Protein AF-A0A966LY90-F1 (afdb_monomer)

Structure (mmCIF, N/CA/C/O backbone):
data_AF-A0A966LY90-F1
#
_entry.id   AF-A0A966LY90-F1
#
loop_
_atom_site.group_PDB
_atom_site.id
_atom_site.type_symbol
_atom_site.label_atom_id
_atom_site.label_alt_id
_atom_site.label_comp_id
_atom_site.label_asym_id
_atom_site.label_entity_id
_atom_site.label_seq_id
_atom_site.pdbx_PDB_ins_code
_atom_site.Cartn_x
_atom_site.Cartn_y
_atom_site.Cartn_z
_atom_site.occupancy
_atom_site.B_iso_or_equiv
_atom_site.auth_seq_id
_atom_site.auth_comp_id
_atom_site.auth_asym_id
_atom_site.auth_atom_id
_atom_site.pdbx_PDB_model_num
ATOM 1 N N . SER A 1 1 ? 0.068 14.834 35.158 1.00 63.31 1 SER A N 1
ATOM 2 C CA . SER A 1 1 ? 0.407 16.152 35.724 1.00 63.31 1 SER A CA 1
ATOM 3 C C . SER A 1 1 ? -0.763 17.133 35.630 1.00 63.31 1 SER A C 1
ATOM 5 O O . SER A 1 1 ? -1.070 17.722 36.648 1.00 63.31 1 SER A O 1
ATOM 7 N N . GLN A 1 2 ? -1.508 17.230 34.517 1.00 77.94 2 GLN A N 1
ATOM 8 C CA . GLN A 1 2 ? -2.605 18.212 34.332 1.00 77.94 2 GLN A CA 1
ATOM 9 C C . GLN A 1 2 ? -3.678 18.289 35.441 1.00 77.94 2 GLN A C 1
ATOM 11 O O . GLN A 1 2 ? -4.091 19.385 35.801 1.00 77.94 2 GLN A O 1
ATOM 16 N N . ILE A 1 3 ? -4.132 17.163 36.009 1.00 84.06 3 ILE A N 1
ATOM 17 C CA . ILE A 1 3 ? -5.126 17.181 37.108 1.00 84.06 3 ILE A CA 1
ATOM 18 C C . ILE A 1 3 ? -4.507 17.753 38.392 1.00 84.06 3 ILE A C 1
ATOM 20 O O . ILE A 1 3 ? -5.104 18.601 39.052 1.00 84.06 3 ILE A O 1
ATOM 24 N N . LEU A 1 4 ? -3.279 17.332 38.711 1.00 85.69 4 LEU A N 1
ATOM 25 C CA . LEU A 1 4 ? -2.521 17.849 39.853 1.00 85.69 4 LEU A CA 1
ATOM 26 C C . LEU A 1 4 ? -2.200 19.341 39.666 1.00 85.69 4 LEU A C 1
ATOM 28 O O . LEU A 1 4 ? -2.324 20.117 40.605 1.00 85.69 4 LEU A O 1
ATOM 32 N N . GLU A 1 5 ? -1.861 19.760 38.444 1.00 85.19 5 GLU A N 1
ATOM 33 C CA . GLU A 1 5 ? -1.634 21.163 38.075 1.00 85.19 5 GLU A CA 1
ATOM 34 C C . GLU A 1 5 ? -2.903 22.005 38.212 1.00 85.19 5 GLU A C 1
ATOM 36 O O . GLU A 1 5 ? -2.842 23.094 38.772 1.00 85.19 5 GLU A O 1
ATOM 41 N N . ALA A 1 6 ? -4.057 21.502 37.765 1.00 87.75 6 ALA A N 1
ATOM 42 C CA . ALA A 1 6 ? -5.331 22.194 37.929 1.00 87.75 6 ALA A CA 1
ATOM 43 C C . ALA A 1 6 ? -5.659 22.391 39.419 1.00 87.75 6 ALA A C 1
ATOM 45 O O . ALA A 1 6 ? -5.991 23.504 39.825 1.00 87.75 6 ALA A O 1
ATOM 46 N N . ALA A 1 7 ? -5.465 21.371 40.262 1.00 88.81 7 ALA A N 1
ATOM 47 C CA . ALA A 1 7 ? -5.621 21.495 41.713 1.00 88.81 7 ALA A CA 1
ATOM 48 C C . ALA A 1 7 ? -4.631 22.509 42.321 1.00 88.81 7 ALA A C 1
ATOM 50 O O . ALA A 1 7 ? -5.024 23.403 43.075 1.00 88.81 7 ALA A O 1
ATOM 51 N N . ALA A 1 8 ? -3.351 22.414 41.949 1.00 88.25 8 ALA A N 1
ATOM 52 C CA . ALA A 1 8 ? -2.297 23.323 42.390 1.00 88.25 8 ALA A CA 1
ATOM 53 C C . ALA A 1 8 ? -2.563 24.777 41.968 1.00 88.25 8 ALA A C 1
ATOM 55 O O . ALA A 1 8 ? -2.303 25.700 42.740 1.00 88.25 8 ALA A O 1
ATOM 56 N N . SER A 1 9 ? -3.116 24.986 40.768 1.00 88.38 9 SER A N 1
ATOM 57 C CA . SER A 1 9 ? -3.440 26.303 40.218 1.00 88.38 9 SER A CA 1
ATOM 58 C C . SER A 1 9 ? -4.437 27.042 41.098 1.00 88.38 9 SER A C 1
ATOM 60 O O . SER A 1 9 ? -4.249 28.226 41.365 1.00 88.38 9 SER A O 1
ATOM 62 N N . LYS A 1 10 ? -5.447 26.338 41.627 1.00 89.75 10 LYS A N 1
ATOM 63 C CA . LYS A 1 10 ? -6.433 26.927 42.536 1.00 89.75 10 LYS A CA 1
ATOM 64 C C . LYS A 1 10 ? -5.759 27.426 43.807 1.00 89.75 10 LYS A C 1
ATOM 66 O O . LYS A 1 10 ? -6.009 28.549 44.243 1.00 89.75 10 LYS A O 1
ATOM 71 N N . VAL A 1 11 ? -4.869 26.608 44.373 1.00 89.56 11 VAL A N 1
ATOM 72 C CA . VAL A 1 11 ? -4.094 26.966 45.567 1.00 89.56 11 VAL A CA 1
ATOM 73 C C . VAL A 1 11 ? -3.208 28.179 45.277 1.00 89.56 11 VAL A C 1
ATOM 75 O O . VAL A 1 11 ? -3.231 29.148 46.035 1.00 89.56 11 VAL A O 1
ATOM 78 N N . ALA A 1 12 ? -2.470 28.166 44.166 1.00 89.19 12 ALA A N 1
ATOM 79 C CA . ALA A 1 12 ? -1.597 29.266 43.764 1.00 89.19 12 ALA A CA 1
ATOM 80 C C . ALA A 1 12 ? -2.380 30.574 43.543 1.00 89.19 12 ALA A C 1
ATOM 82 O O . ALA A 1 12 ? -1.995 31.622 44.062 1.00 89.19 12 ALA A O 1
ATOM 83 N N . LYS A 1 13 ? -3.523 30.502 42.849 1.00 89.62 13 LYS A N 1
ATOM 84 C CA . LYS A 1 13 ? -4.424 31.631 42.580 1.00 89.62 13 LYS A CA 1
ATOM 85 C C . LYS A 1 13 ? -4.996 32.214 43.866 1.00 89.62 13 LYS A C 1
ATOM 87 O O . LYS A 1 13 ? -4.969 33.426 44.044 1.00 89.62 13 LYS A O 1
ATOM 92 N N . LYS A 1 14 ? -5.441 31.363 44.797 1.00 90.62 14 LYS A N 1
ATOM 93 C CA . LYS A 1 14 ? -5.952 31.795 46.107 1.00 90.62 14 LYS A CA 1
ATOM 94 C C . LYS A 1 14 ? -4.875 32.461 46.964 1.00 90.62 14 LYS A C 1
ATOM 96 O O . LYS A 1 14 ? -5.178 33.413 47.676 1.00 90.62 14 LYS A O 1
ATOM 101 N N . ARG A 1 15 ? -3.632 31.974 46.891 1.00 89.38 15 ARG A N 1
ATOM 102 C CA . ARG A 1 15 ? -2.478 32.525 47.624 1.00 89.38 15 ARG A CA 1
ATOM 103 C C . ARG A 1 15 ? -1.855 33.757 46.960 1.00 89.38 15 ARG A C 1
ATOM 105 O O . ARG A 1 15 ? -1.073 34.447 47.610 1.00 89.38 15 ARG A O 1
ATOM 112 N N . GLY A 1 16 ? -2.127 33.999 45.676 1.00 89.31 16 GLY A N 1
ATOM 113 C CA . GLY A 1 16 ? -1.484 35.051 44.881 1.00 89.31 16 GLY A CA 1
ATOM 114 C C . GLY A 1 16 ? 0.023 34.847 44.665 1.00 89.31 16 GLY A C 1
ATOM 115 O O . GLY A 1 16 ? 0.728 35.793 44.327 1.00 89.31 16 GLY A O 1
ATOM 116 N N . LYS A 1 17 ? 0.544 33.633 44.892 1.00 87.31 17 LYS A N 1
ATOM 117 C CA . LYS A 1 17 ? 1.971 33.288 44.773 1.00 87.31 17 LYS A CA 1
ATOM 118 C C . LYS A 1 17 ? 2.133 31.955 44.038 1.00 87.31 17 LYS A C 1
ATOM 120 O O . LYS A 1 17 ? 1.289 31.073 44.210 1.00 87.31 17 LYS A O 1
ATOM 125 N N . PRO A 1 18 ? 3.214 31.770 43.257 1.00 83.69 18 PRO A N 1
ATOM 126 C CA . PRO A 1 18 ? 3.474 30.499 42.594 1.00 83.69 18 PRO A CA 1
ATOM 127 C C . PRO A 1 18 ? 3.698 29.385 43.623 1.00 83.69 18 PRO A C 1
ATOM 129 O O . PRO A 1 18 ? 4.403 29.576 44.617 1.00 83.69 18 PRO A O 1
ATOM 132 N N . LEU A 1 19 ? 3.119 28.212 43.363 1.00 84.19 19 LEU A N 1
ATOM 133 C CA . LEU A 1 19 ? 3.408 27.002 44.125 1.00 84.19 19 LEU A CA 1
ATOM 134 C C . LEU A 1 19 ? 4.711 26.397 43.588 1.00 84.19 19 LEU A C 1
ATOM 136 O O . LEU A 1 19 ? 4.774 25.994 42.428 1.00 84.19 19 LEU A O 1
ATOM 140 N N . LYS A 1 20 ? 5.757 26.367 44.416 1.00 82.31 20 LYS A N 1
ATOM 141 C CA . LYS A 1 20 ? 7.022 25.706 44.082 1.00 82.31 20 LYS A CA 1
ATOM 142 C C . LYS A 1 20 ? 6.958 24.259 44.556 1.00 82.31 20 LYS A C 1
ATOM 144 O O . LYS A 1 20 ? 6.644 24.014 45.716 1.00 82.31 20 LYS A O 1
ATOM 149 N N . ILE A 1 21 ? 7.233 23.332 43.649 1.00 74.81 21 ILE A N 1
ATOM 150 C CA . ILE A 1 21 ? 7.273 21.893 43.907 1.00 74.81 21 ILE A CA 1
ATOM 151 C C . ILE A 1 21 ? 8.687 21.445 43.561 1.00 74.81 21 ILE A C 1
ATOM 153 O O . ILE A 1 21 ? 9.120 21.622 42.421 1.00 74.81 21 ILE A O 1
ATOM 157 N N . ASP A 1 22 ? 9.406 20.898 44.537 1.00 76.38 22 ASP A N 1
ATOM 158 C CA . ASP A 1 22 ? 10.724 20.324 44.287 1.00 76.38 22 ASP A CA 1
ATOM 159 C C . ASP A 1 22 ? 10.577 19.010 43.513 1.00 76.38 22 ASP A C 1
ATOM 161 O O . ASP A 1 22 ? 9.732 18.162 43.819 1.00 76.38 22 ASP A O 1
ATOM 165 N N . ASN A 1 23 ? 11.406 18.827 42.487 1.00 74.75 23 ASN A N 1
ATOM 166 C CA . ASN A 1 23 ? 11.416 17.576 41.739 1.00 74.75 23 ASN A CA 1
ATOM 167 C C . ASN A 1 23 ? 11.874 16.437 42.655 1.00 74.75 23 ASN A C 1
ATOM 169 O O . ASN A 1 23 ? 12.886 16.562 43.340 1.00 74.75 23 ASN A O 1
ATOM 173 N N . PHE A 1 24 ? 11.162 15.308 42.617 1.00 75.94 24 PHE A N 1
ATOM 174 C CA . PHE A 1 24 ? 11.473 14.118 43.420 1.00 75.94 24 PHE A CA 1
ATOM 175 C C . PHE A 1 24 ? 11.487 14.362 44.935 1.00 75.94 24 PHE A C 1
ATOM 177 O O . PHE A 1 24 ? 12.218 13.691 45.660 1.00 75.94 24 PHE A O 1
ATOM 184 N N . ALA A 1 25 ? 10.647 15.274 45.426 1.00 72.69 25 ALA A N 1
ATOM 185 C CA . ALA A 1 25 ? 10.573 15.643 46.839 1.00 72.69 25 ALA A CA 1
ATOM 186 C C . ALA A 1 25 ? 10.163 14.508 47.807 1.00 72.69 25 ALA A C 1
ATOM 188 O O . ALA A 1 25 ? 10.073 14.728 49.011 1.00 72.69 25 ALA A O 1
ATOM 189 N N . GLY A 1 26 ? 9.887 13.302 47.300 1.00 72.94 26 GLY A N 1
ATOM 190 C CA . GLY A 1 26 ? 9.632 12.099 48.097 1.00 72.94 26 GLY A CA 1
ATOM 191 C C . GLY A 1 26 ? 8.281 12.067 48.816 1.00 72.94 26 GLY A C 1
ATOM 192 O O . GLY A 1 26 ? 7.926 11.027 49.366 1.00 72.94 26 GLY A O 1
ATOM 193 N N . TYR A 1 27 ? 7.518 13.163 48.797 1.00 81.44 27 TYR A N 1
ATOM 194 C CA . TYR A 1 27 ? 6.155 13.204 49.310 1.00 81.44 27 TYR A CA 1
ATOM 195 C C . TYR A 1 27 ? 5.131 12.789 48.252 1.00 81.44 27 TYR A C 1
ATOM 197 O O . TYR A 1 27 ? 5.329 12.951 47.047 1.00 81.44 27 TYR A O 1
ATOM 205 N N . ASP A 1 28 ? 4.001 12.285 48.738 1.00 86.81 28 ASP A N 1
ATOM 206 C CA . ASP A 1 28 ? 2.856 11.916 47.917 1.00 86.81 28 ASP A CA 1
ATOM 207 C C . ASP A 1 28 ? 2.163 13.168 47.367 1.00 86.81 28 ASP A C 1
ATOM 209 O O . ASP A 1 28 ? 1.598 13.972 48.117 1.00 86.81 28 ASP A O 1
ATOM 213 N N . SER A 1 29 ? 2.206 13.328 46.045 1.00 86.00 29 SER A N 1
ATOM 214 C CA . SER A 1 29 ? 1.706 14.532 45.373 1.00 86.00 29 SER A CA 1
ATOM 215 C C . SER A 1 29 ? 0.190 14.716 45.516 1.00 86.00 29 SER A C 1
ATOM 217 O O . SER A 1 29 ? -0.284 15.850 45.616 1.00 86.00 29 SER A O 1
ATOM 219 N N . VAL A 1 30 ? -0.586 13.626 45.552 1.00 88.44 30 VAL A N 1
ATOM 220 C CA . VAL A 1 30 ? -2.048 13.683 45.715 1.00 88.44 30 VAL A CA 1
ATOM 221 C C . VAL A 1 30 ? -2.395 14.100 47.139 1.00 88.44 30 VAL A C 1
ATOM 223 O O . VAL A 1 30 ? -3.201 15.014 47.331 1.00 88.44 30 VAL A O 1
ATOM 226 N N . LYS A 1 31 ? -1.765 13.479 48.145 1.00 90.44 31 LYS A N 1
ATOM 227 C CA . LYS A 1 31 ? -2.004 13.821 49.558 1.00 90.44 31 LYS A CA 1
ATOM 228 C C . LYS A 1 31 ? -1.602 15.256 49.872 1.00 90.44 31 LYS A C 1
ATOM 230 O O . LYS A 1 31 ? -2.353 15.959 50.549 1.00 90.44 31 LYS A O 1
ATOM 235 N N . GLU A 1 32 ? -0.463 15.702 49.349 1.00 89.00 32 GLU A N 1
ATOM 236 C CA . GLU A 1 32 ? 0.014 17.065 49.560 1.00 89.00 32 GLU A CA 1
ATOM 237 C C . GLU A 1 32 ? -0.944 18.098 48.956 1.00 89.00 32 GLU A C 1
ATOM 239 O O . GLU A 1 32 ? -1.334 19.054 49.627 1.00 89.00 32 GLU A O 1
ATOM 244 N N . LEU A 1 33 ? -1.425 17.886 47.728 1.00 89.50 33 LEU A N 1
ATOM 245 C CA . LEU A 1 33 ? -2.391 18.802 47.120 1.00 89.50 33 LEU A CA 1
ATOM 246 C C . LEU A 1 33 ? -3.749 18.794 47.830 1.00 89.50 33 LEU A C 1
ATOM 248 O O . LEU A 1 33 ? -4.329 19.865 48.010 1.00 89.50 33 LEU A O 1
ATOM 252 N N . LYS A 1 34 ? -4.237 17.637 48.303 1.00 91.00 34 LYS A N 1
ATOM 253 C CA . LYS A 1 34 ? -5.448 17.576 49.145 1.00 91.00 34 LYS A CA 1
ATOM 254 C C . LYS A 1 34 ? -5.269 18.378 50.438 1.00 91.00 34 LYS A C 1
ATOM 256 O O . LYS A 1 34 ? -6.165 19.137 50.816 1.00 91.00 34 LYS A O 1
ATOM 261 N N . ARG A 1 35 ? -4.110 18.255 51.098 1.00 92.44 35 ARG A N 1
ATOM 262 C CA . ARG A 1 35 ? -3.766 19.038 52.297 1.00 92.44 35 ARG A CA 1
ATOM 263 C C . ARG A 1 35 ? -3.789 20.536 51.993 1.00 92.44 35 ARG A C 1
ATOM 265 O O . ARG A 1 35 ? -4.484 21.284 52.678 1.00 92.44 35 ARG A O 1
ATOM 272 N N . LEU A 1 36 ? -3.107 20.960 50.928 1.00 91.00 36 LEU A N 1
ATOM 273 C CA . LEU A 1 36 ? -3.034 22.362 50.515 1.00 91.00 36 LEU A CA 1
ATOM 274 C C . LEU A 1 36 ? -4.410 22.939 50.143 1.00 91.00 36 LEU A C 1
ATOM 276 O O . LEU A 1 36 ? -4.716 24.071 50.521 1.00 91.00 36 LEU A O 1
ATOM 280 N N . LEU A 1 37 ? -5.256 22.179 49.442 1.00 91.88 37 LEU A N 1
ATOM 281 C CA . LEU A 1 37 ? -6.632 22.581 49.134 1.00 91.88 37 LEU A CA 1
ATOM 282 C C . LEU A 1 37 ? -7.450 22.778 50.417 1.00 91.88 37 LEU A C 1
ATOM 284 O O . LEU A 1 37 ? -8.055 23.837 50.595 1.00 91.88 37 LEU A O 1
ATOM 288 N N . LYS A 1 38 ? -7.393 21.816 51.349 1.00 93.44 38 LYS A N 1
ATOM 289 C CA . LYS A 1 38 ? -8.098 21.881 52.637 1.00 93.44 38 LYS A CA 1
ATOM 290 C C . LYS A 1 38 ? -7.662 23.087 53.473 1.00 93.44 38 LYS A C 1
ATOM 292 O O . LYS A 1 38 ? -8.513 23.822 53.968 1.00 93.44 38 LYS A O 1
ATOM 297 N N . GLU A 1 39 ? -6.357 23.343 53.571 1.00 93.06 39 GLU A N 1
ATOM 298 C CA . GLU A 1 39 ? -5.795 24.511 54.272 1.00 93.06 39 GLU A CA 1
ATOM 299 C C . GLU A 1 39 ? -6.276 25.844 53.699 1.00 93.06 39 GLU A C 1
ATOM 301 O O . GLU A 1 39 ? -6.386 26.834 54.417 1.00 93.06 39 GLU A O 1
ATOM 306 N N . ASN A 1 40 ? -6.573 25.875 52.400 1.00 90.94 40 ASN A N 1
ATOM 307 C CA . ASN A 1 40 ? -6.993 27.081 51.695 1.00 90.94 40 ASN A CA 1
ATOM 308 C C . ASN A 1 40 ? -8.519 27.146 51.501 1.00 90.94 40 ASN A C 1
ATOM 310 O O . ASN A 1 40 ? -8.999 28.063 50.834 1.00 90.94 40 ASN A O 1
ATOM 314 N N . LYS A 1 41 ? -9.276 26.218 52.114 1.00 92.69 41 LYS A N 1
ATOM 315 C CA . LYS A 1 41 ? -10.741 26.084 51.999 1.00 92.69 41 LYS A CA 1
ATOM 316 C C . LYS A 1 41 ? -11.214 25.980 50.544 1.00 92.69 41 LYS A C 1
ATOM 318 O O . LYS A 1 41 ? -12.216 26.577 50.162 1.00 92.69 41 LYS A O 1
ATOM 323 N N . LEU A 1 42 ? -10.458 25.252 49.731 1.00 91.00 42 LEU A N 1
ATOM 324 C CA . LEU A 1 42 ? -10.763 24.983 48.331 1.00 91.00 42 LEU A CA 1
ATOM 325 C C . LEU A 1 42 ? -11.167 23.519 48.164 1.00 91.00 42 LEU A C 1
ATOM 327 O O . LEU A 1 42 ? -10.697 22.649 48.898 1.00 91.00 42 LEU A O 1
ATOM 331 N N . THR A 1 43 ? -11.994 23.245 47.161 1.00 89.81 43 THR A N 1
ATOM 332 C CA . THR A 1 43 ? -12.302 21.889 46.701 1.00 89.81 43 THR A CA 1
ATOM 333 C C . THR A 1 43 ? -11.634 21.636 45.354 1.00 89.81 43 THR A C 1
ATOM 335 O O . THR A 1 43 ? -11.381 22.564 44.577 1.00 89.81 43 THR A O 1
ATOM 338 N N . ASP A 1 44 ? -11.317 20.378 45.059 1.00 86.69 44 ASP A N 1
ATOM 339 C CA . ASP A 1 44 ? -10.836 19.981 43.736 1.00 86.69 44 ASP A CA 1
ATOM 340 C C . ASP A 1 44 ? -11.988 20.037 42.716 1.00 86.69 44 ASP A C 1
ATOM 342 O O . ASP A 1 44 ? -11.872 20.719 41.693 1.00 86.69 44 ASP A O 1
ATOM 346 N N . LYS A 1 45 ? -13.143 19.443 43.048 1.00 89.38 45 LYS A N 1
ATOM 347 C CA . LYS A 1 45 ? -14.370 19.516 42.245 1.00 89.38 45 LYS A CA 1
ATOM 348 C C . LYS A 1 45 ? -15.315 20.626 42.720 1.00 89.38 45 LYS A C 1
ATOM 350 O O . LYS A 1 45 ? -15.476 20.854 43.920 1.00 89.38 45 LYS A O 1
ATOM 355 N N . GLU A 1 46 ? -15.963 21.289 41.773 1.00 88.25 46 GLU A N 1
ATOM 356 C CA . GLU A 1 46 ? -16.975 22.330 41.989 1.00 88.25 46 GLU A CA 1
ATOM 357 C C . GLU A 1 46 ? -18.298 21.921 41.341 1.00 88.25 46 GLU A C 1
ATOM 359 O O . GLU A 1 46 ? -18.315 21.143 40.388 1.00 88.25 46 GLU A O 1
ATOM 364 N N . GLU A 1 47 ? -19.412 22.398 41.892 1.00 87.44 47 GLU A N 1
ATOM 365 C CA . GLU A 1 47 ? -20.743 22.098 41.371 1.00 87.44 47 GLU A CA 1
ATOM 366 C C . GLU A 1 47 ? -20.994 22.871 40.074 1.00 87.44 47 GLU A C 1
ATOM 368 O O . GLU A 1 47 ? -20.938 24.099 40.044 1.00 87.44 47 GLU A O 1
ATOM 373 N N . LEU A 1 48 ? -21.249 22.136 38.996 1.00 84.25 48 LEU A N 1
ATOM 374 C CA . LEU A 1 48 ? -21.635 22.694 37.713 1.00 84.25 48 LEU A CA 1
ATOM 375 C C . LEU A 1 48 ? -23.143 22.937 37.721 1.00 84.25 48 LEU A C 1
ATOM 377 O O . LEU A 1 48 ? -23.910 22.034 38.052 1.00 84.25 48 LEU A O 1
ATOM 381 N N . ILE A 1 49 ? -23.564 24.141 37.348 1.00 84.31 49 ILE A N 1
ATOM 382 C CA . ILE A 1 49 ? -24.972 24.538 37.307 1.00 84.31 49 ILE A CA 1
ATOM 383 C C . ILE A 1 49 ? -25.333 24.834 35.855 1.00 84.31 49 ILE A C 1
ATOM 385 O O . ILE A 1 49 ? -24.624 25.581 35.179 1.00 84.31 49 ILE A O 1
ATOM 389 N N . ASP A 1 50 ? -26.429 24.251 35.377 1.00 76.81 50 ASP A N 1
ATOM 390 C CA . ASP A 1 50 ? -27.025 24.631 34.101 1.00 76.81 50 ASP A CA 1
ATOM 391 C C . ASP A 1 50 ? -27.590 26.058 34.224 1.00 76.81 50 ASP A C 1
ATOM 393 O O . ASP A 1 50 ? -28.496 26.289 35.032 1.00 76.81 50 ASP A O 1
ATOM 397 N N . PRO A 1 51 ? -27.089 27.030 33.441 1.00 80.38 51 PRO A N 1
ATOM 398 C CA . PRO A 1 51 ? -27.519 28.420 33.549 1.00 80.38 51 PRO A CA 1
ATOM 399 C C . PRO A 1 51 ? -28.974 28.641 33.116 1.00 80.38 51 PRO A C 1
ATOM 401 O O . PRO A 1 51 ? -29.558 29.661 33.471 1.00 80.38 51 PRO A O 1
ATOM 404 N N . THR A 1 52 ? -29.562 27.715 32.353 1.00 77.81 52 THR A N 1
ATOM 405 C CA . THR A 1 52 ? -30.932 27.831 31.837 1.00 77.81 52 THR A CA 1
ATOM 406 C C . THR A 1 52 ? -31.945 27.280 32.830 1.00 77.81 52 THR A C 1
ATOM 408 O O . THR A 1 52 ? -32.983 27.893 33.070 1.00 77.81 52 THR A O 1
ATOM 411 N N . THR A 1 53 ? -31.656 26.115 33.411 1.00 75.88 53 THR A N 1
ATOM 412 C CA . THR A 1 53 ? -32.586 25.420 34.315 1.00 75.88 53 THR A CA 1
ATOM 413 C C . THR A 1 53 ? -32.305 25.692 35.793 1.00 75.88 53 THR A C 1
ATOM 415 O O . THR A 1 53 ? -33.141 25.385 36.641 1.00 75.88 53 THR A O 1
ATOM 418 N N . GLY A 1 54 ? -31.130 26.240 36.123 1.00 77.06 54 GLY A N 1
ATOM 419 C CA . GLY A 1 54 ? -30.652 26.407 37.497 1.00 77.06 54 GLY A CA 1
ATOM 420 C C . GLY A 1 54 ? -30.333 25.083 38.198 1.00 77.06 54 GLY A C 1
ATOM 421 O O . GLY A 1 54 ? -30.034 25.073 39.392 1.00 77.06 54 GLY A O 1
ATOM 422 N N . GLN A 1 55 ? -30.408 23.956 37.485 1.00 73.00 55 GLN A N 1
ATOM 423 C CA . GLN A 1 55 ? -30.181 22.640 38.062 1.00 73.00 55 GLN A CA 1
ATOM 424 C C . GLN A 1 55 ? -28.689 22.334 38.170 1.00 73.00 55 GLN A C 1
ATOM 426 O O . GLN A 1 55 ? -27.897 22.597 37.265 1.00 73.00 55 GLN A O 1
ATOM 431 N N . SER A 1 56 ? -28.313 21.713 39.286 1.00 80.00 56 SER A N 1
ATOM 432 C CA . SER A 1 56 ? -26.990 21.119 39.459 1.00 80.00 56 SER A CA 1
ATOM 433 C C . SER A 1 56 ? -26.800 19.970 38.468 1.00 80.00 56 SER A C 1
ATOM 435 O O . SER A 1 56 ? -27.558 18.999 38.489 1.00 80.00 56 SER A O 1
ATOM 437 N N . LEU A 1 57 ? -25.764 20.040 37.642 1.00 76.12 57 LEU A N 1
ATOM 438 C CA . LEU A 1 57 ? -25.353 18.977 36.726 1.00 76.12 57 LEU A CA 1
ATOM 439 C C . LEU A 1 57 ? -24.438 17.956 37.411 1.00 76.12 57 LEU A C 1
ATOM 441 O O . LEU A 1 57 ? -24.368 16.814 36.972 1.00 76.12 57 LEU A O 1
ATOM 445 N N . GLY A 1 58 ? -23.800 18.321 38.526 1.00 79.38 58 GLY A N 1
ATOM 446 C CA . GLY A 1 58 ? -22.887 17.467 39.289 1.00 79.38 58 GLY A CA 1
ATOM 447 C C . GLY A 1 58 ? -21.572 18.173 39.615 1.00 79.38 58 GLY A C 1
ATOM 448 O O . GLY A 1 58 ? -21.371 19.330 39.257 1.00 79.38 58 GLY A O 1
ATOM 449 N N . LYS A 1 59 ? -20.671 17.494 40.336 1.00 85.50 59 LYS A N 1
ATOM 450 C CA . LYS A 1 59 ? -19.373 18.065 40.727 1.00 85.50 59 LYS A CA 1
ATOM 451 C C . LYS A 1 59 ? -18.288 17.699 39.717 1.00 85.50 59 LYS A C 1
ATOM 453 O O . LYS A 1 59 ? -17.995 16.519 39.537 1.00 85.50 59 LYS A O 1
ATOM 458 N N . VAL A 1 60 ? -17.634 18.699 39.133 1.00 87.44 60 VAL A N 1
ATOM 459 C CA . VAL A 1 60 ? -16.587 18.527 38.116 1.00 87.44 60 VAL A CA 1
ATOM 460 C C . VAL A 1 60 ? -15.287 19.212 38.522 1.00 87.44 60 VAL A C 1
ATOM 462 O O . VAL A 1 60 ? -15.280 20.206 39.244 1.00 87.44 60 VAL A O 1
ATOM 465 N N . MET A 1 61 ? -14.163 18.665 38.072 1.00 87.00 61 MET A N 1
ATOM 466 C CA . MET A 1 61 ? -12.844 19.247 38.290 1.00 87.00 61 MET A CA 1
ATOM 467 C C . MET A 1 61 ? -12.720 20.526 37.462 1.00 87.00 61 MET A C 1
ATOM 469 O O . MET A 1 61 ? -12.852 20.497 36.241 1.00 87.00 61 MET A O 1
ATOM 473 N N . VAL A 1 62 ? -12.416 21.637 38.125 1.00 84.00 62 VAL A N 1
ATOM 474 C CA . VAL A 1 62 ? -12.145 22.927 37.475 1.00 84.00 62 VAL A CA 1
ATOM 475 C C . VAL A 1 62 ? -10.758 23.424 37.875 1.00 84.00 62 VAL A C 1
ATOM 477 O O . VAL A 1 62 ? -10.160 22.914 38.820 1.00 84.00 62 VAL A O 1
ATOM 480 N N . GLY A 1 63 ? -10.205 24.395 37.159 1.00 79.81 63 GLY A N 1
ATOM 481 C CA . GLY A 1 63 ? -8.891 24.964 37.464 1.00 79.81 63 GLY A CA 1
ATOM 482 C C . GLY A 1 63 ? -8.186 25.477 36.217 1.00 79.81 63 GLY A C 1
ATOM 483 O O . GLY A 1 63 ? -8.498 25.065 35.099 1.00 79.81 63 GLY A O 1
ATOM 484 N N . ASP A 1 64 ? -7.226 26.375 36.417 1.00 80.44 64 ASP A N 1
ATOM 485 C CA . ASP A 1 64 ? -6.445 26.932 35.320 1.00 80.44 64 ASP A CA 1
ATOM 486 C C . ASP A 1 64 ? -5.443 25.868 34.844 1.00 80.44 64 ASP A C 1
ATOM 488 O O . ASP A 1 64 ? -4.578 25.409 35.594 1.00 80.44 64 ASP A O 1
ATOM 492 N N . GLN A 1 65 ? -5.570 25.443 33.588 1.00 69.12 65 GLN A N 1
ATOM 493 C CA . GLN A 1 65 ? -4.646 24.490 32.981 1.00 69.12 65 GLN A CA 1
ATOM 494 C C . GLN A 1 65 ? -3.486 25.245 32.335 1.00 69.12 65 GLN A C 1
ATOM 496 O O . GLN A 1 65 ? -3.656 25.956 31.342 1.00 69.12 65 GLN A O 1
ATOM 501 N N . TYR A 1 66 ? -2.283 25.063 32.874 1.00 65.00 66 TYR A N 1
ATOM 502 C CA . TYR A 1 66 ? -1.070 25.640 32.304 1.00 65.00 66 TYR A CA 1
ATOM 503 C C . TYR A 1 66 ? -0.550 24.737 31.189 1.00 65.00 66 TYR A C 1
ATOM 505 O O . TYR A 1 66 ? 0.286 23.858 31.372 1.00 65.00 66 TYR A O 1
ATOM 513 N N . TYR A 1 67 ? -1.087 24.947 29.993 1.00 55.91 67 TYR A N 1
ATOM 514 C CA . TYR A 1 67 ? -0.654 24.227 28.808 1.00 55.91 67 TYR A CA 1
ATOM 515 C C . TYR A 1 67 ? 0.771 24.630 28.402 1.00 55.91 67 TYR A C 1
ATOM 517 O O . TYR A 1 67 ? 0.981 25.703 27.840 1.00 55.91 67 TYR A O 1
ATOM 525 N N . LEU A 1 68 ? 1.736 23.716 28.526 1.00 45.38 68 LEU A N 1
ATOM 526 C CA . LEU A 1 68 ? 2.930 23.710 27.671 1.00 45.38 68 LEU A CA 1
ATOM 527 C C . LEU A 1 68 ? 2.517 23.293 26.244 1.00 45.38 68 LEU A C 1
ATOM 529 O O . LEU A 1 68 ? 2.826 22.192 25.793 1.00 45.38 68 LEU A O 1
ATOM 533 N N . LYS A 1 69 ? 1.738 24.111 25.523 1.00 43.25 69 LYS A N 1
ATOM 534 C CA . LYS A 1 69 ? 1.334 23.777 24.147 1.00 43.25 69 LYS A CA 1
ATOM 535 C C . LYS A 1 69 ? 2.346 24.298 23.127 1.00 43.25 69 LYS A C 1
ATOM 537 O O . LYS A 1 69 ? 2.454 25.497 22.884 1.00 43.25 69 LYS A O 1
ATOM 542 N N . LEU A 1 70 ? 2.953 23.356 22.406 1.00 42.12 70 LEU A N 1
ATOM 543 C CA . LEU A 1 70 ? 3.273 23.500 20.985 1.00 42.12 70 LEU A CA 1
ATOM 544 C C . LEU A 1 70 ? 1.953 23.747 20.229 1.00 42.12 70 LEU A C 1
ATOM 546 O O . LEU A 1 70 ? 1.340 22.820 19.708 1.00 42.12 70 LEU A O 1
ATOM 550 N N . MET A 1 71 ? 1.449 24.983 20.219 1.00 42.91 71 MET A N 1
ATOM 551 C CA . MET A 1 71 ? 0.268 25.338 19.429 1.00 42.91 71 MET A CA 1
ATOM 552 C C . MET A 1 71 ? 0.623 25.236 17.943 1.00 42.91 71 MET A C 1
ATOM 554 O O . MET A 1 71 ? 1.101 26.195 17.332 1.00 42.91 71 MET A O 1
ATOM 558 N N . HIS A 1 72 ? 0.364 24.085 17.325 1.00 50.00 72 HIS A N 1
ATOM 559 C CA . HIS A 1 72 ? 0.218 24.020 15.877 1.00 50.00 72 HIS A CA 1
ATOM 560 C C . HIS A 1 72 ? -1.001 24.869 15.501 1.00 50.00 72 HIS A C 1
ATOM 562 O O . HIS A 1 72 ? -2.139 24.418 15.554 1.00 50.00 72 HIS A O 1
ATOM 568 N N . GLN A 1 73 ? -0.775 26.138 15.162 1.00 53.34 73 GLN A N 1
ATOM 569 C CA . GLN A 1 73 ? -1.847 27.043 14.767 1.00 53.34 73 GLN A CA 1
ATOM 570 C C . GLN A 1 73 ? -2.534 26.507 13.504 1.00 53.34 73 GLN A C 1
ATOM 572 O O . GLN A 1 73 ? -1.937 26.507 12.424 1.00 53.34 73 GLN A O 1
ATOM 577 N N . VAL A 1 74 ? -3.807 26.116 13.636 1.00 60.44 74 VAL A N 1
ATOM 578 C CA . VAL A 1 74 ? -4.708 25.696 12.542 1.00 60.44 74 VAL A CA 1
ATOM 579 C C . VAL A 1 74 ? -4.604 26.642 11.336 1.00 60.44 74 VAL A C 1
ATOM 581 O O . VAL A 1 74 ? -4.579 26.205 10.188 1.00 60.44 74 VAL A O 1
ATOM 584 N N . LYS A 1 75 ? -4.424 27.948 11.595 1.00 57.06 75 LYS A N 1
ATOM 585 C CA . LYS A 1 75 ? -4.297 29.006 10.579 1.00 57.06 75 LYS A CA 1
ATOM 586 C C . LYS A 1 75 ? -3.190 28.771 9.537 1.00 57.06 75 LYS A C 1
ATOM 588 O O . LYS A 1 75 ? -3.313 29.308 8.445 1.00 57.06 75 LYS A O 1
ATOM 593 N N . LYS A 1 76 ? -2.134 28.000 9.838 1.00 61.66 76 LYS A N 1
ATOM 594 C CA . LYS A 1 76 ? -0.988 27.790 8.926 1.00 61.66 76 LYS A CA 1
ATOM 595 C C . LYS A 1 76 ? -1.112 26.556 8.018 1.00 61.66 76 LYS A C 1
ATOM 597 O O . LYS A 1 76 ? -0.242 26.358 7.178 1.00 61.66 76 LYS A O 1
ATOM 602 N N . LYS A 1 77 ? -2.136 25.710 8.195 1.00 71.44 77 LYS A N 1
ATOM 603 C CA . LYS A 1 77 ? -2.210 24.374 7.565 1.00 71.44 77 LYS A CA 1
ATOM 604 C C . LYS A 1 77 ? -3.324 24.207 6.520 1.00 71.44 77 LYS A C 1
ATOM 606 O O . LYS A 1 77 ? -3.483 23.104 6.002 1.00 71.44 77 LYS A O 1
ATOM 611 N N . ILE A 1 78 ? -4.071 25.269 6.201 1.00 83.81 78 ILE A N 1
ATOM 612 C CA . ILE A 1 78 ? -5.115 25.227 5.171 1.00 83.81 78 ILE A CA 1
ATOM 613 C C . ILE A 1 78 ? -4.514 25.439 3.779 1.00 83.81 78 ILE A C 1
ATOM 615 O O . ILE A 1 78 ? -3.943 26.492 3.497 1.00 83.81 78 ILE A O 1
ATOM 619 N N . ASN A 1 79 ? -4.673 24.438 2.916 1.00 87.31 79 ASN A N 1
ATOM 620 C CA . ASN A 1 79 ? -4.288 24.498 1.511 1.00 87.31 79 ASN A CA 1
ATOM 621 C C . ASN A 1 79 ? -5.435 23.973 0.651 1.00 87.31 79 ASN A C 1
ATOM 623 O O . ASN A 1 79 ? -6.045 22.955 0.983 1.00 87.31 79 ASN A O 1
ATOM 627 N N . ALA A 1 80 ? -5.715 24.652 -0.455 1.00 89.06 80 ALA A N 1
ATOM 628 C CA . ALA A 1 80 ? -6.788 24.279 -1.364 1.00 89.06 80 ALA A CA 1
ATOM 629 C C . ALA A 1 80 ? -6.392 24.643 -2.789 1.00 89.06 80 ALA A C 1
ATOM 631 O O . ALA A 1 80 ? -6.197 25.819 -3.105 1.00 89.06 80 ALA A O 1
ATOM 632 N N . ARG A 1 81 ? -6.280 23.636 -3.647 1.00 89.88 81 ARG A N 1
ATOM 633 C CA . ARG A 1 81 ? -5.931 23.801 -5.049 1.00 89.88 81 ARG A CA 1
ATOM 634 C C . ARG A 1 81 ? -7.140 23.506 -5.928 1.00 89.88 81 ARG A C 1
ATOM 636 O O . ARG A 1 81 ? -7.659 22.394 -5.911 1.00 89.88 81 ARG A O 1
ATOM 643 N N . GLY A 1 82 ? -7.544 24.511 -6.699 1.00 84.56 82 GLY A N 1
ATOM 644 C CA . GLY A 1 82 ? -8.519 24.387 -7.781 1.00 84.56 82 GLY A CA 1
ATOM 645 C C . GLY A 1 82 ? -7.852 24.096 -9.119 1.00 84.56 82 GLY A C 1
ATOM 646 O O . GLY A 1 82 ? -6.986 23.226 -9.205 1.00 84.56 82 GLY A O 1
ATOM 647 N N . VAL A 1 83 ? -8.229 24.858 -10.145 1.00 81.19 83 VAL A N 1
ATOM 648 C CA . VAL A 1 83 ? -7.648 24.795 -11.495 1.00 81.19 83 VAL A CA 1
ATOM 649 C C . VAL A 1 83 ? -6.976 26.132 -11.820 1.00 81.19 83 VAL A C 1
ATOM 651 O O . VAL A 1 83 ? -7.555 27.192 -11.589 1.00 81.19 83 VAL A O 1
ATOM 654 N N . GLY A 1 84 ? -5.737 26.133 -12.322 1.00 71.19 84 GLY A N 1
ATOM 655 C CA . GLY A 1 84 ? -5.033 27.399 -12.574 1.00 71.19 84 GLY A CA 1
ATOM 656 C C . GLY A 1 84 ? -3.533 27.283 -12.865 1.00 71.19 84 GLY A C 1
ATOM 657 O O . GLY A 1 84 ? -3.035 26.175 -13.063 1.00 71.19 84 GLY A O 1
ATOM 658 N N . PRO A 1 85 ? -2.803 28.417 -12.931 1.00 65.25 85 PRO A N 1
ATOM 659 C CA . PRO A 1 85 ? -1.352 28.437 -13.121 1.00 65.25 85 PRO A CA 1
ATOM 660 C C . PRO A 1 85 ? -0.611 27.813 -11.922 1.00 65.25 85 PRO A C 1
ATOM 662 O O . PRO A 1 85 ? -1.141 27.740 -10.816 1.00 65.25 85 PRO A O 1
ATOM 665 N N . GLY A 1 86 ? 0.630 27.369 -12.139 1.00 80.38 86 GLY A N 1
ATOM 666 C CA . GLY A 1 86 ? 1.434 26.671 -11.125 1.00 80.38 86 GLY A CA 1
ATOM 667 C C . GLY A 1 86 ? 1.544 25.179 -11.416 1.00 80.38 86 GLY A C 1
ATOM 668 O O . GLY A 1 86 ? 0.956 24.356 -10.707 1.00 80.38 86 GLY A O 1
ATOM 669 N N . TYR A 1 87 ? 2.274 24.873 -12.489 1.00 87.88 87 TYR A N 1
ATOM 670 C CA . TYR A 1 87 ? 2.738 23.535 -12.838 1.00 87.88 87 TYR A CA 1
ATOM 671 C C . TYR A 1 87 ? 4.265 23.546 -12.865 1.00 87.88 87 TYR A C 1
ATOM 673 O O . TYR A 1 87 ? 4.867 24.579 -13.169 1.00 87.88 87 TYR A O 1
ATOM 681 N N . ASP A 1 88 ? 4.880 22.423 -12.516 1.00 86.56 88 ASP A N 1
ATOM 682 C CA . ASP A 1 88 ? 6.331 22.272 -12.570 1.00 86.56 88 ASP A CA 1
ATOM 683 C C . ASP A 1 88 ? 6.835 21.977 -13.997 1.00 86.56 88 ASP A C 1
ATOM 685 O O . ASP A 1 88 ? 6.081 21.991 -14.974 1.00 86.56 88 ASP A O 1
ATOM 689 N N . VAL A 1 89 ? 8.144 21.737 -14.122 1.00 83.75 89 VAL A N 1
ATOM 690 C CA . VAL A 1 89 ? 8.810 21.409 -15.397 1.00 83.75 89 VAL A CA 1
ATOM 691 C C . VAL A 1 89 ? 8.308 20.107 -16.025 1.00 83.75 89 VAL A C 1
ATOM 693 O O . VAL A 1 89 ? 8.504 19.893 -17.216 1.00 83.75 89 VAL A O 1
ATOM 696 N N . ASP A 1 90 ? 7.652 19.260 -15.233 1.00 87.06 90 ASP A N 1
ATOM 697 C CA . ASP A 1 90 ? 7.066 17.989 -15.642 1.00 87.06 90 ASP A CA 1
ATOM 698 C C . ASP A 1 90 ? 5.560 18.117 -15.922 1.00 87.06 90 ASP A C 1
ATOM 700 O O . ASP A 1 90 ? 4.869 17.120 -16.122 1.00 87.06 90 ASP A O 1
ATOM 704 N N . LEU A 1 91 ? 5.053 19.357 -15.980 1.00 88.56 91 LEU A N 1
ATOM 705 C CA . LEU A 1 91 ? 3.647 19.709 -16.180 1.00 88.56 91 LEU A CA 1
ATOM 706 C C . LEU A 1 91 ? 2.716 19.190 -15.077 1.00 88.56 91 LEU A C 1
ATOM 708 O O . LEU A 1 91 ? 1.495 19.228 -15.258 1.00 88.56 91 LEU A O 1
ATOM 712 N N . GLN A 1 92 ? 3.256 18.759 -13.935 1.00 89.44 92 GLN A N 1
ATOM 713 C CA . GLN A 1 92 ? 2.458 18.331 -12.795 1.00 89.44 92 GLN A CA 1
ATOM 714 C C . GLN A 1 92 ? 2.047 19.525 -11.928 1.00 89.44 92 GLN A C 1
ATOM 716 O O . GLN A 1 92 ? 2.768 20.526 -11.850 1.00 89.44 92 GLN A O 1
ATOM 721 N N . PRO A 1 93 ? 0.896 19.442 -11.241 1.00 90.06 93 PRO A N 1
ATOM 722 C CA . PRO A 1 93 ? 0.494 20.411 -10.230 1.00 90.06 93 PRO A CA 1
ATOM 723 C C . PRO A 1 93 ? 1.611 20.682 -9.208 1.00 90.06 93 PRO A C 1
ATOM 725 O O . PRO A 1 93 ? 2.103 19.763 -8.546 1.00 90.06 93 PRO A O 1
ATOM 728 N N . SER A 1 94 ? 2.020 21.947 -9.064 1.00 87.12 94 SER A N 1
ATOM 729 C CA . SER A 1 94 ? 3.156 22.310 -8.207 1.00 87.12 94 SER A CA 1
ATOM 730 C C . SER A 1 94 ? 2.856 22.177 -6.706 1.00 87.12 94 SER A C 1
ATOM 732 O O . SER A 1 94 ? 1.727 22.371 -6.243 1.00 87.12 94 SER A O 1
ATOM 734 N N . LYS A 1 95 ? 3.909 21.902 -5.924 1.00 81.56 95 LYS A N 1
ATOM 735 C CA . LYS A 1 95 ? 3.891 21.924 -4.451 1.00 81.56 95 LYS A CA 1
ATOM 736 C C . LYS A 1 95 ? 4.414 23.260 -3.917 1.00 81.56 95 LYS A C 1
ATOM 738 O O . LYS A 1 95 ? 5.370 23.802 -4.462 1.00 81.56 95 LYS A O 1
ATOM 743 N N . GLY A 1 96 ? 3.834 23.734 -2.813 1.00 69.50 96 GLY A N 1
ATOM 744 C CA . GLY A 1 96 ? 4.256 24.950 -2.105 1.00 69.50 96 GLY A CA 1
ATOM 745 C C . GLY A 1 96 ? 3.167 26.025 -2.008 1.00 69.50 96 GLY A C 1
ATOM 746 O O . GLY A 1 96 ? 2.359 26.193 -2.916 1.00 69.50 96 GLY A O 1
ATOM 747 N N . GLY A 1 97 ? 3.143 26.750 -0.885 1.00 70.31 97 GLY A N 1
ATOM 748 C CA . GLY A 1 97 ? 2.167 27.814 -0.616 1.00 70.31 97 GLY A CA 1
ATOM 749 C C . GLY A 1 97 ? 0.736 27.322 -0.343 1.00 70.31 97 GLY A C 1
ATOM 750 O O . GLY A 1 97 ? 0.495 26.133 -0.136 1.00 70.31 97 GLY A O 1
ATOM 751 N N . HIS A 1 98 ? -0.221 28.256 -0.355 1.00 68.81 98 HIS A N 1
ATOM 752 C CA . HIS A 1 98 ? -1.639 28.018 -0.031 1.00 68.81 98 HIS A CA 1
ATOM 753 C C . HIS A 1 98 ? -2.418 27.212 -1.092 1.00 68.81 98 HIS A C 1
ATOM 755 O O . HIS A 1 98 ? -3.514 26.719 -0.825 1.00 68.81 98 HIS A O 1
ATOM 761 N N . THR A 1 99 ? -1.848 27.041 -2.287 1.00 77.94 99 THR A N 1
ATOM 762 C CA . THR A 1 99 ? -2.412 26.281 -3.421 1.00 77.94 99 THR A CA 1
ATOM 763 C C . THR A 1 99 ? -1.602 25.015 -3.722 1.00 77.94 99 THR A C 1
ATOM 765 O O . THR A 1 99 ? -1.642 24.486 -4.836 1.00 77.94 99 THR A O 1
ATOM 768 N N . SER A 1 100 ? -0.852 24.523 -2.727 1.00 82.81 100 SER A N 1
ATOM 769 C CA . SER A 1 100 ? -0.024 23.326 -2.862 1.00 82.81 100 SER A CA 1
ATOM 770 C C . SER A 1 100 ? -0.866 22.106 -3.227 1.00 82.81 100 SER A C 1
ATOM 772 O O . SER A 1 100 ? -1.768 21.725 -2.480 1.00 82.81 100 SER A O 1
ATOM 774 N N . ALA A 1 101 ? -0.501 21.438 -4.320 1.00 86.25 101 ALA A N 1
ATOM 775 C CA . ALA A 1 101 ? -1.091 20.160 -4.689 1.00 86.25 101 ALA A CA 1
ATOM 776 C C . ALA A 1 101 ? -0.727 19.057 -3.681 1.00 86.25 101 ALA A C 1
ATOM 778 O O . ALA A 1 101 ? 0.369 19.046 -3.101 1.00 86.25 101 ALA A O 1
ATOM 779 N N . ARG A 1 102 ? -1.633 18.094 -3.498 1.00 87.56 102 ARG A N 1
ATOM 780 C CA . ARG A 1 102 ? -1.355 16.841 -2.790 1.00 87.56 102 ARG A CA 1
ATOM 781 C C . ARG A 1 102 ? -0.983 15.743 -3.780 1.00 87.56 102 ARG A C 1
ATOM 783 O O . ARG A 1 102 ? -1.577 15.618 -4.848 1.00 87.56 102 ARG A O 1
ATOM 790 N N . ALA A 1 103 ? 0.029 14.963 -3.411 1.00 84.69 103 ALA A N 1
ATOM 791 C CA . ALA A 1 103 ? 0.452 13.801 -4.176 1.00 84.69 103 ALA A CA 1
ATOM 792 C C . ALA A 1 103 ? -0.426 12.600 -3.843 1.00 84.69 103 ALA A C 1
ATOM 794 O O . ALA A 1 103 ? -0.674 12.330 -2.666 1.00 84.69 103 ALA A O 1
ATOM 795 N N . MET A 1 104 ? -0.813 11.853 -4.871 1.00 85.56 104 MET A N 1
ATOM 796 C CA . MET A 1 104 ? -1.313 10.501 -4.692 1.00 85.56 104 MET A CA 1
ATOM 797 C C . MET A 1 104 ? -0.123 9.559 -4.527 1.00 85.56 104 MET A C 1
ATOM 799 O O . MET A 1 104 ? 0.579 9.250 -5.488 1.00 85.56 104 MET A O 1
ATOM 803 N N . ASP A 1 105 ? 0.140 9.137 -3.293 1.00 79.38 105 ASP A N 1
ATOM 804 C CA . ASP A 1 105 ? 1.225 8.205 -3.015 1.00 79.38 105 ASP A CA 1
ATOM 805 C C . ASP A 1 105 ? 0.814 6.745 -3.283 1.00 79.38 105 ASP A C 1
ATOM 807 O O . ASP A 1 105 ? -0.359 6.402 -3.450 1.00 79.38 105 ASP A O 1
ATOM 811 N N . ARG A 1 106 ? 1.807 5.850 -3.301 1.00 80.12 106 ARG A N 1
ATOM 812 C CA . ARG A 1 106 ? 1.591 4.424 -3.590 1.00 80.12 106 ARG A CA 1
ATOM 813 C C . ARG A 1 106 ? 0.655 3.731 -2.603 1.00 80.12 106 ARG A C 1
ATOM 815 O O . ARG A 1 106 ? -0.070 2.820 -2.987 1.00 80.12 106 ARG A O 1
ATOM 822 N N . LEU A 1 107 ? 0.677 4.132 -1.339 1.00 82.69 107 LEU A N 1
ATOM 823 C CA . LEU A 1 107 ? -0.160 3.523 -0.311 1.00 82.69 107 LEU A CA 1
ATOM 824 C C . LEU A 1 107 ? -1.629 3.952 -0.453 1.00 82.69 107 LEU A C 1
ATOM 826 O O . LEU A 1 107 ? -2.528 3.115 -0.339 1.00 82.69 107 LEU A O 1
ATOM 830 N N . THR A 1 108 ? -1.875 5.219 -0.797 1.00 86.56 108 THR A N 1
ATOM 831 C CA . THR A 1 108 ? -3.213 5.717 -1.148 1.00 86.56 108 THR A CA 1
ATOM 832 C C . THR A 1 108 ? -3.739 5.011 -2.395 1.00 86.56 108 THR A C 1
ATOM 834 O O . THR A 1 108 ? -4.874 4.540 -2.405 1.00 86.56 108 THR A O 1
ATOM 837 N N . TRP A 1 109 ? -2.889 4.852 -3.413 1.00 87.75 109 TRP A N 1
ATOM 838 C CA . TRP A 1 109 ? -3.215 4.112 -4.631 1.00 87.75 109 TRP A CA 1
ATOM 839 C C . TRP A 1 109 ? -3.609 2.653 -4.346 1.00 87.75 109 TRP A C 1
ATOM 841 O O . TRP A 1 109 ? -4.678 2.213 -4.761 1.00 87.75 109 TRP A O 1
ATOM 851 N N . ASN A 1 110 ? -2.816 1.928 -3.546 1.00 87.00 110 ASN A N 1
ATOM 852 C CA . ASN A 1 110 ? -3.145 0.561 -3.120 1.00 87.00 110 ASN A CA 1
ATOM 853 C C . ASN A 1 110 ? -4.490 0.490 -2.374 1.00 87.00 110 ASN A C 1
ATOM 855 O O . ASN A 1 110 ? -5.229 -0.479 -2.521 1.00 87.00 110 ASN A O 1
ATOM 859 N N . SER A 1 111 ? -4.814 1.516 -1.582 1.00 89.06 111 SER A N 1
ATOM 860 C CA . SER A 1 111 ? -6.0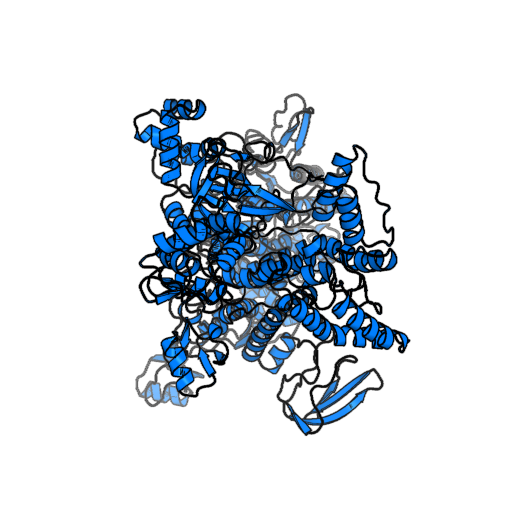62 1.589 -0.814 1.00 89.06 111 SER A CA 1
ATOM 861 C C . SER A 1 111 ? -7.284 1.778 -1.713 1.00 89.06 111 SER A C 1
ATOM 863 O O . SER A 1 111 ? -8.294 1.108 -1.515 1.00 89.06 111 SER A O 1
ATOM 865 N N . LEU A 1 112 ? -7.176 2.610 -2.753 1.00 90.12 112 LEU A N 1
ATOM 866 C CA . LEU A 1 112 ? -8.213 2.739 -3.783 1.00 90.12 112 LEU A CA 1
ATOM 867 C C . LEU A 1 112 ? -8.369 1.448 -4.601 1.00 90.12 112 LEU A C 1
ATOM 869 O O . LEU A 1 112 ? -9.491 1.044 -4.898 1.00 90.12 112 LEU A O 1
ATOM 873 N N . ILE A 1 113 ? -7.270 0.747 -4.897 1.00 89.06 113 ILE A N 1
ATOM 874 C CA . ILE A 1 113 ? -7.317 -0.571 -5.551 1.00 89.06 113 ILE A CA 1
ATOM 875 C C . ILE A 1 113 ? -8.037 -1.599 -4.677 1.00 89.06 113 ILE A C 1
ATOM 877 O O . ILE A 1 113 ? -8.875 -2.341 -5.181 1.00 89.06 113 ILE A O 1
ATOM 881 N N . ALA A 1 114 ? -7.754 -1.623 -3.374 1.00 88.19 114 ALA A N 1
ATOM 882 C CA . ALA A 1 114 ? -8.412 -2.519 -2.426 1.00 88.19 114 ALA A CA 1
ATOM 883 C C . ALA A 1 114 ? -9.916 -2.216 -2.262 1.00 88.19 114 ALA A C 1
ATOM 885 O O . ALA A 1 114 ? -10.700 -3.129 -1.999 1.00 88.19 114 ALA A O 1
ATOM 886 N N . HIS A 1 115 ? -10.338 -0.960 -2.459 1.00 86.81 115 HIS A N 1
ATOM 887 C CA . HIS A 1 115 ? -11.760 -0.604 -2.579 1.00 86.81 115 HIS A CA 1
ATOM 888 C C . HIS A 1 115 ? -12.390 -1.057 -3.900 1.00 86.81 115 HIS A C 1
ATOM 890 O O . HIS A 1 115 ? -13.604 -1.224 -3.965 1.00 86.81 115 HIS A O 1
ATOM 896 N N . GLY A 1 116 ? -11.584 -1.278 -4.940 1.00 85.56 116 GLY A N 1
ATOM 897 C CA . GLY A 1 116 ? -12.063 -1.476 -6.307 1.00 85.56 116 GLY A CA 1
ATOM 898 C C . GLY A 1 116 ? -12.416 -0.164 -7.015 1.00 85.56 116 GLY A C 1
ATOM 899 O O . GLY A 1 116 ? -13.195 -0.195 -7.960 1.00 85.56 116 GLY A O 1
ATOM 900 N N . ALA A 1 117 ? -11.849 0.968 -6.577 1.00 88.56 117 ALA A N 1
ATOM 901 C CA . ALA A 1 117 ? -12.156 2.307 -7.081 1.00 88.56 117 ALA A CA 1
ATOM 902 C C . ALA A 1 117 ? -11.414 2.638 -8.397 1.00 88.56 117 ALA A C 1
ATOM 904 O O . ALA A 1 117 ? -10.519 3.490 -8.441 1.00 88.56 117 ALA A O 1
ATOM 905 N N . ARG A 1 118 ? -11.722 1.895 -9.466 1.00 86.19 118 ARG A N 1
ATOM 906 C CA . ARG A 1 118 ? -11.004 1.943 -10.750 1.00 86.19 118 ARG A CA 1
ATOM 907 C C . ARG A 1 118 ? -11.257 3.236 -11.515 1.00 86.19 118 ARG A C 1
ATOM 909 O O . ARG A 1 118 ? -10.324 3.762 -12.118 1.00 86.19 118 ARG A O 1
ATOM 916 N N . GLU A 1 119 ? -12.487 3.743 -11.503 1.00 88.25 119 GLU A N 1
ATOM 917 C CA . GLU A 1 119 ? -12.856 4.946 -12.259 1.00 88.25 119 GLU A CA 1
ATOM 918 C C . GLU A 1 119 ? -12.220 6.197 -11.635 1.00 88.25 119 GLU A C 1
ATOM 920 O O . GLU A 1 119 ? -11.662 7.035 -12.346 1.00 88.25 119 GLU A O 1
ATOM 925 N N . ASN A 1 120 ? -12.190 6.273 -10.301 1.00 90.88 120 ASN A N 1
ATOM 926 C CA . ASN A 1 120 ? -11.469 7.315 -9.573 1.00 90.88 120 ASN A CA 1
ATOM 927 C C . ASN A 1 120 ? -9.962 7.262 -9.842 1.00 90.88 120 ASN A C 1
ATOM 929 O O . ASN A 1 120 ? -9.361 8.288 -10.160 1.00 90.88 120 ASN A O 1
ATOM 933 N N . LEU A 1 121 ? -9.350 6.075 -9.774 1.00 88.56 121 LEU A N 1
ATOM 934 C CA . LEU A 1 121 ? -7.930 5.896 -10.092 1.00 88.56 121 LEU A CA 1
ATOM 935 C C . LEU A 1 121 ? -7.598 6.324 -11.522 1.00 88.56 121 LEU A C 1
ATOM 937 O O . LEU A 1 121 ? -6.600 7.011 -11.754 1.00 88.56 121 LEU A O 1
ATOM 941 N N . TYR A 1 122 ? -8.438 5.937 -12.478 1.00 86.56 122 TYR A N 1
ATOM 942 C CA . TYR A 1 122 ? -8.276 6.285 -13.881 1.00 86.56 122 TYR A CA 1
ATOM 943 C C . TYR A 1 122 ? -8.321 7.804 -14.103 1.00 86.56 122 TYR A C 1
ATOM 945 O O . TYR A 1 122 ? -7.435 8.361 -14.754 1.00 86.56 122 TYR A O 1
ATOM 953 N N . GLU A 1 123 ? -9.294 8.498 -13.513 1.00 88.88 123 GLU A N 1
ATOM 954 C CA . GLU A 1 123 ? -9.401 9.958 -13.587 1.00 88.88 123 GLU A CA 1
ATOM 955 C C . GLU A 1 123 ? -8.229 10.671 -12.892 1.00 88.88 123 GLU A C 1
ATOM 957 O O . GLU A 1 123 ? -7.628 11.584 -13.463 1.00 88.88 123 GLU A O 1
ATOM 962 N N . MET A 1 124 ? -7.866 10.251 -11.677 1.00 88.19 124 MET A N 1
ATOM 963 C CA . MET A 1 124 ? -6.753 10.838 -10.915 1.00 88.19 124 MET A CA 1
ATOM 964 C C . MET A 1 124 ? -5.424 10.736 -11.677 1.00 88.19 124 MET A C 1
ATOM 966 O O . MET A 1 124 ? -4.556 11.601 -11.574 1.00 88.19 124 MET A O 1
ATOM 970 N N . THR A 1 125 ? -5.282 9.703 -12.500 1.00 84.62 125 THR A N 1
ATOM 971 C CA . THR A 1 125 ? -4.087 9.470 -13.310 1.00 84.62 125 THR A CA 1
ATOM 972 C C . THR A 1 125 ? -4.066 10.291 -14.597 1.00 84.62 125 THR A C 1
ATOM 974 O O . THR A 1 125 ? -3.014 10.809 -14.964 1.00 84.62 125 THR A O 1
ATOM 977 N N . ASN A 1 126 ? -5.201 10.390 -15.295 1.00 84.19 126 ASN A N 1
ATOM 978 C CA . ASN A 1 126 ? -5.266 10.928 -16.660 1.00 84.19 126 ASN A CA 1
ATOM 979 C C . ASN A 1 126 ? -5.708 12.384 -16.745 1.00 84.19 126 ASN A C 1
ATOM 981 O O . ASN A 1 126 ? -5.335 13.108 -17.667 1.00 84.19 126 ASN A O 1
ATOM 985 N N . TYR A 1 127 ? -6.553 12.802 -15.811 1.00 88.25 127 TYR A N 1
ATOM 986 C CA . TYR A 1 127 ? -7.243 14.079 -15.889 1.00 88.25 127 TYR A CA 1
ATOM 987 C C . TYR A 1 127 ? -6.661 15.097 -14.913 1.00 88.25 127 TYR A C 1
ATOM 989 O O . TYR A 1 127 ? -6.506 16.262 -15.267 1.00 88.25 127 TYR A O 1
ATOM 997 N N . LYS A 1 128 ? -6.279 14.654 -13.713 1.00 89.56 128 LYS A N 1
ATOM 998 C CA . LYS A 1 128 ? -5.892 15.542 -12.605 1.00 89.56 128 LYS A CA 1
ATOM 999 C C . LYS A 1 128 ? -4.387 15.635 -12.356 1.00 89.56 128 LYS A C 1
ATOM 1001 O O . LYS A 1 128 ? -3.960 16.488 -11.580 1.00 89.56 128 LYS A O 1
ATOM 1006 N N . ALA A 1 129 ? -3.604 14.747 -12.965 1.00 88.75 129 ALA A N 1
ATOM 1007 C CA . ALA A 1 129 ? -2.179 14.599 -12.682 1.00 88.75 129 ALA A CA 1
ATOM 1008 C C . ALA A 1 129 ? -1.269 15.590 -13.422 1.00 88.75 129 ALA A C 1
ATOM 1010 O O . ALA A 1 129 ? -0.118 15.776 -13.034 1.00 88.75 129 ALA A O 1
ATOM 1011 N N . GLU A 1 130 ? -1.756 16.187 -14.509 1.00 88.88 130 GLU A N 1
ATOM 1012 C CA . GLU A 1 130 ? -0.970 17.030 -15.407 1.00 88.88 130 GLU A CA 1
ATOM 1013 C C . GLU A 1 130 ? -1.810 18.182 -15.957 1.00 88.88 130 GLU A C 1
ATOM 1015 O O . GLU A 1 130 ? -3.040 18.120 -16.004 1.00 88.88 130 GLU A O 1
ATOM 1020 N N . LYS A 1 131 ? -1.136 19.222 -16.454 1.00 90.25 131 LYS A N 1
ATOM 1021 C CA . LYS A 1 131 ? -1.779 20.358 -17.119 1.00 90.25 131 LYS A CA 1
ATOM 1022 C C . LYS A 1 131 ? -2.662 19.899 -18.289 1.00 90.25 131 LYS A C 1
ATOM 1024 O O . LYS A 1 131 ? -2.173 19.458 -19.339 1.00 90.25 131 LYS A O 1
ATOM 1029 N N . ASN A 1 132 ? -3.973 20.089 -18.136 1.00 89.25 132 ASN A N 1
ATOM 1030 C CA . ASN A 1 132 ? -4.973 19.703 -19.132 1.00 89.25 132 ASN A CA 1
ATOM 1031 C C . ASN A 1 132 ? -6.023 20.812 -19.383 1.00 89.25 132 ASN A C 1
ATOM 1033 O O . ASN A 1 132 ? -7.124 20.767 -18.838 1.00 89.25 132 ASN A O 1
ATOM 1037 N N . PRO A 1 133 ? -5.699 21.839 -20.194 1.00 89.31 133 PRO A N 1
ATOM 1038 C CA . PRO A 1 133 ? -6.604 22.969 -20.433 1.00 89.31 133 PRO A CA 1
ATOM 1039 C C . PRO A 1 133 ? -7.907 22.576 -21.142 1.00 89.31 133 PRO A C 1
ATOM 1041 O O . PRO A 1 133 ? -8.957 23.142 -20.852 1.00 89.31 133 PRO A O 1
ATOM 1044 N N . GLU A 1 134 ? -7.839 21.607 -22.056 1.00 90.25 134 GLU A N 1
ATOM 1045 C CA . GLU A 1 134 ? -8.997 21.116 -22.809 1.00 90.25 134 GLU A CA 1
ATOM 1046 C C . GLU A 1 134 ? -10.005 20.411 -21.896 1.00 90.25 134 GLU A C 1
ATOM 1048 O O . GLU A 1 134 ? -11.195 20.714 -21.942 1.00 90.25 134 GLU A O 1
ATOM 1053 N N . LEU A 1 135 ? -9.527 19.544 -20.997 1.00 91.00 135 LEU A N 1
ATOM 1054 C CA . LEU A 1 135 ? -10.366 18.914 -19.979 1.00 91.00 135 LEU A CA 1
ATOM 1055 C C . LEU A 1 135 ? -11.120 19.956 -19.157 1.00 91.00 135 LEU A C 1
ATOM 1057 O O . LEU A 1 135 ? -12.337 19.860 -19.015 1.00 91.00 135 LEU A O 1
ATOM 1061 N N . TRP A 1 136 ? -10.403 20.935 -18.602 1.00 90.75 136 TRP A N 1
ATOM 1062 C CA . TRP A 1 136 ? -11.016 21.923 -17.719 1.00 90.75 136 TRP A CA 1
ATOM 1063 C C . TRP A 1 136 ? -12.043 22.778 -18.456 1.00 90.75 136 TRP A C 1
ATOM 1065 O O . TRP A 1 136 ? -13.123 23.010 -17.915 1.00 90.75 136 TRP A O 1
ATOM 1075 N N . ARG A 1 137 ? -11.768 23.138 -19.716 1.00 90.75 137 ARG A N 1
ATOM 1076 C CA . ARG A 1 137 ? -12.749 23.782 -20.595 1.00 90.75 137 ARG A CA 1
ATOM 1077 C C . ARG A 1 137 ? -14.006 22.923 -20.752 1.00 90.75 137 ARG A C 1
ATOM 1079 O O . ARG A 1 137 ? -15.104 23.438 -20.564 1.00 90.75 137 ARG A O 1
ATOM 1086 N N . ASN A 1 138 ? -13.874 21.631 -21.053 1.00 93.12 138 ASN A N 1
ATOM 1087 C CA . ASN A 1 138 ? -15.035 20.757 -21.246 1.00 93.12 138 ASN A CA 1
ATOM 1088 C C . ASN A 1 138 ? -15.836 20.572 -19.953 1.00 93.12 138 ASN A C 1
ATOM 1090 O O . ASN A 1 138 ? -17.061 20.645 -19.987 1.00 93.12 138 ASN A O 1
ATOM 1094 N N . VAL A 1 139 ? -15.168 20.422 -18.804 1.00 91.56 139 VAL A N 1
ATOM 1095 C CA . VAL A 1 139 ? -15.836 20.343 -17.494 1.00 91.56 139 VAL A CA 1
ATOM 1096 C C . VAL A 1 139 ? -16.638 21.615 -17.209 1.00 91.56 139 VAL A C 1
ATOM 1098 O O . VAL A 1 139 ? -17.803 21.517 -16.828 1.00 91.56 139 VAL A O 1
ATOM 1101 N N . GLN A 1 140 ? -16.043 22.792 -17.427 1.00 91.56 140 GLN A N 1
ATOM 1102 C CA . GLN A 1 140 ? -16.686 24.090 -17.192 1.00 91.56 140 GLN A CA 1
ATOM 1103 C C . GLN A 1 140 ? -17.848 24.370 -18.152 1.00 91.56 140 GLN A C 1
ATOM 1105 O O . GLN A 1 140 ? -18.800 25.037 -17.770 1.00 91.56 140 GLN A O 1
ATOM 1110 N N . LEU A 1 141 ? -17.782 23.866 -19.386 1.00 91.19 141 LEU A N 1
ATOM 1111 C CA . LEU A 1 141 ? -18.848 24.007 -20.384 1.00 91.19 141 LEU A CA 1
ATOM 1112 C C . LEU A 1 141 ? -19.903 22.893 -20.311 1.00 91.19 141 LEU A C 1
ATOM 1114 O O . LEU A 1 141 ? -20.888 22.942 -21.039 1.00 91.19 141 LEU A O 1
ATOM 1118 N N . GLY A 1 142 ? -19.696 21.869 -19.478 1.00 88.00 142 GLY A N 1
ATOM 1119 C CA . GLY A 1 142 ? -20.567 20.693 -19.429 1.00 88.00 142 GLY A CA 1
ATOM 1120 C C . GLY A 1 142 ? -20.495 19.795 -20.672 1.00 88.00 142 GLY A C 1
ATOM 1121 O O . GLY A 1 142 ? -21.420 19.025 -20.914 1.00 88.00 142 GLY A O 1
ATOM 1122 N N . LEU A 1 143 ? -19.408 19.872 -21.442 1.00 90.56 143 LEU A N 1
ATOM 1123 C CA . LEU A 1 143 ? -19.159 19.042 -22.623 1.00 90.56 143 LEU A CA 1
ATOM 1124 C C . LEU A 1 143 ? -18.593 17.659 -22.236 1.00 90.56 143 LEU A C 1
ATOM 1126 O O . LEU A 1 143 ? -18.064 17.496 -21.130 1.00 90.56 143 LEU A O 1
ATOM 1130 N N . PRO A 1 144 ? -18.650 16.655 -23.136 1.00 89.88 144 PRO A N 1
ATOM 1131 C CA . PRO A 1 144 ? -17.999 15.364 -22.922 1.00 89.88 144 PRO A CA 1
ATOM 1132 C C . PRO A 1 144 ? -16.508 15.508 -22.589 1.00 89.88 144 PRO A C 1
ATOM 1134 O O . PRO A 1 144 ? -15.809 16.354 -23.152 1.00 89.88 144 PRO A O 1
ATOM 1137 N N . LEU A 1 145 ? -16.006 14.676 -21.672 1.00 88.69 145 LEU A N 1
ATOM 1138 C CA . LEU A 1 145 ? -14.588 14.691 -21.302 1.00 88.69 145 LEU A CA 1
ATOM 1139 C C . LEU A 1 145 ? -13.726 14.290 -22.513 1.00 88.69 145 LEU A C 1
ATOM 1141 O O . LEU A 1 145 ? -14.102 13.359 -23.230 1.00 88.69 145 LEU A O 1
ATOM 1145 N N . PRO A 1 146 ? -12.580 14.955 -22.744 1.00 87.75 146 PRO A N 1
ATOM 1146 C CA . PRO A 1 146 ? -11.690 14.588 -23.835 1.00 87.75 146 PRO A CA 1
ATOM 1147 C C . PRO A 1 146 ? -11.108 13.188 -23.616 1.00 87.75 146 PRO A C 1
ATOM 1149 O O . PRO A 1 146 ? -11.020 12.687 -22.484 1.00 87.75 146 PRO A O 1
ATOM 1152 N N . ALA A 1 147 ? -10.674 12.565 -24.711 1.00 82.69 147 ALA A N 1
ATOM 1153 C CA . ALA A 1 147 ? -9.938 11.312 -24.640 1.00 82.69 147 ALA A CA 1
ATOM 1154 C C . ALA A 1 147 ? -8.655 11.496 -23.801 1.00 82.69 147 ALA A C 1
ATOM 1156 O O . ALA A 1 147 ? -8.014 12.551 -23.871 1.00 82.69 147 ALA A O 1
ATOM 1157 N N . PRO A 1 148 ? -8.267 10.497 -22.991 1.00 77.38 148 PRO A N 1
ATOM 1158 C CA . PRO A 1 148 ? -6.999 10.536 -22.270 1.00 77.38 148 PRO A CA 1
ATOM 1159 C C . PRO A 1 148 ? -5.831 10.629 -23.264 1.00 77.38 148 PRO A C 1
ATOM 1161 O O . PRO A 1 148 ? -5.812 9.953 -24.293 1.00 77.38 148 PRO A O 1
ATOM 1164 N N . LYS A 1 149 ? -4.831 11.442 -22.931 1.00 79.19 149 LYS A N 1
ATOM 1165 C CA . LYS A 1 149 ? -3.547 11.496 -23.641 1.00 79.19 149 LYS A CA 1
ATOM 1166 C C . LYS A 1 149 ? -2.480 10.764 -22.832 1.00 79.19 149 LYS A C 1
ATOM 1168 O O . LYS A 1 149 ? -2.617 10.637 -21.616 1.00 79.19 149 LYS A O 1
ATOM 1173 N N . THR A 1 150 ? -1.405 10.326 -23.485 1.00 77.31 150 THR A N 1
ATOM 1174 C CA . THR A 1 150 ? -0.219 9.866 -22.757 1.00 77.31 150 THR A CA 1
ATOM 1175 C C . THR A 1 150 ? 0.353 11.014 -21.929 1.00 77.31 150 THR A C 1
ATOM 1177 O O . THR A 1 150 ? 0.357 12.176 -22.343 1.00 77.31 150 THR A O 1
ATOM 1180 N N . SER A 1 151 ? 0.774 10.681 -20.714 1.00 83.75 151 SER A N 1
ATOM 1181 C CA . SER A 1 151 ? 1.357 11.628 -19.769 1.00 83.75 151 SER A CA 1
ATOM 1182 C C . SER A 1 151 ? 2.732 12.092 -20.262 1.00 83.75 151 SER A C 1
ATOM 1184 O O . SER A 1 151 ? 3.549 11.268 -20.678 1.00 83.75 151 SER A O 1
ATOM 1186 N N . PHE A 1 152 ? 3.020 13.394 -20.160 1.00 88.25 152 PHE A N 1
ATOM 1187 C CA . PHE A 1 152 ? 4.339 13.946 -20.505 1.00 88.25 152 PHE A CA 1
ATOM 1188 C C . PHE A 1 152 ? 5.455 13.275 -19.694 1.00 88.25 152 PHE A C 1
ATOM 1190 O O . PHE A 1 152 ? 6.537 12.992 -20.207 1.00 88.25 152 PHE A O 1
ATOM 1197 N N . VAL A 1 153 ? 5.171 12.970 -18.427 1.00 89.62 153 VAL A N 1
ATOM 1198 C CA . VAL A 1 153 ? 6.091 12.260 -17.533 1.00 89.62 153 VAL A CA 1
ATOM 1199 C C . VAL A 1 153 ? 6.373 10.835 -18.015 1.00 89.62 153 VAL A C 1
ATOM 1201 O O . VAL A 1 153 ? 7.504 10.359 -17.889 1.00 89.62 153 VAL A O 1
ATOM 1204 N N . PHE A 1 154 ? 5.382 10.157 -18.597 1.00 89.12 154 PHE A N 1
ATOM 1205 C CA . PHE A 1 154 ? 5.586 8.841 -19.197 1.00 89.12 154 PHE A CA 1
ATOM 1206 C C . PHE A 1 154 ? 6.420 8.919 -20.482 1.00 89.12 154 PHE A C 1
ATOM 1208 O O . PHE A 1 154 ? 7.369 8.152 -20.634 1.00 89.12 154 PHE A O 1
ATOM 1215 N N . ASP A 1 155 ? 6.155 9.889 -21.359 1.00 90.25 155 ASP A N 1
ATOM 1216 C CA . ASP A 1 155 ? 6.971 10.106 -22.562 1.00 90.25 155 ASP A CA 1
ATOM 1217 C C . ASP A 1 155 ? 8.429 10.432 -22.195 1.00 90.25 155 ASP A C 1
ATOM 1219 O O . ASP A 1 155 ? 9.369 9.929 -22.812 1.00 90.25 155 ASP A O 1
ATOM 1223 N N . LYS A 1 156 ? 8.632 11.205 -21.121 1.00 92.12 156 LYS A N 1
ATOM 1224 C CA . LYS A 1 156 ? 9.952 11.494 -20.549 1.00 92.12 156 LYS A CA 1
ATOM 1225 C C . LYS A 1 156 ? 10.633 10.244 -19.980 1.00 92.12 156 LYS A C 1
ATOM 1227 O O . LYS A 1 156 ? 11.837 10.085 -20.172 1.00 92.12 156 LYS A O 1
ATOM 1232 N N . LEU A 1 157 ? 9.891 9.331 -19.338 1.00 92.94 157 LEU A N 1
ATOM 1233 C CA . LEU A 1 157 ? 10.412 8.023 -18.913 1.00 92.94 157 LEU A CA 1
ATOM 1234 C C . LEU A 1 157 ? 10.901 7.216 -20.119 1.00 92.94 157 LEU A C 1
ATOM 1236 O O . LEU A 1 157 ? 12.031 6.735 -20.097 1.00 92.94 157 LEU A O 1
ATOM 1240 N N . LEU A 1 158 ? 10.085 7.095 -21.172 1.00 92.50 158 LEU A N 1
ATOM 1241 C CA . LEU A 1 158 ? 10.487 6.417 -22.409 1.00 92.50 158 LEU A CA 1
ATOM 1242 C C . LEU A 1 158 ? 11.698 7.098 -23.054 1.00 92.50 158 LEU A C 1
ATOM 1244 O O . LEU A 1 158 ? 12.573 6.422 -23.592 1.00 92.50 158 LEU A O 1
ATOM 1248 N N . GLY A 1 159 ? 11.797 8.423 -22.935 1.00 93.81 159 GLY A N 1
ATOM 1249 C CA . GLY A 1 159 ? 12.979 9.159 -23.345 1.00 93.81 159 GLY A CA 1
ATOM 1250 C C . GLY A 1 159 ? 14.226 8.751 -22.565 1.00 93.81 159 GLY A C 1
ATOM 1251 O O . GLY A 1 159 ? 15.245 8.419 -23.163 1.00 93.81 159 GLY A O 1
ATOM 1252 N N . TYR A 1 160 ? 14.160 8.698 -21.235 1.00 95.06 160 TYR A N 1
ATOM 1253 C CA . TYR A 1 160 ? 15.283 8.216 -20.425 1.00 95.06 160 TYR A CA 1
ATOM 1254 C C . TYR A 1 160 ? 15.648 6.757 -20.719 1.00 95.06 160 TYR A C 1
ATOM 1256 O O . TYR A 1 160 ? 16.828 6.420 -20.710 1.00 95.06 160 TYR A O 1
ATOM 1264 N N . MET A 1 161 ? 14.673 5.910 -21.047 1.00 94.75 161 MET A N 1
ATOM 1265 C CA . MET A 1 161 ? 14.931 4.542 -21.506 1.00 94.75 161 MET A CA 1
ATOM 1266 C C . MET A 1 161 ? 15.727 4.535 -22.822 1.00 94.75 161 MET A C 1
ATOM 1268 O O . MET A 1 161 ? 16.781 3.905 -22.890 1.00 94.75 161 MET A O 1
ATOM 1272 N N . ALA A 1 162 ? 15.294 5.304 -23.827 1.00 94.75 162 ALA A N 1
ATOM 1273 C CA . ALA A 1 162 ? 15.991 5.412 -25.111 1.00 94.75 162 ALA A CA 1
ATOM 1274 C C . ALA A 1 162 ? 17.398 6.014 -24.971 1.00 94.75 162 ALA A C 1
ATOM 1276 O O . ALA A 1 162 ? 18.360 5.459 -25.491 1.00 94.75 162 ALA A O 1
ATOM 1277 N N . ALA A 1 163 ? 17.559 7.081 -24.188 1.00 94.44 163 ALA A N 1
ATOM 1278 C CA . ALA A 1 163 ? 18.876 7.639 -23.868 1.00 94.44 163 ALA A CA 1
ATOM 1279 C C . ALA A 1 163 ? 19.770 6.660 -23.091 1.00 94.44 163 ALA A C 1
ATOM 1281 O O . ALA A 1 163 ? 20.992 6.740 -23.169 1.00 94.44 163 ALA A O 1
ATOM 1282 N N . GLY A 1 164 ? 19.157 5.729 -22.361 1.00 94.12 164 GLY A N 1
ATOM 1283 C CA . GLY A 1 164 ? 19.816 4.610 -21.705 1.00 94.12 164 GLY A CA 1
ATOM 1284 C C . GLY A 1 164 ? 20.194 3.459 -22.635 1.00 94.12 164 GLY A C 1
ATOM 1285 O O . GLY A 1 164 ? 20.748 2.497 -22.130 1.00 94.12 164 GLY A O 1
ATOM 1286 N N . GLY A 1 165 ? 19.907 3.522 -23.942 1.00 93.12 165 GLY A N 1
ATOM 1287 C CA . GLY A 1 165 ? 20.184 2.449 -24.907 1.00 93.12 165 GLY A CA 1
ATOM 1288 C C . GLY A 1 165 ? 19.059 1.418 -25.059 1.00 93.12 165 GLY A C 1
ATOM 1289 O O . GLY A 1 165 ? 19.309 0.317 -25.552 1.00 93.12 165 GLY A O 1
ATOM 1290 N N . VAL A 1 166 ? 17.834 1.754 -24.632 1.00 94.69 166 VAL A N 1
ATOM 1291 C CA . VAL A 1 166 ? 16.674 0.848 -24.606 1.00 94.69 166 VAL A CA 1
ATOM 1292 C C . VAL A 1 166 ? 15.543 1.341 -25.502 1.00 94.69 166 VAL A C 1
ATOM 1294 O O . VAL A 1 166 ? 14.979 2.408 -25.269 1.00 94.69 166 VAL A O 1
ATOM 1297 N N . ASN A 1 167 ? 15.132 0.533 -26.476 1.00 93.38 167 ASN A N 1
ATOM 1298 C CA . ASN A 1 167 ? 13.924 0.780 -27.252 1.00 93.38 167 ASN A CA 1
ATOM 1299 C C . ASN A 1 167 ? 12.708 0.185 -26.539 1.00 93.38 167 ASN A C 1
ATOM 1301 O O . ASN A 1 167 ? 12.700 -0.985 -26.162 1.00 93.38 167 ASN A O 1
ATOM 1305 N N . VAL A 1 168 ? 11.652 0.976 -26.379 1.00 92.31 168 VAL A N 1
ATOM 1306 C CA . VAL A 1 168 ? 10.363 0.475 -25.900 1.00 92.31 168 VAL A CA 1
ATOM 1307 C C . VAL A 1 168 ? 9.402 0.479 -27.077 1.00 92.31 168 VAL A C 1
ATOM 1309 O O . VAL A 1 168 ? 8.861 1.521 -27.449 1.00 92.31 168 VAL A O 1
ATOM 1312 N N . LYS A 1 169 ? 9.198 -0.697 -27.673 1.00 89.38 169 LYS A N 1
ATOM 1313 C CA . LYS A 1 169 ? 8.323 -0.870 -28.834 1.00 89.38 169 LYS A CA 1
ATOM 1314 C C . LYS A 1 169 ? 6.937 -1.302 -28.378 1.00 89.38 169 LYS A C 1
ATOM 1316 O O . LYS A 1 169 ? 6.786 -2.257 -27.616 1.00 89.38 169 LYS A O 1
ATOM 1321 N N . LYS A 1 170 ? 5.910 -0.604 -28.860 1.00 86.94 170 LYS A N 1
ATOM 1322 C CA . LYS A 1 170 ? 4.520 -1.014 -28.660 1.00 86.94 170 LYS A CA 1
ATOM 1323 C C . LYS A 1 170 ? 4.156 -2.079 -29.692 1.00 86.94 170 LYS A C 1
ATOM 1325 O O . LYS A 1 170 ? 4.203 -1.804 -30.887 1.00 86.94 170 LYS A O 1
ATOM 1330 N N . ASP A 1 171 ? 3.776 -3.260 -29.222 1.00 84.06 171 ASP A N 1
ATOM 1331 C CA . ASP A 1 171 ? 3.237 -4.347 -30.038 1.00 84.06 171 ASP A CA 1
ATOM 1332 C C . ASP A 1 171 ? 1.840 -4.720 -29.526 1.00 84.06 171 ASP A C 1
ATOM 1334 O O . ASP A 1 171 ? 1.663 -5.303 -28.451 1.00 84.06 171 ASP A O 1
ATOM 1338 N N . GLY A 1 172 ? 0.810 -4.279 -30.251 1.00 83.19 172 GLY A N 1
ATOM 1339 C CA . GLY A 1 172 ? -0.576 -4.374 -29.806 1.00 83.19 172 GLY A CA 1
ATOM 1340 C C . GLY A 1 172 ? -0.796 -3.694 -28.448 1.00 83.19 172 GLY A C 1
ATOM 1341 O O . GLY A 1 172 ? -0.733 -2.468 -28.343 1.00 83.19 172 GLY A O 1
ATOM 1342 N N . ASN A 1 173 ? -1.081 -4.501 -27.420 1.00 80.88 173 ASN A N 1
ATOM 1343 C CA . ASN A 1 173 ? -1.287 -4.032 -26.046 1.00 80.88 173 ASN A CA 1
ATOM 1344 C C . ASN A 1 173 ? -0.091 -4.308 -25.124 1.00 80.88 173 ASN A C 1
ATOM 1346 O O . ASN A 1 173 ? -0.232 -4.255 -23.910 1.00 80.88 173 ASN A O 1
ATOM 1350 N N . LYS A 1 174 ? 1.078 -4.629 -25.684 1.00 87.19 174 LYS A N 1
ATOM 1351 C CA . LYS A 1 174 ? 2.309 -4.871 -24.932 1.00 87.19 174 LYS A CA 1
ATOM 1352 C C . LYS A 1 174 ? 3.343 -3.799 -25.242 1.00 87.19 174 LYS A C 1
ATOM 1354 O O . LYS A 1 174 ? 3.432 -3.311 -26.367 1.00 87.19 174 LYS A O 1
ATOM 1359 N N . LEU A 1 175 ? 4.139 -3.449 -24.241 1.00 89.81 175 LEU A N 1
ATOM 1360 C CA . LEU A 1 175 ? 5.338 -2.633 -24.385 1.00 89.81 175 LEU A CA 1
ATOM 1361 C C . LEU A 1 175 ? 6.554 -3.526 -24.187 1.00 89.81 175 LEU A C 1
ATOM 1363 O O . LEU A 1 175 ? 6.845 -3.921 -23.058 1.00 89.81 175 LEU A O 1
ATOM 1367 N N . MET A 1 176 ? 7.242 -3.847 -25.276 1.00 90.75 176 MET A N 1
ATOM 1368 C CA . MET A 1 176 ? 8.425 -4.702 -25.259 1.00 90.75 176 MET A CA 1
ATOM 1369 C C . MET A 1 176 ? 9.681 -3.861 -25.055 1.00 90.75 176 MET A C 1
ATOM 1371 O O . MET A 1 176 ? 9.872 -2.860 -25.747 1.00 90.75 176 MET A O 1
ATOM 1375 N N . MET A 1 177 ? 10.530 -4.273 -24.115 1.00 92.12 177 MET A N 1
ATOM 1376 C CA . MET A 1 177 ? 11.892 -3.761 -23.992 1.00 92.12 177 MET A CA 1
ATOM 1377 C C . MET A 1 177 ? 12.786 -4.467 -25.004 1.00 92.12 177 MET A C 1
ATOM 1379 O O . MET A 1 177 ? 12.987 -5.673 -24.912 1.00 92.12 177 MET A O 1
ATOM 1383 N N . LEU A 1 178 ? 13.346 -3.713 -25.939 1.00 92.12 178 LEU A N 1
ATOM 1384 C CA . LEU A 1 178 ? 14.288 -4.198 -26.938 1.00 92.12 178 LEU A CA 1
ATOM 1385 C C . LEU A 1 178 ? 15.569 -3.357 -26.893 1.00 92.12 178 LEU A C 1
ATOM 1387 O O . LEU A 1 178 ? 15.550 -2.225 -26.394 1.00 92.12 178 LEU A O 1
ATOM 1391 N N . PRO A 1 179 ? 16.696 -3.878 -27.393 1.00 92.56 179 PRO A N 1
ATOM 1392 C CA . PRO A 1 179 ? 17.878 -3.058 -27.617 1.00 92.56 179 PRO A CA 1
ATOM 1393 C C . PRO A 1 179 ? 17.560 -1.909 -28.582 1.00 92.56 179 PRO A C 1
ATOM 1395 O O . PRO A 1 179 ? 16.765 -2.072 -29.508 1.00 92.56 179 PRO A O 1
ATOM 1398 N N . LEU A 1 180 ? 18.136 -0.730 -28.342 1.00 93.94 180 LEU A N 1
ATOM 1399 C CA . LEU A 1 180 ? 17.980 0.409 -29.244 1.00 93.94 180 LEU A CA 1
ATOM 1400 C C . LEU A 1 180 ? 18.967 0.305 -30.409 1.00 93.94 180 LEU A C 1
ATOM 1402 O O . LEU A 1 180 ? 20.170 0.416 -30.190 1.00 93.94 180 LEU A O 1
ATOM 1406 N N . THR A 1 181 ? 18.440 0.112 -31.618 1.00 93.81 181 THR A N 1
ATOM 1407 C CA . THR A 1 181 ? 19.234 -0.031 -32.848 1.00 93.81 181 THR A CA 1
ATOM 1408 C C . THR A 1 181 ? 19.547 1.325 -33.487 1.00 93.81 181 THR A C 1
ATOM 1410 O O . THR A 1 181 ? 18.853 2.317 -33.245 1.00 93.81 181 THR A O 1
ATOM 1413 N N . ASP A 1 182 ? 20.547 1.381 -34.368 1.00 93.88 182 ASP A N 1
ATOM 1414 C CA . ASP A 1 182 ? 20.847 2.594 -35.143 1.00 93.88 182 ASP A CA 1
ATOM 1415 C C . ASP A 1 182 ? 19.675 3.040 -36.028 1.00 93.88 182 ASP A C 1
ATOM 1417 O O . ASP A 1 182 ? 19.388 4.235 -36.121 1.00 93.88 182 ASP A O 1
ATOM 1421 N N . ALA A 1 183 ? 18.942 2.089 -36.617 1.00 92.81 183 ALA A N 1
ATOM 1422 C CA . ALA A 1 183 ? 17.739 2.379 -37.395 1.00 92.81 183 ALA A CA 1
ATOM 1423 C C . ALA A 1 183 ? 16.662 3.066 -36.535 1.00 92.81 183 ALA A C 1
ATOM 1425 O O . ALA A 1 183 ? 16.058 4.056 -36.959 1.00 92.81 183 ALA A O 1
ATOM 1426 N N . ASP A 1 184 ? 16.464 2.599 -35.297 1.00 93.00 184 ASP A N 1
ATOM 1427 C CA . ASP A 1 184 ? 15.544 3.234 -34.351 1.00 93.00 184 ASP A CA 1
ATOM 1428 C C . ASP A 1 184 ? 15.989 4.661 -33.999 1.00 93.00 184 ASP A C 1
ATOM 1430 O O . ASP A 1 184 ? 15.152 5.564 -33.928 1.00 93.00 184 ASP A O 1
ATOM 1434 N N . ILE A 1 185 ? 17.291 4.881 -33.792 1.00 94.12 185 ILE A N 1
ATOM 1435 C CA . ILE A 1 185 ? 17.852 6.193 -33.439 1.00 94.12 185 ILE A CA 1
ATOM 1436 C C . ILE A 1 185 ? 17.649 7.183 -34.583 1.00 94.12 185 ILE A C 1
ATOM 1438 O O . ILE A 1 185 ? 17.102 8.267 -34.364 1.00 94.12 185 ILE A O 1
ATOM 1442 N N . LEU A 1 186 ? 18.036 6.804 -35.802 1.00 94.31 186 LEU A N 1
ATOM 1443 C CA . LEU A 1 186 ? 17.921 7.657 -36.982 1.00 94.31 186 LEU A CA 1
ATOM 1444 C C . LEU A 1 186 ? 16.459 7.964 -37.321 1.00 94.31 186 LEU A C 1
ATOM 1446 O O . LEU A 1 186 ? 16.147 9.107 -37.637 1.00 94.31 186 LEU A O 1
ATOM 1450 N N . SER A 1 187 ? 15.542 7.001 -37.155 1.00 93.25 187 SER A N 1
ATOM 1451 C CA . SER A 1 187 ? 14.104 7.222 -37.394 1.00 93.25 187 SER A CA 1
ATOM 1452 C C . SER A 1 187 ? 13.470 8.265 -36.464 1.00 93.25 187 SER A C 1
ATOM 1454 O O . SER A 1 187 ? 12.487 8.910 -36.826 1.00 93.25 187 SER A O 1
ATOM 1456 N N . LYS A 1 188 ? 14.015 8.430 -35.251 1.00 89.56 188 LYS A N 1
ATOM 1457 C CA . LYS A 1 188 ? 13.545 9.416 -34.267 1.00 89.56 188 LYS A CA 1
ATOM 1458 C C . LYS A 1 188 ? 14.235 10.765 -34.431 1.00 89.56 188 LYS A C 1
ATOM 1460 O O . LYS A 1 188 ? 13.697 11.776 -33.987 1.00 89.56 188 LYS A O 1
ATOM 1465 N N . SER A 1 189 ? 15.442 10.767 -34.986 1.00 93.62 189 SER A N 1
ATOM 1466 C CA . SER A 1 189 ? 16.331 11.916 -34.978 1.00 93.62 189 SER A CA 1
ATOM 1467 C C . SER A 1 189 ? 15.939 12.971 -36.009 1.00 93.62 189 SER A C 1
ATOM 1469 O O . SER A 1 189 ? 15.692 12.666 -37.168 1.00 93.62 189 SER A O 1
ATOM 1471 N N . ASN A 1 190 ? 15.961 14.235 -35.597 1.00 93.81 190 ASN A N 1
ATOM 1472 C CA . ASN A 1 190 ? 15.734 15.396 -36.455 1.00 93.81 190 ASN A CA 1
ATOM 1473 C C . ASN A 1 190 ? 17.054 16.048 -36.926 1.00 93.81 190 ASN A C 1
ATOM 1475 O O . ASN A 1 190 ? 17.052 17.150 -37.471 1.00 93.81 190 ASN A O 1
ATOM 1479 N N . GLY A 1 191 ? 18.197 15.401 -36.672 1.00 92.94 191 GLY A N 1
ATOM 1480 C CA . GLY A 1 191 ? 19.516 15.849 -37.125 1.00 92.94 191 GLY A CA 1
ATOM 1481 C C . GLY A 1 191 ? 20.665 15.438 -36.201 1.00 92.94 191 GLY A C 1
ATOM 1482 O O . GLY A 1 191 ? 20.453 15.069 -35.043 1.00 92.94 191 GLY A O 1
ATOM 1483 N N . GLU A 1 192 ? 21.890 15.517 -36.723 1.00 94.25 192 GLU A N 1
ATOM 1484 C CA . GLU A 1 192 ? 23.129 15.285 -35.967 1.00 94.25 192 GLU A CA 1
ATOM 1485 C C . GLU A 1 192 ? 23.540 16.536 -35.169 1.00 94.25 192 GLU A C 1
ATOM 1487 O O . GLU A 1 192 ? 23.412 17.662 -35.657 1.00 94.25 192 GLU A O 1
ATOM 1492 N N . ILE A 1 193 ? 24.050 16.343 -33.952 1.00 91.81 193 ILE A N 1
ATOM 1493 C CA . ILE A 1 193 ? 24.697 17.370 -33.123 1.00 91.81 193 ILE A CA 1
ATOM 1494 C C . ILE A 1 193 ? 26.196 17.078 -33.056 1.00 91.81 193 ILE A C 1
ATOM 1496 O O . ILE A 1 193 ? 26.586 15.960 -32.728 1.00 91.81 193 ILE A O 1
ATOM 1500 N N . ASP A 1 194 ? 27.018 18.096 -33.311 1.00 84.19 194 ASP A N 1
ATOM 1501 C CA . ASP A 1 194 ? 28.486 17.969 -33.343 1.00 84.19 194 ASP A CA 1
ATOM 1502 C C . ASP A 1 194 ? 29.211 19.013 -32.462 1.00 84.19 194 ASP A C 1
ATOM 1504 O O . ASP A 1 194 ? 30.391 18.860 -32.142 1.00 84.19 194 ASP A O 1
ATOM 1508 N N . ASP A 1 195 ? 28.519 20.060 -31.982 1.00 87.44 195 ASP A N 1
ATOM 1509 C CA . ASP A 1 195 ? 29.068 20.997 -30.990 1.00 87.44 195 ASP A CA 1
ATOM 1510 C C . ASP A 1 195 ? 28.512 20.698 -29.583 1.00 87.44 195 ASP A C 1
ATOM 1512 O O . ASP A 1 195 ? 27.312 20.538 -29.351 1.00 87.44 195 ASP A O 1
ATOM 1516 N N . ALA A 1 196 ? 29.410 20.648 -28.601 1.00 87.62 196 ALA A N 1
ATOM 1517 C CA . ALA A 1 196 ? 29.098 20.383 -27.202 1.00 87.62 196 ALA A CA 1
ATOM 1518 C C . ALA A 1 196 ? 28.562 21.630 -26.454 1.00 87.62 196 ALA A C 1
ATOM 1520 O O . ALA A 1 196 ? 28.174 21.549 -25.282 1.00 87.62 196 ALA A O 1
ATOM 1521 N N . LYS A 1 197 ? 28.569 22.809 -27.094 1.00 87.62 197 LYS A N 1
ATOM 1522 C CA . LYS A 1 197 ? 28.062 24.069 -26.524 1.00 87.62 197 LYS A CA 1
ATOM 1523 C C . LYS A 1 197 ? 26.539 24.058 -26.348 1.00 87.62 197 LYS A C 1
ATOM 1525 O O . LYS A 1 197 ? 25.805 23.344 -27.024 1.00 87.62 197 LYS A O 1
ATOM 1530 N N . VAL A 1 198 ? 26.065 24.888 -25.415 1.00 85.69 198 VAL A N 1
ATOM 1531 C CA . VAL A 1 198 ? 24.649 24.966 -25.015 1.00 85.69 198 VAL A CA 1
ATOM 1532 C C . VAL A 1 198 ? 23.996 26.283 -25.438 1.00 85.69 198 VAL A C 1
ATOM 1534 O O . VAL A 1 198 ? 23.303 26.334 -26.450 1.00 85.69 198 VAL A O 1
ATOM 1537 N N . ILE A 1 199 ? 24.236 27.357 -24.689 1.00 83.62 199 ILE A N 1
ATOM 1538 C CA . ILE A 1 199 ? 23.689 28.695 -24.913 1.00 83.62 199 ILE A CA 1
ATOM 1539 C C . ILE A 1 199 ? 24.799 29.734 -24.773 1.00 83.62 199 ILE A C 1
ATOM 1541 O O . ILE A 1 199 ? 25.769 29.539 -24.036 1.00 83.62 199 ILE A O 1
ATOM 1545 N N . VAL A 1 200 ? 24.654 30.854 -25.471 1.00 80.44 200 VAL A N 1
ATOM 1546 C CA . VAL A 1 200 ? 25.583 31.980 -25.386 1.00 80.44 200 VAL A CA 1
ATOM 1547 C C . VAL A 1 200 ? 25.254 32.807 -24.143 1.00 80.44 200 VAL A C 1
ATOM 1549 O O . VAL A 1 200 ? 24.175 33.383 -24.034 1.00 80.44 200 VAL A O 1
ATOM 1552 N N . SER A 1 201 ? 26.202 32.923 -23.210 1.00 73.69 201 SER A N 1
ATOM 1553 C CA . SER A 1 201 ? 25.985 33.600 -21.917 1.00 73.69 201 SER A CA 1
ATOM 1554 C C . SER A 1 201 ? 25.521 35.060 -22.027 1.00 73.69 201 SER A C 1
ATOM 1556 O O . SER A 1 201 ? 24.907 35.560 -21.092 1.00 73.69 201 SER A O 1
ATOM 1558 N N . LYS A 1 202 ? 25.822 35.756 -23.135 1.00 74.00 202 LYS A N 1
ATOM 1559 C CA . LYS A 1 202 ? 25.492 37.182 -23.324 1.00 74.00 202 LYS A CA 1
ATOM 1560 C C . LYS A 1 202 ? 24.014 37.440 -23.634 1.00 74.00 202 LYS A C 1
ATOM 1562 O O . LYS A 1 202 ? 23.497 38.477 -23.248 1.00 74.00 202 LYS A O 1
ATOM 1567 N N . ASN A 1 203 ? 23.354 36.541 -24.363 1.00 77.44 203 ASN A N 1
ATOM 1568 C CA . ASN A 1 203 ? 21.980 36.738 -24.851 1.00 77.44 203 ASN A CA 1
ATOM 1569 C C . ASN A 1 203 ? 21.059 35.536 -24.584 1.00 77.44 203 ASN A C 1
ATOM 1571 O O . ASN A 1 203 ? 19.910 35.549 -25.015 1.00 77.44 203 ASN A O 1
ATOM 1575 N N . LEU A 1 204 ? 21.571 34.503 -23.902 1.00 78.38 204 LEU A N 1
ATOM 1576 C CA . LEU A 1 204 ? 20.887 33.248 -23.577 1.00 78.38 204 LEU A CA 1
ATOM 1577 C C . LEU A 1 204 ? 20.311 32.512 -24.798 1.00 78.38 204 LEU A C 1
ATOM 1579 O O . LEU A 1 204 ? 19.460 31.638 -24.642 1.00 78.38 204 LEU A O 1
ATOM 1583 N N . ARG A 1 205 ? 20.783 32.833 -26.011 1.00 84.00 205 ARG A N 1
ATOM 1584 C CA . ARG A 1 205 ? 20.347 32.155 -27.233 1.00 84.00 205 ARG A CA 1
ATOM 1585 C C . ARG A 1 205 ? 21.086 30.830 -27.410 1.00 84.00 205 ARG A C 1
ATOM 1587 O O . ARG A 1 205 ? 22.280 30.764 -27.087 1.00 84.00 205 ARG A O 1
ATOM 1594 N N . PRO A 1 206 ? 20.418 29.788 -27.926 1.00 86.12 206 PRO A N 1
ATOM 1595 C CA . PRO A 1 206 ? 21.082 28.544 -28.278 1.00 86.12 206 PRO A CA 1
ATOM 1596 C C . PRO A 1 206 ? 22.183 28.718 -29.320 1.00 86.12 206 PRO A C 1
ATOM 1598 O O . PRO A 1 206 ? 22.125 29.599 -30.177 1.00 86.12 206 PRO A O 1
ATOM 1601 N N . VAL A 1 207 ? 23.203 27.867 -29.230 1.00 87.44 207 VAL A N 1
ATOM 1602 C CA . VAL A 1 207 ? 24.294 27.813 -30.209 1.00 87.44 207 VAL A CA 1
ATOM 1603 C C . VAL A 1 207 ? 23.875 26.935 -31.388 1.00 87.44 207 VAL A C 1
ATOM 1605 O O . VAL A 1 207 ? 23.324 25.853 -31.176 1.00 87.44 207 VAL A O 1
ATOM 1608 N N . LYS A 1 208 ? 24.157 27.393 -32.615 1.00 86.12 208 LYS A N 1
ATOM 1609 C CA . LYS A 1 208 ? 23.941 26.609 -33.837 1.00 86.12 208 LYS A CA 1
ATOM 1610 C C . LYS A 1 208 ? 24.738 25.302 -33.774 1.00 86.12 208 LYS A C 1
ATOM 1612 O O . LYS A 1 208 ? 25.900 25.331 -33.381 1.00 86.12 208 LYS A O 1
ATOM 1617 N N . ASP A 1 209 ? 24.111 24.186 -34.135 1.00 85.06 209 ASP A N 1
ATOM 1618 C CA . ASP A 1 209 ? 24.666 22.824 -34.060 1.00 85.06 209 ASP A CA 1
ATOM 1619 C C . ASP A 1 209 ? 25.054 22.363 -32.640 1.00 85.06 209 ASP A C 1
ATOM 1621 O O . ASP A 1 209 ? 25.688 21.320 -32.473 1.00 85.06 209 ASP A O 1
ATOM 1625 N N . GLY A 1 210 ? 24.645 23.121 -31.615 1.00 89.50 210 GLY A N 1
ATOM 1626 C CA . GLY A 1 210 ? 24.840 22.804 -30.206 1.00 89.50 210 GLY A CA 1
ATOM 1627 C C . GLY A 1 210 ? 23.703 21.976 -29.605 1.00 89.50 210 GLY A C 1
ATOM 1628 O O . GLY A 1 210 ? 22.660 21.741 -30.215 1.00 89.50 210 GLY A O 1
ATOM 1629 N N . LEU A 1 211 ? 23.849 21.603 -28.332 1.00 89.50 211 LEU A N 1
ATOM 1630 C CA . LEU A 1 211 ? 22.892 20.759 -27.600 1.00 89.50 211 LEU A CA 1
ATOM 1631 C C . LEU A 1 211 ? 21.466 21.334 -27.490 1.00 89.50 211 LEU A C 1
ATOM 1633 O O . LEU A 1 211 ? 20.565 20.613 -27.067 1.00 89.50 211 LEU A O 1
ATOM 1637 N N . PHE A 1 212 ? 21.240 22.608 -27.803 1.00 91.25 212 PHE A N 1
ATOM 1638 C CA . PHE A 1 212 ? 19.926 23.262 -27.732 1.00 91.25 212 PHE A CA 1
ATOM 1639 C C . PHE A 1 212 ? 19.544 23.966 -29.043 1.00 91.25 212 PHE A C 1
ATOM 1641 O O . PHE A 1 212 ? 18.709 24.865 -29.021 1.00 91.25 212 PHE A O 1
ATOM 1648 N N . ASP A 1 213 ? 20.149 23.584 -30.172 1.00 91.62 213 ASP A N 1
ATOM 1649 C CA . ASP A 1 213 ? 19.949 24.210 -31.487 1.00 91.62 213 ASP A CA 1
ATOM 1650 C C . ASP A 1 213 ? 18.463 24.446 -31.844 1.00 91.62 213 ASP A C 1
ATOM 1652 O O . ASP A 1 213 ? 17.616 23.557 -31.690 1.00 91.62 213 ASP A O 1
ATOM 1656 N N . GLU A 1 214 ? 18.136 25.647 -32.326 1.00 90.06 214 GLU A N 1
ATOM 1657 C CA . GLU A 1 214 ? 16.753 26.051 -32.613 1.00 90.06 214 GLU A CA 1
ATOM 1658 C C . GLU A 1 214 ? 16.121 25.268 -33.773 1.00 90.06 214 GLU A C 1
ATOM 1660 O O . GLU A 1 214 ? 14.943 24.928 -33.690 1.00 90.06 214 GLU A O 1
ATOM 1665 N N . ALA A 1 215 ? 16.885 24.921 -34.812 1.00 90.31 215 ALA A N 1
ATOM 1666 C CA . ALA A 1 215 ? 16.375 24.231 -35.996 1.00 90.31 215 ALA A CA 1
ATOM 1667 C C . ALA A 1 215 ? 16.254 22.713 -35.781 1.00 90.31 215 ALA A C 1
ATOM 1669 O O . ALA A 1 215 ? 15.249 22.100 -36.142 1.00 90.31 215 ALA A O 1
ATOM 1670 N N . LYS A 1 216 ? 17.266 22.096 -35.165 1.00 91.25 216 LYS A N 1
ATOM 1671 C CA . LYS A 1 216 ? 17.350 20.645 -34.960 1.00 91.25 216 LYS A CA 1
ATOM 1672 C C . LYS A 1 216 ? 16.556 20.202 -33.740 1.00 91.25 216 LYS A C 1
ATOM 1674 O O . LYS A 1 216 ? 15.774 19.258 -33.829 1.00 91.25 216 LYS A O 1
ATOM 1679 N N . THR A 1 217 ? 16.727 20.883 -32.605 1.00 89.19 217 THR A N 1
ATOM 1680 C CA . THR A 1 217 ? 16.103 20.469 -31.336 1.00 89.19 217 THR A CA 1
ATOM 1681 C C . THR A 1 217 ? 14.801 21.210 -31.033 1.00 89.19 217 THR A C 1
ATOM 1683 O O . THR A 1 217 ? 13.958 20.674 -30.312 1.00 89.19 217 THR A O 1
ATOM 1686 N N . GLY A 1 218 ? 14.603 22.403 -31.608 1.00 88.44 218 GLY A N 1
ATOM 1687 C CA . GLY A 1 218 ? 13.492 23.303 -31.283 1.00 88.44 218 GLY A CA 1
ATOM 1688 C C . GLY A 1 218 ? 13.804 24.281 -30.142 1.00 88.44 218 GLY A C 1
ATOM 1689 O O . GLY A 1 218 ? 12.882 24.811 -29.521 1.00 88.44 218 GLY A O 1
ATOM 1690 N N . GLY A 1 219 ? 15.084 24.496 -29.816 1.00 88.31 219 GLY A N 1
ATOM 1691 C CA . GLY A 1 219 ? 15.509 25.430 -28.771 1.00 88.31 219 GLY A CA 1
ATOM 1692 C C . GLY A 1 219 ? 15.429 24.854 -27.351 1.00 88.31 219 GLY A C 1
ATOM 1693 O O . GLY A 1 219 ? 15.310 23.651 -27.139 1.00 88.31 219 GLY A O 1
ATOM 1694 N N . ILE A 1 220 ? 15.440 25.726 -26.335 1.00 84.88 220 ILE A N 1
ATOM 1695 C CA . ILE A 1 220 ? 15.462 25.336 -24.906 1.00 84.88 220 ILE A CA 1
ATOM 1696 C C . ILE A 1 220 ? 14.227 24.509 -24.490 1.00 84.88 220 ILE A C 1
ATOM 1698 O O . ILE A 1 220 ? 14.332 23.622 -23.645 1.00 84.88 220 ILE A O 1
ATOM 1702 N N . GLY A 1 221 ? 13.065 24.771 -25.099 1.00 84.50 221 GLY A N 1
ATOM 1703 C CA . GLY A 1 221 ? 11.811 24.033 -24.878 1.00 84.50 221 GLY A CA 1
ATOM 1704 C C . GLY A 1 221 ? 11.510 22.967 -25.936 1.00 84.50 221 GLY A C 1
ATOM 1705 O O . GLY A 1 221 ? 10.389 22.460 -25.994 1.00 84.50 221 GLY A O 1
ATOM 1706 N N . GLY A 1 222 ? 12.484 22.668 -26.795 1.00 89.38 222 GLY A N 1
ATOM 1707 C CA . GLY A 1 222 ? 12.344 21.783 -27.938 1.00 89.38 222 GLY A CA 1
ATOM 1708 C C . GLY A 1 222 ? 11.975 20.341 -27.578 1.00 89.38 222 GLY A C 1
ATOM 1709 O O . GLY A 1 222 ? 12.390 19.812 -26.542 1.00 89.38 222 GLY A O 1
ATOM 1710 N N . LYS A 1 223 ? 11.182 19.697 -28.442 1.00 91.00 223 LYS A N 1
ATOM 1711 C CA . LYS A 1 223 ? 10.685 18.317 -28.266 1.00 91.00 223 LYS A CA 1
ATOM 1712 C C . LYS A 1 223 ? 11.305 17.310 -29.237 1.00 91.00 223 LYS A C 1
ATOM 1714 O O . LYS A 1 223 ? 11.002 16.123 -29.143 1.00 91.00 223 LYS A O 1
ATOM 1719 N N . ASN A 1 224 ? 12.164 17.770 -30.141 1.00 93.81 224 ASN A N 1
ATOM 1720 C CA . ASN A 1 224 ? 12.740 16.923 -31.174 1.00 93.81 224 ASN A CA 1
ATOM 1721 C C . ASN A 1 224 ? 13.958 16.175 -30.634 1.00 93.81 224 ASN A C 1
ATOM 1723 O O . ASN A 1 224 ? 14.770 16.731 -29.891 1.00 93.81 224 ASN A O 1
ATOM 1727 N N . TRP A 1 225 ? 14.071 14.907 -31.017 1.00 94.00 225 TRP A N 1
ATOM 1728 C CA . TRP A 1 225 ? 15.247 14.091 -30.747 1.00 94.00 225 TRP A CA 1
ATOM 1729 C C . TRP A 1 225 ? 16.365 14.446 -31.713 1.00 94.00 225 TRP A C 1
ATOM 1731 O O . TRP A 1 225 ? 16.111 14.808 -32.859 1.00 94.00 225 TRP A O 1
ATOM 1741 N N . THR A 1 226 ? 17.603 14.290 -31.268 1.00 95.12 226 THR A N 1
ATOM 1742 C CA . THR A 1 226 ? 18.784 14.392 -32.128 1.00 95.12 226 THR A CA 1
ATOM 1743 C C . THR A 1 226 ? 19.733 13.232 -31.851 1.00 95.12 226 THR A C 1
ATOM 1745 O O . THR A 1 226 ? 19.463 12.399 -30.984 1.00 95.12 226 THR A O 1
ATOM 1748 N N . HIS A 1 227 ? 20.811 13.107 -32.619 1.00 96.00 227 HIS A N 1
ATOM 1749 C CA . HIS A 1 227 ? 21.817 12.066 -32.408 1.00 96.00 227 HIS A CA 1
ATOM 1750 C C . HIS A 1 227 ? 23.238 12.618 -32.532 1.00 96.00 227 HIS A C 1
ATOM 1752 O O . HIS A 1 227 ? 23.438 13.728 -33.021 1.00 96.00 227 HIS A O 1
ATOM 1758 N N . VAL A 1 228 ? 24.211 11.835 -32.075 1.00 95.81 228 VAL A N 1
ATOM 1759 C CA . VAL A 1 228 ? 25.643 12.044 -32.313 1.00 95.81 228 VAL A CA 1
ATOM 1760 C C . VAL A 1 228 ? 26.168 10.817 -33.045 1.00 95.81 228 VAL A C 1
ATOM 1762 O O . VAL A 1 228 ? 26.031 9.708 -32.524 1.00 95.81 228 VAL A O 1
ATOM 1765 N N . SER A 1 229 ? 26.781 11.008 -34.213 1.00 95.38 229 SER A N 1
ATOM 1766 C CA . SER A 1 229 ? 27.453 9.930 -34.944 1.00 95.38 229 SER A CA 1
ATOM 1767 C C . SER A 1 229 ? 28.811 9.655 -34.299 1.00 95.38 229 SER A C 1
ATOM 1769 O O . SER A 1 229 ? 29.625 10.573 -34.133 1.00 95.38 229 SER A O 1
ATOM 1771 N N . LEU A 1 230 ? 29.066 8.413 -33.901 1.00 93.38 230 LEU A N 1
ATOM 1772 C CA . LEU A 1 230 ? 30.312 8.006 -33.254 1.00 93.38 230 LEU A CA 1
ATOM 1773 C C . LEU A 1 230 ? 31.462 7.910 -34.270 1.00 93.38 230 LEU A C 1
ATOM 1775 O O . LEU A 1 230 ? 31.251 7.593 -35.437 1.00 93.38 230 LEU A O 1
ATOM 1779 N N . ALA A 1 231 ? 32.691 8.182 -33.823 1.00 89.50 231 ALA A N 1
ATOM 1780 C CA . ALA A 1 231 ? 33.903 8.018 -34.635 1.00 89.50 231 ALA A CA 1
ATOM 1781 C C . ALA A 1 231 ? 34.144 6.556 -35.055 1.00 89.50 231 ALA A C 1
ATOM 1783 O O . ALA A 1 231 ? 34.609 6.285 -36.161 1.00 89.50 231 ALA A O 1
ATOM 1784 N N . GLU A 1 232 ? 33.835 5.615 -34.166 1.00 89.00 232 GLU A N 1
ATOM 1785 C CA . GLU A 1 232 ? 33.919 4.172 -34.388 1.00 89.00 232 GLU A CA 1
ATOM 1786 C C . GLU A 1 232 ? 32.685 3.505 -33.754 1.00 89.00 232 GLU A C 1
ATOM 1788 O O . GLU A 1 232 ? 32.162 4.042 -32.771 1.00 89.00 232 GLU A O 1
ATOM 1793 N N . PRO A 1 233 ? 32.214 2.354 -34.273 1.00 91.75 233 PRO A N 1
ATOM 1794 C CA . PRO A 1 233 ? 31.122 1.613 -33.647 1.00 91.75 233 PRO A CA 1
ATOM 1795 C C . PRO A 1 233 ? 31.495 1.206 -32.224 1.00 91.75 233 PRO A C 1
ATOM 1797 O O . PRO A 1 233 ? 32.652 0.886 -31.942 1.00 91.75 233 PRO A O 1
ATOM 1800 N N . LEU A 1 234 ? 30.514 1.186 -31.326 1.00 92.94 234 LEU A N 1
ATOM 1801 C CA . LEU A 1 234 ? 30.692 0.783 -29.933 1.00 92.94 234 LEU A CA 1
ATOM 1802 C C . LEU A 1 234 ? 29.678 -0.286 -29.548 1.00 92.94 234 LEU A C 1
ATOM 1804 O O . LEU A 1 234 ? 28.550 -0.299 -30.031 1.00 92.94 234 LEU A O 1
ATOM 1808 N N . LEU A 1 235 ? 30.073 -1.172 -28.635 1.00 92.81 235 LEU A N 1
ATOM 1809 C CA . LEU A 1 235 ? 29.125 -2.072 -27.993 1.00 92.81 235 LEU A CA 1
ATOM 1810 C C . LEU A 1 235 ? 28.173 -1.236 -27.135 1.00 92.81 235 LEU A C 1
ATOM 1812 O O . LEU A 1 235 ? 28.631 -0.455 -26.303 1.00 92.81 235 LEU A O 1
ATOM 1816 N N . ASN A 1 236 ? 26.865 -1.415 -27.301 1.00 93.50 236 ASN A N 1
ATOM 1817 C CA . ASN A 1 236 ? 25.866 -0.782 -26.454 1.00 93.50 236 ASN A CA 1
ATOM 1818 C C . ASN A 1 236 ? 26.054 -1.271 -25.001 1.00 93.50 236 ASN A C 1
ATOM 1820 O O . ASN A 1 236 ? 25.858 -2.463 -24.741 1.00 93.50 236 ASN A O 1
ATOM 1824 N N . PRO A 1 237 ? 26.401 -0.400 -24.033 1.00 94.00 237 PRO A N 1
ATOM 1825 C CA . PRO A 1 237 ? 26.727 -0.824 -22.668 1.00 94.00 237 PRO A CA 1
ATOM 1826 C C . PRO A 1 237 ? 25.627 -1.627 -21.951 1.00 94.00 237 PRO A C 1
ATOM 1828 O O . PRO A 1 237 ? 25.924 -2.445 -21.080 1.00 94.00 237 PRO A O 1
ATOM 1831 N N . VAL A 1 238 ? 24.352 -1.463 -22.324 1.00 93.19 238 VAL A N 1
ATOM 1832 C CA . VAL A 1 238 ? 23.236 -2.270 -21.781 1.00 93.19 238 VAL A CA 1
ATOM 1833 C C . VAL A 1 238 ? 23.329 -3.748 -22.195 1.00 93.19 238 VAL A C 1
ATOM 1835 O O . VAL A 1 238 ? 22.836 -4.632 -21.488 1.00 93.19 238 VAL A O 1
ATOM 1838 N N . MET A 1 239 ? 23.993 -4.034 -23.318 1.00 94.00 239 MET A N 1
ATOM 1839 C CA . MET A 1 239 ? 24.149 -5.367 -23.907 1.00 94.00 239 MET A CA 1
ATOM 1840 C C . MET A 1 239 ? 25.484 -6.036 -23.561 1.00 94.00 239 MET A C 1
ATOM 1842 O O . MET A 1 239 ? 25.726 -7.157 -23.998 1.00 94.00 239 MET A O 1
ATOM 1846 N N . GLU A 1 240 ? 26.306 -5.421 -22.703 1.00 92.25 240 GLU A N 1
ATOM 1847 C CA . GLU A 1 240 ? 27.631 -5.917 -22.295 1.00 92.25 240 GLU A CA 1
ATOM 1848 C C . GLU A 1 240 ? 27.591 -7.384 -21.825 1.00 92.25 240 GLU A C 1
ATOM 1850 O O . GLU A 1 240 ? 28.303 -8.242 -22.347 1.00 92.25 240 GLU A O 1
ATOM 1855 N N . ASN A 1 241 ? 26.671 -7.709 -20.908 1.00 90.75 241 ASN A N 1
ATOM 1856 C CA . ASN A 1 241 ? 26.519 -9.074 -20.392 1.00 90.75 241 ASN A CA 1
ATOM 1857 C C . ASN A 1 241 ? 26.012 -10.064 -21.449 1.00 90.75 241 ASN A C 1
ATOM 1859 O O . ASN A 1 241 ? 26.383 -11.239 -21.413 1.00 90.75 241 ASN A O 1
ATOM 1863 N N . ALA A 1 242 ? 25.153 -9.615 -22.368 1.00 90.62 242 ALA A N 1
ATOM 1864 C CA . ALA A 1 242 ? 24.621 -10.462 -23.431 1.00 90.62 242 ALA A CA 1
ATOM 1865 C C . ALA A 1 242 ? 25.709 -10.788 -24.461 1.00 90.62 242 ALA A C 1
ATOM 1867 O O . ALA A 1 242 ? 25.903 -11.960 -24.776 1.00 90.62 242 ALA A O 1
ATOM 1868 N N . ALA A 1 243 ? 26.481 -9.786 -24.891 1.00 91.12 243 ALA A N 1
ATOM 1869 C CA . ALA A 1 243 ? 27.615 -9.964 -25.793 1.00 91.12 243 ALA A CA 1
ATOM 1870 C C . ALA A 1 243 ? 28.683 -10.890 -25.188 1.00 91.12 243 ALA A C 1
ATOM 1872 O O . ALA A 1 243 ? 29.085 -11.855 -25.835 1.00 91.12 243 ALA A O 1
ATOM 1873 N N . MET A 1 244 ? 29.063 -10.686 -23.918 1.00 91.19 244 MET A N 1
ATOM 1874 C CA . MET A 1 244 ? 29.981 -11.595 -23.212 1.00 91.19 244 MET A CA 1
ATOM 1875 C C . MET A 1 244 ? 29.450 -13.029 -23.147 1.00 91.19 244 MET A C 1
ATOM 1877 O O . MET A 1 244 ? 30.213 -13.980 -23.294 1.00 91.19 244 MET A O 1
ATOM 1881 N N . THR A 1 245 ? 28.140 -13.193 -22.939 1.00 90.56 245 THR A N 1
ATOM 1882 C CA . THR A 1 245 ? 27.513 -14.517 -22.873 1.00 90.56 245 THR A CA 1
ATOM 1883 C C . THR A 1 245 ? 27.507 -15.205 -24.236 1.00 90.56 245 THR A C 1
ATOM 1885 O O . THR A 1 245 ? 27.796 -16.394 -24.290 1.00 90.56 245 THR A O 1
ATOM 1888 N N . LEU A 1 246 ? 27.203 -14.501 -25.331 1.00 89.81 246 LEU A N 1
ATOM 1889 C CA . LEU A 1 246 ? 27.217 -15.095 -26.673 1.00 89.81 246 LEU A CA 1
ATOM 1890 C C . LEU A 1 246 ? 28.638 -15.470 -27.112 1.00 89.81 246 LEU A C 1
ATOM 1892 O O . LEU A 1 246 ? 28.848 -16.597 -27.560 1.00 89.81 246 LEU A O 1
ATOM 1896 N N . LEU A 1 247 ? 29.601 -14.568 -26.896 1.00 87.81 247 LEU A N 1
ATOM 1897 C CA . LEU A 1 247 ? 30.995 -14.706 -27.329 1.00 87.81 247 LEU A CA 1
ATOM 1898 C C . LEU A 1 247 ? 31.890 -15.502 -26.357 1.00 87.81 247 LEU A C 1
ATOM 1900 O O . LEU A 1 247 ? 33.075 -15.664 -26.626 1.00 87.81 247 LEU A O 1
ATOM 1904 N N . ASP A 1 248 ? 31.355 -15.969 -25.221 1.00 87.12 248 ASP A N 1
ATOM 1905 C CA . ASP A 1 248 ? 32.114 -16.629 -24.139 1.00 87.12 248 ASP A CA 1
ATOM 1906 C C . ASP A 1 248 ? 33.330 -15.823 -23.633 1.00 87.12 248 ASP A C 1
ATOM 1908 O O . ASP A 1 248 ? 34.351 -16.377 -23.225 1.00 87.12 248 ASP A O 1
ATOM 1912 N N . MET A 1 249 ? 33.204 -14.495 -23.606 1.00 87.19 249 MET A N 1
ATOM 1913 C CA . MET A 1 249 ? 34.263 -13.585 -23.164 1.00 87.19 249 MET A CA 1
ATOM 1914 C C . MET A 1 249 ? 34.135 -13.216 -21.682 1.00 87.19 249 MET A C 1
ATOM 1916 O O . MET A 1 249 ? 33.043 -13.128 -21.120 1.00 87.19 249 MET A O 1
ATOM 1920 N N . THR A 1 250 ? 35.273 -12.940 -21.048 1.00 89.00 250 THR A N 1
ATOM 1921 C CA . THR A 1 250 ? 35.343 -12.325 -19.714 1.00 89.00 250 THR A CA 1
ATOM 1922 C C . THR A 1 250 ? 35.300 -10.795 -19.795 1.00 89.00 250 THR A C 1
ATOM 1924 O O . THR A 1 250 ? 35.652 -10.200 -20.814 1.00 89.00 250 THR A O 1
ATOM 1927 N N . GLN A 1 251 ? 34.955 -10.137 -18.684 1.00 87.62 251 GLN A N 1
ATOM 1928 C CA . GLN A 1 251 ? 34.952 -8.671 -18.580 1.00 87.62 251 GLN A CA 1
ATOM 1929 C C . GLN A 1 251 ? 36.304 -8.042 -18.954 1.00 87.62 251 GLN A C 1
ATOM 1931 O O . GLN A 1 251 ? 36.362 -7.012 -19.631 1.00 87.62 251 GLN A O 1
ATOM 1936 N N . THR A 1 252 ? 37.401 -8.663 -18.514 1.00 87.19 252 THR A N 1
ATOM 1937 C CA . THR A 1 252 ? 38.763 -8.198 -18.792 1.00 87.19 252 THR A CA 1
ATOM 1938 C C . THR A 1 252 ? 39.066 -8.277 -20.283 1.00 87.19 252 THR A C 1
ATOM 1940 O O . THR A 1 252 ? 39.532 -7.304 -20.865 1.00 87.19 252 THR A O 1
ATOM 1943 N N . GLN A 1 253 ? 38.729 -9.402 -20.918 1.00 86.19 253 GLN A N 1
ATOM 1944 C CA . GLN A 1 253 ? 38.893 -9.595 -22.359 1.00 86.19 253 GLN A CA 1
ATOM 1945 C C . GLN A 1 253 ? 38.098 -8.566 -23.167 1.00 86.19 253 GLN A C 1
ATOM 1947 O O . GLN A 1 253 ? 38.655 -7.942 -24.067 1.00 86.19 253 GLN A O 1
ATOM 1952 N N . LEU A 1 254 ? 36.836 -8.329 -22.801 1.00 86.69 254 LEU A N 1
ATOM 1953 C CA . LEU A 1 254 ? 35.997 -7.337 -23.467 1.00 86.69 254 LEU A CA 1
ATOM 1954 C C . LEU A 1 254 ? 36.587 -5.922 -23.355 1.00 86.69 254 LEU A C 1
ATOM 1956 O O . LEU A 1 254 ? 36.730 -5.223 -24.356 1.00 86.69 254 LEU A O 1
ATOM 1960 N N . THR A 1 255 ? 36.988 -5.512 -22.150 1.00 85.62 255 THR A N 1
ATOM 1961 C CA . THR A 1 255 ? 37.567 -4.179 -21.900 1.00 85.62 255 THR A CA 1
ATOM 1962 C C . THR A 1 255 ? 38.888 -3.991 -22.654 1.00 85.62 255 THR A C 1
ATOM 1964 O O . THR A 1 255 ? 39.165 -2.915 -23.193 1.00 85.62 255 THR A O 1
ATOM 1967 N N . SER A 1 256 ? 39.697 -5.048 -22.743 1.00 84.81 256 SER A N 1
ATOM 1968 C CA . SER A 1 256 ? 40.941 -5.040 -23.507 1.00 84.81 256 SER A CA 1
ATOM 1969 C C . SER A 1 256 ? 40.713 -4.884 -25.015 1.00 84.81 256 SER A C 1
ATOM 1971 O O . SER A 1 256 ? 41.477 -4.166 -25.660 1.00 84.81 256 SER A O 1
ATOM 1973 N N . ILE A 1 257 ? 39.660 -5.493 -25.571 1.00 85.56 257 ILE A N 1
ATOM 1974 C CA . ILE A 1 257 ? 39.300 -5.340 -26.990 1.00 85.56 257 ILE A CA 1
ATOM 1975 C C . ILE A 1 257 ? 38.749 -3.936 -27.257 1.00 85.56 257 ILE A C 1
ATOM 1977 O O . ILE A 1 257 ? 39.206 -3.280 -28.188 1.00 85.56 257 ILE A O 1
ATOM 1981 N N . ILE A 1 258 ? 37.830 -3.438 -26.418 1.00 85.75 258 ILE A N 1
ATOM 1982 C CA . ILE A 1 258 ? 37.223 -2.100 -26.564 1.00 85.75 258 ILE A CA 1
ATOM 1983 C C . ILE A 1 258 ? 38.286 -0.996 -26.525 1.00 85.75 258 ILE A C 1
ATOM 1985 O O . ILE A 1 258 ? 38.282 -0.103 -27.368 1.00 85.75 258 ILE A O 1
ATOM 1989 N N . SER A 1 259 ? 39.225 -1.073 -25.577 1.00 82.25 259 SER A N 1
ATOM 1990 C CA . SER A 1 259 ? 40.344 -0.123 -25.483 1.00 82.25 259 SER A CA 1
ATOM 1991 C C . SER A 1 259 ? 41.359 -0.265 -26.618 1.00 82.25 259 SER A C 1
ATOM 1993 O O . SER A 1 259 ? 42.213 0.594 -26.782 1.00 82.25 259 SER A O 1
ATOM 1995 N N . GLY A 1 260 ? 41.298 -1.338 -27.406 1.00 78.50 260 GLY A N 1
ATOM 1996 C CA . GLY A 1 260 ? 42.255 -1.631 -28.466 1.00 78.50 260 GLY A CA 1
ATOM 1997 C C . GLY A 1 260 ? 43.622 -2.112 -27.973 1.00 78.50 260 GLY A C 1
ATOM 1998 O O . GLY A 1 260 ? 44.630 -1.953 -28.659 1.00 78.50 260 GLY A O 1
ATOM 1999 N N . SER A 1 261 ? 43.679 -2.664 -26.757 1.00 79.88 261 SER A N 1
ATOM 2000 C CA . SER A 1 261 ? 44.888 -3.296 -26.205 1.00 79.88 261 SER A CA 1
ATOM 2001 C C . SER A 1 261 ? 45.096 -4.730 -26.701 1.00 79.88 261 SER A C 1
ATOM 2003 O O . SER A 1 261 ? 46.237 -5.180 -26.739 1.00 79.88 261 SER A O 1
ATOM 2005 N N . LYS A 1 262 ? 44.017 -5.415 -27.102 1.00 82.75 262 LYS A N 1
ATOM 2006 C CA . LYS A 1 262 ? 44.024 -6.765 -27.685 1.00 82.75 262 LYS A CA 1
ATOM 2007 C C . LYS A 1 262 ? 43.256 -6.811 -29.005 1.00 82.75 262 LYS A C 1
ATOM 2009 O O . LYS A 1 262 ? 42.466 -5.909 -29.301 1.00 82.75 262 LYS A O 1
ATOM 2014 N N . PHE A 1 263 ? 43.478 -7.872 -29.774 1.00 82.50 263 PHE A N 1
ATOM 2015 C CA . PHE A 1 263 ? 42.949 -8.051 -31.123 1.00 82.50 263 PHE A CA 1
ATOM 2016 C C . PHE A 1 263 ? 42.095 -9.318 -31.219 1.00 82.50 263 PHE A C 1
ATOM 2018 O O . PHE A 1 263 ? 42.325 -10.298 -30.511 1.00 82.50 263 PHE A O 1
ATOM 2025 N N . TRP A 1 264 ? 41.086 -9.282 -32.085 1.00 80.56 264 TRP A N 1
ATOM 2026 C CA . TRP A 1 264 ? 40.275 -10.434 -32.462 1.00 80.56 264 TRP A CA 1
ATOM 20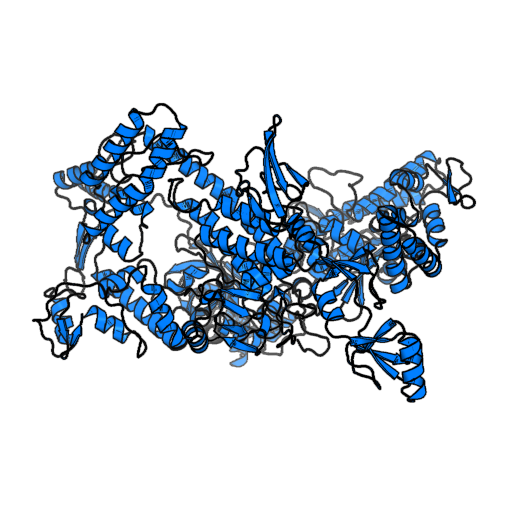27 C C . TRP A 1 264 ? 40.837 -11.046 -33.744 1.00 80.56 264 TRP A C 1
ATOM 2029 O O . TRP A 1 264 ? 40.903 -10.368 -34.776 1.00 80.56 264 TRP A O 1
ATOM 2039 N N . ASP A 1 265 ? 41.247 -12.311 -33.674 1.00 79.75 265 ASP A N 1
ATOM 2040 C CA . ASP A 1 265 ? 41.685 -13.080 -34.837 1.00 79.75 265 ASP A CA 1
ATOM 2041 C C . ASP A 1 265 ? 40.501 -13.842 -35.446 1.00 79.75 265 ASP A C 1
ATOM 2043 O O . ASP A 1 265 ? 39.939 -14.762 -34.845 1.00 79.75 265 ASP A O 1
ATOM 2047 N N . ASP A 1 266 ? 40.155 -13.458 -36.672 1.00 67.69 266 ASP A N 1
ATOM 2048 C CA . ASP A 1 266 ? 39.037 -13.995 -37.447 1.00 67.69 266 ASP A CA 1
ATOM 2049 C C . ASP A 1 266 ? 39.214 -15.485 -37.799 1.00 67.69 266 ASP A C 1
ATOM 2051 O O . ASP A 1 266 ? 38.240 -16.232 -37.884 1.00 67.69 266 ASP A O 1
ATOM 2055 N N . LYS A 1 267 ? 40.462 -15.957 -37.951 1.00 70.38 267 LYS A N 1
ATOM 2056 C CA . LYS A 1 267 ? 40.750 -17.342 -38.362 1.00 70.38 267 LYS A CA 1
ATOM 2057 C C . LYS A 1 267 ? 40.644 -18.323 -37.205 1.00 70.38 267 LYS A C 1
ATOM 2059 O O . LYS A 1 267 ? 40.136 -19.428 -37.373 1.00 70.38 267 LYS A O 1
ATOM 2064 N N . THR A 1 268 ? 41.152 -17.935 -36.040 1.00 69.00 268 THR A N 1
ATOM 2065 C CA . THR A 1 268 ? 41.164 -18.791 -34.847 1.00 69.00 268 THR A CA 1
ATOM 2066 C C . THR A 1 268 ? 39.948 -18.566 -33.951 1.00 69.00 268 THR A C 1
ATOM 2068 O O . THR A 1 268 ? 39.688 -19.394 -33.081 1.00 69.00 268 THR A O 1
ATOM 2071 N N . ARG A 1 269 ? 39.188 -17.478 -34.163 1.00 71.44 269 ARG A N 1
ATOM 2072 C CA . ARG A 1 269 ? 38.109 -17.006 -33.274 1.00 71.44 269 ARG A CA 1
ATOM 2073 C C . ARG A 1 269 ? 38.588 -16.841 -31.828 1.00 71.44 269 ARG A C 1
ATOM 2075 O O . ARG A 1 269 ? 37.860 -17.130 -30.878 1.00 71.44 269 ARG A O 1
ATOM 2082 N N . THR A 1 270 ? 39.839 -16.405 -31.663 1.00 73.62 270 THR A N 1
ATOM 2083 C CA . THR A 1 270 ? 40.471 -16.178 -30.358 1.00 73.62 270 THR A CA 1
ATOM 2084 C C . THR A 1 270 ? 41.018 -14.760 -30.225 1.00 73.62 270 THR A C 1
ATOM 2086 O O . THR A 1 270 ? 41.119 -14.006 -31.192 1.00 73.62 270 THR A O 1
ATOM 2089 N N . ILE A 1 271 ? 41.337 -14.383 -28.985 1.00 77.62 271 ILE A N 1
ATOM 2090 C CA . ILE A 1 271 ? 41.892 -13.071 -28.652 1.00 77.62 271 ILE A CA 1
ATOM 2091 C C . ILE A 1 271 ? 43.414 -13.169 -28.659 1.00 77.62 271 ILE A C 1
ATOM 2093 O O . ILE A 1 271 ? 43.980 -13.965 -27.908 1.00 77.62 271 ILE A O 1
ATOM 2097 N N . THR A 1 272 ? 44.067 -12.329 -29.455 1.00 76.00 272 THR A N 1
ATOM 2098 C CA . THR A 1 272 ? 45.521 -12.310 -29.627 1.00 76.00 272 THR A CA 1
ATOM 2099 C C . THR A 1 272 ? 46.111 -10.950 -29.251 1.00 76.00 272 THR A C 1
ATOM 2101 O O . THR A 1 272 ? 45.428 -9.923 -29.231 1.00 76.00 272 THR A O 1
ATOM 2104 N N . ASP A 1 273 ? 47.408 -10.941 -28.942 1.00 71.88 273 ASP A N 1
ATOM 2105 C CA . ASP A 1 273 ? 48.172 -9.716 -28.671 1.00 71.88 273 ASP A CA 1
ATOM 2106 C C . ASP A 1 273 ? 48.878 -9.184 -29.945 1.00 71.88 273 ASP A C 1
ATOM 2108 O O . ASP A 1 273 ? 49.603 -8.191 -29.902 1.00 71.88 273 ASP A O 1
ATOM 2112 N N . THR A 1 274 ? 48.676 -9.833 -31.101 1.00 64.00 274 THR A N 1
ATOM 2113 C CA . THR A 1 274 ? 49.331 -9.505 -32.377 1.00 64.00 274 THR A CA 1
ATOM 2114 C C . THR A 1 274 ? 48.528 -8.482 -33.191 1.00 64.00 274 THR A C 1
ATOM 2116 O O . THR A 1 274 ? 47.329 -8.635 -33.404 1.00 64.00 274 THR A O 1
ATOM 2119 N N . ASN A 1 275 ? 49.210 -7.461 -33.728 1.00 62.06 275 ASN A N 1
ATOM 2120 C CA . ASN A 1 275 ? 48.632 -6.287 -34.414 1.00 62.06 275 ASN A CA 1
ATOM 2121 C C . ASN A 1 275 ? 48.015 -6.573 -35.810 1.00 62.06 275 ASN A C 1
ATOM 2123 O O . ASN A 1 275 ? 47.961 -5.692 -36.661 1.00 62.06 275 ASN A O 1
ATOM 2127 N N . THR A 1 276 ? 47.626 -7.821 -36.086 1.00 59.94 276 THR A N 1
ATOM 2128 C CA . THR A 1 276 ? 47.085 -8.266 -37.388 1.00 59.94 276 THR A CA 1
ATOM 2129 C C . THR A 1 276 ? 45.582 -8.558 -37.356 1.00 59.94 276 THR A C 1
ATOM 2131 O O . THR A 1 276 ? 44.985 -8.745 -38.413 1.00 59.94 276 THR A O 1
ATOM 2134 N N . GLY A 1 277 ? 44.961 -8.580 -36.171 1.00 66.56 277 GLY A N 1
ATOM 2135 C CA . GLY A 1 277 ? 43.518 -8.778 -36.005 1.00 66.56 277 GLY A CA 1
ATOM 2136 C C . GLY A 1 277 ? 42.710 -7.475 -35.997 1.00 66.56 277 GLY A C 1
ATOM 2137 O O . GLY A 1 277 ? 43.257 -6.372 -35.970 1.00 66.56 277 GLY A O 1
ATOM 2138 N N . LEU A 1 278 ? 41.380 -7.594 -35.981 1.00 76.38 278 LEU A N 1
ATOM 2139 C CA . LEU A 1 278 ? 40.490 -6.446 -35.778 1.00 76.38 278 LEU A CA 1
ATOM 2140 C C . LEU A 1 278 ? 40.554 -5.993 -34.314 1.00 76.38 278 LEU A C 1
ATOM 2142 O O . LEU A 1 278 ? 40.764 -6.799 -33.408 1.00 76.38 278 LEU A O 1
ATOM 2146 N N . THR A 1 279 ? 40.339 -4.705 -34.056 1.00 77.50 279 THR A N 1
ATOM 2147 C CA . THR A 1 279 ? 40.368 -4.146 -32.696 1.00 77.50 279 THR A CA 1
ATOM 2148 C C . THR A 1 279 ? 39.217 -3.164 -32.459 1.00 77.50 279 THR A C 1
ATOM 2150 O O . THR A 1 279 ? 38.515 -2.798 -33.406 1.00 77.50 279 THR A O 1
ATOM 2153 N N . ALA A 1 280 ? 39.015 -2.739 -31.208 1.00 83.06 280 ALA A N 1
ATOM 2154 C CA . ALA A 1 280 ? 37.924 -1.855 -30.784 1.00 83.06 280 ALA A CA 1
ATOM 2155 C C . ALA A 1 280 ? 36.528 -2.421 -31.122 1.00 83.06 280 ALA A C 1
ATOM 2157 O O . ALA A 1 280 ? 36.340 -3.637 -31.205 1.00 83.06 280 ALA A O 1
ATOM 2158 N N . GLY A 1 281 ? 35.517 -1.563 -31.290 1.00 83.44 281 GLY A N 1
ATOM 2159 C CA . GLY A 1 281 ? 34.148 -2.023 -31.541 1.00 83.44 281 GLY A CA 1
ATOM 2160 C C . GLY A 1 281 ? 33.963 -2.764 -32.868 1.00 83.44 281 GLY A C 1
ATOM 2161 O O . GLY A 1 281 ? 33.144 -3.674 -32.922 1.00 83.44 281 GLY A O 1
ATOM 2162 N N . LYS A 1 282 ? 34.789 -2.492 -33.890 1.00 85.56 282 LYS A N 1
ATOM 2163 C CA . LYS A 1 282 ? 34.757 -3.220 -35.176 1.00 85.56 282 LYS A CA 1
ATOM 2164 C C . LYS A 1 282 ? 35.061 -4.714 -35.019 1.00 85.56 282 LYS A C 1
ATOM 2166 O O . LYS A 1 282 ? 34.514 -5.535 -35.749 1.00 85.56 282 LYS A O 1
ATOM 2171 N N . ALA A 1 283 ? 35.917 -5.077 -34.060 1.00 86.38 283 ALA A N 1
ATOM 2172 C CA . ALA A 1 283 ? 36.202 -6.474 -33.736 1.00 86.38 283 ALA A CA 1
ATOM 2173 C C . ALA A 1 283 ? 34.971 -7.195 -33.174 1.00 86.38 283 ALA A C 1
ATOM 2175 O O . ALA A 1 283 ? 34.652 -8.307 -33.588 1.00 86.38 283 ALA A O 1
ATOM 2176 N N . ILE A 1 284 ? 34.273 -6.540 -32.243 1.00 87.56 284 ILE A N 1
ATOM 2177 C CA . ILE A 1 284 ? 33.085 -7.088 -31.581 1.00 87.56 284 ILE A CA 1
ATOM 2178 C C . ILE A 1 284 ? 31.930 -7.197 -32.577 1.00 87.56 284 ILE A C 1
ATOM 2180 O O . ILE A 1 284 ? 31.273 -8.231 -32.635 1.00 87.56 284 ILE A O 1
ATOM 2184 N N . GLU A 1 285 ? 31.721 -6.163 -33.390 1.00 90.31 285 GLU A N 1
ATOM 2185 C CA . GLU A 1 285 ? 30.707 -6.145 -34.444 1.00 90.31 285 GLU A CA 1
ATOM 2186 C C . GLU A 1 285 ? 30.880 -7.316 -35.411 1.00 90.31 285 GLU A C 1
ATOM 2188 O O . GLU A 1 285 ? 29.938 -8.069 -35.652 1.00 90.31 285 GLU A O 1
ATOM 2193 N N . LYS A 1 286 ? 32.106 -7.531 -35.901 1.00 87.94 286 LYS A N 1
ATOM 2194 C CA . LYS A 1 286 ? 32.409 -8.651 -36.793 1.00 87.94 286 LYS A CA 1
ATOM 2195 C C . LYS A 1 286 ? 32.157 -10.005 -36.119 1.00 87.94 286 LYS A C 1
ATOM 2197 O O . LYS A 1 286 ? 31.485 -10.849 -36.706 1.00 87.94 286 LYS A O 1
ATOM 2202 N N . ALA A 1 287 ? 32.622 -10.186 -34.881 1.00 86.94 287 ALA A N 1
ATOM 2203 C CA . ALA A 1 287 ? 32.421 -11.424 -34.125 1.00 86.94 287 ALA A CA 1
ATOM 2204 C C . ALA A 1 287 ? 30.934 -11.742 -33.879 1.00 86.94 287 ALA A C 1
ATOM 2206 O O . ALA A 1 287 ? 30.539 -12.906 -33.890 1.00 86.94 287 ALA A O 1
ATOM 2207 N N . LEU A 1 288 ? 30.104 -10.717 -33.666 1.00 89.81 288 LEU A N 1
ATOM 2208 C CA . LEU A 1 288 ? 28.658 -10.863 -33.494 1.00 89.81 288 LEU A CA 1
ATOM 2209 C C . LEU A 1 288 ? 27.936 -11.150 -34.816 1.00 89.81 288 LEU A C 1
ATOM 2211 O O . LEU A 1 288 ? 27.017 -11.967 -34.836 1.00 89.81 288 LEU A O 1
ATOM 2215 N N . LYS A 1 289 ? 28.369 -10.521 -35.913 1.00 90.44 289 LYS A N 1
ATOM 2216 C CA . LYS A 1 289 ? 27.793 -10.697 -37.254 1.00 90.44 289 LYS A CA 1
ATOM 2217 C C . LYS A 1 289 ? 27.948 -12.120 -37.797 1.00 90.44 289 LYS A C 1
ATOM 2219 O O . LYS A 1 289 ? 27.101 -12.588 -38.549 1.00 90.44 289 LYS A O 1
ATOM 2224 N N . ASP A 1 290 ? 29.006 -12.820 -37.396 1.00 88.19 290 ASP A N 1
ATOM 2225 C CA . ASP A 1 290 ? 29.270 -14.199 -37.822 1.00 88.19 290 ASP A CA 1
ATOM 2226 C C . ASP A 1 290 ? 28.380 -15.249 -37.116 1.00 88.19 290 ASP A C 1
ATOM 2228 O O . ASP A 1 290 ? 28.455 -16.439 -37.436 1.00 88.19 290 ASP A O 1
ATOM 2232 N N . ILE A 1 291 ? 27.540 -14.844 -36.154 1.00 88.19 291 ILE A N 1
ATOM 2233 C CA . ILE A 1 291 ? 26.616 -15.737 -35.444 1.00 88.19 291 ILE A CA 1
ATOM 2234 C C . ILE A 1 291 ? 25.286 -15.824 -36.206 1.00 88.19 291 ILE A C 1
ATOM 2236 O O . ILE A 1 291 ? 24.466 -14.906 -36.165 1.00 88.19 291 ILE A O 1
ATOM 2240 N N . ASN A 1 292 ? 25.018 -16.975 -36.829 1.00 89.62 292 ASN A N 1
ATOM 2241 C CA . ASN A 1 292 ? 23.699 -17.286 -37.381 1.00 89.62 292 ASN A CA 1
ATOM 2242 C C . ASN A 1 292 ? 22.745 -17.755 -36.265 1.00 89.62 292 ASN A C 1
ATOM 2244 O O . ASN A 1 292 ? 22.922 -18.828 -35.686 1.00 89.62 292 ASN A O 1
ATOM 2248 N N . VAL A 1 293 ? 21.723 -16.946 -35.970 1.00 88.50 293 VAL A N 1
ATOM 2249 C CA . VAL A 1 293 ? 20.806 -17.149 -34.834 1.00 88.50 293 VAL A CA 1
ATOM 2250 C C . VAL A 1 293 ? 20.072 -18.494 -34.901 1.00 88.50 293 VAL A C 1
ATOM 2252 O O . VAL A 1 293 ? 20.056 -19.222 -33.907 1.00 88.50 293 VAL A O 1
ATOM 2255 N N . SER A 1 294 ? 19.481 -18.845 -36.047 1.00 87.75 294 SER A N 1
ATOM 2256 C CA . SER A 1 294 ? 18.653 -20.055 -36.166 1.00 87.75 294 SER A CA 1
ATOM 2257 C C . SER A 1 294 ? 19.491 -21.340 -36.162 1.00 87.75 294 SER A C 1
ATOM 2259 O O . SER A 1 294 ? 19.095 -22.333 -35.544 1.00 87.75 294 SER A O 1
ATOM 2261 N N . GLU A 1 295 ? 20.672 -21.324 -36.787 1.00 89.69 295 GLU A N 1
ATOM 2262 C CA . GLU A 1 295 ? 21.601 -22.465 -36.775 1.00 89.69 295 GLU A CA 1
ATOM 2263 C C . GLU A 1 295 ? 22.169 -22.719 -35.372 1.00 89.69 295 GLU A C 1
ATOM 2265 O O . GLU A 1 295 ? 22.129 -23.850 -34.875 1.00 89.69 295 GLU A O 1
ATOM 2270 N N . GLU A 1 296 ? 22.626 -21.667 -34.687 1.00 88.38 296 GLU A N 1
ATOM 2271 C CA . GLU A 1 296 ? 23.198 -21.775 -33.342 1.00 88.38 296 GLU A CA 1
ATOM 2272 C C . GLU A 1 296 ? 22.140 -22.212 -32.313 1.00 88.38 296 GLU A C 1
ATOM 2274 O O . GLU A 1 296 ? 22.417 -23.032 -31.436 1.00 88.38 296 GLU A O 1
ATOM 2279 N N . LEU A 1 297 ? 20.889 -21.751 -32.447 1.00 85.62 297 LEU A N 1
ATOM 2280 C CA . LEU A 1 297 ? 19.773 -22.231 -31.625 1.00 85.62 297 LEU A CA 1
ATOM 2281 C C . LEU A 1 297 ? 19.521 -23.733 -31.789 1.00 85.62 297 LEU A C 1
ATOM 2283 O O . LEU A 1 297 ? 19.257 -24.415 -30.795 1.00 85.62 297 LEU A O 1
ATOM 2287 N N . SER A 1 298 ? 19.586 -24.251 -33.018 1.00 85.50 298 SER A N 1
ATOM 2288 C CA . SER A 1 298 ? 19.408 -25.683 -33.293 1.00 85.50 298 SER A CA 1
ATOM 2289 C C . SER A 1 298 ? 20.516 -26.515 -32.640 1.00 85.50 298 SER A C 1
ATOM 2291 O O . SER A 1 298 ? 20.243 -27.501 -31.949 1.00 85.50 298 SER A O 1
ATOM 2293 N N . LYS A 1 299 ? 21.766 -26.053 -32.756 1.00 88.19 299 LYS A N 1
ATOM 2294 C CA . LYS A 1 299 ? 22.933 -26.683 -32.130 1.00 88.19 299 LYS A CA 1
ATOM 2295 C C . LYS A 1 299 ? 22.833 -26.706 -30.603 1.00 88.19 299 LYS A C 1
ATOM 2297 O O . LYS A 1 299 ? 22.955 -27.768 -29.994 1.00 88.19 299 LYS A O 1
ATOM 2302 N N . LEU A 1 300 ? 22.519 -25.566 -29.983 1.00 86.31 300 LEU A N 1
ATOM 2303 C CA . LEU A 1 300 ? 22.390 -25.455 -28.527 1.00 86.31 300 LEU A CA 1
ATOM 2304 C C . LEU A 1 300 ? 21.251 -26.318 -27.966 1.00 86.31 300 LEU A C 1
ATOM 2306 O O . LEU A 1 300 ? 21.393 -26.859 -26.870 1.00 86.31 300 LEU A O 1
ATOM 2310 N N . LYS A 1 301 ? 20.145 -26.500 -28.706 1.00 80.75 301 LYS A N 1
ATOM 2311 C CA . LYS A 1 301 ? 19.084 -27.456 -28.334 1.00 80.75 301 LYS A CA 1
ATOM 2312 C C . LYS A 1 301 ? 19.612 -28.893 -28.283 1.00 80.75 301 LYS A C 1
ATOM 2314 O O . LYS A 1 301 ? 19.290 -29.621 -27.346 1.00 80.75 301 LYS A O 1
ATOM 2319 N N . GLY A 1 302 ? 20.437 -29.287 -29.255 1.00 80.62 302 GLY A N 1
ATOM 2320 C CA . GLY A 1 302 ? 21.106 -30.589 -29.265 1.00 80.62 302 GLY A CA 1
ATOM 2321 C C . GLY A 1 302 ? 22.057 -30.764 -28.078 1.00 80.62 302 GLY A C 1
ATOM 2322 O O . GLY A 1 302 ? 21.986 -31.772 -27.373 1.00 80.62 302 GLY A O 1
ATOM 2323 N N . ASP A 1 303 ? 22.892 -29.762 -27.804 1.00 82.62 303 ASP A N 1
ATOM 2324 C CA . ASP A 1 303 ? 23.878 -29.795 -26.715 1.00 82.62 303 ASP A CA 1
ATOM 2325 C C . ASP A 1 303 ? 23.227 -29.782 -25.322 1.00 82.62 303 ASP A C 1
ATOM 2327 O O . ASP A 1 303 ? 23.696 -30.464 -24.406 1.00 82.62 303 ASP A O 1
ATOM 2331 N N . ALA A 1 304 ? 22.100 -29.079 -25.165 1.00 78.50 304 ALA A N 1
ATOM 2332 C CA . ALA A 1 304 ? 21.334 -29.041 -23.921 1.00 78.50 304 ALA A CA 1
ATOM 2333 C C . ALA A 1 304 ? 20.872 -30.437 -23.471 1.00 78.50 304 ALA A C 1
ATOM 2335 O O . ALA A 1 304 ? 20.857 -30.717 -22.276 1.00 78.50 304 ALA A O 1
ATOM 2336 N N . SER A 1 305 ? 20.559 -31.342 -24.408 1.00 73.38 305 SER A N 1
ATOM 2337 C CA . SER A 1 305 ? 20.143 -32.716 -24.081 1.00 73.38 305 SER A CA 1
ATOM 2338 C C . SER A 1 305 ? 21.259 -33.565 -23.448 1.00 73.38 305 SER A C 1
ATOM 2340 O O . SER A 1 305 ? 20.978 -34.534 -22.742 1.00 73.38 305 SER A O 1
ATOM 2342 N N . LYS A 1 306 ? 22.527 -33.196 -23.677 1.00 80.75 306 LYS A N 1
ATOM 2343 C CA . LYS A 1 306 ? 23.718 -33.930 -23.214 1.00 80.75 306 LYS A CA 1
ATOM 2344 C C . LYS A 1 306 ? 24.386 -33.276 -22.000 1.00 80.75 306 LYS A C 1
ATOM 2346 O O . LYS A 1 306 ? 25.112 -33.947 -21.266 1.00 80.75 306 LYS A O 1
ATOM 2351 N N . ALA A 1 307 ? 24.169 -31.979 -21.785 1.00 79.88 307 ALA A N 1
ATOM 2352 C CA . ALA A 1 307 ? 24.820 -31.201 -20.734 1.00 79.88 307 ALA A CA 1
ATOM 2353 C C . ALA A 1 307 ? 24.122 -31.330 -19.365 1.00 79.88 307 ALA A C 1
ATOM 2355 O O . ALA A 1 307 ? 22.907 -31.488 -19.272 1.00 79.88 307 ALA A O 1
ATOM 2356 N N . LYS A 1 308 ? 24.890 -31.214 -18.272 1.00 78.56 308 LYS A N 1
ATOM 2357 C CA . LYS A 1 308 ? 24.380 -31.195 -16.886 1.00 78.56 308 LYS A CA 1
ATOM 2358 C C . LYS A 1 308 ? 25.029 -30.072 -16.070 1.00 78.56 308 LYS A C 1
ATOM 2360 O O . LYS A 1 308 ? 26.121 -29.609 -16.397 1.00 78.56 308 LYS A O 1
ATOM 2365 N N . GLY A 1 309 ? 24.364 -29.653 -14.991 1.00 80.56 309 GLY A N 1
ATOM 2366 C CA . GLY A 1 309 ? 24.889 -28.676 -14.029 1.00 80.56 309 GLY A CA 1
ATOM 2367 C C . GLY A 1 309 ? 25.157 -27.292 -14.636 1.00 80.56 309 GLY A C 1
ATOM 2368 O O . GLY A 1 309 ? 24.379 -26.800 -15.450 1.00 80.56 309 GLY A O 1
ATOM 2369 N N . ALA A 1 310 ? 26.281 -26.672 -14.265 1.00 79.50 310 ALA A N 1
ATOM 2370 C CA . ALA A 1 310 ? 26.627 -25.301 -14.659 1.00 79.50 310 ALA A CA 1
ATOM 2371 C C . ALA A 1 310 ? 26.738 -25.092 -16.183 1.00 79.50 310 ALA A C 1
ATOM 2373 O O . ALA A 1 310 ? 26.421 -24.012 -16.688 1.00 79.50 310 ALA A O 1
ATOM 2374 N N . THR A 1 311 ? 27.159 -26.117 -16.930 1.00 82.31 311 THR A N 1
ATOM 2375 C CA . THR A 1 311 ? 27.245 -26.063 -18.398 1.00 82.31 311 THR A CA 1
ATOM 2376 C C . THR A 1 311 ? 25.860 -25.932 -19.029 1.00 82.31 311 THR A C 1
ATOM 2378 O O . THR A 1 311 ? 25.666 -25.113 -19.927 1.00 82.31 311 THR A O 1
ATOM 2381 N N . LEU A 1 312 ? 24.879 -26.678 -18.511 1.00 78.81 312 LEU A N 1
ATOM 2382 C CA . LEU A 1 312 ? 23.490 -26.615 -18.965 1.00 78.81 312 LEU A CA 1
ATOM 2383 C C . LEU A 1 312 ? 22.880 -25.230 -18.702 1.00 78.81 312 LEU A C 1
ATOM 2385 O O . LEU A 1 312 ? 22.245 -24.655 -19.584 1.00 78.81 312 LEU A O 1
ATOM 2389 N N . ASP A 1 313 ? 23.152 -24.640 -17.535 1.00 78.56 313 ASP A N 1
ATOM 2390 C CA . ASP A 1 313 ? 22.704 -23.280 -17.211 1.00 78.56 313 ASP A CA 1
ATOM 2391 C C . ASP A 1 313 ? 23.271 -22.231 -18.177 1.00 78.56 313 ASP A C 1
ATOM 2393 O O . ASP A 1 313 ? 22.580 -21.276 -18.549 1.00 78.56 313 ASP A O 1
ATOM 2397 N N . LYS A 1 314 ? 24.531 -22.397 -18.599 1.00 83.50 314 LYS A N 1
ATOM 2398 C CA . LYS A 1 314 ? 25.183 -21.517 -19.578 1.00 83.50 314 LYS A CA 1
ATOM 2399 C C . LYS A 1 314 ? 24.517 -21.636 -20.954 1.00 83.50 314 LYS A C 1
ATOM 2401 O O . LYS A 1 314 ? 24.192 -20.611 -21.555 1.00 83.50 314 LYS A O 1
ATOM 2406 N N . ILE A 1 315 ? 24.242 -22.863 -21.405 1.00 85.00 315 ILE A N 1
ATOM 2407 C CA . ILE A 1 315 ? 23.528 -23.145 -22.662 1.00 85.00 315 ILE A CA 1
ATOM 2408 C C . ILE A 1 315 ? 22.125 -22.527 -22.633 1.00 85.00 315 ILE A C 1
ATOM 2410 O O . ILE A 1 315 ? 21.766 -21.771 -23.535 1.00 85.00 315 ILE A O 1
ATOM 2414 N N . HIS A 1 316 ? 21.357 -22.743 -21.562 1.00 82.38 316 HIS A N 1
ATOM 2415 C CA . HIS A 1 316 ? 20.019 -22.165 -21.417 1.00 82.38 316 HIS A CA 1
ATOM 2416 C C . HIS A 1 316 ? 20.024 -20.632 -21.447 1.00 82.38 316 HIS A C 1
ATOM 2418 O O . HIS A 1 316 ? 19.123 -20.025 -22.032 1.00 82.38 316 HIS A O 1
ATOM 2424 N N . LYS A 1 317 ? 21.031 -19.979 -20.850 1.00 84.19 317 LYS A N 1
ATOM 2425 C CA . LYS A 1 317 ? 21.184 -18.517 -20.932 1.00 84.19 317 LYS A CA 1
ATOM 2426 C C . LYS A 1 317 ? 21.412 -18.054 -22.372 1.00 84.19 317 LYS A C 1
ATOM 2428 O O . LYS A 1 317 ? 20.706 -17.147 -22.808 1.00 84.19 317 LYS A O 1
ATOM 2433 N N . LYS A 1 318 ? 22.327 -18.691 -23.113 1.00 88.56 318 LYS A N 1
ATOM 2434 C CA . LYS A 1 318 ? 22.573 -18.374 -24.533 1.00 88.56 318 LYS A CA 1
ATOM 2435 C C . LYS A 1 318 ? 21.321 -18.571 -25.386 1.00 88.56 318 LYS A C 1
ATOM 2437 O O . LYS A 1 318 ? 20.939 -17.672 -26.128 1.00 88.56 318 LYS A O 1
ATOM 2442 N N . MET A 1 319 ? 20.630 -19.699 -25.213 1.00 86.06 319 MET A N 1
ATOM 2443 C CA . MET A 1 319 ? 19.394 -19.996 -25.942 1.00 86.06 319 MET A CA 1
ATOM 2444 C C . MET A 1 319 ? 18.315 -18.931 -25.727 1.00 86.06 319 MET A C 1
ATOM 2446 O O . MET A 1 319 ? 17.619 -18.574 -26.671 1.00 86.06 319 MET A O 1
ATOM 2450 N N . ARG A 1 320 ? 18.171 -18.393 -24.508 1.00 83.56 320 ARG A N 1
ATOM 2451 C CA . ARG A 1 320 ? 17.198 -17.321 -24.225 1.00 83.56 320 ARG A CA 1
ATOM 2452 C C . ARG A 1 320 ? 17.516 -16.030 -24.977 1.00 83.56 320 ARG A C 1
ATOM 2454 O O . ARG A 1 320 ? 16.593 -15.415 -25.503 1.00 83.56 320 ARG A O 1
ATOM 2461 N N . LEU A 1 321 ? 18.792 -15.643 -25.033 1.00 88.56 321 LEU A N 1
ATOM 2462 C CA . LEU A 1 321 ? 19.237 -14.453 -25.767 1.00 88.56 321 LEU A CA 1
ATOM 2463 C C . LEU A 1 321 ? 18.978 -14.611 -27.271 1.00 88.56 321 LEU A C 1
ATOM 2465 O O . LEU A 1 321 ? 18.382 -13.736 -27.887 1.00 88.56 321 LEU A O 1
ATOM 2469 N N . LEU A 1 322 ? 19.352 -15.756 -27.847 1.00 89.25 322 LEU A N 1
ATOM 2470 C CA . LEU A 1 322 ? 19.155 -16.014 -29.274 1.00 89.25 322 LEU A CA 1
ATOM 2471 C C . LEU A 1 322 ? 17.670 -16.150 -29.648 1.00 89.25 322 LEU A C 1
ATOM 2473 O O . LEU A 1 322 ? 17.247 -15.593 -30.654 1.00 89.25 322 LEU A O 1
ATOM 2477 N N . LYS A 1 323 ? 16.848 -16.804 -28.814 1.00 86.31 323 LYS A N 1
ATOM 2478 C CA . LYS A 1 323 ? 15.390 -16.906 -29.032 1.00 86.31 323 LYS A CA 1
ATOM 2479 C C . LYS A 1 323 ? 14.724 -15.527 -29.031 1.00 86.31 323 LYS A C 1
ATOM 2481 O O . LYS A 1 323 ? 13.773 -15.299 -29.769 1.00 86.31 323 LYS A O 1
ATOM 2486 N N . ASN A 1 324 ? 15.215 -14.596 -28.210 1.00 86.06 324 ASN A N 1
ATOM 2487 C CA . ASN A 1 324 ? 14.742 -13.215 -28.225 1.00 86.06 324 ASN A CA 1
ATOM 2488 C C . ASN A 1 324 ? 15.041 -12.518 -29.562 1.00 86.06 324 ASN A C 1
ATOM 2490 O O . ASN A 1 324 ? 14.145 -11.899 -30.136 1.00 86.06 324 ASN A O 1
ATOM 2494 N N . LEU A 1 325 ? 16.277 -12.645 -30.049 1.00 89.38 325 LEU A N 1
ATOM 2495 C CA . LEU A 1 325 ? 16.702 -12.072 -31.325 1.00 89.38 325 LEU A CA 1
ATOM 2496 C C . LEU A 1 325 ? 15.903 -12.657 -32.497 1.00 89.38 325 LEU A C 1
ATOM 2498 O O . LEU A 1 325 ? 15.398 -11.901 -33.325 1.00 89.38 325 LEU A O 1
ATOM 2502 N N . GLU A 1 326 ? 15.688 -13.977 -32.504 1.00 88.56 326 GLU A N 1
ATOM 2503 C CA . GLU A 1 326 ? 14.873 -14.678 -33.505 1.00 88.56 326 GLU A CA 1
ATOM 2504 C C . GLU A 1 326 ? 13.428 -14.157 -33.531 1.00 88.56 326 GLU A C 1
ATOM 2506 O O . GLU A 1 326 ? 12.921 -13.774 -34.586 1.00 88.56 326 GLU A O 1
ATOM 2511 N N . ASN A 1 327 ? 12.782 -14.054 -32.362 1.00 85.25 327 ASN A N 1
ATOM 2512 C CA . ASN A 1 327 ? 11.408 -13.555 -32.249 1.00 85.25 327 ASN A CA 1
ATOM 2513 C C . ASN A 1 327 ? 11.247 -12.119 -32.774 1.00 85.25 327 ASN A C 1
ATOM 2515 O O . ASN A 1 327 ? 10.183 -11.763 -33.279 1.00 85.25 327 ASN A O 1
ATOM 2519 N N . ASN A 1 328 ? 12.289 -11.294 -32.641 1.00 84.50 328 ASN A N 1
ATOM 2520 C CA . ASN A 1 328 ? 12.279 -9.896 -33.068 1.00 84.50 328 ASN A CA 1
ATOM 2521 C C . ASN A 1 328 ? 12.910 -9.670 -34.449 1.00 84.50 328 ASN A C 1
ATOM 2523 O O . ASN A 1 328 ? 12.908 -8.532 -34.914 1.00 84.50 328 ASN A O 1
ATOM 2527 N N . LYS A 1 329 ? 13.385 -10.733 -35.115 1.00 88.50 329 LYS A N 1
ATOM 2528 C CA . LYS A 1 329 ? 14.053 -10.688 -36.426 1.00 88.50 329 LYS A CA 1
ATOM 2529 C C . LYS A 1 329 ? 15.259 -9.736 -36.454 1.00 88.50 329 LYS A C 1
ATOM 2531 O O . LYS A 1 329 ? 15.409 -8.974 -37.402 1.00 88.50 329 LYS A O 1
ATOM 2536 N N . LEU A 1 330 ? 16.078 -9.767 -35.403 1.00 88.25 330 LEU A N 1
ATOM 2537 C CA . LEU A 1 330 ? 17.301 -8.966 -35.279 1.00 88.25 330 LEU A CA 1
ATOM 2538 C C . LEU A 1 330 ? 18.536 -9.869 -35.325 1.00 88.25 330 LEU A C 1
ATOM 2540 O O . LEU A 1 330 ? 18.519 -10.952 -34.732 1.00 88.25 330 LEU A O 1
ATOM 2544 N N . SER A 1 331 ? 19.620 -9.419 -35.958 1.00 90.56 331 SER A N 1
ATOM 2545 C CA . SER A 1 331 ? 20.931 -10.059 -35.803 1.00 90.56 331 SER A CA 1
ATOM 2546 C C . SER A 1 331 ? 21.667 -9.538 -34.550 1.00 90.56 331 SER A C 1
ATOM 2548 O O . SER A 1 331 ? 21.355 -8.452 -34.045 1.00 90.56 331 SER A O 1
ATOM 2550 N N . PRO A 1 332 ? 22.630 -10.297 -33.985 1.00 91.88 332 PRO A N 1
ATOM 2551 C CA . PRO A 1 332 ? 23.355 -9.868 -32.788 1.00 91.88 332 PRO A CA 1
ATOM 2552 C C . PRO A 1 332 ? 24.137 -8.556 -32.962 1.00 91.88 332 PRO A C 1
ATOM 2554 O O . PRO A 1 332 ? 24.211 -7.777 -32.013 1.00 91.88 332 PRO A O 1
ATOM 2557 N N . ASP A 1 333 ? 24.705 -8.291 -34.142 1.00 91.56 333 ASP A N 1
ATOM 2558 C CA . ASP A 1 333 ? 25.420 -7.043 -34.439 1.00 91.56 333 ASP A CA 1
ATOM 2559 C C . ASP A 1 333 ? 24.471 -5.840 -34.482 1.00 91.56 333 ASP A C 1
ATOM 2561 O O . ASP A 1 333 ? 24.711 -4.867 -33.770 1.00 91.56 333 ASP A O 1
ATOM 2565 N N . GLU A 1 334 ? 23.346 -5.941 -35.198 1.00 89.38 334 GLU A N 1
ATOM 2566 C CA . GLU A 1 334 ? 22.321 -4.887 -35.272 1.00 89.38 334 GLU A CA 1
ATOM 2567 C C . GLU A 1 334 ? 21.722 -4.545 -33.902 1.00 89.38 334 GLU A C 1
ATOM 2569 O O . GLU A 1 334 ? 21.401 -3.391 -33.616 1.00 89.38 334 GLU A O 1
ATOM 2574 N N . ALA A 1 335 ? 21.544 -5.555 -33.048 1.00 89.62 335 ALA A N 1
ATOM 2575 C CA . ALA A 1 335 ? 20.943 -5.374 -31.737 1.00 89.62 335 ALA A CA 1
ATOM 2576 C C . ALA A 1 335 ? 21.932 -4.823 -30.698 1.00 89.62 335 ALA A C 1
ATOM 2578 O O . ALA A 1 335 ? 21.515 -4.133 -29.763 1.00 89.62 335 ALA A O 1
ATOM 2579 N N . TYR A 1 336 ? 23.211 -5.211 -30.757 1.00 93.94 336 TYR A N 1
ATOM 2580 C CA . TYR A 1 336 ? 24.153 -4.968 -29.656 1.00 93.94 336 TYR A CA 1
ATOM 2581 C C . TYR A 1 336 ? 25.163 -3.863 -29.968 1.00 93.94 336 TYR A C 1
ATOM 2583 O O . TYR A 1 336 ? 25.697 -3.283 -29.023 1.00 93.94 336 TYR A O 1
ATOM 2591 N N . MET A 1 337 ? 25.419 -3.544 -31.237 1.00 94.00 337 MET A N 1
ATOM 2592 C CA . MET A 1 337 ? 26.327 -2.468 -31.639 1.00 94.00 337 MET A CA 1
ATOM 2593 C C . MET A 1 337 ? 25.569 -1.164 -31.900 1.00 94.00 337 MET A C 1
ATOM 2595 O O . MET A 1 337 ? 24.414 -1.173 -32.314 1.00 94.00 337 MET A O 1
ATOM 2599 N N . ILE A 1 338 ? 26.227 -0.036 -31.634 1.00 94.00 338 ILE A N 1
ATOM 2600 C CA . ILE A 1 338 ? 25.716 1.309 -31.906 1.00 94.00 338 ILE A CA 1
ATOM 2601 C C . ILE A 1 338 ? 26.756 2.127 -32.673 1.00 94.00 338 ILE A C 1
ATOM 2603 O O . ILE A 1 338 ? 27.930 2.183 -32.298 1.00 94.00 338 ILE A O 1
ATOM 2607 N N . HIS A 1 339 ? 26.304 2.802 -33.723 1.00 95.19 339 HIS A N 1
ATOM 2608 C CA . HIS A 1 339 ? 27.057 3.805 -34.479 1.00 95.19 339 HIS A CA 1
ATOM 2609 C C . HIS A 1 339 ? 26.621 5.222 -34.111 1.00 95.19 339 HIS A C 1
ATOM 2611 O O . HIS A 1 339 ? 27.377 6.177 -34.271 1.00 95.19 339 HIS A O 1
ATOM 2617 N N . ASN A 1 340 ? 25.406 5.365 -33.592 1.00 95.38 340 ASN A N 1
ATOM 2618 C CA . ASN A 1 340 ? 24.803 6.630 -33.220 1.00 95.38 340 ASN A CA 1
ATOM 2619 C C . ASN A 1 340 ? 24.390 6.590 -31.750 1.00 95.38 340 ASN A C 1
ATOM 2621 O O . ASN A 1 340 ? 23.931 5.570 -31.241 1.00 95.38 340 ASN A O 1
ATOM 2625 N N . VAL A 1 341 ? 24.511 7.720 -31.056 1.00 95.19 341 VAL A N 1
ATOM 2626 C CA . VAL A 1 341 ? 23.995 7.878 -29.689 1.00 95.19 341 VAL A CA 1
ATOM 2627 C C . VAL A 1 341 ? 22.822 8.854 -29.709 1.00 95.19 341 VAL A C 1
ATOM 2629 O O . VAL A 1 341 ? 22.988 9.981 -30.184 1.00 95.19 341 VAL A O 1
ATOM 2632 N N . PRO A 1 342 ? 21.638 8.482 -29.187 1.00 95.31 342 PRO A N 1
ATOM 2633 C CA . PRO A 1 342 ? 20.500 9.387 -29.136 1.00 95.31 342 PRO A CA 1
ATOM 2634 C C . PRO A 1 342 ? 20.711 10.472 -28.071 1.00 95.31 342 PRO A C 1
ATOM 2636 O O . PRO A 1 342 ? 21.091 10.206 -26.926 1.00 95.31 342 PRO A O 1
ATOM 2639 N N . ILE A 1 343 ? 20.384 11.708 -28.430 1.00 94.88 343 ILE A N 1
ATOM 2640 C CA . ILE A 1 343 ? 20.381 12.855 -27.529 1.00 94.88 343 ILE A CA 1
ATOM 2641 C C . ILE A 1 343 ? 18.935 13.195 -27.188 1.00 94.88 343 ILE A C 1
ATOM 2643 O O . ILE A 1 343 ? 18.103 13.426 -28.068 1.00 94.88 343 ILE A O 1
ATOM 2647 N N . LEU A 1 344 ? 18.642 13.238 -25.886 1.00 94.94 344 LEU A N 1
ATOM 2648 C CA . LEU A 1 344 ? 17.314 13.593 -25.389 1.00 94.94 344 LEU A CA 1
ATOM 2649 C C . LEU A 1 344 ? 16.849 14.954 -25.935 1.00 94.94 344 LEU A C 1
ATOM 2651 O O . LEU A 1 344 ? 17.656 15.889 -26.016 1.00 94.94 344 LEU A O 1
ATOM 2655 N N . PRO A 1 345 ? 15.542 15.128 -26.176 1.00 94.50 345 PRO A N 1
ATOM 2656 C CA . PRO A 1 345 ? 14.958 16.437 -26.414 1.00 94.50 345 PRO A CA 1
ATOM 2657 C C . PRO A 1 345 ? 15.243 17.420 -25.265 1.00 94.50 345 PRO A C 1
ATOM 2659 O O . PRO A 1 345 ? 15.177 17.018 -24.095 1.00 94.50 345 PRO A O 1
ATOM 2662 N N . PRO A 1 346 ? 15.501 18.709 -25.550 1.00 92.62 346 PRO A N 1
ATOM 2663 C CA . PRO A 1 346 ? 15.688 19.755 -24.542 1.00 92.62 346 PRO A CA 1
ATOM 2664 C C . PRO A 1 346 ? 14.624 19.798 -23.440 1.00 92.62 346 PRO A C 1
ATOM 2666 O O . PRO A 1 346 ? 14.968 19.935 -22.265 1.00 92.62 346 PRO A O 1
ATOM 2669 N N . ALA A 1 347 ? 13.350 19.577 -23.786 1.00 90.94 347 ALA A N 1
ATOM 2670 C CA . ALA A 1 347 ? 12.242 19.530 -22.830 1.00 90.94 347 ALA A CA 1
ATOM 2671 C C . ALA A 1 347 ? 12.419 18.467 -21.722 1.00 90.94 347 ALA A C 1
ATOM 2673 O O . ALA A 1 347 ? 11.899 18.634 -20.621 1.00 90.94 347 ALA A O 1
ATOM 2674 N N . PHE A 1 348 ? 13.174 17.389 -21.970 1.00 92.88 348 PHE A N 1
ATOM 2675 C CA . PHE A 1 348 ? 13.456 16.340 -20.978 1.00 92.88 348 PHE A CA 1
ATOM 2676 C C . PHE A 1 348 ? 14.726 16.600 -20.151 1.00 92.88 348 PHE A C 1
ATOM 2678 O O . PHE A 1 348 ? 14.954 15.926 -19.139 1.00 92.88 348 PHE A O 1
ATOM 2685 N N . ARG A 1 349 ? 15.536 17.591 -20.546 1.00 91.56 349 ARG A N 1
ATOM 2686 C CA . ARG A 1 349 ? 16.794 18.001 -19.896 1.00 91.56 349 ARG A CA 1
ATOM 2687 C C . ARG A 1 349 ? 16.863 19.528 -19.720 1.00 91.56 349 ARG A C 1
ATOM 2689 O O . ARG A 1 349 ? 17.799 20.163 -20.216 1.00 91.56 349 ARG A O 1
ATOM 2696 N N . PRO A 1 350 ? 15.889 20.118 -19.001 1.00 88.31 350 PRO A N 1
ATOM 2697 C CA . PRO A 1 350 ? 15.662 21.556 -18.995 1.00 88.31 350 PRO A CA 1
ATOM 2698 C C . PRO A 1 350 ? 16.865 22.350 -18.479 1.00 88.31 350 PRO A C 1
ATOM 2700 O O . PRO A 1 350 ? 17.643 21.891 -17.633 1.00 88.31 350 PRO A O 1
ATOM 2703 N N . MET A 1 351 ? 16.965 23.580 -18.977 1.00 85.50 351 MET A N 1
ATOM 2704 C CA . MET A 1 351 ? 17.904 24.597 -18.527 1.00 85.50 351 MET A CA 1
ATOM 2705 C C . MET A 1 351 ? 17.151 25.915 -18.348 1.00 85.50 351 MET A C 1
ATOM 2707 O O . MET A 1 351 ? 16.397 26.313 -19.233 1.00 85.50 351 MET A O 1
ATOM 2711 N N . TYR A 1 352 ? 17.325 26.581 -17.209 1.00 83.38 352 TYR A N 1
ATOM 2712 C CA . TYR A 1 352 ? 16.659 27.854 -16.928 1.00 83.38 352 TYR A CA 1
ATOM 2713 C C . TYR A 1 352 ? 17.508 28.749 -16.019 1.00 83.38 352 TYR A C 1
ATOM 2715 O O . TYR A 1 352 ? 18.257 28.243 -15.176 1.00 83.38 352 TYR A O 1
ATOM 2723 N N . PRO A 1 353 ? 17.406 30.079 -16.164 1.00 81.88 353 PRO A N 1
ATOM 2724 C CA . PRO A 1 353 ? 18.087 31.015 -15.282 1.00 81.88 353 PRO A CA 1
ATOM 2725 C C . PRO A 1 353 ? 17.454 31.008 -13.885 1.00 81.88 353 PRO A C 1
ATOM 2727 O O . PRO A 1 353 ? 16.234 30.967 -13.727 1.00 81.88 353 PRO A O 1
ATOM 2730 N N . LEU A 1 354 ? 18.298 31.043 -12.860 1.00 81.19 354 LEU A N 1
ATOM 2731 C CA . LEU A 1 354 ? 17.916 31.277 -11.473 1.00 81.19 354 LEU A CA 1
ATOM 2732 C C . LEU A 1 354 ? 17.820 32.789 -11.210 1.00 81.19 354 LEU A C 1
ATOM 2734 O O . LEU A 1 354 ? 18.473 33.567 -11.908 1.00 81.19 354 LEU A O 1
ATOM 2738 N N . PRO A 1 355 ? 17.087 33.223 -10.165 1.00 77.75 355 PRO A N 1
ATOM 2739 C CA . PRO A 1 355 ? 17.031 34.636 -9.773 1.00 77.75 355 PRO A CA 1
ATOM 2740 C C . PRO A 1 355 ? 18.411 35.262 -9.507 1.00 77.75 355 PRO A C 1
ATOM 2742 O O . PRO A 1 355 ? 18.582 36.463 -9.662 1.00 77.75 355 PRO A O 1
ATOM 2745 N N . SER A 1 356 ? 19.408 34.444 -9.152 1.00 79.38 356 SER A N 1
ATOM 2746 C CA . SER A 1 356 ? 20.813 34.830 -8.973 1.00 79.38 356 SER A CA 1
ATOM 2747 C C . SER A 1 356 ? 21.582 35.087 -10.279 1.00 79.38 356 SER A C 1
ATOM 2749 O O . SER A 1 356 ? 22.777 35.356 -10.225 1.00 79.38 356 SER A O 1
ATOM 2751 N N . GLY A 1 357 ? 20.959 34.926 -11.451 1.00 72.88 357 GLY A N 1
ATOM 2752 C CA . GLY A 1 357 ? 21.605 35.043 -12.767 1.00 72.88 357 GLY A CA 1
ATOM 2753 C C . GLY A 1 357 ? 22.409 33.809 -13.203 1.00 72.88 357 GLY A C 1
ATOM 2754 O O . GLY A 1 357 ? 22.804 33.709 -14.362 1.00 72.88 357 GLY A O 1
ATOM 2755 N N . SER A 1 358 ? 22.624 32.837 -12.312 1.00 78.38 358 SER A N 1
ATOM 2756 C CA . SER A 1 358 ? 23.225 31.540 -12.645 1.00 78.38 358 SER A CA 1
ATOM 2757 C C . SER A 1 358 ? 22.229 30.619 -13.357 1.00 78.38 358 SER A C 1
ATOM 2759 O O . SER A 1 358 ? 21.019 30.756 -13.207 1.00 78.38 358 SER A O 1
ATOM 2761 N N . LEU A 1 359 ? 22.718 29.653 -14.135 1.00 80.50 359 LEU A N 1
ATOM 2762 C CA . LEU A 1 359 ? 21.866 28.709 -14.866 1.00 80.50 359 LEU A CA 1
ATOM 2763 C C . LEU A 1 359 ? 21.681 27.410 -14.077 1.00 80.50 359 LEU A C 1
ATOM 2765 O O . LEU A 1 359 ? 22.650 26.741 -13.713 1.00 80.50 359 LEU A O 1
ATOM 2769 N N . SER A 1 360 ? 20.429 27.010 -13.867 1.00 83.75 360 SER A N 1
ATOM 2770 C CA . SER A 1 360 ? 20.092 25.642 -13.484 1.00 83.75 360 SER A CA 1
ATOM 2771 C C . SER A 1 360 ? 20.109 24.771 -14.736 1.00 83.75 360 SER A C 1
ATOM 2773 O O . SER A 1 360 ? 19.429 25.085 -15.709 1.00 83.75 360 SER A O 1
ATOM 2775 N N . THR A 1 361 ? 20.898 23.697 -14.734 1.00 85.31 361 THR A N 1
ATOM 2776 C CA . THR A 1 361 ? 21.056 22.780 -15.875 1.00 85.31 361 THR A CA 1
ATOM 2777 C C . THR A 1 361 ? 20.848 21.342 -15.416 1.00 85.31 361 THR A C 1
ATOM 2779 O O . THR A 1 361 ? 21.405 20.938 -14.393 1.00 85.31 361 THR A O 1
ATOM 2782 N N . ALA A 1 362 ? 20.080 20.555 -16.176 1.00 88.12 362 ALA A N 1
ATOM 2783 C CA . ALA A 1 362 ? 19.915 19.128 -15.901 1.00 88.12 362 ALA A CA 1
ATOM 2784 C C . ALA A 1 362 ? 21.267 18.372 -15.962 1.00 88.12 362 ALA A C 1
ATOM 2786 O O . ALA A 1 362 ? 22.007 18.570 -16.933 1.00 88.12 362 ALA A O 1
ATOM 2787 N N . PRO A 1 363 ? 21.585 17.480 -14.994 1.00 87.06 363 PRO A N 1
ATOM 2788 C CA . PRO A 1 363 ? 22.895 16.825 -14.894 1.00 87.06 363 PRO A CA 1
ATOM 2789 C C . PRO A 1 363 ? 23.362 16.100 -16.162 1.00 87.06 363 PRO A C 1
ATOM 2791 O O . PRO A 1 363 ? 24.535 16.177 -16.507 1.00 87.06 363 PRO A O 1
ATOM 2794 N N . ILE A 1 364 ? 22.453 15.463 -16.904 1.00 91.62 364 ILE A N 1
ATOM 2795 C CA . ILE A 1 364 ? 22.795 14.695 -18.111 1.00 91.62 364 ILE A CA 1
ATOM 2796 C C . ILE A 1 364 ? 23.401 15.549 -19.240 1.00 91.62 364 ILE A C 1
ATOM 2798 O O . ILE A 1 364 ? 24.190 15.042 -20.032 1.00 91.62 364 ILE A O 1
ATOM 2802 N N . ASN A 1 365 ? 23.112 16.859 -19.290 1.00 92.38 365 ASN A N 1
ATOM 2803 C CA . ASN A 1 365 ? 23.716 17.764 -20.278 1.00 92.38 365 ASN A CA 1
ATOM 2804 C C . ASN A 1 365 ? 25.250 17.801 -20.155 1.00 92.38 365 ASN A C 1
ATOM 2806 O O . ASN A 1 365 ? 25.947 17.955 -21.154 1.00 92.38 365 ASN A O 1
ATOM 2810 N N . TYR A 1 366 ? 25.779 17.634 -18.939 1.00 91.69 366 TYR A N 1
ATOM 2811 C CA . TYR A 1 366 ? 27.217 17.567 -18.692 1.00 91.69 366 TYR A CA 1
ATOM 2812 C C . TYR A 1 366 ? 27.850 16.308 -19.286 1.00 91.69 366 TYR A C 1
ATOM 2814 O O . TYR A 1 366 ? 28.941 16.396 -19.838 1.00 91.69 366 TYR A O 1
ATOM 2822 N N . LEU A 1 367 ? 27.157 15.170 -19.211 1.00 94.06 367 LEU A N 1
ATOM 2823 C CA . LEU A 1 367 ? 27.626 13.898 -19.762 1.00 94.06 367 LEU A CA 1
ATOM 2824 C C . LEU A 1 367 ? 27.606 13.913 -21.289 1.00 94.06 367 LEU A C 1
ATOM 2826 O O . LEU A 1 367 ? 28.575 13.493 -21.914 1.00 94.06 367 LEU A O 1
ATOM 2830 N N . TYR A 1 368 ? 26.548 14.468 -21.891 1.00 95.00 368 TYR A N 1
ATOM 2831 C CA . TYR A 1 368 ? 26.498 14.649 -23.342 1.00 95.00 368 TYR A CA 1
ATOM 2832 C C . TYR A 1 368 ? 27.614 15.553 -23.849 1.00 95.00 368 TYR A C 1
ATOM 2834 O O . TYR A 1 368 ? 28.236 15.243 -24.860 1.00 95.00 368 TYR A O 1
ATOM 2842 N N . ARG A 1 369 ? 27.911 16.638 -23.126 1.00 92.69 369 ARG A N 1
ATOM 2843 C CA . ARG A 1 369 ? 29.027 17.520 -23.466 1.00 92.69 369 ARG A CA 1
ATOM 2844 C C . ARG A 1 369 ? 30.355 16.765 -23.485 1.00 92.69 369 ARG A C 1
ATOM 2846 O O . ARG A 1 369 ? 31.102 16.882 -24.447 1.00 92.69 369 ARG A O 1
ATOM 2853 N N . ASP A 1 370 ? 30.632 15.996 -22.437 1.00 92.69 370 ASP A N 1
ATOM 2854 C CA . ASP A 1 370 ? 31.903 15.283 -22.293 1.00 92.69 370 ASP A CA 1
ATOM 2855 C C . ASP A 1 370 ? 32.037 14.179 -23.356 1.00 92.69 370 ASP A C 1
ATOM 2857 O O . ASP A 1 370 ? 33.081 14.060 -23.990 1.00 92.69 370 ASP A O 1
ATOM 2861 N N . MET A 1 371 ? 30.948 13.459 -23.643 1.00 94.62 371 MET A N 1
ATOM 2862 C CA . MET A 1 371 ? 30.880 12.474 -24.727 1.00 94.62 371 MET A CA 1
ATOM 2863 C C . MET A 1 371 ? 31.154 13.091 -26.106 1.00 94.62 371 MET A C 1
ATOM 2865 O O . MET A 1 371 ? 31.959 12.550 -26.859 1.00 94.62 371 MET A O 1
ATOM 2869 N N . ILE A 1 372 ? 30.512 14.218 -26.443 1.00 94.69 372 ILE A N 1
ATOM 2870 C CA . ILE A 1 372 ? 30.695 14.890 -27.742 1.00 94.69 372 ILE A CA 1
ATOM 2871 C C . ILE A 1 372 ? 32.139 15.375 -27.898 1.00 94.69 372 ILE A C 1
ATOM 2873 O O . ILE A 1 372 ? 32.725 15.197 -28.961 1.00 94.69 372 ILE A O 1
ATOM 2877 N N . LEU A 1 373 ? 32.735 15.940 -26.842 1.00 92.56 373 LEU A N 1
ATOM 2878 C CA . LEU A 1 373 ? 34.121 16.413 -26.876 1.00 92.56 373 LEU A CA 1
ATOM 2879 C C . LEU A 1 373 ? 35.112 15.273 -27.142 1.00 92.56 373 LEU A C 1
ATOM 2881 O O . LEU A 1 373 ? 35.953 15.408 -28.028 1.00 92.56 373 LEU A O 1
ATOM 2885 N N . VAL A 1 374 ? 34.987 14.147 -26.431 1.00 92.12 374 VAL A N 1
ATOM 2886 C CA . VAL A 1 374 ? 35.863 12.980 -26.639 1.00 92.12 374 VAL A CA 1
ATOM 2887 C C . VAL A 1 374 ? 35.637 12.362 -28.024 1.00 92.12 374 VAL A C 1
ATOM 2889 O O . VAL A 1 374 ? 36.594 12.025 -28.716 1.00 92.12 374 VAL A O 1
ATOM 2892 N N . ASN A 1 375 ? 34.382 12.267 -28.477 1.00 92.88 375 ASN A N 1
ATOM 2893 C CA . ASN A 1 375 ? 34.058 11.755 -29.810 1.00 92.88 375 ASN A CA 1
ATOM 2894 C C . ASN A 1 375 ? 34.664 12.625 -30.921 1.00 92.88 375 ASN A C 1
ATOM 2896 O O . ASN A 1 375 ? 35.243 12.110 -31.874 1.00 92.88 375 ASN A O 1
ATOM 2900 N N . ARG A 1 376 ? 34.572 13.951 -30.779 1.00 90.62 376 ARG A N 1
ATOM 2901 C CA . ARG A 1 376 ? 35.154 14.912 -31.717 1.00 90.62 376 ARG A CA 1
ATOM 2902 C C . ARG A 1 376 ? 36.679 14.831 -31.742 1.00 90.62 376 ARG A C 1
ATOM 2904 O O . ARG A 1 376 ? 37.253 14.807 -32.824 1.00 90.62 376 ARG A O 1
ATOM 2911 N N . GLN A 1 377 ? 37.322 14.702 -30.579 1.00 88.75 377 GLN A N 1
ATOM 2912 C CA . GLN A 1 377 ? 38.765 14.449 -30.499 1.00 88.75 377 GLN A CA 1
ATOM 2913 C C . GLN A 1 377 ? 39.150 13.154 -31.231 1.00 88.75 377 GLN A C 1
ATOM 2915 O O . GLN A 1 377 ? 40.137 13.117 -31.957 1.00 88.75 377 GLN A O 1
ATOM 2920 N N . LEU A 1 378 ? 38.352 12.093 -31.113 1.00 87.19 378 LEU A N 1
ATOM 2921 C CA . LEU A 1 378 ? 38.625 10.857 -31.842 1.00 87.19 378 LEU A CA 1
ATOM 2922 C C . LEU A 1 378 ? 38.427 11.011 -33.368 1.00 87.19 378 LEU A C 1
ATOM 2924 O O . LEU A 1 378 ? 39.202 10.435 -34.129 1.00 87.19 378 LEU A O 1
ATOM 2928 N N . LYS A 1 379 ? 37.440 11.809 -33.819 1.00 86.81 379 LYS A N 1
ATOM 2929 C CA . LYS A 1 379 ? 37.184 12.110 -35.246 1.00 86.81 379 LYS A CA 1
ATOM 2930 C C . LYS A 1 379 ? 38.274 12.986 -35.881 1.00 86.81 379 LYS A C 1
ATOM 2932 O O . LYS A 1 379 ? 38.780 12.654 -36.950 1.00 86.81 379 LYS A O 1
ATOM 2937 N N . GLU A 1 380 ? 38.608 14.115 -35.253 1.00 81.94 380 GLU A N 1
ATOM 2938 C CA . GLU A 1 380 ? 39.501 15.142 -35.820 1.00 81.94 380 GLU A CA 1
ATOM 2939 C C . GLU A 1 380 ? 40.971 14.693 -35.856 1.00 81.94 380 GLU A C 1
ATOM 2941 O O . GLU A 1 380 ? 41.735 15.141 -36.709 1.00 81.94 380 GLU A O 1
ATOM 2946 N N . PHE A 1 381 ? 41.373 13.771 -34.977 1.00 69.38 381 PHE A N 1
ATOM 2947 C CA . PHE A 1 381 ? 42.770 13.369 -34.805 1.00 69.38 381 PHE A CA 1
ATOM 2948 C C . PHE A 1 381 ? 43.039 11.910 -35.231 1.00 69.38 381 PHE A C 1
ATOM 2950 O O . PHE A 1 381 ? 43.678 11.128 -34.522 1.00 69.38 381 PHE A O 1
ATOM 2957 N N . SER A 1 382 ? 42.595 11.533 -36.434 1.00 60.16 382 SER A N 1
ATOM 2958 C CA . SER A 1 382 ? 42.766 10.182 -37.006 1.00 60.16 382 SER A CA 1
ATOM 2959 C C . SER A 1 382 ? 44.235 9.730 -37.175 1.00 60.16 382 SER A C 1
ATOM 2961 O O . SER A 1 382 ? 44.501 8.528 -37.251 1.00 60.16 382 SER A O 1
ATOM 2963 N N . GLY A 1 383 ? 45.199 10.660 -37.155 1.00 66.31 383 GLY A N 1
ATOM 2964 C CA . GLY A 1 383 ? 46.649 10.415 -37.243 1.00 66.31 383 GLY A CA 1
ATOM 2965 C C . GLY A 1 383 ? 47.400 10.227 -35.912 1.00 66.31 383 GLY A C 1
ATOM 2966 O O . GLY A 1 383 ? 48.626 10.163 -35.928 1.00 66.31 383 GLY A O 1
ATOM 2967 N N . LEU A 1 384 ? 46.713 10.161 -34.762 1.00 70.19 384 LEU A N 1
ATOM 2968 C CA . LEU A 1 384 ? 47.362 10.001 -33.446 1.00 70.19 384 LEU A CA 1
ATOM 2969 C C . LEU A 1 384 ? 48.126 8.669 -33.291 1.00 70.19 384 LEU A C 1
ATOM 2971 O O . LEU A 1 384 ? 47.684 7.655 -33.846 1.00 70.19 384 LEU A O 1
ATOM 2975 N N . PRO A 1 385 ? 49.198 8.634 -32.465 1.00 77.25 385 PRO A N 1
ATOM 2976 C CA . PRO A 1 385 ? 49.837 7.390 -32.041 1.00 77.25 385 PRO A CA 1
ATOM 2977 C C . PRO A 1 385 ? 48.836 6.436 -31.380 1.00 77.25 385 PRO A C 1
ATOM 2979 O O . PRO A 1 385 ? 47.948 6.868 -30.638 1.00 77.25 385 PRO A O 1
ATOM 2982 N N . ASP A 1 386 ? 49.020 5.131 -31.583 1.00 74.12 386 ASP A N 1
ATOM 2983 C CA . ASP A 1 386 ? 48.077 4.108 -31.112 1.00 74.12 386 ASP A CA 1
ATOM 2984 C C . ASP A 1 386 ? 47.831 4.152 -29.597 1.00 74.12 386 ASP A C 1
ATOM 2986 O O . ASP A 1 386 ? 46.736 3.828 -29.149 1.00 74.12 386 ASP A O 1
ATOM 2990 N N . ALA A 1 387 ? 48.801 4.605 -28.795 1.00 74.50 387 ALA A N 1
ATOM 2991 C CA . ALA A 1 387 ? 48.634 4.775 -27.350 1.00 74.50 387 ALA A CA 1
ATOM 2992 C C . ALA A 1 387 ? 47.523 5.783 -26.987 1.00 74.50 387 ALA A C 1
ATOM 2994 O O . ALA A 1 387 ? 46.669 5.475 -26.160 1.00 74.50 387 ALA A O 1
ATOM 2995 N N . PHE A 1 388 ? 47.477 6.940 -27.655 1.00 79.12 388 PHE A N 1
ATOM 2996 C CA . PHE A 1 388 ? 46.450 7.962 -27.417 1.00 79.12 388 PHE A CA 1
ATOM 2997 C C . PHE A 1 388 ? 45.081 7.525 -27.940 1.00 79.12 388 PHE A C 1
ATOM 2999 O O . PHE A 1 388 ? 44.059 7.781 -27.307 1.00 79.12 388 PHE A O 1
ATOM 3006 N N . LYS A 1 389 ? 45.046 6.798 -29.066 1.00 81.25 389 LYS A N 1
ATOM 3007 C CA . LYS A 1 389 ? 43.801 6.202 -29.578 1.00 81.25 389 LYS A CA 1
ATOM 3008 C C . LYS A 1 389 ? 43.211 5.193 -28.593 1.00 81.25 389 LYS A C 1
ATOM 3010 O O . LYS A 1 389 ? 41.993 5.150 -28.442 1.00 81.25 389 LYS A O 1
ATOM 3015 N N . LYS A 1 390 ? 44.049 4.407 -27.905 1.00 82.88 390 LYS A N 1
ATOM 3016 C CA . LYS A 1 390 ? 43.594 3.455 -26.875 1.00 82.88 390 LYS A CA 1
ATOM 3017 C C . LYS A 1 390 ? 42.923 4.162 -25.696 1.00 82.88 390 LYS A C 1
ATOM 3019 O O . LYS A 1 390 ? 41.849 3.744 -25.264 1.00 82.88 390 LYS A O 1
ATOM 3024 N N . GLU A 1 391 ? 43.528 5.245 -25.210 1.00 84.50 391 GLU A N 1
ATOM 3025 C CA . GLU A 1 391 ? 42.977 6.060 -24.120 1.00 84.50 391 GLU A CA 1
ATOM 3026 C C . GLU A 1 391 ? 41.650 6.718 -24.525 1.00 84.50 391 GLU A C 1
ATOM 3028 O O . GLU A 1 391 ? 40.636 6.505 -23.860 1.00 84.50 391 GLU A O 1
ATOM 3033 N N . LEU A 1 392 ? 41.611 7.395 -25.681 1.00 86.88 392 LEU A N 1
ATOM 3034 C CA . LEU A 1 392 ? 40.403 8.054 -26.194 1.00 86.88 392 LEU A CA 1
ATOM 3035 C C . LEU A 1 392 ? 39.255 7.073 -26.476 1.00 86.88 392 LEU A C 1
ATOM 3037 O O . LEU A 1 392 ? 38.101 7.399 -26.208 1.00 86.88 392 LEU A O 1
ATOM 3041 N N . ARG A 1 393 ? 39.537 5.858 -26.972 1.00 88.50 393 ARG A N 1
ATOM 3042 C CA . ARG A 1 393 ? 38.521 4.797 -27.129 1.00 88.50 393 ARG A CA 1
ATOM 3043 C C . ARG A 1 393 ? 37.946 4.362 -25.785 1.00 88.50 393 ARG A C 1
ATOM 3045 O O . ARG A 1 393 ? 36.729 4.232 -25.644 1.00 88.50 393 ARG A O 1
ATOM 3052 N N . GLY A 1 394 ? 38.814 4.153 -24.794 1.00 88.12 394 GLY A N 1
ATOM 3053 C CA . GLY A 1 394 ? 38.404 3.817 -23.433 1.00 88.12 394 GLY A CA 1
ATOM 3054 C C . GLY A 1 394 ? 37.533 4.908 -22.813 1.00 88.12 394 GLY A C 1
ATOM 3055 O O . GLY A 1 394 ? 36.497 4.606 -22.218 1.00 88.12 394 GLY A O 1
ATOM 3056 N N . ASP A 1 395 ? 37.911 6.169 -22.994 1.00 91.44 395 ASP A N 1
ATOM 3057 C CA . ASP A 1 395 ? 37.177 7.312 -22.460 1.00 91.44 395 ASP A CA 1
ATOM 3058 C C . ASP A 1 395 ? 35.873 7.581 -23.207 1.00 91.44 395 ASP A C 1
ATOM 3060 O O . ASP A 1 395 ? 34.870 7.879 -22.562 1.00 91.44 395 ASP A O 1
ATOM 3064 N N . LEU A 1 396 ? 35.824 7.377 -24.528 1.00 92.19 396 LEU A N 1
ATOM 3065 C CA . LEU A 1 396 ? 34.578 7.446 -25.290 1.00 92.19 396 LEU A CA 1
ATOM 3066 C C . LEU A 1 396 ? 33.588 6.378 -24.809 1.00 92.19 396 LEU A C 1
ATOM 3068 O O . LEU A 1 396 ? 32.429 6.693 -24.536 1.00 92.19 396 LEU A O 1
ATOM 3072 N N . TYR A 1 397 ? 34.047 5.134 -24.627 1.00 92.69 397 TYR A N 1
ATOM 3073 C CA . TYR A 1 397 ? 33.206 4.062 -24.090 1.00 92.69 397 TYR A CA 1
ATOM 3074 C C . TYR A 1 397 ? 32.696 4.390 -22.681 1.00 92.69 397 TYR A C 1
ATOM 3076 O O . TYR A 1 397 ? 31.500 4.267 -22.408 1.00 92.69 397 TYR A O 1
ATOM 3084 N N . LYS A 1 398 ? 33.574 4.869 -21.788 1.00 93.06 398 LYS A N 1
ATOM 3085 C CA . LYS A 1 398 ? 33.183 5.329 -20.445 1.00 93.06 398 LYS A CA 1
ATOM 3086 C C . LYS A 1 398 ? 32.192 6.493 -20.508 1.00 93.06 398 LYS A C 1
ATOM 3088 O O . LYS A 1 398 ? 31.233 6.483 -19.745 1.00 93.06 398 LYS A O 1
ATOM 3093 N N . ALA A 1 399 ? 32.372 7.457 -21.412 1.00 94.56 399 ALA A N 1
ATOM 3094 C CA . ALA A 1 399 ? 31.477 8.602 -21.569 1.00 94.56 399 ALA A CA 1
ATOM 3095 C C . ALA A 1 399 ? 30.074 8.176 -22.018 1.00 94.56 399 ALA A C 1
ATOM 3097 O O . ALA A 1 399 ? 29.087 8.618 -21.429 1.00 94.56 399 ALA A O 1
ATOM 3098 N N . VAL A 1 400 ? 29.974 7.275 -23.004 1.00 94.62 400 VAL A N 1
ATOM 3099 C CA . VAL A 1 400 ? 28.691 6.704 -23.451 1.00 94.62 400 VAL A CA 1
ATOM 3100 C C . VAL A 1 400 ? 28.046 5.892 -22.323 1.00 94.62 400 VAL A C 1
ATOM 3102 O O . VAL A 1 400 ? 26.870 6.090 -22.011 1.00 94.62 400 VAL A O 1
ATOM 3105 N N . LYS A 1 401 ? 28.820 5.039 -21.638 1.00 94.62 401 LYS A N 1
ATOM 3106 C CA . LYS A 1 401 ? 28.355 4.244 -20.490 1.00 94.62 401 LYS A CA 1
ATOM 3107 C C . LYS A 1 401 ? 27.865 5.126 -19.334 1.00 94.62 401 LYS A C 1
ATOM 3109 O O . LYS A 1 401 ? 26.842 4.817 -18.718 1.00 94.62 401 LYS A O 1
ATOM 3114 N N . ALA A 1 402 ? 28.534 6.247 -19.072 1.00 94.44 402 ALA A N 1
ATOM 3115 C CA . ALA A 1 402 ? 28.123 7.240 -18.085 1.00 94.44 402 ALA A CA 1
ATOM 3116 C C . ALA A 1 402 ? 26.844 7.974 -18.511 1.00 94.44 402 ALA A C 1
ATOM 3118 O O . ALA A 1 402 ? 25.915 8.073 -17.714 1.00 94.44 402 ALA A O 1
ATOM 3119 N N . ALA A 1 403 ? 26.744 8.423 -19.769 1.00 94.25 403 ALA A N 1
ATOM 3120 C CA . ALA A 1 403 ? 25.549 9.081 -20.308 1.00 94.25 403 ALA A CA 1
ATOM 3121 C C . ALA A 1 403 ? 24.300 8.183 -20.224 1.00 94.25 403 ALA A C 1
ATOM 3123 O O . ALA A 1 403 ? 23.232 8.645 -19.813 1.00 94.25 403 ALA A O 1
ATOM 3124 N N . GLN A 1 404 ? 24.448 6.883 -20.505 1.00 94.62 404 GLN A N 1
ATOM 3125 C CA . GLN A 1 404 ? 23.383 5.890 -20.324 1.00 94.62 404 GLN A CA 1
ATOM 3126 C C . GLN A 1 404 ? 23.044 5.622 -18.843 1.00 94.62 404 GLN A C 1
ATOM 3128 O O . GLN A 1 404 ? 21.938 5.179 -18.535 1.00 94.62 404 GLN A O 1
ATOM 3133 N N . GLY A 1 405 ? 23.944 5.935 -17.904 1.00 92.81 405 GLY A N 1
ATOM 3134 C CA . GLY A 1 405 ? 23.754 5.745 -16.459 1.00 92.81 405 GLY A CA 1
ATOM 3135 C C . GLY A 1 405 ? 24.211 4.380 -15.935 1.00 92.81 405 GLY A C 1
ATOM 3136 O O . GLY A 1 405 ? 23.666 3.884 -14.948 1.00 92.81 405 GLY A O 1
ATOM 3137 N N . LEU A 1 406 ? 25.175 3.750 -16.611 1.00 91.69 406 LEU A N 1
ATOM 3138 C CA . LEU A 1 406 ? 25.762 2.451 -16.255 1.00 91.69 406 LEU A CA 1
ATOM 3139 C C . LEU A 1 406 ? 27.233 2.553 -15.810 1.00 91.69 406 LEU A C 1
ATOM 3141 O O . LEU A 1 406 ? 27.864 1.528 -15.552 1.00 91.69 406 LEU A O 1
ATOM 3145 N N . GLY A 1 407 ? 27.782 3.765 -15.730 1.00 89.75 407 GLY A N 1
ATOM 3146 C CA . GLY A 1 407 ? 29.156 4.039 -15.314 1.00 89.75 407 GLY A CA 1
ATOM 3147 C C . GLY A 1 407 ? 29.306 5.437 -14.722 1.00 89.75 407 GLY A C 1
ATOM 3148 O O . GLY A 1 407 ? 28.360 6.226 -14.730 1.00 89.75 407 GLY A O 1
ATOM 3149 N N . ASP A 1 408 ? 30.498 5.726 -14.213 1.00 89.50 408 ASP A N 1
ATOM 3150 C CA . ASP A 1 408 ? 30.811 6.988 -13.545 1.00 89.50 408 ASP A CA 1
ATOM 3151 C C . ASP A 1 408 ? 31.159 8.110 -14.543 1.00 89.50 408 ASP A C 1
ATOM 3153 O O . ASP A 1 408 ? 31.712 7.836 -15.613 1.00 89.50 408 ASP A O 1
ATOM 3157 N N . PRO A 1 409 ? 30.866 9.384 -14.215 1.00 89.62 409 PRO A N 1
ATOM 3158 C CA . PRO A 1 409 ? 31.252 10.522 -15.046 1.00 89.62 409 PRO A CA 1
ATOM 3159 C C . PRO A 1 409 ? 32.776 10.619 -15.198 1.00 89.62 409 PRO A C 1
ATOM 3161 O O . PRO A 1 409 ? 33.506 10.467 -14.221 1.00 89.62 409 PRO A O 1
ATOM 3164 N N . LEU A 1 410 ? 33.248 10.983 -16.397 1.00 87.50 410 LEU A N 1
ATOM 3165 C CA . LEU A 1 410 ? 34.674 11.243 -16.645 1.00 87.50 410 LEU A CA 1
ATOM 3166 C C . LEU A 1 410 ? 35.217 12.394 -15.784 1.00 87.50 410 LEU A C 1
ATOM 3168 O O . LEU A 1 410 ? 36.338 12.333 -15.290 1.00 87.50 410 LEU A O 1
ATOM 3172 N N . VAL A 1 411 ? 34.415 13.448 -15.602 1.00 84.88 411 VAL A N 1
ATOM 3173 C CA . VAL A 1 411 ? 34.794 14.648 -14.847 1.00 84.88 411 VAL A CA 1
ATOM 3174 C C . VAL A 1 411 ? 33.798 14.882 -13.717 1.00 84.88 411 VAL A C 1
ATOM 3176 O O . VAL A 1 411 ? 32.624 15.169 -13.960 1.00 84.88 411 VAL A O 1
ATOM 3179 N N . GLN A 1 412 ? 34.271 14.831 -12.471 1.00 82.00 412 GLN A N 1
ATOM 3180 C CA . GLN A 1 412 ? 33.480 15.246 -11.311 1.00 82.00 412 GLN A CA 1
ATOM 3181 C C . GLN A 1 412 ? 33.444 16.779 -11.216 1.00 82.00 412 GLN A C 1
ATOM 3183 O O . GLN A 1 412 ? 34.462 17.446 -11.392 1.00 82.00 412 GLN A O 1
ATOM 3188 N N . ARG A 1 413 ? 32.265 17.367 -10.963 1.00 80.75 413 ARG A N 1
ATOM 3189 C CA . ARG A 1 413 ? 32.079 18.831 -10.912 1.00 80.75 413 ARG A CA 1
ATOM 3190 C C . ARG A 1 413 ? 31.403 19.246 -9.603 1.00 80.75 413 ARG A C 1
ATOM 3192 O O . ARG A 1 413 ? 30.178 19.311 -9.527 1.00 80.75 413 ARG A O 1
ATOM 3199 N N . GLY A 1 414 ? 32.215 19.570 -8.595 1.00 72.88 414 GLY A N 1
ATOM 3200 C CA . GLY A 1 414 ? 31.756 20.049 -7.283 1.00 72.88 414 GLY A CA 1
ATOM 3201 C C . GLY A 1 414 ? 30.920 19.025 -6.502 1.00 72.88 414 GLY A C 1
ATOM 3202 O O . GLY A 1 414 ? 31.033 17.825 -6.725 1.00 72.88 414 GLY A O 1
ATOM 3203 N N . GLU A 1 415 ? 30.055 19.504 -5.598 1.00 61.50 415 GLU A N 1
ATOM 3204 C CA . GLU A 1 415 ? 29.203 18.659 -4.732 1.00 61.50 415 GLU A CA 1
ATOM 3205 C C . GLU A 1 415 ? 27.995 18.021 -5.450 1.00 61.50 415 GLU A C 1
ATOM 3207 O O . GLU A 1 415 ? 27.310 17.165 -4.887 1.00 61.50 415 GLU A O 1
ATOM 3212 N N . LYS A 1 416 ? 27.679 18.432 -6.687 1.00 67.62 416 LYS A N 1
ATOM 3213 C CA . LYS A 1 416 ? 26.513 17.909 -7.415 1.00 67.62 416 LYS A CA 1
ATOM 3214 C C . LYS A 1 416 ? 26.854 16.590 -8.100 1.00 67.62 416 LYS A C 1
ATOM 3216 O O . LYS A 1 416 ? 27.655 16.554 -9.030 1.00 67.62 416 LYS A O 1
ATOM 3221 N N . LYS A 1 417 ? 26.160 15.520 -7.707 1.00 79.94 417 LYS A N 1
ATOM 3222 C CA . LYS A 1 417 ? 26.251 14.216 -8.370 1.00 79.94 417 LYS A CA 1
ATOM 3223 C C . LYS A 1 417 ? 25.740 14.310 -9.816 1.00 79.94 417 LYS A C 1
ATOM 3225 O O . LYS A 1 417 ? 24.574 14.630 -10.051 1.00 79.94 417 LYS A O 1
ATOM 3230 N N . ILE A 1 418 ? 26.619 14.046 -10.781 1.00 86.94 418 ILE A N 1
ATOM 3231 C CA . ILE A 1 418 ? 26.279 13.970 -12.207 1.00 86.94 418 ILE A CA 1
ATOM 3232 C C . ILE A 1 418 ? 25.863 12.534 -12.514 1.00 86.94 418 ILE A C 1
ATOM 3234 O O . ILE A 1 418 ? 26.623 11.612 -12.240 1.00 86.94 418 ILE A O 1
ATOM 3238 N N . VAL A 1 419 ? 24.666 12.357 -13.070 1.00 89.25 419 VAL A N 1
ATOM 3239 C CA . VAL A 1 419 ? 24.048 11.042 -13.285 1.00 89.25 419 VAL A CA 1
ATOM 3240 C C . VAL A 1 419 ? 23.503 10.910 -14.707 1.00 89.25 419 VAL A C 1
ATOM 3242 O O . VAL A 1 419 ? 23.030 11.893 -15.290 1.00 89.25 419 VAL A O 1
ATOM 3245 N N . GLY A 1 420 ? 23.580 9.697 -15.259 1.00 91.75 420 GLY A N 1
ATOM 3246 C CA . GLY A 1 420 ? 23.074 9.351 -16.592 1.00 91.75 420 GLY A CA 1
ATOM 3247 C C . GLY A 1 420 ? 21.595 8.962 -16.618 1.00 91.75 420 GLY A C 1
ATOM 3248 O O . GLY A 1 420 ? 20.905 8.991 -15.599 1.00 91.75 420 GLY A O 1
ATOM 3249 N N . ALA A 1 421 ? 21.097 8.572 -17.792 1.00 93.56 421 ALA A N 1
ATOM 3250 C CA . ALA A 1 421 ? 19.668 8.371 -18.038 1.00 93.56 421 ALA A CA 1
ATOM 3251 C C . ALA A 1 421 ? 19.014 7.297 -17.143 1.00 93.56 421 ALA A C 1
ATOM 3253 O O . ALA A 1 421 ? 18.028 7.581 -16.463 1.00 93.56 421 ALA A O 1
ATOM 3254 N N . ILE A 1 422 ? 19.575 6.083 -17.069 1.00 92.88 422 ILE A N 1
ATOM 3255 C CA . ILE A 1 422 ? 19.030 5.001 -16.225 1.00 92.88 422 ILE A CA 1
ATOM 3256 C C . ILE A 1 422 ? 19.153 5.345 -14.732 1.00 92.88 422 ILE A C 1
ATOM 3258 O O . ILE A 1 422 ? 18.273 5.015 -13.929 1.00 92.88 422 ILE A O 1
ATOM 3262 N N . GLU A 1 423 ? 20.216 6.048 -14.340 1.00 90.38 423 GLU A N 1
ATOM 3263 C CA . GLU A 1 423 ? 20.403 6.473 -12.955 1.00 90.38 423 GLU A CA 1
ATOM 3264 C C . GLU A 1 423 ? 19.418 7.581 -12.550 1.00 90.38 423 GLU A C 1
ATOM 3266 O O . GLU A 1 423 ? 18.947 7.568 -11.417 1.00 90.38 423 GLU A O 1
ATOM 3271 N N . LEU A 1 424 ? 18.993 8.461 -13.467 1.00 90.69 424 LEU A N 1
ATOM 3272 C CA . LEU A 1 424 ? 17.888 9.403 -13.227 1.00 90.69 424 LEU A CA 1
ATOM 3273 C C . LEU A 1 424 ? 16.565 8.676 -12.938 1.00 90.69 424 LEU A C 1
ATOM 3275 O O . LEU A 1 424 ? 15.821 9.078 -12.037 1.00 90.69 424 LEU A O 1
ATOM 3279 N N . ILE A 1 425 ? 16.285 7.576 -13.651 1.00 91.56 425 ILE A N 1
ATOM 3280 C CA . ILE A 1 425 ? 15.101 6.734 -13.399 1.00 91.56 425 ILE A CA 1
ATOM 3281 C C . ILE A 1 425 ? 15.153 6.155 -11.975 1.00 91.56 425 ILE A C 1
ATOM 3283 O O . ILE A 1 425 ? 14.153 6.198 -11.250 1.00 91.56 425 ILE A O 1
ATOM 3287 N N . LYS A 1 426 ? 16.323 5.647 -11.567 1.00 88.88 426 LYS A N 1
ATOM 3288 C CA . LYS A 1 426 ? 16.569 4.979 -10.277 1.00 88.88 426 LYS A CA 1
ATOM 3289 C C . LYS A 1 426 ? 16.650 5.938 -9.078 1.00 88.88 426 LYS A C 1
ATOM 3291 O O . LYS A 1 426 ? 16.067 5.649 -8.032 1.00 88.88 426 LYS A O 1
ATOM 3296 N N . GLY A 1 427 ? 17.376 7.046 -9.222 1.00 84.75 427 GLY A N 1
ATOM 3297 C CA . GLY A 1 427 ? 17.804 7.953 -8.153 1.00 84.75 427 GLY A CA 1
ATOM 3298 C C . GLY A 1 427 ? 18.792 7.334 -7.151 1.00 84.75 427 GLY A C 1
ATOM 3299 O O . GLY A 1 427 ? 19.027 6.127 -7.136 1.00 84.75 427 GLY A O 1
ATOM 3300 N N . ASP A 1 428 ? 19.337 8.162 -6.252 1.00 74.75 428 ASP A N 1
ATOM 3301 C CA . ASP A 1 428 ? 20.220 7.703 -5.158 1.00 74.75 428 ASP A CA 1
ATOM 3302 C C . ASP A 1 428 ? 19.502 6.768 -4.178 1.00 74.75 428 ASP A C 1
ATOM 3304 O O . ASP A 1 428 ? 20.078 5.836 -3.620 1.00 74.75 428 ASP A O 1
ATOM 3308 N N . GLN A 1 429 ? 18.212 7.025 -3.978 1.00 71.00 429 GLN A N 1
ATOM 3309 C CA . GLN A 1 429 ? 17.300 6.152 -3.261 1.00 71.00 429 GLN A CA 1
ATOM 3310 C C . GLN A 1 429 ? 16.090 5.885 -4.154 1.00 71.00 429 GLN A C 1
ATOM 3312 O O . GLN A 1 429 ? 15.576 6.841 -4.742 1.00 71.00 429 GLN A O 1
ATOM 3317 N N . PRO A 1 430 ? 15.541 4.657 -4.169 1.00 66.50 430 PRO A N 1
ATOM 3318 C CA . PRO A 1 430 ? 14.389 4.318 -5.002 1.00 66.50 430 PRO A CA 1
ATOM 3319 C C . PRO A 1 430 ? 13.213 5.284 -4.831 1.00 66.50 430 PRO A C 1
ATOM 3321 O O . PRO A 1 430 ? 12.613 5.686 -5.813 1.00 66.50 430 PRO A O 1
ATOM 3324 N N . LYS A 1 431 ? 12.926 5.750 -3.602 1.00 71.38 431 LYS A N 1
ATOM 3325 C CA . LYS A 1 431 ? 11.848 6.726 -3.330 1.00 71.38 431 LYS A CA 1
ATOM 3326 C C . LYS A 1 431 ? 12.069 8.105 -3.974 1.00 71.38 431 LYS A C 1
ATOM 3328 O O . LYS A 1 431 ? 11.104 8.846 -4.124 1.00 71.38 431 LYS A O 1
ATOM 3333 N N . ARG A 1 432 ? 13.319 8.476 -4.267 1.00 78.50 432 ARG A N 1
ATOM 3334 C CA . ARG A 1 432 ? 13.702 9.775 -4.845 1.00 78.50 432 ARG A CA 1
ATOM 3335 C C . ARG A 1 432 ? 13.909 9.709 -6.361 1.00 78.50 432 ARG A C 1
ATOM 3337 O O . ARG A 1 432 ? 13.864 10.757 -6.996 1.00 78.50 432 ARG A O 1
ATOM 3344 N N . GLY A 1 433 ? 14.094 8.517 -6.932 1.00 84.94 433 GLY A N 1
ATOM 3345 C CA . GLY A 1 433 ? 14.214 8.318 -8.377 1.00 84.94 433 GLY A CA 1
ATOM 3346 C C . GLY A 1 433 ? 12.985 8.770 -9.152 1.00 84.94 433 GLY A C 1
ATOM 3347 O O . GLY A 1 433 ? 11.870 8.716 -8.627 1.00 84.94 433 GLY A O 1
ATOM 3348 N N . PHE A 1 434 ? 13.191 9.186 -10.404 1.00 89.25 434 PHE A N 1
ATOM 3349 C CA . PHE A 1 434 ? 12.144 9.736 -11.269 1.00 89.25 434 PHE A CA 1
ATOM 3350 C C . PHE A 1 434 ? 10.920 8.811 -11.377 1.00 89.25 434 PHE A C 1
ATOM 3352 O O . PHE A 1 434 ? 9.783 9.284 -11.313 1.00 89.25 434 PHE A O 1
ATOM 3359 N N . PHE A 1 435 ? 11.123 7.487 -11.435 1.00 88.50 435 PHE A N 1
ATOM 3360 C CA . PHE A 1 435 ? 10.012 6.534 -11.521 1.00 88.50 435 PHE A CA 1
ATOM 3361 C C . PHE A 1 435 ? 9.090 6.573 -10.288 1.00 88.50 435 PHE A C 1
ATOM 3363 O O . PHE A 1 435 ? 7.875 6.683 -10.412 1.00 88.50 435 PHE A O 1
ATOM 3370 N N . GLN A 1 436 ? 9.632 6.527 -9.071 1.00 83.31 436 GLN A N 1
ATOM 3371 C CA . GLN A 1 436 ? 8.797 6.510 -7.861 1.00 83.31 436 GLN A CA 1
ATOM 3372 C C . GLN A 1 436 ? 8.271 7.898 -7.492 1.00 83.31 436 GLN A C 1
ATOM 3374 O O . GLN A 1 436 ? 7.120 8.032 -7.075 1.00 83.31 436 GLN A O 1
ATOM 3379 N N . SER A 1 437 ? 9.114 8.925 -7.611 1.00 82.94 437 SER A N 1
ATOM 3380 C CA . SER A 1 437 ? 8.808 10.269 -7.118 1.00 82.94 437 SER A CA 1
ATOM 3381 C C . SER A 1 437 ? 7.915 11.069 -8.061 1.00 82.94 437 SER A C 1
ATOM 3383 O O . SER A 1 437 ? 7.161 11.911 -7.582 1.00 82.94 437 SER A O 1
ATOM 3385 N N . THR A 1 438 ? 7.995 10.800 -9.369 1.00 86.00 438 THR A N 1
ATOM 3386 C CA . THR A 1 438 ? 7.358 11.622 -10.409 1.00 86.00 438 THR A CA 1
ATOM 3387 C C . THR A 1 438 ? 6.403 10.802 -11.273 1.00 86.00 438 THR A C 1
ATOM 3389 O O . THR A 1 438 ? 5.238 11.173 -11.404 1.00 86.00 438 THR A O 1
ATOM 3392 N N . VAL A 1 439 ? 6.851 9.658 -11.815 1.00 87.12 439 VAL A N 1
ATOM 3393 C CA . VAL A 1 439 ? 6.001 8.797 -12.664 1.00 87.12 439 VAL A CA 1
ATOM 3394 C C . VAL A 1 439 ? 4.865 8.177 -11.847 1.00 87.12 439 VAL A C 1
ATOM 3396 O O . VAL A 1 439 ? 3.714 8.197 -12.276 1.00 87.12 439 VAL A O 1
ATOM 3399 N N . PHE A 1 440 ? 5.167 7.638 -10.663 1.00 84.31 440 PHE A N 1
ATOM 3400 C CA . PHE A 1 440 ? 4.173 6.965 -9.828 1.00 84.31 440 PHE A CA 1
ATOM 3401 C C . PHE A 1 440 ? 3.428 7.934 -8.894 1.00 84.31 440 PHE A C 1
ATOM 3403 O O . PHE A 1 440 ? 2.197 7.930 -8.829 1.00 84.31 440 PHE A O 1
ATOM 3410 N N . SER A 1 441 ? 4.169 8.765 -8.152 1.00 85.12 441 SER A N 1
ATOM 3411 C CA . SER A 1 441 ? 3.619 9.708 -7.169 1.00 85.12 441 SER A CA 1
ATOM 3412 C C . SER A 1 441 ? 3.137 11.008 -7.831 1.00 85.12 441 SER A C 1
ATOM 3414 O O . SER A 1 441 ? 3.750 12.062 -7.663 1.00 85.12 441 SER A O 1
ATOM 3416 N N . LYS A 1 442 ? 2.021 10.938 -8.561 1.00 85.50 442 LYS A N 1
ATOM 3417 C CA . LYS A 1 442 ? 1.462 12.061 -9.330 1.00 85.50 442 LYS A CA 1
ATOM 3418 C C . LYS A 1 442 ? 0.752 13.084 -8.431 1.00 85.50 442 LYS A C 1
ATOM 3420 O O . LYS A 1 442 ? -0.134 12.728 -7.645 1.00 85.50 442 LYS A O 1
ATOM 3425 N N . ASN A 1 443 ? 1.109 14.362 -8.557 1.00 89.50 443 ASN A N 1
ATOM 3426 C CA . ASN A 1 443 ? 0.407 15.458 -7.874 1.00 89.50 443 ASN A CA 1
ATOM 3427 C C . ASN A 1 443 ? -0.957 15.720 -8.510 1.00 89.50 443 ASN A C 1
ATOM 3429 O O . ASN A 1 443 ? -1.096 15.593 -9.716 1.00 89.50 443 ASN A O 1
ATOM 3433 N N . GLN A 1 444 ? -1.954 16.086 -7.706 1.00 90.88 444 GLN A N 1
ATOM 3434 C CA . GLN A 1 444 ? -3.345 16.170 -8.149 1.00 90.88 444 GLN A CA 1
ATOM 3435 C C . GLN A 1 444 ? -3.872 17.610 -8.114 1.00 90.88 444 GLN A C 1
ATOM 3437 O O . GLN A 1 444 ? -3.760 18.292 -7.091 1.00 90.88 444 GLN A O 1
ATOM 3442 N N . ASP A 1 445 ? -4.515 18.050 -9.193 1.00 92.62 445 ASP A N 1
ATOM 3443 C CA . ASP A 1 445 ? -5.461 19.171 -9.158 1.00 92.62 445 ASP A CA 1
ATOM 3444 C C . ASP A 1 445 ? -6.726 18.787 -8.363 1.00 92.62 445 ASP A C 1
ATOM 3446 O O . ASP A 1 445 ? -6.978 17.608 -8.092 1.00 92.62 445 ASP A O 1
ATOM 3450 N N . LEU A 1 446 ? -7.527 19.783 -7.964 1.00 93.56 446 LEU A N 1
ATOM 3451 C CA . LEU A 1 446 ? -8.707 19.597 -7.099 1.00 93.56 446 LEU A CA 1
ATOM 3452 C C . LEU A 1 446 ? -8.364 18.840 -5.808 1.00 93.56 446 LEU A C 1
ATOM 3454 O O . LEU A 1 446 ? -9.026 17.861 -5.434 1.00 93.56 446 LEU A O 1
ATOM 3458 N N . SER A 1 447 ? -7.274 19.267 -5.169 1.00 93.81 447 SER A N 1
ATOM 3459 C CA . SER A 1 447 ? -6.761 18.668 -3.944 1.00 93.81 447 SER A CA 1
ATOM 3460 C C . SER A 1 447 ? -6.515 19.709 -2.860 1.00 93.81 447 SER A C 1
ATOM 3462 O O . SER A 1 447 ? -6.228 20.875 -3.132 1.00 93.81 447 SER A O 1
ATOM 3464 N N . GLY A 1 448 ? -6.656 19.303 -1.603 1.00 92.12 448 GLY A N 1
ATOM 3465 C CA . GLY A 1 448 ? -6.505 20.208 -0.468 1.00 92.12 448 GLY A CA 1
ATOM 3466 C C . GLY A 1 448 ? -6.099 19.489 0.803 1.00 92.12 448 GLY A C 1
ATOM 3467 O O . GLY A 1 448 ? -5.967 18.268 0.835 1.00 92.12 448 GLY A O 1
ATOM 3468 N N . SER A 1 449 ? -5.874 20.254 1.862 1.00 91.00 449 SER A N 1
ATOM 3469 C CA . SER A 1 449 ? -5.764 19.714 3.211 1.00 91.00 449 SER A CA 1
ATOM 3470 C C . SER A 1 449 ? -6.011 20.770 4.268 1.00 91.00 449 SER A C 1
ATOM 3472 O O . SER A 1 449 ? -5.673 21.935 4.066 1.00 91.00 449 SER A O 1
ATOM 3474 N N . SER A 1 450 ? -6.522 20.342 5.417 1.00 91.00 450 SER A N 1
ATOM 3475 C CA . SER A 1 450 ? -6.539 21.145 6.638 1.00 91.00 450 SER A CA 1
ATOM 3476 C C . SER A 1 450 ? -6.467 20.248 7.874 1.00 91.00 450 SER A C 1
ATOM 3478 O O . SER A 1 450 ? -6.458 19.019 7.767 1.00 91.00 450 SER A O 1
ATOM 3480 N N . THR A 1 451 ? -6.369 20.878 9.041 1.00 90.25 451 THR A N 1
ATOM 3481 C CA . THR A 1 451 ? -6.466 20.220 10.344 1.00 90.25 451 THR A CA 1
ATOM 3482 C C . THR A 1 451 ? -7.874 19.679 10.564 1.00 90.25 451 THR A C 1
ATOM 3484 O O . THR A 1 451 ? -8.849 20.317 10.163 1.00 90.25 451 THR A O 1
ATOM 3487 N N . VAL A 1 452 ? -7.971 18.514 11.198 1.00 90.75 452 VAL A N 1
ATOM 3488 C CA . VAL A 1 452 ? -9.243 17.839 11.463 1.00 90.75 452 VAL A CA 1
ATOM 3489 C C . VAL A 1 452 ? -9.750 18.142 12.877 1.00 90.75 452 VAL A C 1
ATOM 3491 O O . VAL A 1 452 ? -8.964 18.257 13.814 1.00 90.75 452 VAL A O 1
ATOM 3494 N N . THR A 1 453 ? -11.067 18.280 13.028 1.00 90.44 453 THR A N 1
ATOM 3495 C CA . THR A 1 453 ? -11.772 18.532 14.295 1.00 90.44 453 THR A CA 1
ATOM 3496 C C . THR A 1 453 ? -12.973 17.592 14.452 1.00 90.44 453 THR A C 1
ATOM 3498 O O . THR A 1 453 ? -13.553 17.190 13.441 1.00 90.44 453 THR A O 1
ATOM 3501 N N . PRO A 1 454 ? -13.380 17.234 15.684 1.00 89.88 454 PRO A N 1
ATOM 3502 C CA . PRO A 1 454 ? -14.548 16.383 15.896 1.00 89.88 454 PRO A CA 1
ATOM 3503 C C . PRO A 1 454 ? -15.846 17.132 15.564 1.00 89.88 454 PRO A C 1
ATOM 3505 O O . PRO A 1 454 ? -15.974 18.322 15.850 1.00 89.88 454 PRO A O 1
ATOM 3508 N N . SER A 1 455 ? -16.828 16.443 14.981 1.00 88.81 455 SER A N 1
ATOM 3509 C CA . SER A 1 455 ? -18.178 16.983 14.760 1.00 88.81 455 SER A CA 1
ATOM 3510 C C . SER A 1 455 ? -19.238 15.897 14.924 1.00 88.81 455 SER A C 1
ATOM 3512 O O . SER A 1 455 ? -19.434 15.077 14.035 1.00 88.81 455 SER A O 1
ATOM 3514 N N . VAL A 1 456 ? -19.912 15.896 16.077 1.00 82.44 456 VAL A N 1
ATOM 3515 C CA . VAL A 1 456 ? -20.992 14.946 16.425 1.00 82.44 456 VAL A CA 1
ATOM 3516 C C . VAL A 1 456 ? -22.364 15.357 15.883 1.00 82.44 456 VAL A C 1
ATOM 3518 O O . VAL A 1 456 ? -23.310 14.584 15.930 1.00 82.44 456 VAL A O 1
ATOM 3521 N N . GLU A 1 457 ? -22.488 16.579 15.363 1.00 78.44 457 GLU A N 1
ATOM 3522 C CA . GLU A 1 457 ? -23.732 17.083 14.768 1.00 78.44 457 GLU A CA 1
ATOM 3523 C C . GLU A 1 457 ? -24.004 16.487 13.377 1.00 78.44 457 GLU A C 1
ATOM 3525 O O . GLU A 1 457 ? -25.140 16.500 12.902 1.00 78.44 457 GLU A O 1
ATOM 3530 N N . MET A 1 458 ? -22.966 15.957 12.728 1.00 85.44 458 MET A N 1
ATOM 3531 C CA . MET A 1 458 ? -23.036 15.334 11.409 1.00 85.44 458 MET A CA 1
ATOM 3532 C C . MET A 1 458 ? -23.331 13.848 11.503 1.00 85.44 458 MET A C 1
ATOM 3534 O O . MET A 1 458 ? -22.935 13.203 12.468 1.00 85.44 458 MET A O 1
ATOM 3538 N N . ASN A 1 459 ? -23.907 13.276 10.448 1.00 89.31 459 ASN A N 1
ATOM 3539 C CA . ASN A 1 459 ? -23.912 11.821 10.344 1.00 89.31 459 ASN A CA 1
ATOM 3540 C C . ASN A 1 459 ? -22.508 11.292 9.948 1.00 89.31 459 ASN A C 1
ATOM 3542 O O . ASN A 1 459 ? -21.676 12.041 9.428 1.00 89.31 459 ASN A O 1
ATOM 3546 N N . PRO A 1 460 ? -22.222 9.996 10.168 1.00 90.12 460 PRO A N 1
ATOM 3547 C CA . PRO A 1 460 ? -20.934 9.398 9.814 1.00 90.12 460 PRO A CA 1
ATOM 3548 C C . PRO A 1 460 ? -20.489 9.491 8.346 1.00 90.12 460 PRO A C 1
ATOM 3550 O O . PRO A 1 460 ? -19.291 9.367 8.102 1.00 90.12 460 PRO A O 1
ATOM 3553 N N . ASP A 1 461 ? -21.402 9.692 7.391 1.00 93.88 461 ASP A N 1
ATOM 3554 C CA . ASP A 1 461 ? -21.088 9.809 5.957 1.00 93.88 461 ASP A CA 1
ATOM 3555 C C . ASP A 1 461 ? -20.792 11.252 5.525 1.00 93.88 461 ASP A C 1
ATOM 3557 O O . ASP A 1 461 ? -20.396 11.499 4.385 1.00 93.88 461 ASP A O 1
ATOM 3561 N N . GLU A 1 462 ? -20.964 12.217 6.422 1.00 94.56 462 GLU A N 1
ATOM 3562 C CA . GLU A 1 462 ? -20.805 13.638 6.151 1.00 94.56 462 GLU A CA 1
ATOM 3563 C C . GLU A 1 462 ? -19.474 14.202 6.667 1.00 94.56 462 GLU A C 1
ATOM 3565 O O . GLU A 1 462 ? -18.840 13.670 7.581 1.00 94.56 462 GLU A O 1
ATOM 3570 N N . ILE A 1 463 ? -19.048 15.319 6.070 1.00 94.94 463 ILE A N 1
ATOM 3571 C CA . ILE A 1 463 ? -17.839 16.049 6.467 1.00 94.94 463 ILE A CA 1
ATOM 3572 C C . ILE A 1 463 ? -18.067 17.564 6.426 1.00 94.94 463 ILE A C 1
ATOM 3574 O O . ILE A 1 463 ? -18.617 18.081 5.451 1.00 94.94 463 ILE A O 1
ATOM 3578 N N . LEU A 1 464 ? -17.645 18.302 7.459 1.00 95.19 464 LEU A N 1
ATOM 3579 C CA . LEU A 1 464 ? -17.686 19.768 7.434 1.00 95.19 464 LEU A CA 1
ATOM 3580 C C . LEU A 1 464 ? -16.513 20.277 6.602 1.00 95.19 464 LEU A C 1
ATOM 3582 O O . LEU A 1 464 ? -15.348 20.055 6.946 1.00 95.19 464 LEU A O 1
ATOM 3586 N N . LEU A 1 465 ? -16.825 20.992 5.526 1.00 95.62 465 LEU A N 1
ATOM 3587 C CA . LEU A 1 465 ? -15.857 21.568 4.604 1.00 95.62 465 LEU A CA 1
ATOM 3588 C C . LEU A 1 465 ? -15.856 23.102 4.723 1.00 95.62 465 LEU A C 1
ATOM 3590 O O . LEU A 1 465 ? -16.897 23.725 4.500 1.00 95.62 465 LEU A O 1
ATOM 3594 N N . PRO A 1 466 ? -14.707 23.742 5.014 1.00 94.56 466 PRO A N 1
ATOM 3595 C CA . PRO A 1 466 ? -14.600 25.197 5.016 1.00 94.56 466 PRO A CA 1
ATOM 3596 C C . PRO A 1 466 ? -15.031 25.813 3.684 1.00 94.56 466 PRO A C 1
ATOM 3598 O O . PRO A 1 466 ? -14.496 25.445 2.633 1.00 94.56 466 PRO A O 1
ATOM 3601 N N . ARG A 1 467 ? -15.929 26.804 3.722 1.00 94.06 467 ARG A N 1
ATOM 3602 C CA . ARG A 1 467 ? -16.420 27.491 2.514 1.00 94.06 467 ARG A CA 1
ATOM 3603 C C . ARG A 1 467 ? -15.277 28.077 1.677 1.00 94.06 467 ARG A C 1
ATOM 3605 O O . ARG A 1 467 ? -15.251 27.901 0.462 1.00 94.06 467 ARG A O 1
ATOM 3612 N N . ASP A 1 468 ? -14.274 28.674 2.326 1.00 90.69 468 ASP A N 1
ATOM 3613 C CA . ASP A 1 468 ? -13.064 29.204 1.674 1.00 90.69 468 ASP A CA 1
ATOM 3614 C C . ASP A 1 468 ? -12.288 28.153 0.870 1.00 90.69 468 ASP A C 1
ATOM 3616 O O . ASP A 1 468 ? -11.786 28.438 -0.216 1.00 90.69 468 ASP A O 1
ATOM 3620 N N . MET A 1 469 ? -12.191 26.932 1.395 1.00 92.44 469 MET A N 1
ATOM 3621 C CA . MET A 1 469 ? -11.527 25.821 0.717 1.00 92.44 469 MET A CA 1
ATOM 3622 C C . MET A 1 469 ? -12.376 25.306 -0.450 1.00 92.44 469 MET A C 1
ATOM 3624 O O . MET A 1 469 ? -11.837 24.995 -1.516 1.00 92.44 469 MET A O 1
ATOM 3628 N N . ALA A 1 470 ? -13.694 25.235 -0.255 1.00 94.69 470 ALA A N 1
ATOM 3629 C CA . ALA A 1 470 ? -14.636 24.733 -1.245 1.00 94.69 470 ALA A CA 1
ATOM 3630 C C . ALA A 1 470 ? -14.639 25.574 -2.532 1.00 94.69 470 ALA A C 1
ATOM 3632 O O . ALA A 1 470 ? -14.656 24.996 -3.616 1.00 94.69 470 ALA A O 1
ATOM 3633 N N . TRP A 1 471 ? -14.510 26.905 -2.428 1.00 93.06 471 TRP A N 1
ATOM 3634 C CA . TRP A 1 471 ? -14.383 27.801 -3.588 1.00 93.06 471 TRP A CA 1
ATOM 3635 C C . TRP A 1 471 ? -13.282 27.373 -4.562 1.00 93.06 471 TRP A C 1
ATOM 3637 O O . TRP A 1 471 ? -13.497 27.371 -5.772 1.00 93.06 471 TRP A O 1
ATOM 3647 N N . ASN A 1 472 ? -12.121 26.966 -4.041 1.00 91.31 472 ASN A N 1
ATOM 3648 C CA . ASN A 1 472 ? -11.011 26.506 -4.871 1.00 91.31 472 ASN A CA 1
ATOM 3649 C C . ASN A 1 472 ? -11.233 25.063 -5.341 1.00 91.31 472 ASN A C 1
ATOM 3651 O O . ASN A 1 472 ? -11.127 24.786 -6.530 1.00 91.31 472 ASN A O 1
ATOM 3655 N N . LEU A 1 473 ? -11.567 24.141 -4.431 1.00 94.00 473 LEU A N 1
ATOM 3656 C CA . LEU A 1 473 ? -11.707 22.714 -4.757 1.00 94.00 473 LEU A CA 1
ATOM 3657 C C . LEU A 1 473 ? -12.821 22.424 -5.771 1.00 94.00 473 LEU A C 1
ATOM 3659 O O . LEU A 1 473 ? -12.690 21.495 -6.563 1.00 94.00 473 LEU A O 1
ATOM 3663 N N . TYR A 1 474 ? -13.903 23.202 -5.743 1.00 95.38 474 TYR A N 1
ATOM 3664 C CA . TYR A 1 474 ? -15.061 23.015 -6.616 1.00 95.38 474 TYR A CA 1
ATOM 3665 C C . TYR A 1 474 ? -15.117 24.010 -7.775 1.00 95.38 474 TYR A C 1
ATOM 3667 O O . TYR A 1 474 ? -16.022 23.908 -8.599 1.00 95.38 474 TYR A O 1
ATOM 3675 N N . GLN A 1 475 ? -14.142 24.919 -7.892 1.00 93.06 475 GLN A N 1
ATOM 3676 C CA . GLN A 1 475 ? -14.090 25.999 -8.883 1.00 93.06 475 GLN A CA 1
ATOM 3677 C C . GLN A 1 475 ? -14.625 25.627 -10.285 1.00 93.06 475 GLN A C 1
ATOM 3679 O O . GLN A 1 475 ? -15.539 26.312 -10.749 1.00 93.06 475 GLN A O 1
ATOM 3684 N N . PRO A 1 476 ? -14.132 24.572 -10.978 1.00 93.50 476 PRO A N 1
ATOM 3685 C CA . PRO A 1 476 ? -14.611 24.264 -12.329 1.00 93.50 476 PRO A CA 1
ATOM 3686 C C . PRO A 1 476 ? -16.087 23.841 -12.366 1.00 93.50 476 PRO A C 1
ATOM 3688 O O . PRO A 1 476 ? -16.769 24.082 -13.359 1.00 93.50 476 PRO A O 1
ATOM 3691 N N . PHE A 1 477 ? -16.596 23.241 -11.289 1.00 95.12 477 PHE A N 1
ATOM 3692 C CA . PHE A 1 477 ? -17.993 22.828 -11.182 1.00 95.12 477 PHE A CA 1
ATOM 3693 C C . PHE A 1 477 ? -18.909 24.006 -10.859 1.00 95.12 477 PHE A C 1
ATOM 3695 O O . PHE A 1 477 ? -20.002 24.062 -11.401 1.00 95.12 477 PHE A O 1
ATOM 3702 N N . ILE A 1 478 ? -18.452 24.980 -10.066 1.00 95.06 478 ILE A N 1
ATOM 3703 C CA . ILE A 1 478 ? -19.207 26.223 -9.834 1.00 95.06 478 ILE A CA 1
ATOM 3704 C C . ILE A 1 478 ? -19.423 26.945 -11.168 1.00 95.06 478 ILE A C 1
ATOM 3706 O O . ILE A 1 478 ? -20.537 27.351 -11.486 1.00 95.06 478 ILE A O 1
ATOM 3710 N N . THR A 1 479 ? -18.371 27.046 -11.991 1.00 93.75 479 THR A N 1
ATOM 3711 C CA . THR A 1 479 ? -18.479 27.606 -13.345 1.00 93.75 479 THR A CA 1
ATOM 3712 C C . THR A 1 479 ? -19.462 26.813 -14.206 1.00 93.75 479 THR A C 1
ATOM 3714 O O . THR A 1 479 ? -20.275 27.425 -14.888 1.00 93.75 479 THR A O 1
ATOM 3717 N N . LYS A 1 480 ? -19.428 25.475 -14.148 1.00 94.06 480 LYS A N 1
ATOM 3718 C CA . LYS A 1 480 ? -20.369 24.619 -14.882 1.00 94.06 480 LYS A CA 1
ATOM 3719 C C . LYS A 1 480 ? -21.826 24.901 -14.506 1.00 94.06 480 LYS A C 1
ATOM 3721 O O . LYS A 1 480 ? -22.655 25.048 -15.399 1.00 94.06 480 LYS A O 1
ATOM 3726 N N . GLU A 1 481 ? -22.131 24.989 -13.213 1.00 94.88 481 GLU A N 1
ATOM 3727 C CA . GLU A 1 481 ? -23.489 25.286 -12.741 1.00 94.88 481 GLU A CA 1
ATOM 3728 C C . GLU A 1 481 ? -23.935 26.695 -13.175 1.00 94.88 481 GLU A C 1
ATOM 3730 O O . GLU A 1 481 ? -25.051 26.862 -13.654 1.00 94.88 481 GLU A O 1
ATOM 3735 N N . LEU A 1 482 ? -23.052 27.701 -13.122 1.00 94.62 482 LEU A N 1
ATOM 3736 C CA . LEU A 1 482 ? -23.357 29.055 -13.612 1.00 94.62 482 LEU A CA 1
ATOM 3737 C C . LEU A 1 482 ? -23.604 29.102 -15.128 1.00 94.62 482 LEU A C 1
ATOM 3739 O O . LEU A 1 482 ? -24.505 29.803 -15.586 1.00 94.62 482 LEU A O 1
ATOM 3743 N N . VAL A 1 483 ? -22.833 28.350 -15.916 1.00 93.88 483 VAL A N 1
ATOM 3744 C CA . VAL A 1 483 ? -23.061 28.233 -17.366 1.00 93.88 483 VAL A CA 1
ATOM 3745 C C . VAL A 1 483 ? -24.400 27.549 -17.645 1.00 93.88 483 VAL A C 1
ATOM 3747 O O . VAL A 1 483 ? -25.143 28.001 -18.513 1.00 93.88 483 VAL A O 1
ATOM 3750 N N . ALA A 1 484 ? -24.759 26.522 -16.870 1.00 92.19 484 ALA A N 1
ATOM 3751 C CA . ALA A 1 484 ? -26.072 25.884 -16.956 1.00 92.19 484 ALA A CA 1
ATOM 3752 C C . ALA A 1 484 ? -27.227 26.832 -16.571 1.00 92.19 484 ALA A C 1
ATOM 3754 O O . ALA A 1 484 ? -28.325 26.695 -17.102 1.00 92.19 484 ALA A O 1
ATOM 3755 N N . MET A 1 485 ? -26.975 27.825 -15.710 1.00 91.06 485 MET A N 1
ATOM 3756 C CA . MET A 1 485 ? -27.914 28.908 -15.373 1.00 91.06 485 MET A CA 1
ATOM 3757 C C . MET A 1 485 ? -27.987 30.023 -16.438 1.00 91.06 485 MET A C 1
ATOM 3759 O O . MET A 1 485 ? -28.752 30.969 -16.270 1.00 91.06 485 MET A O 1
ATOM 3763 N N . GLY A 1 486 ? -27.221 29.931 -17.533 1.00 91.69 486 GLY A N 1
ATOM 3764 C CA . GLY A 1 486 ? -27.264 30.872 -18.660 1.00 91.69 486 GLY A CA 1
ATOM 3765 C C . GLY A 1 486 ? -26.154 31.930 -18.685 1.00 91.69 486 GLY A C 1
ATOM 3766 O O . GLY A 1 486 ? -26.154 32.787 -19.568 1.00 91.69 486 GLY A O 1
ATOM 3767 N N . HIS A 1 487 ? -25.185 31.888 -17.763 1.00 91.88 487 HIS A N 1
ATOM 3768 C CA . HIS A 1 487 ? -24.049 32.816 -17.778 1.00 91.88 487 HIS A CA 1
ATOM 3769 C C . HIS A 1 487 ? -22.983 32.411 -18.807 1.00 91.88 487 HIS A C 1
ATOM 3771 O O . HIS A 1 487 ? -22.714 31.232 -19.035 1.00 91.88 487 HIS A O 1
ATOM 3777 N N . THR A 1 488 ? -22.293 33.390 -19.401 1.00 91.06 488 THR A N 1
ATOM 3778 C CA . THR A 1 488 ? -21.139 33.095 -20.268 1.00 91.06 488 THR A CA 1
ATOM 3779 C C . THR A 1 488 ? -19.943 32.607 -19.434 1.00 91.06 488 THR A C 1
ATOM 3781 O O . THR A 1 488 ? -19.789 33.036 -18.289 1.00 91.06 488 THR A O 1
ATOM 3784 N N . PRO A 1 489 ? -19.030 31.775 -19.977 1.00 86.50 489 PRO A N 1
ATOM 3785 C CA . PRO A 1 489 ? -17.890 31.245 -19.215 1.00 86.50 489 PRO A CA 1
ATOM 3786 C C . PRO A 1 489 ? -16.985 32.324 -18.607 1.00 86.50 489 PRO A C 1
ATOM 3788 O O . PRO A 1 489 ? -16.466 32.154 -17.505 1.00 86.50 489 PRO A O 1
ATOM 3791 N N . LEU A 1 490 ? -16.809 33.447 -19.312 1.00 88.25 490 LEU A N 1
ATOM 3792 C CA . LEU A 1 490 ? -16.005 34.572 -18.835 1.00 88.25 490 LEU A CA 1
ATOM 3793 C C . LEU A 1 490 ? -16.692 35.298 -17.669 1.00 88.25 490 LEU A C 1
ATOM 3795 O O . LEU A 1 490 ? -16.041 35.587 -16.666 1.00 88.25 490 LEU A O 1
ATOM 3799 N N . SER A 1 491 ? -18.004 35.537 -17.782 1.00 92.06 491 SER A N 1
ATOM 3800 C CA . SER A 1 491 ? -18.814 36.106 -16.700 1.00 92.06 491 SER A CA 1
ATOM 3801 C C . SER A 1 491 ? -18.819 35.177 -15.486 1.00 92.06 491 SER A C 1
ATOM 3803 O O . SER A 1 491 ? -18.467 35.610 -14.394 1.00 92.06 491 SER A O 1
ATOM 3805 N N . ALA A 1 492 ? -19.076 33.882 -15.682 1.00 90.12 492 ALA A N 1
ATOM 3806 C CA . ALA A 1 492 ? -19.058 32.885 -14.618 1.00 90.12 492 ALA A CA 1
ATOM 3807 C C . ALA A 1 492 ? -17.694 32.811 -13.907 1.00 90.12 492 ALA A C 1
ATOM 3809 O O . ALA A 1 492 ? -17.635 32.754 -12.681 1.00 90.12 492 ALA A O 1
ATOM 3810 N N . ALA A 1 493 ? -16.578 32.862 -14.643 1.00 87.25 493 ALA A N 1
ATOM 3811 C CA . ALA A 1 493 ? -15.243 32.893 -14.046 1.00 87.25 493 ALA A CA 1
ATOM 3812 C C . ALA A 1 493 ? -15.002 34.156 -13.197 1.00 87.25 493 ALA A C 1
ATOM 3814 O O . ALA A 1 493 ? -14.396 34.066 -12.126 1.00 87.25 493 ALA A O 1
ATOM 3815 N N . ALA A 1 494 ? -15.491 35.317 -13.644 1.00 89.88 494 ALA A N 1
ATOM 3816 C CA . ALA A 1 494 ? -15.429 36.556 -12.873 1.00 89.88 494 ALA A CA 1
ATOM 3817 C C . ALA A 1 494 ? -16.288 36.475 -11.599 1.00 89.88 494 ALA A C 1
ATOM 3819 O O . ALA A 1 494 ? -15.789 36.795 -10.522 1.00 89.88 494 ALA A O 1
ATOM 3820 N N . MET A 1 495 ? -17.515 35.954 -11.696 1.00 92.56 495 MET A N 1
ATOM 3821 C CA . MET A 1 495 ? -18.420 35.760 -10.555 1.00 92.56 495 MET A CA 1
ATOM 3822 C C . MET A 1 495 ? -17.823 34.820 -9.500 1.00 92.56 495 MET A C 1
ATOM 3824 O O . MET A 1 495 ? -17.899 35.092 -8.304 1.00 92.56 495 MET A O 1
ATOM 3828 N N . VAL A 1 496 ? -17.169 33.732 -9.925 1.00 90.62 496 VAL A N 1
ATOM 3829 C CA . VAL A 1 496 ? -16.470 32.808 -9.012 1.00 90.62 496 VAL A CA 1
ATOM 3830 C C . VAL A 1 496 ? -15.289 33.493 -8.326 1.00 90.62 496 VAL A C 1
ATOM 3832 O O . VAL A 1 496 ? -15.086 33.314 -7.126 1.00 90.62 496 VAL A O 1
ATOM 3835 N N . LYS A 1 497 ? -14.514 34.301 -9.060 1.00 88.31 497 LYS A N 1
ATOM 3836 C CA . LYS A 1 497 ? -13.380 35.050 -8.499 1.00 88.31 497 LYS A CA 1
ATOM 3837 C C . LYS A 1 497 ? -13.836 36.107 -7.485 1.00 88.31 497 LYS A C 1
ATOM 3839 O O . LYS A 1 497 ? -13.186 36.263 -6.454 1.00 88.31 497 LYS A O 1
ATOM 3844 N N . ASN A 1 498 ? -14.938 36.794 -7.774 1.00 92.31 498 ASN A N 1
ATOM 3845 C CA . ASN A 1 498 ? -15.518 37.831 -6.920 1.00 92.31 498 ASN A CA 1
ATOM 3846 C C . ASN A 1 498 ? -16.380 37.262 -5.780 1.00 92.31 498 ASN A C 1
ATOM 3848 O O . ASN A 1 498 ? -16.692 37.987 -4.840 1.00 92.31 498 ASN A O 1
ATOM 3852 N N . ARG A 1 499 ? -16.687 35.955 -5.822 1.00 92.81 499 ARG A N 1
ATOM 3853 C CA . ARG A 1 499 ? -17.552 35.237 -4.871 1.00 92.81 499 ARG A CA 1
ATOM 3854 C C . ARG A 1 499 ? -18.966 35.816 -4.810 1.00 92.81 499 ARG A C 1
ATOM 3856 O O . ARG A 1 499 ? -19.527 35.997 -3.730 1.00 92.81 499 ARG A O 1
ATOM 3863 N N . ASP A 1 500 ? -19.541 36.079 -5.978 1.00 93.44 500 ASP A N 1
ATOM 3864 C CA . ASP A 1 500 ? -20.881 36.652 -6.095 1.00 93.44 500 ASP A CA 1
ATOM 3865 C C . ASP A 1 500 ? -21.947 35.733 -5.458 1.00 93.44 500 ASP A C 1
ATOM 3867 O O . ASP A 1 500 ? -21.803 34.505 -5.493 1.00 93.44 500 ASP A O 1
ATOM 3871 N N . PRO A 1 501 ? -23.063 36.275 -4.930 1.00 93.44 501 PRO A N 1
ATOM 3872 C CA . PRO A 1 501 ? -24.109 35.474 -4.285 1.00 93.44 501 PRO A CA 1
ATOM 3873 C C . PRO A 1 501 ? -24.661 34.337 -5.160 1.00 93.44 501 PRO A C 1
ATOM 3875 O O . PRO A 1 501 ? -24.847 33.222 -4.677 1.00 93.44 501 PRO A O 1
ATOM 3878 N N . GLN A 1 502 ? -24.847 34.577 -6.465 1.00 92.44 502 GLN A N 1
ATOM 3879 C CA . GLN A 1 502 ? -25.264 33.540 -7.421 1.00 92.44 502 GLN A CA 1
ATOM 3880 C C . GLN A 1 502 ? -24.217 32.424 -7.565 1.00 92.44 502 GLN A C 1
ATOM 3882 O O . GLN A 1 502 ? -24.570 31.247 -7.633 1.00 92.44 502 GLN A O 1
ATOM 3887 N N . ALA A 1 503 ? -22.924 32.766 -7.538 1.00 93.25 503 ALA A N 1
ATOM 3888 C CA . ALA A 1 503 ? -21.853 31.773 -7.513 1.00 93.25 503 ALA A CA 1
ATOM 3889 C C . ALA A 1 503 ? -21.855 30.969 -6.199 1.00 93.25 503 ALA A C 1
ATOM 3891 O O . ALA A 1 503 ? -21.470 29.802 -6.195 1.00 93.25 503 ALA A O 1
ATOM 3892 N N . GLY A 1 504 ? -22.328 31.562 -5.096 1.00 94.69 504 GLY A N 1
ATOM 3893 C CA . GLY A 1 504 ? -22.552 30.872 -3.824 1.00 94.69 504 GLY A CA 1
ATOM 3894 C C . GLY A 1 504 ? -23.631 29.789 -3.923 1.00 94.69 504 GLY A C 1
ATOM 3895 O O . GLY A 1 504 ? -23.411 28.668 -3.468 1.00 94.69 504 GLY A O 1
ATOM 3896 N N . VAL A 1 505 ? -24.751 30.082 -4.593 1.00 94.44 505 VAL A N 1
ATOM 3897 C CA . VAL A 1 505 ? -25.810 29.091 -4.877 1.00 94.44 505 VAL A CA 1
ATOM 3898 C C . VAL A 1 505 ? -25.279 27.967 -5.774 1.00 94.44 505 VAL A C 1
ATOM 3900 O O . VAL A 1 505 ? -25.493 26.786 -5.498 1.00 94.44 505 VAL A O 1
ATOM 3903 N N . ALA A 1 506 ? -24.520 28.320 -6.814 1.00 95.19 506 ALA A N 1
ATOM 3904 C CA . ALA A 1 506 ? -23.860 27.353 -7.689 1.00 95.19 506 ALA A CA 1
ATOM 3905 C C . ALA A 1 506 ? -22.844 26.466 -6.938 1.00 95.19 506 ALA A C 1
ATOM 3907 O O . ALA A 1 506 ? -22.747 25.268 -7.209 1.00 95.19 506 ALA A O 1
ATOM 3908 N N . LEU A 1 507 ? -22.113 27.018 -5.962 1.00 96.12 507 LEU A N 1
ATOM 3909 C CA . LEU A 1 507 ? -21.216 26.256 -5.091 1.00 96.12 507 LEU A CA 1
ATOM 3910 C C . LEU A 1 507 ? -21.980 25.217 -4.264 1.00 96.12 507 LEU A C 1
ATOM 3912 O O . LEU A 1 507 ? -21.551 24.066 -4.197 1.00 96.12 507 LEU A O 1
ATOM 3916 N N . GLU A 1 508 ? -23.109 25.589 -3.666 1.00 95.44 508 GLU A N 1
ATOM 3917 C CA . GLU A 1 508 ? -23.926 24.652 -2.888 1.00 95.44 508 GLU A CA 1
ATOM 3918 C C . GLU A 1 508 ? -24.481 23.515 -3.756 1.00 95.44 508 GLU A C 1
ATOM 3920 O O . GLU A 1 508 ? -24.419 22.350 -3.352 1.00 95.44 508 GLU A O 1
ATOM 3925 N N . ALA A 1 509 ? -24.919 23.813 -4.983 1.00 94.31 509 ALA A N 1
ATOM 3926 C CA . ALA A 1 509 ? -25.339 22.798 -5.951 1.00 94.31 509 ALA A CA 1
ATOM 3927 C C . ALA A 1 509 ? -24.188 21.850 -6.344 1.00 94.31 509 ALA A C 1
ATOM 3929 O O . ALA A 1 509 ? -24.353 20.625 -6.333 1.00 94.31 509 ALA A O 1
ATOM 3930 N N . ALA A 1 510 ? -23.002 22.397 -6.630 1.00 94.50 510 ALA A N 1
ATOM 3931 C CA . ALA A 1 510 ? -21.823 21.613 -6.993 1.00 94.50 510 ALA A CA 1
ATOM 3932 C C . ALA A 1 510 ? -21.387 20.656 -5.869 1.00 94.50 510 ALA A C 1
ATOM 3934 O O . ALA A 1 510 ? -21.062 19.498 -6.134 1.00 94.50 510 ALA A O 1
ATOM 3935 N N . VAL A 1 511 ? -21.414 21.130 -4.621 1.00 95.94 511 VAL A N 1
ATOM 3936 C CA . VAL A 1 511 ? -21.057 20.375 -3.408 1.00 95.94 511 VAL A CA 1
ATOM 3937 C C . VAL A 1 511 ? -22.101 19.297 -3.096 1.00 95.94 511 VAL A C 1
ATOM 3939 O O . VAL A 1 511 ? -21.744 18.171 -2.756 1.00 95.94 511 VAL A O 1
ATOM 3942 N N . LYS A 1 512 ? -23.395 19.590 -3.271 1.00 94.50 512 LYS A N 1
ATOM 3943 C CA . LYS A 1 512 ? -24.481 18.622 -3.045 1.00 94.50 512 LYS A CA 1
ATOM 3944 C C . LYS A 1 512 ? -24.394 17.407 -3.973 1.00 94.50 512 LYS A C 1
ATOM 3946 O O . LYS A 1 512 ? -24.657 16.289 -3.546 1.00 94.50 512 LYS A O 1
ATOM 3951 N N . ASN A 1 513 ? -24.007 17.613 -5.230 1.00 91.12 513 ASN A N 1
ATOM 3952 C CA . ASN A 1 513 ? -23.973 16.547 -6.233 1.00 91.12 513 ASN A CA 1
ATOM 3953 C C . ASN A 1 513 ? -22.687 15.704 -6.207 1.00 91.12 513 ASN A C 1
ATOM 3955 O O . ASN A 1 513 ? -22.616 14.684 -6.898 1.00 91.12 513 ASN A O 1
ATOM 3959 N N . ARG A 1 514 ? -21.652 16.127 -5.467 1.00 94.94 514 ARG A N 1
ATOM 3960 C CA . ARG A 1 514 ? -20.306 15.550 -5.563 1.00 94.94 514 ARG A CA 1
ATOM 3961 C C . ARG A 1 514 ? -19.717 15.256 -4.182 1.00 94.94 514 ARG A C 1
ATOM 3963 O O . ARG A 1 514 ? -19.435 16.193 -3.438 1.00 94.94 514 ARG A O 1
ATOM 3970 N N . PRO A 1 515 ? -19.473 13.975 -3.852 1.00 96.94 515 PRO A N 1
ATOM 3971 C CA . PRO A 1 515 ? -18.767 13.623 -2.633 1.00 96.94 515 PRO A CA 1
ATOM 3972 C C . PRO A 1 515 ? -17.292 14.022 -2.736 1.00 96.94 515 PRO A C 1
ATOM 3974 O O . PRO A 1 515 ? -16.762 14.259 -3.822 1.00 96.94 515 PRO A O 1
ATOM 3977 N N . ILE A 1 516 ? -16.608 14.045 -1.599 1.00 96.56 516 ILE A N 1
ATOM 3978 C CA . ILE A 1 516 ? -15.182 14.343 -1.500 1.00 96.56 516 ILE A CA 1
ATOM 3979 C C . ILE A 1 516 ? -14.449 13.182 -0.837 1.00 96.56 516 ILE A C 1
ATOM 3981 O O . ILE A 1 516 ? -14.914 12.638 0.162 1.00 96.56 516 ILE A O 1
ATOM 3985 N N . PHE A 1 517 ? -13.289 12.800 -1.365 1.00 96.19 517 PHE A N 1
ATOM 3986 C CA . PHE A 1 517 ? -12.417 11.858 -0.672 1.00 96.19 517 PHE A CA 1
ATOM 3987 C C . PHE A 1 517 ? -11.662 12.565 0.436 1.00 96.19 517 PHE A C 1
ATOM 3989 O O . PHE A 1 517 ? -11.057 13.606 0.190 1.00 96.19 517 PHE A O 1
ATOM 3996 N N . MET A 1 518 ? -11.620 11.945 1.609 1.00 94.94 518 MET A N 1
ATOM 3997 C CA . MET A 1 518 ? -10.693 12.280 2.677 1.00 94.94 518 MET A CA 1
ATOM 3998 C C . MET A 1 518 ? -9.650 11.173 2.814 1.00 94.94 518 MET A C 1
ATOM 4000 O O . MET A 1 518 ? -9.976 9.990 2.781 1.00 94.94 518 MET A O 1
ATOM 4004 N N . ASN A 1 519 ? -8.393 11.566 2.978 1.00 93.44 519 ASN A N 1
ATOM 4005 C CA . ASN A 1 519 ? -7.231 10.700 3.122 1.00 93.44 519 ASN A CA 1
ATOM 4006 C C . ASN A 1 519 ? -6.408 11.115 4.347 1.00 93.44 519 ASN A C 1
ATOM 4008 O O . ASN A 1 519 ? -6.194 12.308 4.569 1.00 93.44 519 ASN A O 1
ATOM 4012 N N . ARG A 1 520 ? -5.856 10.141 5.079 1.00 89.62 520 ARG A N 1
ATOM 4013 C CA . ARG A 1 520 ? -4.770 10.381 6.041 1.00 89.62 520 ARG A CA 1
ATOM 4014 C C . ARG A 1 520 ? -3.549 9.551 5.662 1.00 89.62 520 ARG A C 1
ATOM 4016 O O . ARG A 1 520 ? -3.649 8.348 5.417 1.00 89.62 520 ARG A O 1
ATOM 4023 N N . ALA A 1 521 ? -2.394 10.209 5.599 1.00 80.62 521 ALA A N 1
ATOM 4024 C CA . ALA A 1 521 ? -1.116 9.556 5.353 1.00 80.62 521 ALA A CA 1
ATOM 4025 C C . ALA A 1 521 ? -0.482 9.103 6.685 1.00 80.62 521 ALA A C 1
ATOM 4027 O O . ALA A 1 521 ? -0.527 9.867 7.650 1.00 80.62 521 ALA A O 1
ATOM 4028 N N . PRO A 1 522 ? 0.171 7.927 6.740 1.00 78.56 522 PRO A N 1
ATOM 4029 C CA . PRO A 1 522 ? 0.288 6.925 5.675 1.00 78.56 522 PRO A CA 1
ATOM 4030 C C . PRO A 1 522 ? -0.993 6.086 5.514 1.00 78.56 522 PRO A C 1
ATOM 4032 O O . PRO A 1 522 ? -1.626 5.720 6.499 1.00 78.56 522 PRO A O 1
ATOM 4035 N N . SER A 1 523 ? -1.347 5.728 4.276 1.00 84.31 523 SER A N 1
ATOM 4036 C CA . SER A 1 523 ? -2.565 4.953 3.988 1.00 84.31 523 SER A CA 1
ATOM 4037 C C . SER A 1 523 ? -2.332 3.443 4.064 1.00 84.31 523 SER A C 1
ATOM 4039 O O . SER A 1 523 ? -2.032 2.789 3.069 1.00 84.31 523 SER A O 1
ATOM 4041 N N . LEU A 1 524 ? -2.416 2.886 5.269 1.00 80.56 524 LEU A N 1
ATOM 4042 C CA . LEU A 1 524 ? -2.041 1.491 5.537 1.00 80.56 524 LEU A CA 1
ATOM 4043 C C . LEU A 1 524 ? -3.070 0.472 5.027 1.00 80.56 524 LEU A C 1
ATOM 4045 O O . LEU A 1 524 ? -2.717 -0.670 4.742 1.00 80.56 524 LEU A O 1
ATOM 4049 N N . HIS A 1 525 ? -4.329 0.881 4.901 1.00 83.44 525 HIS A N 1
ATOM 4050 C CA . HIS A 1 525 ? -5.429 0.023 4.476 1.00 83.44 525 HIS A CA 1
ATOM 4051 C C . HIS A 1 525 ? -6.517 0.837 3.775 1.00 83.44 525 HIS A C 1
ATOM 4053 O O . HIS A 1 525 ? -6.533 2.066 3.844 1.00 83.44 525 HIS A O 1
ATOM 4059 N N . LYS A 1 526 ? -7.476 0.146 3.148 1.00 85.88 526 LYS A N 1
ATOM 4060 C CA . LYS A 1 526 ? -8.573 0.773 2.397 1.00 85.88 526 LYS A CA 1
ATOM 4061 C C . LYS A 1 526 ? -9.283 1.908 3.161 1.00 85.88 526 LYS A C 1
ATOM 4063 O O . LYS A 1 526 ? -9.448 2.989 2.616 1.00 85.88 526 LYS A O 1
ATOM 4068 N N . PHE A 1 527 ? -9.589 1.741 4.452 1.00 87.75 527 PHE A N 1
ATOM 4069 C CA . PHE A 1 527 ? -10.256 2.783 5.262 1.00 87.75 527 PHE A CA 1
ATOM 4070 C C . PHE A 1 527 ? -9.414 4.037 5.561 1.00 87.75 527 PHE A C 1
ATOM 4072 O O . PHE A 1 527 ? -9.946 4.998 6.106 1.00 87.75 527 PHE A O 1
ATOM 4079 N N . SER A 1 528 ? -8.131 4.070 5.189 1.00 88.81 528 SER A N 1
ATOM 4080 C CA . SER A 1 528 ? -7.322 5.293 5.244 1.00 88.81 528 SER A CA 1
ATOM 4081 C C . SER A 1 528 ? -7.697 6.314 4.157 1.00 88.81 528 SER A C 1
ATOM 4083 O O . SER A 1 528 ? -7.170 7.431 4.155 1.00 88.81 528 SER A O 1
ATOM 4085 N N . ILE A 1 529 ? -8.579 5.933 3.225 1.00 92.75 529 ILE A N 1
ATOM 4086 C CA . ILE A 1 529 ? -9.245 6.815 2.268 1.00 92.75 529 ILE A CA 1
ATOM 4087 C C . ILE A 1 529 ? -10.728 6.438 2.168 1.00 92.75 529 ILE A C 1
ATOM 4089 O O . ILE A 1 529 ? -11.061 5.297 1.856 1.00 92.75 529 ILE A O 1
ATOM 4093 N N . LEU A 1 530 ? -11.622 7.387 2.437 1.00 94.31 530 LEU A N 1
ATOM 4094 C CA . LEU A 1 530 ? -13.076 7.207 2.330 1.00 94.31 530 LEU A CA 1
ATOM 4095 C C . LEU A 1 530 ? -13.693 8.429 1.655 1.00 94.31 530 LEU A C 1
ATOM 4097 O O . LEU A 1 530 ? -13.099 9.510 1.659 1.00 94.31 530 LEU A O 1
ATOM 4101 N N . ALA A 1 531 ? -14.868 8.246 1.065 1.00 96.19 531 ALA A N 1
ATOM 4102 C CA . ALA A 1 531 ? -15.646 9.339 0.500 1.00 96.19 531 ALA A CA 1
ATOM 4103 C C . ALA A 1 531 ? -16.661 9.855 1.523 1.00 96.19 531 ALA A C 1
ATOM 4105 O O . ALA A 1 531 ? -17.217 9.078 2.291 1.00 96.19 531 ALA A O 1
ATOM 4106 N N . PHE A 1 532 ? -16.918 11.158 1.503 1.00 96.56 532 PHE A N 1
ATOM 4107 C CA . PHE A 1 532 ? -17.874 11.817 2.385 1.00 96.56 532 PHE A CA 1
ATOM 4108 C C . PHE A 1 532 ? -18.736 12.794 1.600 1.00 96.56 532 PHE A C 1
ATOM 4110 O O . PHE A 1 532 ? -18.285 13.369 0.606 1.00 96.56 532 PHE A O 1
ATOM 4117 N N . GLN A 1 533 ? -19.954 13.027 2.076 1.00 96.44 533 GLN A N 1
ATOM 4118 C CA . GLN A 1 533 ? -20.800 14.105 1.594 1.00 96.44 533 GLN A CA 1
ATOM 4119 C C . GLN A 1 533 ? -20.412 15.422 2.297 1.00 96.44 533 GLN A C 1
ATOM 4121 O O . GLN A 1 533 ? -20.595 15.553 3.509 1.00 96.44 533 GLN A O 1
ATOM 4126 N N . PRO A 1 534 ? -19.865 16.416 1.580 1.00 96.50 534 PRO A N 1
ATOM 4127 C CA . PRO A 1 534 ? -19.501 17.694 2.186 1.00 96.50 534 PRO A CA 1
ATOM 4128 C C . PRO A 1 534 ? -20.727 18.521 2.601 1.00 96.50 534 PRO A C 1
ATOM 4130 O O . PRO A 1 534 ? -21.666 18.688 1.821 1.00 96.50 534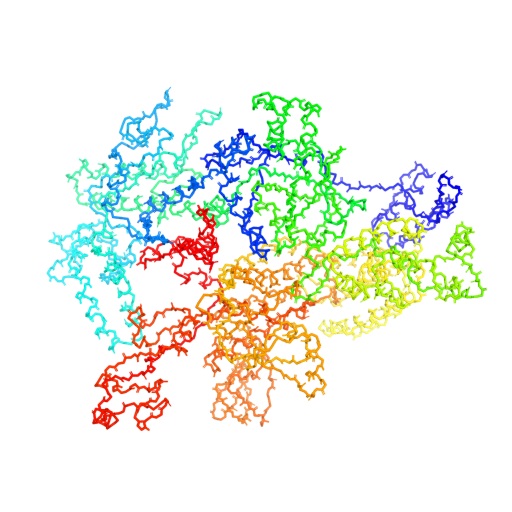 PRO A O 1
ATOM 4133 N N . LYS A 1 535 ? -20.670 19.118 3.799 1.00 95.69 535 LYS A N 1
ATOM 4134 C CA . LYS A 1 535 ? -21.503 20.260 4.209 1.00 95.69 535 LYS A CA 1
ATOM 4135 C C . LYS A 1 535 ? -20.624 21.484 4.425 1.00 95.69 535 LYS A C 1
ATOM 4137 O O . LYS A 1 535 ? -19.599 21.410 5.101 1.00 95.69 535 LYS A O 1
ATOM 4142 N N . LEU A 1 536 ? -21.017 22.606 3.831 1.00 95.31 536 LEU A N 1
ATOM 4143 C CA . LEU A 1 536 ? -20.255 23.847 3.918 1.00 95.31 536 LEU A CA 1
ATOM 4144 C C . LEU A 1 536 ? -20.483 24.538 5.255 1.00 95.31 536 LEU A C 1
ATOM 4146 O O . LEU A 1 536 ? -21.601 24.567 5.761 1.00 95.31 536 LEU A O 1
ATOM 4150 N N . TYR A 1 537 ? -19.424 25.138 5.787 1.00 94.25 537 TYR A N 1
ATOM 4151 C CA . TYR A 1 537 ? -19.513 25.988 6.966 1.00 94.25 537 TYR A CA 1
ATOM 4152 C C . TYR A 1 537 ? -18.434 27.074 6.956 1.00 94.25 537 TYR A C 1
ATOM 4154 O O . TYR A 1 537 ? -17.415 26.970 6.255 1.00 94.25 537 TYR A O 1
ATOM 4162 N N . ASP A 1 538 ? -18.648 28.110 7.760 1.00 91.38 538 ASP A N 1
ATOM 4163 C CA . ASP A 1 538 ? -17.725 29.233 7.883 1.00 91.38 538 ASP A CA 1
ATOM 4164 C C . ASP A 1 538 ? -16.680 28.931 8.966 1.00 91.38 538 ASP A C 1
ATOM 4166 O O . ASP A 1 538 ? -16.804 29.286 10.136 1.00 91.38 538 ASP A O 1
ATOM 4170 N N . GLY A 1 539 ? -15.628 28.217 8.565 1.00 88.00 539 GLY A N 1
ATOM 4171 C CA . GLY A 1 539 ? -14.510 27.859 9.434 1.00 88.00 539 GLY A CA 1
ATOM 4172 C C . GLY A 1 539 ? -13.212 27.622 8.669 1.00 88.00 539 GLY A C 1
ATOM 4173 O O . GLY A 1 539 ? -13.046 28.073 7.540 1.00 88.00 539 GLY A O 1
ATOM 4174 N N . ARG A 1 540 ? -12.245 26.947 9.304 1.00 86.62 540 ARG A N 1
ATOM 4175 C CA . ARG A 1 540 ? -10.913 26.674 8.718 1.00 86.62 540 ARG A CA 1
ATOM 4176 C C . ARG A 1 540 ? -10.434 25.231 8.875 1.00 86.62 540 ARG A C 1
ATOM 4178 O O . ARG A 1 540 ? -9.373 24.893 8.350 1.00 86.62 540 ARG A O 1
ATOM 4185 N N . SER A 1 541 ? -11.191 24.393 9.572 1.00 90.25 541 SER A N 1
ATOM 4186 C CA . SER A 1 541 ? -10.844 22.999 9.858 1.00 90.25 541 SER A CA 1
ATOM 4187 C C . SER A 1 541 ? -11.771 22.058 9.103 1.00 90.25 541 SER A C 1
ATOM 4189 O O . SER A 1 541 ? -12.803 22.464 8.591 1.00 90.25 541 SER A O 1
ATOM 4191 N N . ILE A 1 542 ? -11.404 20.792 9.006 1.00 92.75 542 ILE A N 1
ATOM 4192 C CA . ILE A 1 542 ? -12.286 19.766 8.458 1.00 92.75 542 ILE A CA 1
ATOM 4193 C C . ILE A 1 542 ? -12.981 19.096 9.642 1.00 92.75 542 ILE A C 1
ATOM 4195 O O . ILE A 1 542 ? -12.304 18.542 10.504 1.00 92.75 542 ILE A O 1
ATOM 4199 N N . GLY A 1 543 ? -14.307 19.169 9.719 1.00 92.50 543 GLY A N 1
ATOM 4200 C CA . GLY A 1 543 ? -15.069 18.496 10.777 1.00 92.50 543 GLY A CA 1
ATOM 4201 C C . GLY A 1 543 ? -15.409 17.069 10.370 1.00 92.50 543 GLY A C 1
ATOM 4202 O O . GLY A 1 543 ? -15.959 16.863 9.293 1.00 92.50 543 GLY A O 1
ATOM 4203 N N . VAL A 1 544 ? -15.069 16.091 11.206 1.00 92.81 544 VAL A N 1
ATOM 4204 C CA . VAL A 1 544 ? -15.285 14.662 10.930 1.00 92.81 544 VAL A CA 1
ATOM 4205 C C . VAL A 1 544 ? -16.016 14.020 12.100 1.00 92.81 544 VAL A C 1
ATOM 4207 O O . VAL A 1 544 ? -15.714 14.295 13.266 1.00 92.81 544 VAL A O 1
ATOM 4210 N N . HIS A 1 545 ? -16.949 13.122 11.791 1.00 91.62 545 HIS A N 1
ATOM 4211 C CA . HIS A 1 545 ? -17.653 12.360 12.811 1.00 91.62 545 HIS A CA 1
ATOM 4212 C C . HIS A 1 545 ? -16.695 11.428 13.586 1.00 91.62 545 HIS A C 1
ATOM 4214 O O . HIS A 1 545 ? -15.966 10.650 12.958 1.00 91.62 545 HIS A O 1
ATOM 4220 N N . PRO A 1 546 ? -16.702 11.415 14.936 1.00 89.25 546 PRO A N 1
ATOM 4221 C CA . PRO A 1 546 ? -15.775 10.595 15.726 1.00 89.25 546 PRO A CA 1
ATOM 4222 C C . PRO A 1 546 ? -15.845 9.083 15.458 1.00 89.25 546 PRO A C 1
ATOM 4224 O O . PRO A 1 546 ? -14.858 8.387 15.669 1.00 89.25 546 PRO A O 1
ATOM 4227 N N . LEU A 1 547 ? -16.965 8.550 14.955 1.00 88.12 547 LEU A N 1
ATOM 4228 C CA . LEU A 1 547 ? -17.050 7.129 14.568 1.00 88.12 547 LEU A CA 1
ATOM 4229 C C . LEU A 1 547 ? -16.226 6.786 13.318 1.00 88.12 547 LEU A C 1
ATOM 4231 O O . LEU A 1 547 ? -15.814 5.639 13.159 1.00 88.12 547 LEU A O 1
ATOM 4235 N N . ALA A 1 548 ? -15.974 7.754 12.434 1.00 87.06 548 ALA A N 1
ATOM 4236 C CA . ALA A 1 548 ? -15.259 7.522 11.180 1.00 87.06 548 ALA A CA 1
ATOM 4237 C C . ALA A 1 548 ? -13.726 7.545 11.352 1.00 87.06 548 ALA A C 1
ATOM 4239 O O . ALA A 1 548 ? -12.999 7.053 10.490 1.00 87.06 548 ALA A O 1
ATOM 4240 N N . VAL A 1 549 ? -13.205 8.076 12.468 1.00 85.81 549 VAL A N 1
ATOM 4241 C CA . VAL A 1 549 ? -11.757 8.324 12.644 1.00 85.81 549 VAL A CA 1
ATOM 4242 C C . VAL A 1 549 ? -10.928 7.062 12.861 1.00 85.81 549 VAL A C 1
ATOM 4244 O O . VAL A 1 549 ? -9.738 7.048 12.536 1.00 85.81 549 VAL A O 1
ATOM 4247 N N . GLY A 1 550 ? -11.548 5.986 13.361 1.00 80.94 550 GLY A N 1
ATOM 4248 C CA . GLY A 1 550 ? -10.862 4.725 13.648 1.00 80.94 550 GLY A CA 1
ATOM 4249 C C . GLY A 1 550 ? -10.171 4.138 12.415 1.00 80.94 550 GLY A C 1
ATOM 4250 O O . GLY A 1 550 ? -9.036 3.681 12.512 1.00 80.94 550 GLY A O 1
ATOM 4251 N N . GLY A 1 551 ? -10.807 4.234 11.241 1.00 81.31 551 GLY A N 1
ATOM 4252 C CA . GLY A 1 551 ? -10.240 3.775 9.968 1.00 81.31 551 GLY A CA 1
ATOM 4253 C C . GLY A 1 551 ? -9.082 4.631 9.440 1.00 81.31 551 GLY A C 1
ATOM 4254 O O . GLY A 1 551 ? -8.247 4.145 8.684 1.00 81.31 551 GLY A O 1
ATOM 4255 N N . PHE A 1 552 ? -8.976 5.886 9.871 1.00 85.81 552 PHE A N 1
ATOM 4256 C CA . PHE A 1 552 ? -7.856 6.758 9.515 1.00 85.81 552 PHE A CA 1
ATOM 4257 C C . PHE A 1 552 ? -6.695 6.661 10.508 1.00 85.81 552 PHE A C 1
ATOM 4259 O O . PHE A 1 552 ? -5.661 7.292 10.281 1.00 85.81 552 PHE A O 1
ATOM 4266 N N . ASN A 1 553 ? -6.859 5.909 11.607 1.00 81.25 553 ASN A N 1
ATOM 4267 C CA . ASN A 1 553 ? -5.965 5.899 12.771 1.00 81.25 553 ASN A CA 1
ATOM 4268 C C . ASN A 1 553 ? -5.724 7.313 13.349 1.00 81.25 553 ASN A C 1
ATOM 4270 O O . ASN A 1 553 ? -4.628 7.617 13.824 1.00 81.25 553 ASN A O 1
ATOM 4274 N N . MET A 1 554 ? -6.705 8.202 13.181 1.00 84.44 554 MET A N 1
ATOM 4275 C CA . MET A 1 554 ? -6.598 9.653 13.360 1.00 84.44 554 MET A CA 1
ATOM 4276 C C . MET A 1 554 ? -7.028 10.096 14.751 1.00 84.44 554 MET A C 1
ATOM 4278 O O . MET A 1 554 ? -7.941 9.504 15.326 1.00 84.44 554 MET A O 1
ATOM 4282 N N . ASP A 1 555 ? -6.417 11.170 15.242 1.00 84.94 555 ASP A N 1
ATOM 4283 C CA . ASP A 1 555 ? -6.866 11.890 16.429 1.00 84.94 555 ASP A CA 1
ATOM 4284 C C . ASP A 1 555 ? -7.102 13.380 16.119 1.00 84.94 555 ASP A C 1
ATOM 4286 O O . ASP A 1 555 ? -7.043 13.826 14.972 1.00 84.94 555 ASP A O 1
ATOM 4290 N N . PHE A 1 556 ? -7.468 14.147 17.145 1.00 85.75 556 PHE A N 1
ATOM 4291 C CA . PHE A 1 556 ? -7.823 15.560 17.016 1.00 85.75 556 PHE A CA 1
ATOM 4292 C C . PHE A 1 556 ? -6.782 16.484 17.674 1.00 85.75 556 PHE A C 1
ATOM 4294 O O . PHE A 1 556 ? -7.134 17.543 18.192 1.00 85.75 556 PHE A O 1
ATOM 4301 N N . ASP A 1 557 ? -5.500 16.097 17.685 1.00 81.50 557 ASP A N 1
ATOM 4302 C CA . ASP A 1 557 ? -4.429 16.850 18.363 1.00 81.50 557 ASP A CA 1
ATOM 4303 C C . ASP A 1 557 ? -3.706 17.890 17.474 1.00 81.50 557 ASP A C 1
ATOM 4305 O O . ASP A 1 557 ? -2.872 18.669 17.948 1.00 81.50 557 ASP A O 1
ATOM 4309 N N . GLY A 1 558 ? -4.048 17.942 16.182 1.00 81.69 558 GLY A N 1
ATOM 4310 C CA . GLY A 1 558 ? -3.357 18.757 15.175 1.00 81.69 558 GLY A CA 1
ATOM 4311 C C . GLY A 1 558 ? -3.084 18.038 13.851 1.00 81.69 558 GLY A C 1
ATOM 4312 O O . GLY A 1 558 ? -2.519 18.657 12.929 1.00 81.69 558 GLY A O 1
ATOM 4313 N N . ASP A 1 559 ? -3.493 16.773 13.765 1.00 86.62 559 ASP A N 1
ATOM 4314 C CA . ASP A 1 559 ? -3.581 15.956 12.559 1.00 86.62 559 ASP A CA 1
ATOM 4315 C C . ASP A 1 559 ? -4.233 16.678 11.374 1.00 86.62 559 ASP A C 1
ATOM 4317 O O . ASP A 1 559 ? -5.164 17.474 11.515 1.00 86.62 559 ASP A O 1
ATOM 4321 N N . THR A 1 560 ? -3.739 16.382 10.170 1.00 88.50 560 THR A N 1
ATOM 4322 C CA . THR A 1 560 ? -4.265 16.937 8.916 1.00 88.50 560 THR A CA 1
ATOM 4323 C C . THR A 1 560 ? -4.724 15.841 7.977 1.00 88.50 560 THR A C 1
ATOM 4325 O O . THR A 1 560 ? -3.997 14.863 7.792 1.00 88.50 560 THR A O 1
ATOM 4328 N N . ALA A 1 561 ? -5.840 16.068 7.293 1.00 90.75 561 ALA A N 1
ATOM 4329 C CA . ALA A 1 561 ? -6.328 15.187 6.241 1.00 90.75 561 ALA A CA 1
ATOM 4330 C C . ALA A 1 561 ? -6.155 15.820 4.856 1.00 90.75 561 ALA A C 1
ATOM 4332 O O . ALA A 1 561 ? -6.271 17.037 4.693 1.00 90.75 561 ALA A O 1
ATOM 4333 N N . GLY A 1 562 ? -5.846 14.990 3.861 1.00 92.00 562 GLY A N 1
ATOM 4334 C CA . GLY A 1 562 ? -5.870 15.341 2.445 1.00 92.00 562 GLY A CA 1
ATOM 4335 C C . GLY A 1 562 ? -7.270 15.170 1.863 1.00 92.00 562 GLY A C 1
ATOM 4336 O O . GLY A 1 562 ? -7.991 14.259 2.259 1.00 92.00 562 GLY A O 1
ATOM 4337 N N . LEU A 1 563 ? -7.639 16.029 0.917 1.00 94.50 563 LEU A N 1
ATOM 4338 C CA . LEU A 1 563 ? -8.933 16.015 0.242 1.00 94.50 563 LEU A CA 1
ATOM 4339 C C . LEU A 1 563 ? -8.767 15.906 -1.274 1.00 94.50 563 LEU A C 1
ATOM 4341 O O . LEU A 1 563 ? -7.851 16.524 -1.819 1.00 94.50 563 LEU A O 1
ATOM 4345 N N . TYR A 1 564 ? -9.667 15.179 -1.945 1.00 94.88 564 TYR A N 1
ATOM 4346 C CA . TYR A 1 564 ? -9.699 15.054 -3.410 1.00 94.88 564 TYR A CA 1
ATOM 4347 C C . TYR A 1 564 ? -11.138 15.025 -3.941 1.00 94.88 564 TYR A C 1
ATOM 4349 O O . TYR A 1 564 ? -11.957 14.250 -3.451 1.00 94.88 564 TYR A O 1
ATOM 4357 N N . VAL A 1 565 ? -11.436 15.819 -4.974 1.00 95.88 565 VAL A N 1
ATOM 4358 C CA . VAL A 1 565 ? -12.783 15.877 -5.586 1.00 95.88 565 VAL A CA 1
ATOM 4359 C C . VAL A 1 565 ? -12.841 15.063 -6.895 1.00 95.88 565 VAL A C 1
ATOM 4361 O O . VAL A 1 565 ? -11.956 15.261 -7.736 1.00 95.88 565 VAL A O 1
ATOM 4364 N N . PRO A 1 566 ? -13.828 14.165 -7.091 1.00 95.50 566 PRO A N 1
ATOM 4365 C CA . PRO A 1 566 ? -14.061 13.445 -8.346 1.00 95.50 566 PRO A CA 1
ATOM 4366 C C . PRO A 1 566 ? -14.792 14.302 -9.403 1.00 95.50 566 PRO A C 1
ATOM 4368 O O . PRO A 1 566 ? -15.648 15.132 -9.085 1.00 95.50 566 PRO A O 1
ATOM 4371 N N . ILE A 1 567 ? -14.487 14.074 -10.681 1.00 93.19 567 ILE A N 1
ATOM 4372 C CA . ILE A 1 567 ? -14.942 14.851 -11.844 1.00 93.19 567 ILE A CA 1
ATOM 4373 C C . ILE A 1 567 ? -16.043 14.103 -12.600 1.00 93.19 567 ILE A C 1
ATOM 4375 O O . ILE A 1 567 ? -17.147 14.629 -12.777 1.00 93.19 567 ILE A O 1
ATOM 4379 N N . SER A 1 568 ? -15.767 12.887 -13.067 1.00 92.12 568 SER A N 1
ATOM 4380 C CA . SER A 1 568 ? -16.677 12.122 -13.923 1.00 92.12 568 SER A CA 1
ATOM 4381 C C . SER A 1 568 ? -17.862 11.547 -13.142 1.00 92.12 568 SER A C 1
ATOM 4383 O O . SER A 1 568 ? -17.753 11.228 -11.959 1.00 92.12 568 SER A O 1
ATOM 4385 N N . SER A 1 569 ? -19.011 11.371 -13.803 1.00 91.44 569 SER A N 1
ATOM 4386 C CA . SER A 1 569 ? -20.201 10.801 -13.152 1.00 91.44 569 SER A CA 1
ATOM 4387 C C . SER A 1 569 ? -19.960 9.372 -12.654 1.00 91.44 569 SER A C 1
ATOM 4389 O O . SER A 1 569 ? -20.416 9.018 -11.574 1.00 91.44 569 SER A O 1
ATOM 4391 N N . LYS A 1 570 ? -19.179 8.566 -13.390 1.00 92.00 570 LYS A N 1
ATOM 4392 C CA . LYS A 1 570 ? -18.796 7.210 -12.963 1.00 92.00 570 LYS A CA 1
ATOM 4393 C C . LYS A 1 570 ? -17.932 7.228 -11.700 1.00 92.00 570 LYS A C 1
ATOM 4395 O O . LYS A 1 570 ? -18.203 6.464 -10.781 1.00 92.00 570 LYS A O 1
ATOM 4400 N N . ALA A 1 571 ? -16.945 8.125 -11.628 1.00 93.19 571 ALA A N 1
ATOM 4401 C CA . ALA A 1 571 ? -16.112 8.293 -10.439 1.00 93.19 571 ALA A CA 1
ATOM 4402 C C . ALA A 1 571 ? -16.920 8.797 -9.229 1.00 93.19 571 ALA A C 1
ATOM 4404 O O . ALA A 1 571 ? -16.667 8.365 -8.107 1.00 93.19 571 ALA A O 1
ATOM 4405 N N . VAL A 1 572 ? -17.922 9.659 -9.448 1.00 95.31 572 VAL A N 1
ATOM 4406 C CA . VAL A 1 572 ? -18.856 10.108 -8.400 1.00 95.31 572 VAL A CA 1
ATOM 4407 C C . VAL A 1 572 ? -19.692 8.951 -7.852 1.00 95.31 572 VAL A C 1
ATOM 4409 O O . VAL A 1 572 ? -19.766 8.792 -6.636 1.00 95.31 572 VAL A O 1
ATOM 4412 N N . GLU A 1 573 ? -20.298 8.133 -8.715 1.00 93.62 573 GLU A N 1
ATOM 4413 C CA . GLU A 1 573 ? -21.086 6.971 -8.275 1.00 93.62 573 GLU A CA 1
ATOM 4414 C C . GLU A 1 573 ? -20.219 5.934 -7.555 1.00 93.62 573 GLU A C 1
ATOM 4416 O O . GLU A 1 573 ? -20.595 5.418 -6.502 1.00 93.62 573 GLU A O 1
ATOM 4421 N N . GLU A 1 574 ? -19.012 5.690 -8.064 1.00 92.56 574 GLU A N 1
ATOM 4422 C CA . GLU A 1 574 ? -18.033 4.842 -7.393 1.00 92.56 574 GLU A CA 1
ATOM 4423 C C . GLU A 1 574 ? -17.679 5.407 -6.008 1.00 92.56 574 GLU A C 1
ATOM 4425 O O . GLU A 1 574 ? -17.749 4.678 -5.021 1.00 92.56 574 GLU A O 1
ATOM 4430 N N . ALA A 1 575 ? -17.408 6.711 -5.890 1.00 94.88 575 ALA A N 1
ATOM 4431 C CA . ALA A 1 575 ? -17.107 7.358 -4.614 1.00 94.88 575 ALA A CA 1
ATOM 4432 C C . ALA A 1 575 ? -18.252 7.219 -3.596 1.00 94.88 575 ALA A C 1
ATOM 4434 O O . ALA A 1 575 ? -17.988 6.949 -2.429 1.00 94.88 575 ALA A O 1
ATOM 4435 N N . LYS A 1 576 ? -19.523 7.311 -4.010 1.00 93.06 576 LYS A N 1
ATOM 4436 C CA . LYS A 1 576 ? -20.673 7.091 -3.107 1.00 93.06 576 LYS A CA 1
ATOM 4437 C C . LYS A 1 576 ? -20.684 5.689 -2.486 1.00 93.06 576 LYS A C 1
ATOM 4439 O O . LYS A 1 576 ? -21.102 5.528 -1.344 1.00 93.06 576 LYS A O 1
ATOM 4444 N N . SER A 1 577 ? -20.182 4.676 -3.196 1.00 89.56 577 SER A N 1
ATOM 4445 C CA . SER A 1 577 ? -20.055 3.316 -2.648 1.00 89.56 577 SER A CA 1
ATOM 4446 C C . SER A 1 577 ? -18.929 3.163 -1.611 1.00 89.56 577 SER A C 1
ATOM 4448 O O . SER A 1 577 ? -18.893 2.168 -0.891 1.00 89.56 577 SER A O 1
ATOM 4450 N N . LEU A 1 578 ? -18.037 4.158 -1.505 1.00 91.88 578 LEU A N 1
ATOM 4451 C CA . LEU A 1 578 ? -16.910 4.214 -0.565 1.00 91.88 578 LEU A CA 1
ATOM 4452 C C . LEU A 1 578 ? -17.222 5.042 0.699 1.00 91.88 578 LEU A C 1
ATOM 4454 O O . LEU A 1 578 ? -16.309 5.382 1.458 1.00 91.88 578 LEU A O 1
ATOM 4458 N N . MET A 1 579 ? -18.492 5.384 0.924 1.00 92.44 579 MET A N 1
ATOM 4459 C CA . MET A 1 579 ? -18.923 6.063 2.144 1.00 92.44 579 MET A CA 1
ATOM 4460 C C . MET A 1 579 ? -18.842 5.132 3.369 1.00 92.44 579 MET A C 1
ATOM 4462 O O . MET A 1 579 ? -19.055 3.920 3.232 1.00 92.44 579 MET A O 1
ATOM 4466 N N . PRO A 1 580 ? -18.550 5.664 4.570 1.00 90.00 580 PRO A N 1
ATOM 4467 C CA . PRO A 1 580 ? -18.440 4.880 5.800 1.00 90.00 580 PRO A CA 1
ATOM 4468 C C . PRO A 1 580 ? -19.610 3.910 6.056 1.00 90.00 580 PRO A C 1
ATOM 4470 O O . PRO A 1 580 ? -19.371 2.744 6.366 1.00 90.00 580 PRO A O 1
ATOM 4473 N N . SER A 1 581 ? -20.863 4.324 5.853 1.00 86.88 581 SER A N 1
ATOM 4474 C CA . SER A 1 581 ? -22.059 3.484 6.049 1.00 86.88 581 SER A CA 1
ATOM 4475 C C . SER A 1 581 ? -22.136 2.268 5.124 1.00 86.88 581 SER A C 1
ATOM 4477 O O . SER A 1 581 ? -22.779 1.270 5.454 1.00 86.88 581 SER A O 1
ATOM 4479 N N . LYS A 1 582 ? -21.479 2.325 3.960 1.00 86.00 582 LYS A N 1
ATOM 4480 C CA . LYS A 1 582 ? -21.412 1.223 2.989 1.00 86.00 582 LYS A CA 1
ATOM 4481 C C . LYS A 1 582 ? -20.257 0.266 3.291 1.00 86.00 582 LYS A C 1
ATOM 4483 O O . LYS A 1 582 ? -20.250 -0.865 2.808 1.00 86.00 582 LYS A O 1
ATOM 4488 N N . LEU A 1 583 ? -19.307 0.690 4.125 1.00 83.06 583 LEU A N 1
ATOM 4489 C CA . LEU A 1 583 ? -18.093 -0.039 4.479 1.00 83.06 583 LEU A CA 1
ATOM 4490 C C . LEU A 1 583 ? -18.018 -0.259 6.001 1.00 83.06 583 LEU A C 1
ATOM 4492 O O . LEU A 1 583 ? -17.133 0.247 6.687 1.00 83.06 583 LEU A O 1
ATOM 4496 N N . MET A 1 584 ? -18.961 -1.033 6.540 1.00 79.56 584 MET A N 1
ATOM 4497 C CA . MET A 1 584 ? -19.101 -1.224 7.991 1.00 79.56 584 MET A CA 1
ATOM 4498 C C . MET A 1 584 ? -18.090 -2.220 8.577 1.00 79.56 584 MET A C 1
ATOM 4500 O O . MET A 1 584 ? -17.600 -2.011 9.688 1.00 79.56 584 MET A O 1
ATOM 4504 N N . GLU A 1 585 ? -17.772 -3.292 7.846 1.00 77.94 585 GLU A N 1
ATOM 4505 C CA . GLU A 1 585 ? -16.985 -4.421 8.352 1.00 77.94 585 GLU A CA 1
ATOM 4506 C C . GLU A 1 585 ? -15.536 -4.442 7.853 1.00 77.94 585 GLU A C 1
ATOM 4508 O O . GLU A 1 585 ? -15.221 -4.185 6.688 1.00 77.94 585 GLU A O 1
ATOM 4513 N N . HIS A 1 586 ? -14.641 -4.819 8.758 1.00 73.00 586 HIS A N 1
ATOM 4514 C CA . HIS A 1 586 ? -13.240 -5.079 8.488 1.00 73.00 586 HIS A CA 1
ATOM 4515 C C . HIS A 1 586 ? -13.044 -6.499 7.935 1.00 73.00 586 HIS A C 1
ATOM 4517 O O . HIS A 1 586 ? -13.502 -7.470 8.531 1.00 73.00 586 HIS A O 1
ATOM 4523 N N . ALA A 1 587 ? -12.331 -6.658 6.815 1.00 63.53 587 ALA A N 1
ATOM 4524 C CA . ALA A 1 587 ? -12.313 -7.938 6.095 1.00 63.53 587 ALA A CA 1
ATOM 4525 C C . ALA A 1 587 ? -11.596 -9.087 6.784 1.00 63.53 587 ALA A C 1
ATOM 4527 O O . ALA A 1 587 ? -11.877 -10.250 6.496 1.00 63.53 587 ALA A O 1
ATOM 4528 N N . ALA A 1 588 ? -10.610 -8.759 7.614 1.00 63.06 588 ALA A N 1
ATOM 4529 C CA . ALA A 1 588 ? -9.740 -9.765 8.195 1.00 63.06 588 ALA A CA 1
ATOM 4530 C C . ALA A 1 588 ? -10.426 -10.537 9.323 1.00 63.06 588 ALA A C 1
ATOM 4532 O O . ALA A 1 588 ? -10.234 -11.746 9.434 1.00 63.06 588 ALA A O 1
ATOM 4533 N N . ASP A 1 589 ? -11.215 -9.834 10.137 1.00 67.38 589 ASP A N 1
ATOM 4534 C CA . ASP A 1 589 ? -11.765 -10.316 11.405 1.00 67.38 589 ASP A CA 1
ATOM 4535 C C . ASP A 1 589 ? -13.272 -10.038 11.569 1.00 67.38 589 ASP A C 1
ATOM 4537 O O . ASP A 1 589 ? -13.861 -10.376 12.600 1.00 67.38 589 ASP A O 1
ATOM 4541 N N . GLY A 1 590 ? -13.902 -9.408 10.572 1.00 71.81 590 GLY A N 1
ATOM 4542 C CA . GLY A 1 590 ? -15.315 -9.043 10.576 1.00 71.81 590 GLY A CA 1
ATOM 4543 C C . GLY A 1 590 ? -15.676 -8.023 11.654 1.00 71.81 590 GLY A C 1
ATOM 4544 O O . GLY A 1 590 ? -16.827 -7.987 12.077 1.00 71.81 590 GLY A O 1
ATOM 4545 N N . LYS A 1 591 ? -14.726 -7.256 12.209 1.00 77.88 591 LYS A N 1
ATOM 4546 C CA . LYS A 1 591 ? -15.044 -6.228 13.217 1.00 77.88 591 LYS A CA 1
ATOM 4547 C C . LYS A 1 591 ? -15.706 -5.013 12.570 1.00 77.88 591 LYS A C 1
ATOM 4549 O O . LYS A 1 591 ? -15.368 -4.643 11.452 1.00 77.88 591 LYS A O 1
ATOM 4554 N N . ILE A 1 592 ? -16.601 -4.353 13.305 1.00 83.00 592 ILE A N 1
ATOM 4555 C CA . ILE A 1 592 ? -17.217 -3.102 12.853 1.00 83.00 592 ILE A CA 1
ATOM 4556 C C . ILE A 1 592 ? -16.213 -1.952 12.992 1.00 83.00 592 ILE A C 1
ATOM 4558 O O . ILE A 1 592 ? -15.643 -1.746 14.069 1.00 83.00 592 ILE A O 1
ATOM 4562 N N . MET A 1 593 ? -16.013 -1.205 11.905 1.00 82.38 593 MET A N 1
ATOM 4563 C CA . MET A 1 593 ? -15.111 -0.051 11.852 1.00 82.38 593 MET A CA 1
ATOM 4564 C C . MET A 1 593 ? -15.737 1.197 12.481 1.00 82.38 593 MET A C 1
ATOM 4566 O O . MET A 1 593 ? -15.065 1.901 13.233 1.00 82.38 593 MET A O 1
ATOM 4570 N N . LEU A 1 594 ? -17.032 1.427 12.242 1.00 84.38 594 LEU A N 1
ATOM 4571 C CA . LEU A 1 594 ? -17.809 2.533 12.812 1.00 84.38 594 LEU A CA 1
ATOM 4572 C C . LEU A 1 594 ? -18.329 2.187 14.213 1.00 84.38 594 LEU A C 1
ATOM 4574 O O . LEU A 1 594 ? -19.533 2.102 14.445 1.00 84.38 594 LEU A O 1
ATOM 4578 N N . LYS A 1 595 ? -17.424 1.912 15.151 1.00 83.12 595 LYS A N 1
ATOM 4579 C CA . LYS A 1 595 ? -17.800 1.549 16.523 1.00 83.12 595 LYS A CA 1
ATOM 4580 C C . LYS A 1 595 ? -17.696 2.746 17.477 1.00 83.12 595 LYS A C 1
ATOM 4582 O O . LYS A 1 595 ? -16.707 3.481 17.409 1.00 83.12 595 LYS A O 1
ATOM 4587 N N . PRO A 1 596 ? -18.651 2.909 18.410 1.00 85.56 596 PRO A N 1
ATOM 4588 C CA . PRO A 1 596 ? -18.518 3.844 19.521 1.00 85.56 596 PRO A CA 1
ATOM 4589 C C . PRO A 1 596 ? -17.214 3.645 20.294 1.00 85.56 596 PRO A C 1
ATOM 4591 O O . PRO A 1 596 ? -16.786 2.518 20.559 1.00 85.56 596 PRO A O 1
ATOM 4594 N N . SER A 1 597 ? -16.565 4.752 20.645 1.00 81.62 597 SER A N 1
ATOM 4595 C CA . SER A 1 597 ? -15.344 4.758 21.451 1.00 81.62 597 SER A CA 1
ATOM 4596 C C . SER A 1 597 ? -15.283 6.008 22.323 1.00 81.62 597 SER A C 1
ATOM 4598 O O . SER A 1 597 ? -15.950 6.995 22.010 1.00 81.62 597 SER A O 1
ATOM 4600 N N . HIS A 1 598 ? -14.468 5.959 23.383 1.00 84.25 598 HIS A N 1
ATOM 4601 C CA . HIS A 1 598 ? -14.255 7.076 24.310 1.00 84.25 598 HIS A CA 1
ATOM 4602 C C . HIS A 1 598 ? -15.596 7.650 24.786 1.00 84.25 598 HIS A C 1
ATOM 4604 O O . HIS A 1 598 ? -16.436 6.888 25.254 1.00 84.25 598 HIS A O 1
ATOM 4610 N N . ASP A 1 599 ? -15.812 8.949 24.618 1.00 86.12 599 ASP A N 1
ATOM 4611 C CA . ASP A 1 599 ? -16.970 9.681 25.116 1.00 86.12 599 ASP A CA 1
ATOM 4612 C C . ASP A 1 599 ? -18.290 9.055 24.651 1.00 86.12 599 ASP A C 1
ATOM 4614 O O . ASP A 1 599 ? -19.168 8.821 25.477 1.00 86.12 599 ASP A O 1
ATOM 4618 N N . ILE A 1 600 ? -18.421 8.673 23.372 1.00 88.38 600 ILE A N 1
ATOM 4619 C CA . ILE A 1 600 ? -19.656 8.036 22.871 1.00 88.38 600 ILE A CA 1
ATOM 4620 C C . ILE A 1 600 ? -19.938 6.726 23.629 1.00 88.38 600 ILE A C 1
ATOM 4622 O O . ILE A 1 600 ? -21.075 6.365 23.908 1.00 88.38 600 ILE A O 1
ATOM 4626 N N . MET A 1 601 ? -18.893 5.983 23.986 1.00 88.25 601 MET A N 1
ATOM 4627 C CA . MET A 1 601 ? -19.072 4.747 24.739 1.00 88.25 601 MET A CA 1
ATOM 4628 C C . MET A 1 601 ? -19.375 5.020 26.220 1.00 88.25 601 MET A C 1
ATOM 4630 O O . MET A 1 601 ? -20.187 4.311 26.810 1.00 88.25 601 MET A O 1
ATOM 4634 N N . THR A 1 602 ? -18.774 6.055 26.811 1.00 88.12 602 THR A N 1
ATOM 4635 C CA . THR A 1 602 ? -19.049 6.481 28.190 1.00 88.12 602 THR A CA 1
ATOM 4636 C C . THR A 1 602 ? -20.517 6.860 28.383 1.00 88.12 602 THR A C 1
ATOM 4638 O O . THR A 1 602 ? -21.136 6.392 29.339 1.00 88.12 602 THR A O 1
ATOM 4641 N N . GLY A 1 603 ? -21.106 7.620 27.457 1.00 89.94 603 GLY A N 1
ATOM 4642 C CA . GLY A 1 603 ? -22.507 8.037 27.566 1.00 89.94 603 GLY A CA 1
ATOM 4643 C C . GLY A 1 603 ? -23.474 6.877 27.343 1.00 89.94 603 GLY A C 1
ATOM 4644 O O . GLY A 1 603 ? -24.418 6.699 28.110 1.00 89.94 603 GLY A O 1
ATOM 4645 N N . LEU A 1 604 ? -23.194 6.008 26.365 1.00 90.31 604 LEU A N 1
ATOM 4646 C CA . LEU A 1 604 ? -23.964 4.775 26.161 1.00 90.31 604 LEU A CA 1
ATOM 4647 C C . LEU A 1 604 ? -23.881 3.819 27.364 1.00 90.31 604 LEU A C 1
ATOM 4649 O O . LEU A 1 604 ? -24.884 3.202 27.732 1.00 90.31 604 LEU A O 1
ATOM 4653 N N . PHE A 1 605 ? -22.713 3.696 27.998 1.00 89.88 605 PHE A N 1
ATOM 4654 C CA . PHE A 1 605 ? -22.556 2.927 29.234 1.00 89.88 605 PHE A CA 1
ATOM 4655 C C . PHE A 1 605 ? -23.366 3.545 30.378 1.00 89.88 605 PHE A C 1
ATOM 4657 O O . PHE A 1 605 ? -24.122 2.830 31.033 1.00 89.88 605 PHE A O 1
ATOM 4664 N N . TYR A 1 606 ? -23.270 4.863 30.583 1.00 89.25 606 TYR A N 1
ATOM 4665 C CA . TYR A 1 606 ? -24.032 5.582 31.608 1.00 89.25 606 TYR A CA 1
ATOM 4666 C C . TYR A 1 606 ? -25.548 5.367 31.465 1.00 89.25 606 TYR A C 1
ATOM 4668 O O . TYR A 1 606 ? -26.224 5.104 32.456 1.00 89.25 606 TYR A O 1
ATOM 4676 N N . LEU A 1 607 ? -26.065 5.382 30.233 1.00 91.31 607 LEU A N 1
ATOM 4677 C CA . LEU A 1 607 ? -27.484 5.160 29.936 1.00 91.31 607 LEU A CA 1
ATOM 4678 C C . LEU A 1 607 ? -27.967 3.723 30.186 1.00 91.31 607 LEU A C 1
ATOM 4680 O O . LEU A 1 607 ? -29.134 3.513 30.507 1.00 91.31 607 LEU A O 1
ATOM 4684 N N . THR A 1 608 ? -27.112 2.716 29.991 1.00 91.38 608 THR A N 1
ATOM 4685 C CA . THR A 1 608 ? -27.560 1.309 29.898 1.00 91.38 608 THR A CA 1
ATOM 4686 C C . THR A 1 608 ? -27.074 0.396 31.015 1.00 91.38 608 THR A C 1
ATOM 4688 O O . THR A 1 608 ? -27.534 -0.755 31.094 1.00 91.38 608 THR A O 1
ATOM 4691 N N . ARG A 1 609 ? -26.159 0.882 31.864 1.00 87.38 609 ARG A N 1
ATOM 4692 C CA . ARG A 1 609 ? -25.643 0.135 33.015 1.00 87.38 609 ARG A CA 1
ATOM 4693 C C . ARG A 1 609 ? -26.775 -0.283 33.967 1.00 87.38 609 ARG A C 1
ATOM 4695 O O . ARG A 1 609 ? -27.803 0.382 34.000 1.00 87.38 609 ARG A O 1
ATOM 4702 N N . PRO A 1 610 ? -26.616 -1.366 34.739 1.00 84.69 610 PRO A N 1
ATOM 4703 C CA . PRO A 1 610 ? -27.570 -1.713 35.790 1.00 84.69 610 PRO A CA 1
ATOM 4704 C C . PRO A 1 610 ? -27.571 -0.671 36.918 1.00 84.69 610 PRO A C 1
ATOM 4706 O O . PRO A 1 610 ? -26.502 -0.221 37.339 1.00 84.69 610 PRO A O 1
ATOM 4709 N N . GLY A 1 611 ? -28.756 -0.308 37.409 1.00 85.94 611 GLY A N 1
ATOM 4710 C CA . GLY A 1 611 ? -28.952 0.592 38.549 1.00 85.94 611 GLY A CA 1
ATOM 4711 C C . GLY A 1 611 ? -29.560 -0.085 39.769 1.00 85.94 611 GLY A C 1
ATOM 4712 O O . GLY A 1 611 ? -29.534 -1.309 39.904 1.00 85.94 611 GLY A O 1
ATOM 4713 N N . LYS A 1 612 ? -30.111 0.723 40.681 1.00 88.12 612 LYS A N 1
ATOM 4714 C CA . LYS A 1 612 ? -30.868 0.204 41.825 1.00 88.12 612 LYS A CA 1
ATOM 4715 C C . LYS A 1 612 ? -32.210 -0.335 41.337 1.00 88.12 612 LYS A C 1
ATOM 4717 O O . LYS A 1 612 ? -32.848 0.276 40.480 1.00 88.12 612 LYS A O 1
ATOM 4722 N N . ASP A 1 613 ? -32.664 -1.441 41.922 1.00 86.56 613 ASP A N 1
ATOM 4723 C CA . ASP A 1 613 ? -34.017 -1.934 41.669 1.00 86.56 613 ASP A CA 1
ATOM 4724 C C . ASP A 1 613 ? -35.031 -1.032 42.387 1.00 86.56 613 ASP A C 1
ATOM 4726 O O . ASP A 1 613 ? -35.112 -1.017 43.617 1.00 86.56 613 ASP A O 1
ATOM 4730 N N . ARG A 1 614 ? -35.776 -0.248 41.606 1.00 85.81 614 ARG A N 1
ATOM 4731 C CA . ARG A 1 614 ? -36.879 0.613 42.047 1.00 85.81 614 ARG A CA 1
ATOM 4732 C C . ARG A 1 614 ? -38.167 0.276 41.300 1.00 85.81 614 ARG A C 1
ATOM 4734 O O . ARG A 1 614 ? -38.981 1.150 41.002 1.00 85.81 614 ARG A O 1
ATOM 4741 N N . THR A 1 615 ? -38.379 -1.002 41.000 1.00 79.50 615 THR A N 1
ATOM 4742 C CA . THR A 1 615 ? -39.571 -1.491 40.283 1.00 79.50 615 THR A CA 1
ATOM 4743 C C . THR A 1 615 ? -40.899 -1.194 40.983 1.00 79.50 615 THR A C 1
ATOM 4745 O O . THR A 1 615 ? -41.954 -1.249 40.346 1.00 79.50 615 THR A O 1
ATOM 4748 N N . ASN A 1 616 ? -40.860 -0.827 42.266 1.00 83.38 616 ASN A N 1
ATOM 4749 C CA . ASN A 1 616 ? -41.992 -0.286 43.014 1.00 83.38 616 ASN A CA 1
ATOM 4750 C C . ASN A 1 616 ? -42.497 1.063 42.465 1.00 83.38 616 ASN A C 1
ATOM 4752 O O . ASN A 1 616 ? -43.681 1.362 42.610 1.00 83.38 616 ASN A O 1
ATOM 4756 N N . LEU A 1 617 ? -41.637 1.856 41.818 1.00 84.38 617 LEU A N 1
ATOM 4757 C CA . LEU A 1 617 ? -42.018 3.078 41.115 1.00 84.38 617 LEU A CA 1
ATOM 4758 C C . LEU A 1 617 ? -42.589 2.714 39.737 1.00 84.38 617 LEU A C 1
ATOM 4760 O O . LEU A 1 617 ? -41.885 2.199 38.862 1.00 84.38 617 LEU A O 1
ATOM 4764 N N . LYS A 1 618 ? -43.892 2.959 39.570 1.00 90.31 618 LYS A N 1
ATOM 4765 C CA . LYS A 1 618 ? -44.650 2.678 38.347 1.00 90.31 618 LYS A CA 1
ATOM 4766 C C . LYS A 1 618 ? -45.007 3.986 37.657 1.00 90.31 618 LYS A C 1
ATOM 4768 O O . LYS A 1 618 ? -45.650 4.835 38.264 1.00 90.31 618 LYS A O 1
ATOM 4773 N N . PHE A 1 619 ? -44.625 4.102 36.395 1.00 90.19 619 PHE A N 1
ATOM 4774 C CA . PHE A 1 619 ? -44.898 5.249 35.544 1.00 90.19 619 PHE A CA 1
ATOM 4775 C C . PHE A 1 619 ? -45.802 4.833 34.394 1.00 90.19 619 PHE A C 1
ATOM 4777 O O . PHE A 1 619 ? -45.627 3.765 33.794 1.00 90.19 619 PHE A O 1
ATOM 4784 N N . SER A 1 620 ? -46.764 5.691 34.071 1.00 86.38 620 SER A N 1
ATOM 4785 C CA . SER A 1 620 ? -47.707 5.424 32.983 1.00 86.38 620 SER A CA 1
ATOM 4786 C C . SER A 1 620 ? -47.023 5.550 31.620 1.00 86.38 620 SER A C 1
ATOM 4788 O O . SER A 1 620 ? -47.312 4.783 30.703 1.00 86.38 620 SER A O 1
ATOM 4790 N N . ASN A 1 621 ? -46.088 6.496 31.497 1.00 87.56 621 ASN A N 1
ATOM 4791 C CA . ASN A 1 621 ? -45.345 6.796 30.277 1.00 87.56 621 ASN A CA 1
ATOM 4792 C C . ASN A 1 621 ? -43.925 7.312 30.585 1.00 87.56 621 ASN A C 1
ATOM 4794 O O . ASN A 1 621 ? -43.544 7.501 31.742 1.00 87.56 621 ASN A O 1
ATOM 4798 N N . MET A 1 622 ? -43.143 7.519 29.525 1.00 88.06 622 MET A N 1
ATOM 4799 C CA . MET A 1 622 ? -41.756 7.974 29.607 1.00 88.06 622 MET A CA 1
ATOM 4800 C C . MET A 1 622 ? -41.618 9.397 30.172 1.00 88.06 622 MET A C 1
ATOM 4802 O O . MET A 1 622 ? -40.682 9.665 30.921 1.00 88.06 622 MET A O 1
ATOM 4806 N N . ASP A 1 623 ? -42.557 10.299 29.874 1.00 87.81 623 ASP A N 1
ATOM 4807 C CA . ASP A 1 623 ? -42.499 11.699 30.318 1.00 87.81 623 ASP A CA 1
ATOM 4808 C C . ASP A 1 623 ? -42.591 11.833 31.842 1.00 87.81 623 ASP A C 1
ATOM 4810 O O . ASP A 1 623 ? -41.888 12.642 32.455 1.00 87.81 623 ASP A O 1
ATOM 4814 N N . GLU A 1 624 ? -43.426 11.006 32.473 1.00 87.94 624 GLU A N 1
ATOM 4815 C CA . GLU A 1 624 ? -43.564 10.953 33.927 1.00 87.94 624 GLU A CA 1
ATOM 4816 C C . GLU A 1 624 ? -42.258 10.491 34.595 1.00 87.94 624 GLU A C 1
ATOM 4818 O O . GLU A 1 624 ? -41.791 11.105 35.562 1.00 87.94 624 GLU A O 1
ATOM 4823 N N . ALA A 1 625 ? -41.620 9.466 34.025 1.00 86.50 625 ALA A N 1
ATOM 4824 C CA . ALA A 1 625 ? -40.326 8.969 34.482 1.00 86.50 625 ALA A CA 1
ATOM 4825 C C . ALA A 1 625 ? -39.211 10.015 34.273 1.00 86.50 625 ALA A C 1
ATOM 4827 O O . ALA A 1 625 ? -38.428 10.285 35.186 1.00 86.50 625 ALA A O 1
ATOM 4828 N N . LEU A 1 626 ? -39.176 10.683 33.114 1.00 86.69 626 LEU A N 1
ATOM 4829 C CA . LEU A 1 626 ? -38.223 11.759 32.818 1.00 86.69 626 LEU A CA 1
ATOM 4830 C C . LEU A 1 626 ? -38.373 12.945 33.772 1.00 86.69 626 LEU A C 1
ATOM 4832 O O . LEU A 1 626 ? -37.371 13.535 34.176 1.00 86.69 626 LEU A O 1
ATOM 4836 N N . LYS A 1 627 ? -39.599 13.289 34.182 1.00 86.06 627 LYS A N 1
ATOM 4837 C CA . LYS A 1 627 ? -39.833 14.341 35.180 1.00 86.06 627 LYS A CA 1
ATOM 4838 C C . LYS A 1 627 ? -39.188 13.990 36.523 1.00 86.06 627 LYS A C 1
ATOM 4840 O O . LYS A 1 627 ? -38.559 14.856 37.123 1.00 86.06 627 LYS A O 1
ATOM 4845 N N . LYS A 1 628 ? -39.286 12.728 36.955 1.00 86.25 628 LYS A N 1
ATOM 4846 C CA . LYS A 1 628 ? -38.649 12.225 38.186 1.00 86.25 628 LYS A CA 1
ATOM 4847 C C . LYS A 1 628 ? -37.129 12.144 38.099 1.00 86.25 628 LYS A C 1
ATOM 4849 O O . LYS A 1 628 ? -36.441 12.407 39.084 1.00 86.25 628 LYS A O 1
ATOM 4854 N N . TYR A 1 629 ? -36.598 11.834 36.921 1.00 85.31 629 TYR A N 1
ATOM 4855 C CA . TYR A 1 629 ? -35.165 11.945 36.658 1.00 85.31 629 TYR A CA 1
ATOM 4856 C C . TYR A 1 629 ? -34.689 13.405 36.746 1.00 85.31 629 TYR A C 1
ATOM 4858 O O . TYR A 1 629 ? -33.722 13.700 37.445 1.00 85.31 629 TYR A O 1
ATOM 4866 N N . ARG A 1 630 ? -35.416 14.348 36.130 1.00 80.44 630 ARG A N 1
ATOM 4867 C CA . ARG A 1 630 ? -35.107 15.792 36.181 1.00 80.44 630 ARG A CA 1
ATOM 4868 C C . ARG A 1 630 ? -35.176 16.382 37.592 1.00 80.44 630 ARG A C 1
ATOM 4870 O O . ARG A 1 630 ? -34.515 17.380 37.855 1.00 80.44 630 ARG A O 1
ATOM 4877 N N . THR A 1 631 ? -35.957 15.795 38.502 1.00 80.81 631 THR A N 1
ATOM 4878 C CA . THR A 1 631 ? -35.977 16.174 39.927 1.00 80.81 631 THR A CA 1
ATOM 4879 C C . THR A 1 631 ? -34.946 15.420 40.778 1.00 80.81 631 THR A C 1
ATOM 4881 O O . THR A 1 631 ? -34.905 15.624 41.988 1.00 80.81 631 THR A O 1
ATOM 4884 N N . LYS A 1 632 ? -34.087 14.585 40.166 1.00 77.69 632 LYS A N 1
ATOM 4885 C CA . LYS A 1 632 ? -33.077 13.725 40.815 1.00 77.69 632 LYS A CA 1
ATOM 4886 C C . LYS A 1 632 ? -33.642 12.724 41.832 1.00 77.69 632 LYS A C 1
ATOM 4888 O O . LYS A 1 632 ? -32.932 12.266 42.724 1.00 77.69 632 LYS A O 1
ATOM 4893 N N . GLU A 1 633 ? -34.914 12.352 41.705 1.00 82.25 633 GLU A N 1
ATOM 4894 C CA . GLU A 1 633 ? -35.521 11.333 42.572 1.00 82.25 633 GLU A CA 1
ATOM 4895 C C . GLU A 1 633 ? -35.089 9.913 42.175 1.00 82.25 633 GLU A C 1
ATOM 4897 O O . GLU A 1 633 ? -34.996 9.027 43.030 1.00 82.25 633 GLU A O 1
ATOM 4902 N N . ILE A 1 634 ? -34.798 9.705 40.889 1.00 88.38 634 ILE A N 1
ATOM 4903 C CA . ILE A 1 634 ? -34.316 8.452 40.295 1.00 88.38 634 ILE A CA 1
ATOM 4904 C C . ILE A 1 634 ? -33.156 8.733 39.340 1.00 88.38 634 ILE A C 1
ATOM 4906 O O . ILE A 1 634 ? -33.073 9.815 38.761 1.00 88.38 634 ILE A O 1
ATOM 4910 N N . GLU A 1 635 ? -32.280 7.750 39.157 1.00 86.75 635 GLU A N 1
ATOM 4911 C CA . GLU A 1 635 ? -31.211 7.809 38.157 1.00 86.75 635 GLU A CA 1
ATOM 4912 C C . GLU A 1 635 ? -31.704 7.303 36.792 1.00 86.75 635 GLU A C 1
ATOM 4914 O O . GLU A 1 635 ? -32.630 6.496 36.714 1.00 86.75 635 GLU A O 1
ATOM 4919 N N . VAL A 1 636 ? -31.054 7.719 35.699 1.00 89.00 636 VAL A N 1
ATOM 4920 C CA . VAL A 1 636 ? -31.444 7.308 34.331 1.00 89.00 636 VAL A CA 1
ATOM 4921 C C . VAL A 1 636 ? -31.319 5.792 34.100 1.00 89.00 636 VAL A C 1
ATOM 4923 O O . VAL A 1 636 ? -31.995 5.230 33.240 1.00 89.00 636 VAL A O 1
ATOM 4926 N N . TYR A 1 637 ? -30.473 5.127 34.887 1.00 90.00 637 TYR A N 1
ATOM 4927 C CA . TYR A 1 637 ? -30.182 3.696 34.821 1.00 90.00 637 TYR A CA 1
ATOM 4928 C C . TYR A 1 637 ? -30.856 2.869 35.936 1.00 90.00 637 TYR A C 1
ATOM 4930 O O . TYR A 1 637 ? -30.669 1.655 35.964 1.00 90.00 637 TYR A O 1
ATOM 4938 N N . ASP A 1 638 ? -31.635 3.484 36.839 1.00 91.12 638 ASP A N 1
ATOM 4939 C CA . ASP A 1 638 ? -32.412 2.744 37.848 1.00 91.12 638 ASP A CA 1
ATOM 4940 C C . ASP A 1 638 ? -33.524 1.915 37.171 1.00 91.12 638 ASP A C 1
ATOM 4942 O O . ASP A 1 638 ? -34.194 2.385 36.246 1.00 91.12 638 ASP A O 1
ATOM 4946 N N . ASP A 1 639 ? -33.729 0.678 37.636 1.00 89.81 639 ASP A N 1
ATOM 4947 C CA . ASP A 1 639 ? -34.769 -0.212 37.107 1.00 89.81 639 ASP A CA 1
ATOM 4948 C C . ASP A 1 639 ? -36.135 0.207 37.671 1.00 89.81 639 ASP A C 1
ATOM 4950 O O . ASP A 1 639 ? -36.367 0.141 38.877 1.00 89.81 639 ASP A O 1
ATOM 4954 N N . VAL A 1 640 ? -37.060 0.602 36.801 1.00 91.00 640 VAL A N 1
ATOM 4955 C CA . VAL A 1 640 ? -38.415 1.080 37.119 1.00 91.00 640 VAL A CA 1
ATOM 4956 C C . VAL A 1 640 ? -39.462 0.330 36.286 1.00 91.00 640 VAL A C 1
ATOM 4958 O O . VAL A 1 640 ? -39.132 -0.448 35.387 1.00 91.00 640 VAL A O 1
ATOM 4961 N N . THR A 1 641 ? -40.750 0.534 36.571 1.00 90.69 641 THR A N 1
ATOM 4962 C CA . THR A 1 641 ? -41.829 -0.019 35.737 1.00 90.69 641 THR A CA 1
ATOM 4963 C C . THR A 1 641 ? -42.428 1.087 34.873 1.00 90.69 641 THR A C 1
ATOM 4965 O O . THR A 1 641 ? -43.127 1.946 35.398 1.00 90.69 641 THR A O 1
ATOM 4968 N N . ILE A 1 642 ? -42.202 1.064 33.557 1.00 88.38 642 ILE A N 1
ATOM 4969 C CA . ILE A 1 642 ? -42.770 2.043 32.609 1.00 88.38 642 ILE A CA 1
ATOM 4970 C C . ILE A 1 642 ? -43.765 1.314 31.704 1.00 88.38 642 ILE A C 1
ATOM 4972 O O . ILE A 1 642 ? -43.414 0.314 31.074 1.00 88.38 642 ILE A O 1
ATOM 4976 N N . GLY A 1 643 ? -45.026 1.760 31.675 1.00 84.00 643 GLY A N 1
ATOM 4977 C CA . GLY A 1 643 ? -46.067 1.144 30.838 1.00 84.00 643 GLY A CA 1
ATOM 4978 C C . GLY A 1 643 ? -46.270 -0.357 31.109 1.00 84.00 643 GLY A C 1
ATOM 4979 O O . GLY A 1 643 ? -46.545 -1.127 30.191 1.00 84.00 643 GLY A O 1
ATOM 4980 N N . GLY A 1 644 ? -46.055 -0.796 32.356 1.00 83.31 644 GLY A N 1
ATOM 4981 C CA . GLY A 1 644 ? -46.180 -2.197 32.781 1.00 83.31 644 GLY A CA 1
ATOM 4982 C C . GLY A 1 644 ? -44.963 -3.096 32.511 1.00 83.31 644 GLY A C 1
ATOM 4983 O O . GLY A 1 644 ? -45.017 -4.281 32.834 1.00 83.31 644 GLY A O 1
ATOM 4984 N N . LYS A 1 645 ? -43.858 -2.572 31.958 1.00 85.56 645 LYS A N 1
ATOM 4985 C CA . LYS A 1 645 ? -42.618 -3.329 31.693 1.00 85.56 645 LYS A CA 1
ATOM 4986 C C . LYS A 1 645 ? -41.491 -2.901 32.639 1.00 85.56 645 LYS A C 1
ATOM 4988 O O . LYS A 1 645 ? -41.297 -1.707 32.854 1.00 85.56 645 LYS A O 1
ATOM 4993 N N . LYS A 1 646 ? -40.723 -3.868 33.163 1.00 88.81 646 LYS A N 1
ATOM 4994 C CA . LYS A 1 646 ? -39.484 -3.613 33.925 1.00 88.81 646 LYS A CA 1
ATOM 4995 C C . LYS A 1 646 ? -38.382 -3.158 32.963 1.00 88.81 646 LYS A C 1
ATOM 4997 O O . LYS A 1 646 ? -37.956 -3.944 32.117 1.00 88.81 646 LYS A O 1
ATOM 5002 N N . THR A 1 647 ? -37.949 -1.907 33.077 1.00 89.62 647 THR A N 1
ATOM 5003 C CA . THR A 1 647 ? -36.938 -1.279 32.208 1.00 89.62 647 THR A CA 1
ATOM 5004 C C . THR A 1 647 ? -36.291 -0.084 32.922 1.00 89.62 647 THR A C 1
ATOM 5006 O O . THR A 1 647 ? -36.647 0.215 34.057 1.00 89.62 647 THR A O 1
ATOM 5009 N N . SER A 1 648 ? -35.361 0.617 32.278 1.00 92.12 648 SER A N 1
ATOM 5010 C CA . SER A 1 648 ? -34.831 1.899 32.765 1.00 92.12 648 SER A CA 1
ATOM 5011 C C . SER A 1 648 ? -35.074 3.001 31.736 1.00 92.12 648 SER A C 1
ATOM 5013 O O . SER A 1 648 ? -35.244 2.720 30.546 1.00 92.12 648 SER A O 1
ATOM 5015 N N . ILE A 1 649 ? -35.066 4.262 32.179 1.00 91.44 649 ILE A N 1
ATOM 5016 C CA . ILE A 1 649 ? -35.240 5.424 31.289 1.00 91.44 649 ILE A CA 1
ATOM 5017 C C . ILE A 1 649 ? -34.180 5.388 30.183 1.00 91.44 649 ILE A C 1
ATOM 5019 O O . ILE A 1 649 ? -34.498 5.476 29.001 1.00 91.44 649 ILE A O 1
ATOM 5023 N N . GLY A 1 650 ? -32.915 5.180 30.545 1.00 91.75 650 GLY A N 1
ATOM 5024 C CA . GLY A 1 650 ? -31.824 5.152 29.577 1.00 91.75 650 GLY A CA 1
ATOM 5025 C C . GLY A 1 650 ? -31.930 4.005 28.572 1.00 91.75 650 GLY A C 1
ATOM 5026 O O . GLY A 1 650 ? -31.581 4.186 27.406 1.00 91.75 650 GLY A O 1
ATOM 5027 N N . ARG A 1 651 ? -32.474 2.845 28.968 1.00 91.88 651 ARG A N 1
ATOM 5028 C CA . ARG A 1 651 ? -32.701 1.722 28.045 1.00 91.88 651 ARG A CA 1
ATOM 5029 C C . ARG A 1 651 ? -33.819 1.989 27.049 1.00 91.88 651 ARG A C 1
ATOM 5031 O O . ARG A 1 651 ? -33.638 1.660 25.881 1.00 91.88 651 ARG A O 1
ATOM 5038 N N . GLU A 1 652 ? -34.934 2.584 27.465 1.00 90.75 652 GLU A N 1
ATOM 5039 C CA . GLU A 1 652 ? -36.000 2.940 26.518 1.00 90.75 652 GLU A CA 1
ATOM 5040 C C . GLU A 1 652 ? -35.548 4.062 25.561 1.00 90.75 652 GLU A C 1
ATOM 5042 O O . GLU A 1 652 ? -35.766 3.933 24.360 1.00 90.75 652 GLU A O 1
ATOM 5047 N N . LEU A 1 653 ? -34.793 5.067 26.032 1.00 91.50 653 LEU A N 1
ATOM 5048 C CA . LEU A 1 653 ? -34.206 6.105 25.161 1.00 91.50 653 LEU A CA 1
ATOM 5049 C C . LEU A 1 653 ? -33.267 5.518 24.103 1.00 91.50 653 LEU A C 1
ATOM 5051 O O . LEU A 1 653 ? -33.333 5.860 22.924 1.00 91.50 653 LEU A O 1
ATOM 5055 N N . VAL A 1 654 ? -32.385 4.605 24.517 1.00 92.00 654 VAL A N 1
ATOM 5056 C CA . VAL A 1 654 ? -31.503 3.905 23.579 1.00 92.00 654 VAL A CA 1
ATOM 5057 C C . VAL A 1 654 ? -32.329 3.089 22.596 1.00 92.00 654 VAL A C 1
ATOM 5059 O O . VAL A 1 654 ? -32.032 3.114 21.410 1.00 92.00 654 VAL A O 1
ATOM 5062 N N . LYS A 1 655 ? -33.364 2.385 23.054 1.00 90.94 655 LYS A N 1
ATOM 5063 C CA . LYS A 1 655 ? -34.206 1.528 22.214 1.00 90.94 655 LYS A CA 1
ATOM 5064 C C . LYS A 1 655 ? -34.960 2.307 21.136 1.00 90.94 655 LYS A C 1
ATOM 5066 O O . LYS A 1 655 ? -35.056 1.809 20.020 1.00 90.94 655 LYS A O 1
ATOM 5071 N N . GLU A 1 656 ? -35.420 3.525 21.418 1.00 89.75 656 GLU A N 1
ATOM 5072 C CA . GLU A 1 656 ? -36.010 4.428 20.413 1.00 89.75 656 GLU A CA 1
ATOM 5073 C C . GLU A 1 656 ? -35.019 4.817 19.299 1.00 89.75 656 GLU A C 1
ATOM 5075 O O . GLU A 1 656 ? -35.412 5.101 18.163 1.00 89.75 656 GLU A O 1
ATOM 5080 N N . ALA A 1 657 ? -33.717 4.801 19.597 1.00 88.94 657 ALA A N 1
ATOM 5081 C CA . ALA A 1 657 ? -32.666 5.027 18.613 1.00 88.94 657 ALA A CA 1
ATOM 5082 C C . ALA A 1 657 ? -32.330 3.778 17.772 1.00 88.94 657 ALA A C 1
ATOM 5084 O O . ALA A 1 657 ? -31.584 3.902 16.797 1.00 88.94 657 ALA A O 1
ATOM 5085 N N . LEU A 1 658 ? -32.854 2.590 18.111 1.00 91.06 658 LEU A N 1
ATOM 5086 C CA . LEU A 1 658 ? -32.499 1.325 17.459 1.00 91.06 658 LEU A CA 1
ATOM 5087 C C . LEU A 1 658 ? -33.482 0.884 16.370 1.00 91.06 658 LEU A C 1
ATOM 5089 O O . LEU A 1 658 ? -34.678 1.157 16.455 1.00 91.06 658 LEU A O 1
ATOM 5093 N N . PRO A 1 659 ? -32.999 0.128 15.366 1.00 89.25 659 PRO A N 1
ATOM 5094 C CA . PRO A 1 659 ? -33.871 -0.587 14.445 1.00 89.25 659 PRO A CA 1
ATOM 5095 C C . PRO A 1 659 ? -34.652 -1.704 15.150 1.00 89.25 659 PRO A C 1
ATOM 5097 O O . PRO A 1 659 ? -34.201 -2.286 16.140 1.00 89.25 659 PRO A O 1
ATOM 5100 N N . GLU A 1 660 ? -35.795 -2.076 14.577 1.00 86.50 660 GLU A N 1
ATOM 5101 C CA . GLU A 1 660 ? -36.663 -3.116 15.126 1.00 86.50 660 GLU A CA 1
ATOM 5102 C C . GLU A 1 660 ? -35.964 -4.493 15.216 1.00 86.50 660 GLU A C 1
ATOM 5104 O O . GLU A 1 660 ? -35.280 -4.957 14.290 1.00 86.50 660 GLU A O 1
ATOM 5109 N N . GLY A 1 661 ? -36.136 -5.166 16.358 1.00 83.75 661 GLY A N 1
ATOM 5110 C CA . GLY A 1 661 ? -35.553 -6.481 16.646 1.00 83.75 661 GLY A CA 1
ATOM 5111 C C . GLY A 1 661 ? -34.087 -6.469 17.100 1.00 83.75 661 GLY A C 1
ATOM 5112 O O . GLY A 1 661 ? -33.482 -7.536 17.173 1.00 83.75 661 GLY A O 1
ATOM 5113 N N . VAL A 1 662 ? -33.498 -5.300 17.387 1.00 88.00 662 VAL A N 1
ATOM 5114 C CA . VAL A 1 662 ? -32.174 -5.194 18.026 1.00 88.00 662 VAL A CA 1
ATOM 5115 C C . VAL A 1 662 ? -32.344 -5.029 19.537 1.00 88.00 662 VAL A C 1
ATOM 5117 O O . VAL A 1 662 ? -32.955 -4.070 20.000 1.00 88.00 662 VAL A O 1
ATOM 5120 N N . GLU A 1 663 ? -31.781 -5.953 20.317 1.00 87.50 663 GLU A N 1
ATOM 5121 C CA . GLU A 1 663 ? -31.865 -5.927 21.781 1.00 87.50 663 GLU A CA 1
ATOM 5122 C C . GLU A 1 663 ? -30.626 -5.306 22.439 1.00 87.50 663 GLU A C 1
ATOM 5124 O O . GLU A 1 663 ? -29.487 -5.492 21.995 1.00 87.50 663 GLU A O 1
ATOM 5129 N N . ILE A 1 664 ? -30.851 -4.606 23.554 1.00 87.44 664 ILE A N 1
ATOM 5130 C CA . ILE A 1 664 ? -29.790 -4.063 24.407 1.00 87.44 664 ILE A CA 1
ATOM 5131 C C . ILE A 1 664 ? -29.253 -5.193 25.306 1.00 87.44 664 ILE A C 1
ATOM 5133 O O . ILE A 1 664 ? -30.046 -5.934 25.894 1.00 87.44 664 ILE A O 1
ATOM 5137 N N . PRO A 1 665 ? -27.924 -5.341 25.465 1.00 86.50 665 PRO A N 1
ATOM 5138 C CA . PRO A 1 665 ? -27.352 -6.335 26.370 1.00 86.50 665 PRO A CA 1
ATOM 5139 C C . PRO A 1 665 ? -27.866 -6.183 27.810 1.00 86.50 665 PRO A C 1
ATOM 5141 O O . PRO A 1 665 ? -27.946 -5.071 28.331 1.00 86.50 665 PRO A O 1
ATOM 5144 N N . LYS A 1 666 ? -28.136 -7.306 28.493 1.00 84.25 666 LYS A N 1
ATOM 5145 C CA . LYS A 1 666 ? -28.637 -7.300 29.882 1.00 84.25 666 LYS A CA 1
ATOM 5146 C C . LYS A 1 666 ? -27.716 -6.575 30.864 1.00 84.25 666 LYS A C 1
ATOM 5148 O O . LYS A 1 666 ? -28.221 -5.935 31.777 1.00 84.25 666 LYS A O 1
ATOM 5153 N N . GLU A 1 667 ? -26.405 -6.631 30.658 1.00 83.69 667 GLU A N 1
ATOM 5154 C CA . GLU A 1 667 ? -25.407 -5.948 31.498 1.00 83.69 667 GLU A CA 1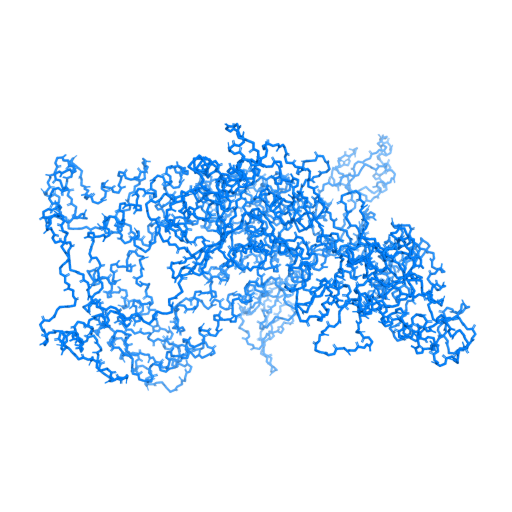
ATOM 5155 C C . GLU A 1 667 ? -25.088 -4.513 31.033 1.00 83.69 667 GLU A C 1
ATOM 5157 O O . GLU A 1 667 ? -24.234 -3.844 31.607 1.00 83.69 667 GLU A O 1
ATOM 5162 N N . GLY A 1 668 ? -25.775 -4.021 29.997 1.00 85.75 668 GLY A N 1
ATOM 5163 C CA . GLY A 1 668 ? -25.505 -2.725 29.376 1.00 85.75 668 GLY A CA 1
ATOM 5164 C C . GLY A 1 668 ? -24.348 -2.748 28.371 1.00 85.75 668 GLY A C 1
ATOM 5165 O O . GLY A 1 668 ? -23.779 -3.791 28.019 1.00 85.75 668 GLY A O 1
ATOM 5166 N N . PHE A 1 669 ? -24.008 -1.573 27.847 1.00 87.75 669 PHE A N 1
ATOM 5167 C CA . PHE A 1 669 ? -22.920 -1.424 26.884 1.00 87.75 669 PHE A CA 1
ATOM 5168 C C . PHE A 1 669 ? -21.558 -1.377 27.568 1.00 87.75 669 PHE A C 1
ATOM 5170 O O . PHE A 1 669 ? -21.243 -0.438 28.279 1.00 87.75 669 PHE A O 1
ATOM 5177 N N . HIS A 1 670 ? -20.698 -2.350 27.279 1.00 84.62 670 HIS A N 1
ATOM 5178 C CA . HIS A 1 670 ? -19.318 -2.395 27.759 1.00 84.62 670 HIS A CA 1
ATOM 5179 C C . HIS A 1 670 ? -18.385 -2.878 26.637 1.00 84.62 670 HIS A C 1
ATOM 5181 O O . HIS A 1 670 ? -18.825 -3.230 25.537 1.00 84.62 670 HIS A O 1
ATOM 5187 N N . LYS A 1 671 ? -17.074 -2.929 26.911 1.00 76.19 671 LYS A N 1
ATOM 5188 C CA . LYS A 1 671 ? -16.036 -3.327 25.937 1.00 76.19 671 LYS A CA 1
ATOM 5189 C C . LYS A 1 671 ? -16.353 -4.612 25.156 1.00 76.19 671 LYS A C 1
ATOM 5191 O O . LYS A 1 671 ? -16.016 -4.710 23.978 1.00 76.19 671 LYS A O 1
ATOM 5196 N N . GLY A 1 672 ? -16.958 -5.600 25.818 1.00 77.12 672 GLY A N 1
ATOM 5197 C CA . GLY A 1 672 ? -17.246 -6.919 25.248 1.00 77.12 672 GLY A CA 1
ATOM 5198 C C . GLY A 1 672 ? -18.554 -6.991 24.460 1.00 77.12 672 GLY A C 1
ATOM 5199 O O . GLY A 1 672 ? -18.649 -7.782 23.523 1.00 77.12 672 GLY A O 1
ATOM 5200 N N . SER A 1 673 ? -19.545 -6.155 24.786 1.00 84.12 673 SER A N 1
ATOM 5201 C CA . SER A 1 673 ? -20.873 -6.220 24.165 1.00 84.12 673 SER A CA 1
ATOM 5202 C C . SER A 1 673 ? -21.001 -5.368 22.899 1.00 84.12 673 SER A C 1
ATOM 5204 O O . SER A 1 673 ? -21.748 -5.739 21.991 1.00 84.12 673 SER A O 1
ATOM 5206 N N . ILE A 1 674 ? -20.223 -4.284 22.777 1.00 82.88 674 ILE A N 1
ATOM 5207 C CA . ILE A 1 674 ? -20.399 -3.289 21.706 1.00 82.88 674 ILE A CA 1
ATOM 5208 C C . ILE A 1 674 ? -20.229 -3.861 20.293 1.00 82.88 674 ILE A C 1
ATOM 5210 O O . ILE A 1 674 ? -21.036 -3.579 19.416 1.00 82.88 674 ILE A O 1
ATOM 5214 N N . ASN A 1 675 ? -19.231 -4.717 20.052 1.00 82.31 675 ASN A N 1
ATOM 5215 C CA . ASN A 1 675 ? -19.013 -5.278 18.713 1.00 82.31 675 ASN A CA 1
ATOM 5216 C C . ASN A 1 675 ? -20.177 -6.175 18.276 1.00 82.31 675 ASN A C 1
ATOM 5218 O O . ASN A 1 675 ? -20.590 -6.118 17.121 1.00 82.31 675 ASN A O 1
ATOM 5222 N N . LYS A 1 676 ? -20.708 -6.998 19.189 1.00 83.06 676 LYS A N 1
ATOM 5223 C CA . LYS A 1 676 ? -21.852 -7.876 18.903 1.00 83.06 676 LYS A CA 1
ATOM 5224 C C . LYS A 1 676 ? -23.103 -7.049 18.609 1.00 83.06 676 LYS A C 1
ATOM 5226 O O . LYS A 1 676 ? -23.829 -7.350 17.670 1.00 83.06 676 LYS A O 1
ATOM 5231 N N . PHE A 1 677 ? -23.303 -5.986 19.380 1.00 87.06 677 PHE A N 1
ATOM 5232 C CA . PHE A 1 677 ? -24.403 -5.051 19.198 1.00 87.06 677 PHE A CA 1
ATOM 5233 C C . PHE A 1 677 ? -24.327 -4.303 17.859 1.00 87.06 677 PHE A C 1
ATOM 5235 O O . PHE A 1 677 ? -25.277 -4.337 17.085 1.00 87.06 677 PHE A O 1
ATOM 5242 N N . MET A 1 678 ? -23.175 -3.716 17.524 1.00 87.12 678 MET A N 1
ATOM 5243 C CA . MET A 1 678 ? -23.001 -3.006 16.253 1.00 87.12 678 MET A CA 1
ATOM 5244 C C . MET A 1 678 ? -23.181 -3.932 15.040 1.00 87.12 678 MET A C 1
ATOM 5246 O O . MET A 1 678 ? -23.731 -3.505 14.027 1.00 87.12 678 MET A O 1
ATOM 5250 N N . LYS A 1 679 ? -22.790 -5.212 15.144 1.00 83.94 679 LYS A N 1
ATOM 5251 C CA . LYS A 1 679 ? -23.085 -6.226 14.114 1.00 83.94 679 LYS A CA 1
ATOM 5252 C C . LYS A 1 679 ? -24.583 -6.478 13.943 1.00 83.94 679 LYS A C 1
ATOM 5254 O O . LYS A 1 679 ? -25.047 -6.596 12.815 1.00 83.94 679 LYS A O 1
ATOM 5259 N N . ALA A 1 680 ? -25.337 -6.537 15.040 1.00 84.62 680 ALA A N 1
ATOM 5260 C CA . ALA A 1 680 ? -26.787 -6.723 14.992 1.00 84.62 680 ALA A CA 1
ATOM 5261 C C . ALA A 1 680 ? -27.515 -5.533 14.342 1.00 84.62 680 ALA A C 1
ATOM 5263 O O . ALA A 1 680 ? -28.531 -5.729 13.686 1.00 84.62 680 ALA A O 1
ATOM 5264 N N . ILE A 1 681 ? -26.987 -4.312 14.485 1.00 87.44 681 ILE A N 1
ATOM 5265 C CA . ILE A 1 681 ? -27.492 -3.145 13.748 1.00 87.44 681 ILE A CA 1
ATOM 5266 C C . ILE A 1 681 ? -27.098 -3.245 12.267 1.00 87.44 681 ILE A C 1
ATOM 5268 O O . ILE A 1 681 ? -27.928 -3.023 11.392 1.00 87.44 681 ILE A O 1
ATOM 5272 N N . SER A 1 682 ? -25.843 -3.602 11.975 1.00 84.19 682 SER A N 1
ATOM 5273 C CA . SER A 1 682 ? -25.318 -3.671 10.604 1.00 84.19 682 SER A CA 1
ATOM 5274 C C . SER A 1 682 ? -26.083 -4.669 9.726 1.00 84.19 682 SER A C 1
ATOM 5276 O O . SER A 1 682 ? -26.338 -4.386 8.555 1.00 84.19 682 SER A O 1
ATOM 5278 N N . SER A 1 683 ? -26.546 -5.786 10.299 1.00 82.69 683 SER A N 1
ATOM 5279 C CA . SER A 1 683 ? -27.350 -6.786 9.581 1.00 82.69 683 SER A CA 1
ATOM 5280 C C . SER A 1 683 ? -28.731 -6.286 9.135 1.00 82.69 683 SER A C 1
ATOM 5282 O O . SER A 1 683 ? -29.357 -6.919 8.288 1.00 82.69 683 SER A O 1
ATOM 5284 N N . LYS A 1 684 ? -29.203 -5.142 9.651 1.00 86.25 684 LYS A N 1
ATOM 5285 C CA . LYS A 1 684 ? -30.450 -4.483 9.221 1.00 86.25 684 LYS A CA 1
ATOM 5286 C C . LYS A 1 684 ? -30.270 -3.602 7.978 1.00 86.25 684 LYS A C 1
ATOM 5288 O O . LYS A 1 684 ? -31.255 -3.093 7.454 1.00 86.25 684 LYS A O 1
ATOM 5293 N N . GLY A 1 685 ? -29.038 -3.440 7.491 1.00 85.06 685 GLY A N 1
ATOM 5294 C CA . GLY A 1 685 ? -28.703 -2.657 6.302 1.00 85.06 685 GLY A CA 1
ATOM 5295 C C . GLY A 1 685 ? -28.023 -1.322 6.618 1.00 85.06 685 GLY A C 1
ATOM 5296 O O . GLY A 1 685 ? -28.077 -0.818 7.740 1.00 85.06 685 GLY A O 1
ATOM 5297 N N . SER A 1 686 ? -27.375 -0.736 5.604 1.00 85.56 686 SER A N 1
ATOM 5298 C CA . SER A 1 686 ? -26.551 0.476 5.754 1.00 85.56 686 SER A CA 1
ATOM 5299 C C . SER A 1 686 ? -27.326 1.682 6.271 1.00 85.56 686 SER A C 1
ATOM 5301 O O . SER A 1 686 ? -26.804 2.457 7.065 1.00 85.56 686 SER A O 1
ATOM 5303 N N . ASP A 1 687 ? -28.569 1.848 5.821 1.00 87.81 687 ASP A N 1
ATOM 5304 C CA . ASP A 1 687 ? -29.334 3.068 6.079 1.00 87.81 687 ASP A CA 1
ATOM 5305 C C . ASP A 1 687 ? -29.884 3.050 7.511 1.00 87.81 687 ASP A C 1
ATOM 5307 O O . ASP A 1 687 ? -29.771 4.039 8.235 1.00 87.81 687 ASP A O 1
ATOM 5311 N N . ALA A 1 688 ? -30.363 1.885 7.964 1.00 88.44 688 ALA A N 1
ATOM 5312 C CA . ALA A 1 688 ? -30.725 1.649 9.359 1.00 88.44 688 ALA A CA 1
ATOM 5313 C C . ALA A 1 688 ? -29.511 1.813 10.288 1.00 88.44 688 ALA A C 1
ATOM 5315 O O . ALA A 1 688 ? -29.619 2.418 11.354 1.00 88.44 688 ALA A O 1
ATOM 5316 N N . PHE A 1 689 ? -28.339 1.325 9.868 1.00 88.81 689 PHE A N 1
ATOM 5317 C CA . PHE A 1 689 ? -27.096 1.490 10.616 1.00 88.81 689 PHE A CA 1
ATOM 5318 C C . PHE A 1 689 ? -26.674 2.956 10.741 1.00 88.81 689 PHE A C 1
ATOM 5320 O O . PHE A 1 689 ? -26.340 3.405 11.839 1.00 88.81 689 PHE A O 1
ATOM 5327 N N . LEU A 1 690 ? -26.729 3.725 9.651 1.00 89.12 690 LEU A N 1
ATOM 5328 C CA . LEU A 1 690 ? -26.393 5.148 9.658 1.00 89.12 690 LEU A CA 1
ATOM 5329 C C . LEU A 1 690 ? -27.335 5.944 10.573 1.00 89.12 690 LEU A C 1
ATOM 5331 O O . LEU A 1 690 ? -26.869 6.714 11.408 1.00 89.12 690 LEU A O 1
ATOM 5335 N N . GLN A 1 691 ? -28.648 5.713 10.471 1.00 89.38 691 GLN A N 1
ATOM 5336 C CA . GLN A 1 691 ? -29.638 6.384 11.320 1.00 89.38 691 GLN A CA 1
ATOM 5337 C C . GLN A 1 691 ? -29.459 6.041 12.803 1.00 89.38 691 GLN A C 1
ATOM 5339 O O . GLN A 1 691 ? -29.490 6.934 13.649 1.00 89.38 691 GLN A O 1
ATOM 5344 N N . ALA A 1 692 ? -29.254 4.761 13.125 1.00 90.50 692 ALA A N 1
ATOM 5345 C CA . ALA A 1 692 ? -29.065 4.325 14.504 1.00 90.50 692 ALA A CA 1
ATOM 5346 C C . ALA A 1 692 ? -27.775 4.903 15.103 1.00 90.50 692 ALA A C 1
ATOM 5348 O O . ALA A 1 692 ? -27.783 5.421 16.215 1.00 90.50 692 ALA A O 1
ATOM 5349 N N . THR A 1 693 ? -26.664 4.863 14.363 1.00 88.62 693 THR A N 1
ATOM 5350 C CA . THR A 1 693 ? -25.374 5.382 14.846 1.00 88.62 693 THR A CA 1
ATOM 5351 C C . THR A 1 693 ? -25.355 6.898 15.030 1.00 88.62 693 THR A C 1
ATOM 5353 O O . THR A 1 693 ? -24.767 7.364 16.008 1.00 88.62 693 THR A O 1
ATOM 5356 N N . ASP A 1 694 ? -26.022 7.657 14.156 1.00 87.50 694 ASP A N 1
ATOM 5357 C CA . ASP A 1 694 ? -26.224 9.106 14.311 1.00 87.50 694 ASP A CA 1
ATOM 5358 C C . ASP A 1 694 ? -27.026 9.418 15.587 1.00 87.50 694 ASP A C 1
ATOM 5360 O O . ASP A 1 694 ? -26.550 10.132 16.473 1.00 87.50 694 ASP A O 1
ATOM 5364 N N . LYS A 1 695 ? -28.203 8.792 15.752 1.00 90.12 695 LYS A N 1
ATOM 5365 C CA . LYS A 1 695 ? -29.052 8.975 16.942 1.00 90.12 695 LYS A CA 1
ATOM 5366 C C . LYS A 1 695 ? -28.332 8.592 18.237 1.00 90.12 695 LYS A C 1
ATOM 5368 O O . LYS A 1 695 ? -28.354 9.363 19.192 1.00 90.12 695 LYS A O 1
ATOM 5373 N N . LEU A 1 696 ? -27.658 7.440 18.265 1.00 90.69 696 LEU A N 1
ATOM 5374 C CA . LEU A 1 696 ? -26.902 6.981 19.435 1.00 90.69 696 LEU A CA 1
ATOM 5375 C C . LEU A 1 696 ? -25.739 7.918 19.783 1.00 90.69 696 LEU A C 1
ATOM 5377 O O . LEU A 1 696 ? -25.479 8.142 20.963 1.00 90.69 696 LEU A O 1
ATOM 5381 N N . SER A 1 697 ? -25.042 8.471 18.784 1.00 89.88 697 SER A N 1
ATOM 5382 C CA . SER A 1 697 ? -23.943 9.413 19.028 1.00 89.88 697 SER A CA 1
ATOM 5383 C C . SER A 1 697 ? -24.456 10.709 19.644 1.00 89.88 697 SER A C 1
ATOM 5385 O O . SER A 1 697 ? -23.915 11.143 20.659 1.00 89.88 697 SER A O 1
ATOM 5387 N N . ARG A 1 698 ? -25.539 11.278 19.099 1.00 89.31 698 ARG A N 1
ATOM 5388 C CA . ARG A 1 698 ? -26.178 12.482 19.654 1.00 89.31 698 ARG A CA 1
ATOM 5389 C C . ARG A 1 698 ? -26.697 12.257 21.070 1.00 89.31 698 ARG A C 1
ATOM 5391 O O . ARG A 1 698 ? -26.356 13.029 21.962 1.00 89.31 698 ARG A O 1
ATOM 5398 N N . LEU A 1 699 ? -27.429 11.161 21.281 1.00 90.81 699 LEU A N 1
ATOM 5399 C CA . LEU A 1 699 ? -27.935 10.774 22.596 1.00 90.81 699 LEU A CA 1
ATOM 5400 C C . LEU A 1 699 ? -26.784 10.623 23.598 1.00 90.81 699 LEU A C 1
ATOM 5402 O O . LEU A 1 699 ? -26.837 11.143 24.707 1.00 90.81 699 LEU A O 1
ATOM 5406 N N . SER A 1 700 ? -25.697 9.961 23.202 1.00 89.94 700 SER A N 1
ATOM 5407 C CA . SER A 1 700 ? -24.532 9.838 24.071 1.00 89.94 700 SER A CA 1
ATOM 5408 C C . SER A 1 700 ? -23.873 11.182 24.372 1.00 89.94 700 SER A C 1
ATOM 5410 O O . SER A 1 700 ? -23.419 11.374 25.496 1.00 89.94 700 SER A O 1
ATOM 5412 N N . SER A 1 701 ? -23.749 12.081 23.394 1.00 86.62 701 SER A N 1
ATOM 5413 C CA . SER A 1 701 ? -23.158 13.406 23.601 1.00 86.62 701 SER A CA 1
ATOM 5414 C C . SER A 1 701 ? -23.971 14.240 24.588 1.00 86.62 701 SER A C 1
ATOM 5416 O O . SER A 1 701 ? -23.382 14.877 25.458 1.00 86.62 701 SER A O 1
ATOM 5418 N N . GLU A 1 702 ? -25.299 14.180 24.504 1.00 84.81 702 GLU A N 1
ATOM 5419 C CA . GLU A 1 702 ? -26.210 14.834 25.444 1.00 84.81 702 GLU A CA 1
ATOM 5420 C C . GLU A 1 702 ? -26.068 14.255 26.861 1.00 84.81 702 GLU A C 1
ATOM 5422 O O . GLU A 1 702 ? -25.776 14.978 27.812 1.00 84.81 702 GLU A O 1
ATOM 5427 N N . TYR A 1 703 ? -26.173 12.931 27.010 1.00 87.12 703 TYR A N 1
ATOM 5428 C CA . TYR A 1 703 ? -26.134 12.284 28.325 1.00 87.12 703 TYR A CA 1
ATOM 5429 C C . TYR A 1 703 ? -24.743 12.207 28.958 1.00 87.12 703 TYR A C 1
ATOM 5431 O O . TYR A 1 703 ? -24.634 12.050 30.174 1.00 87.12 703 TYR A O 1
ATOM 5439 N N . ASN A 1 704 ? -23.671 12.399 28.187 1.00 85.12 704 ASN A N 1
ATOM 5440 C CA . ASN A 1 704 ? -22.338 12.599 28.752 1.00 85.12 704 ASN A CA 1
ATOM 5441 C C . ASN A 1 704 ? -22.262 13.854 29.618 1.00 85.12 704 ASN A C 1
ATOM 5443 O O . ASN A 1 704 ? -21.629 13.805 30.673 1.00 85.12 704 ASN A O 1
ATOM 5447 N N . LEU A 1 705 ? -22.919 14.947 29.210 1.00 79.00 705 LEU A N 1
ATOM 5448 C CA . LEU A 1 705 ? -22.965 16.179 29.998 1.00 79.00 705 LEU A CA 1
ATOM 5449 C C . LEU A 1 705 ? -23.619 15.928 31.364 1.00 79.00 705 LEU A C 1
ATOM 5451 O O . LEU A 1 705 ? -23.111 16.387 32.383 1.00 79.00 705 LEU A O 1
ATOM 5455 N N . TYR A 1 706 ? -24.698 15.140 31.386 1.00 78.56 706 TYR A N 1
ATOM 5456 C CA . TYR A 1 706 ? -25.427 14.785 32.608 1.00 78.56 706 TYR A CA 1
ATOM 5457 C C . TYR A 1 706 ? -24.734 13.714 33.460 1.00 78.56 706 TYR A C 1
ATOM 5459 O O . TYR A 1 706 ? -24.969 13.649 34.664 1.00 78.56 706 TYR A O 1
ATOM 5467 N N . SER A 1 707 ? -23.861 12.892 32.869 1.00 78.88 707 SER A N 1
ATOM 5468 C CA . SER A 1 707 ? -23.120 11.863 33.611 1.00 78.88 707 SER A CA 1
ATOM 5469 C C . SER A 1 707 ? -22.183 12.445 34.674 1.00 78.88 707 SER A C 1
ATOM 5471 O O . SER A 1 707 ? -21.875 11.769 35.655 1.00 78.88 707 SER A O 1
ATOM 5473 N N . SER A 1 708 ? -21.704 13.681 34.474 1.00 74.75 708 SER A N 1
ATOM 5474 C CA . SER A 1 708 ? -20.741 14.364 35.347 1.00 74.75 708 SER A CA 1
ATOM 5475 C C . SER A 1 708 ? -19.512 13.529 35.725 1.00 74.75 708 SER A C 1
ATOM 5477 O O . SER A 1 708 ? -18.887 13.749 36.768 1.00 74.75 708 SER A O 1
ATOM 5479 N N . ILE A 1 709 ? -19.122 12.577 34.869 1.00 82.31 709 ILE A N 1
ATOM 5480 C CA . ILE A 1 709 ? -17.912 11.780 35.067 1.00 82.31 709 ILE A CA 1
ATOM 5481 C C . ILE A 1 709 ? -16.706 12.708 34.907 1.00 82.31 709 ILE A C 1
ATOM 5483 O O . ILE A 1 709 ? -16.291 13.061 33.806 1.00 82.31 709 ILE A O 1
ATOM 5487 N N . SER A 1 710 ? -16.131 13.098 36.040 1.00 85.50 710 SER A N 1
ATOM 5488 C CA . SER A 1 710 ? -14.948 13.946 36.126 1.00 85.50 710 SER A CA 1
ATOM 5489 C C . SER A 1 710 ? -13.930 13.315 37.063 1.00 85.50 710 SER A C 1
ATOM 5491 O O . SER A 1 710 ? -14.281 12.878 38.158 1.00 85.50 710 SER A O 1
ATOM 5493 N N . ILE A 1 711 ? -12.656 13.340 36.673 1.00 88.06 711 ILE A N 1
ATOM 5494 C CA . ILE A 1 711 ? -11.549 12.802 37.473 1.00 88.06 711 ILE A CA 1
ATOM 5495 C C . ILE A 1 711 ? -11.088 13.874 38.469 1.00 88.06 711 ILE A C 1
ATOM 5497 O O . ILE A 1 711 ? -10.686 14.961 38.058 1.00 88.06 711 ILE A O 1
ATOM 5501 N N . GLY A 1 712 ? -11.165 13.576 39.766 1.00 88.88 712 GLY A N 1
ATOM 5502 C CA . GLY A 1 712 ? -10.629 14.410 40.849 1.00 88.88 712 GLY A CA 1
ATOM 5503 C C . GLY A 1 712 ? -9.414 13.789 41.532 1.00 88.88 712 GLY A C 1
ATOM 5504 O O . GLY A 1 712 ? -8.861 12.789 41.074 1.00 88.88 712 GLY A O 1
ATOM 5505 N N . LEU A 1 713 ? -9.007 14.377 42.657 1.00 88.94 713 LEU A N 1
ATOM 5506 C CA . LEU A 1 713 ? -7.886 13.873 43.455 1.00 88.94 713 LEU A CA 1
ATOM 5507 C C . LEU A 1 713 ? -8.231 12.574 44.194 1.00 88.94 713 LEU A C 1
ATOM 5509 O O . LEU A 1 713 ? -7.351 11.739 44.378 1.00 88.94 713 LEU A O 1
ATOM 5513 N N . ASP A 1 714 ? -9.489 12.384 44.600 1.00 88.75 714 ASP A N 1
ATOM 5514 C CA . ASP A 1 714 ? -9.962 11.125 45.201 1.00 88.75 714 ASP A CA 1
ATOM 5515 C C . ASP A 1 714 ? -9.914 9.965 44.202 1.00 88.75 714 ASP A C 1
ATOM 5517 O O . ASP A 1 714 ? -9.559 8.846 44.559 1.00 88.75 714 ASP A O 1
ATOM 5521 N N . ASP A 1 715 ? -10.191 10.244 42.926 1.00 88.69 715 ASP A N 1
ATOM 5522 C CA . ASP A 1 715 ? -10.156 9.225 41.879 1.00 88.69 715 ASP A CA 1
ATOM 5523 C C . ASP A 1 715 ? -8.729 8.745 41.570 1.00 88.69 715 ASP A C 1
ATOM 5525 O O . ASP A 1 715 ? -8.558 7.634 41.072 1.00 88.69 715 ASP A O 1
ATOM 5529 N N . LEU A 1 716 ? -7.724 9.582 41.861 1.00 89.19 716 LEU A N 1
ATOM 5530 C CA . LEU A 1 716 ? -6.295 9.316 41.672 1.00 89.19 716 LEU A CA 1
ATOM 5531 C C . LEU A 1 716 ? -5.620 8.688 42.898 1.00 89.19 716 LEU A C 1
ATOM 5533 O O . LEU A 1 716 ? -4.413 8.448 42.860 1.00 89.19 716 LEU A O 1
ATOM 5537 N N . GLU A 1 717 ? -6.358 8.450 43.983 1.00 87.50 717 GLU A N 1
ATOM 5538 C CA . GLU A 1 717 ? -5.776 7.921 45.211 1.00 87.50 717 GLU A CA 1
ATOM 5539 C C . GLU A 1 717 ? -5.273 6.478 45.015 1.00 87.50 717 GLU A C 1
ATOM 5541 O O . GLU A 1 717 ? -6.050 5.610 44.603 1.00 87.50 717 GLU A O 1
ATOM 5546 N N . PRO A 1 718 ? -3.986 6.197 45.295 1.00 87.38 718 PRO A N 1
ATOM 5547 C CA . PRO A 1 718 ? -3.428 4.867 45.097 1.00 87.38 718 PRO A CA 1
ATOM 5548 C C . PRO A 1 718 ? -4.091 3.757 45.934 1.00 87.38 718 PRO A C 1
ATOM 5550 O O . PRO A 1 718 ? -4.516 3.980 47.068 1.00 87.38 718 PRO A O 1
ATOM 5553 N N . ASP A 1 719 ? -4.095 2.516 45.431 1.00 87.38 719 ASP A N 1
ATOM 5554 C CA . ASP A 1 719 ? -4.540 1.328 46.189 1.00 87.38 719 ASP A CA 1
ATOM 5555 C C . ASP A 1 719 ? -3.471 0.862 47.188 1.00 87.38 719 ASP A C 1
ATOM 5557 O O . ASP A 1 719 ? -2.893 -0.213 47.035 1.00 87.38 719 ASP A O 1
ATOM 5561 N N . TYR A 1 720 ? -3.186 1.658 48.222 1.00 86.88 720 TYR A N 1
ATOM 5562 C CA . TYR A 1 720 ? -2.132 1.339 49.196 1.00 86.88 720 TYR A CA 1
ATOM 5563 C C . TYR A 1 720 ? -2.297 -0.065 49.799 1.00 86.88 720 TYR A C 1
ATOM 5565 O O . TYR A 1 720 ? -1.335 -0.816 49.907 1.00 86.88 720 TYR A O 1
ATOM 5573 N N . LYS A 1 721 ? -3.527 -0.467 50.147 1.00 87.12 721 LYS A N 1
ATOM 5574 C CA . LYS A 1 721 ? -3.774 -1.733 50.856 1.00 87.12 721 LYS A CA 1
ATOM 5575 C C . LYS A 1 721 ? -3.420 -2.955 50.013 1.00 87.12 721 LYS A C 1
ATOM 5577 O O . LYS A 1 721 ? -2.642 -3.796 50.460 1.00 87.12 721 LYS A O 1
ATOM 5582 N N . SER A 1 722 ? -4.010 -3.085 48.823 1.00 88.44 722 SER A N 1
ATOM 5583 C CA . SER A 1 722 ? -3.829 -4.304 48.024 1.00 88.44 722 SER A CA 1
ATOM 5584 C C . SER A 1 722 ? -2.491 -4.291 47.282 1.00 88.44 722 SER A C 1
ATOM 5586 O O . SER A 1 722 ? -1.855 -5.340 47.157 1.00 88.44 722 SER A O 1
ATOM 5588 N N . ARG A 1 723 ? -2.029 -3.111 46.838 1.00 90.56 723 ARG A N 1
ATOM 5589 C CA . ARG A 1 723 ? -0.721 -2.939 46.193 1.00 90.56 723 ARG A CA 1
ATOM 5590 C C . ARG A 1 723 ? 0.418 -3.248 47.153 1.00 90.56 723 ARG A C 1
ATOM 5592 O O . ARG A 1 723 ? 1.233 -4.105 46.827 1.00 90.56 723 ARG A O 1
ATOM 5599 N N . ASP A 1 724 ? 0.488 -2.569 48.301 1.00 90.94 724 ASP A N 1
ATOM 5600 C CA . ASP A 1 724 ? 1.667 -2.642 49.177 1.00 90.94 724 ASP A CA 1
ATOM 5601 C C . ASP A 1 724 ? 1.815 -4.048 49.758 1.00 90.94 724 ASP A C 1
ATOM 5603 O O . ASP A 1 724 ? 2.916 -4.591 49.786 1.00 90.94 724 ASP A O 1
ATOM 5607 N N . SER A 1 725 ? 0.699 -4.698 50.108 1.00 91.19 725 SER A N 1
ATOM 5608 C CA . SER A 1 725 ? 0.699 -6.103 50.532 1.00 91.19 725 SER A CA 1
ATOM 5609 C C . SER A 1 725 ? 1.292 -7.037 49.467 1.00 91.19 725 SER A C 1
ATOM 5611 O O . SER A 1 725 ? 2.117 -7.894 49.786 1.00 91.19 725 SER A O 1
ATOM 5613 N N . PHE A 1 726 ? 0.916 -6.861 48.196 1.00 92.31 726 PHE A N 1
ATOM 5614 C CA . PHE A 1 726 ? 1.432 -7.686 47.104 1.00 92.31 726 PHE A CA 1
ATOM 5615 C C . PHE A 1 726 ? 2.906 -7.385 46.799 1.00 92.31 726 PHE A C 1
ATOM 5617 O O . PHE A 1 726 ? 3.715 -8.303 46.668 1.00 92.31 726 PHE A O 1
ATOM 5624 N N . VAL A 1 727 ? 3.260 -6.102 46.695 1.00 91.69 727 VAL A N 1
ATOM 5625 C CA . VAL A 1 727 ? 4.614 -5.640 46.360 1.00 91.69 727 VAL A CA 1
ATOM 5626 C C . VAL A 1 727 ? 5.616 -6.044 47.441 1.00 91.69 727 VAL A C 1
ATOM 5628 O O . VAL A 1 727 ? 6.689 -6.537 47.102 1.00 91.69 727 VAL A O 1
ATOM 5631 N N . ASN A 1 728 ? 5.266 -5.910 48.723 1.00 92.31 728 ASN A N 1
ATOM 5632 C CA . ASN A 1 728 ? 6.141 -6.304 49.830 1.00 92.31 728 ASN A CA 1
ATOM 5633 C C . ASN A 1 728 ? 6.420 -7.809 49.819 1.00 92.31 728 ASN A C 1
ATOM 5635 O O . ASN A 1 728 ? 7.577 -8.208 49.906 1.00 92.31 728 ASN A O 1
ATOM 5639 N N . LYS A 1 729 ? 5.393 -8.635 49.582 1.00 92.31 729 LYS A N 1
ATOM 5640 C CA . LYS A 1 729 ? 5.554 -10.090 49.462 1.00 92.31 729 LYS A CA 1
ATOM 5641 C C . LYS A 1 729 ? 6.519 -10.481 48.337 1.00 92.31 729 LYS A C 1
ATOM 5643 O O . LYS A 1 729 ? 7.349 -11.367 48.513 1.00 92.31 729 LYS A O 1
ATOM 5648 N N . VAL A 1 730 ? 6.423 -9.822 47.180 1.00 91.38 730 VAL A N 1
ATOM 5649 C CA . VAL A 1 730 ? 7.345 -10.071 46.059 1.00 91.38 730 VAL A CA 1
ATOM 5650 C C . VAL A 1 730 ? 8.752 -9.556 46.381 1.00 91.38 730 VAL A C 1
ATOM 5652 O O . VAL A 1 730 ? 9.726 -10.224 46.054 1.00 91.38 730 VAL A O 1
ATOM 5655 N N . ASN A 1 731 ? 8.889 -8.405 47.045 1.00 90.75 731 ASN A N 1
ATOM 5656 C CA . ASN A 1 731 ? 10.192 -7.882 47.466 1.00 90.75 731 ASN A CA 1
ATOM 5657 C C . ASN A 1 731 ? 10.903 -8.805 48.469 1.00 90.75 731 ASN A C 1
ATOM 5659 O O . ASN A 1 731 ? 12.115 -8.975 48.362 1.00 90.75 731 ASN A O 1
ATOM 5663 N N . GLU A 1 732 ? 10.169 -9.423 49.396 1.00 90.56 732 GLU A N 1
ATOM 5664 C CA . GLU A 1 732 ? 10.700 -10.441 50.315 1.00 90.56 732 GLU A CA 1
ATOM 5665 C C . GLU A 1 732 ? 11.181 -11.692 49.565 1.00 90.56 732 GLU A C 1
ATOM 5667 O O . GLU A 1 732 ? 12.267 -12.206 49.827 1.00 90.56 732 GLU A O 1
ATOM 5672 N N . GLU A 1 733 ? 10.423 -12.160 48.571 1.00 89.81 733 GLU A N 1
ATOM 5673 C CA . GLU A 1 733 ? 10.849 -13.283 47.729 1.00 89.81 733 GLU A CA 1
ATOM 5674 C C . GLU A 1 733 ? 12.116 -12.926 46.930 1.00 89.81 733 GLU A C 1
ATOM 5676 O O . GLU A 1 733 ? 13.054 -13.717 46.842 1.00 89.81 733 GLU A O 1
ATOM 5681 N N . LEU A 1 734 ? 12.196 -11.701 46.402 1.00 89.31 734 LEU A N 1
ATOM 5682 C CA . LEU A 1 734 ? 13.347 -11.223 45.633 1.00 89.31 734 LEU A CA 1
ATOM 5683 C C . LEU A 1 734 ? 14.598 -10.971 46.481 1.00 89.31 734 LEU A C 1
ATOM 5685 O O . LEU A 1 734 ? 15.702 -11.133 45.961 1.00 89.31 734 LEU A O 1
ATOM 5689 N N . SER A 1 735 ? 14.462 -10.570 47.748 1.00 86.88 735 SER A N 1
ATOM 5690 C CA . SER A 1 735 ? 15.610 -10.352 48.641 1.00 86.88 735 SER A CA 1
ATOM 5691 C C . SER A 1 735 ? 16.292 -11.666 49.033 1.00 86.88 735 SER A C 1
ATOM 5693 O O . SER A 1 735 ? 17.499 -11.679 49.266 1.00 86.88 735 SER A O 1
ATOM 5695 N N . SER A 1 736 ? 15.550 -12.779 49.011 1.00 85.50 736 SER A N 1
ATOM 5696 C CA . SER A 1 736 ? 16.068 -14.128 49.272 1.00 85.50 736 SER A CA 1
ATOM 5697 C C . SER A 1 736 ? 16.869 -14.744 48.110 1.00 85.50 736 SER A C 1
ATOM 5699 O O . SER A 1 736 ? 17.491 -15.794 48.273 1.00 85.50 736 SER A O 1
ATOM 5701 N N . VAL A 1 737 ? 16.892 -14.100 46.933 1.00 88.88 737 VAL A N 1
ATOM 5702 C CA . VAL A 1 737 ? 17.513 -14.630 45.709 1.00 88.88 737 VAL A CA 1
ATOM 5703 C C . VAL A 1 737 ? 18.574 -13.669 45.170 1.00 88.88 737 VAL A C 1
ATOM 5705 O O . VAL A 1 737 ? 18.277 -12.554 44.749 1.00 88.88 737 VAL A O 1
ATOM 5708 N N . THR A 1 738 ? 19.829 -14.119 45.104 1.00 85.38 738 THR A N 1
ATOM 5709 C CA . THR A 1 738 ? 20.947 -13.344 44.529 1.00 85.38 738 THR A CA 1
ATOM 5710 C C . THR A 1 738 ? 21.083 -13.507 43.013 1.00 85.38 738 THR A C 1
ATOM 5712 O O . THR A 1 738 ? 21.527 -12.580 42.334 1.00 85.38 738 THR A O 1
ATOM 5715 N N . ASP A 1 739 ? 20.659 -14.648 42.463 1.00 89.69 739 ASP A N 1
ATOM 5716 C CA . ASP A 1 739 ? 20.743 -14.934 41.029 1.00 89.69 739 ASP A CA 1
ATOM 5717 C C . ASP A 1 739 ? 19.790 -14.052 40.202 1.00 89.69 739 ASP A C 1
ATOM 5719 O O . ASP A 1 739 ? 18.568 -14.056 40.385 1.00 89.69 739 ASP A O 1
ATOM 5723 N N . GLN A 1 740 ? 20.348 -13.300 39.250 1.00 84.19 740 GLN A N 1
ATOM 5724 C CA . GLN A 1 740 ? 19.571 -12.352 38.451 1.00 84.19 740 GLN A CA 1
ATOM 5725 C C . GLN A 1 740 ? 18.552 -13.030 37.527 1.00 84.19 740 GLN A C 1
ATOM 5727 O O . GLN A 1 740 ? 17.537 -12.409 37.209 1.00 84.19 740 GLN A O 1
ATOM 5732 N N . GLN A 1 741 ? 18.794 -14.261 37.069 1.00 82.12 741 GLN A N 1
ATOM 5733 C CA . GLN A 1 741 ? 17.883 -14.962 36.166 1.00 82.12 741 GLN A CA 1
ATOM 5734 C C . GLN A 1 741 ? 16.660 -15.487 36.927 1.00 82.12 741 GLN A C 1
ATOM 5736 O O . GLN A 1 741 ? 15.529 -15.225 36.517 1.00 82.12 741 GLN A O 1
ATOM 5741 N N . LYS A 1 742 ? 16.867 -16.088 38.101 1.00 84.50 742 LYS A N 1
ATOM 5742 C CA . LYS A 1 742 ? 15.795 -16.494 39.020 1.00 84.50 742 LYS A CA 1
ATOM 5743 C C . LYS A 1 742 ? 14.951 -15.306 39.483 1.00 84.50 742 LYS A C 1
ATOM 5745 O O . LYS A 1 742 ? 13.726 -15.402 39.492 1.00 84.50 742 LYS A O 1
ATOM 5750 N N . ARG A 1 743 ? 15.570 -14.154 39.786 1.00 86.75 743 ARG A N 1
ATOM 5751 C CA . ARG A 1 743 ? 14.825 -12.914 40.096 1.00 86.75 743 ARG A CA 1
ATOM 5752 C C . ARG A 1 743 ? 13.890 -12.507 38.957 1.00 86.75 743 ARG A C 1
ATOM 5754 O O . ARG A 1 743 ? 12.737 -12.167 39.208 1.00 86.75 743 ARG A O 1
ATOM 5761 N N . ARG A 1 744 ? 14.352 -12.578 37.701 1.00 84.00 744 ARG A N 1
ATOM 5762 C CA . ARG A 1 744 ? 13.505 -12.291 36.528 1.00 84.00 744 ARG A CA 1
ATOM 5763 C C . ARG A 1 744 ? 12.330 -13.268 36.439 1.00 84.00 744 ARG A C 1
ATOM 5765 O O . ARG A 1 744 ? 11.207 -12.827 36.212 1.00 84.00 744 ARG A O 1
ATOM 5772 N N . GLU A 1 745 ? 12.555 -14.563 36.654 1.00 83.50 745 GLU A N 1
ATOM 5773 C CA . GLU A 1 745 ? 11.491 -15.579 36.629 1.00 83.50 745 GLU A CA 1
ATOM 5774 C C . GLU A 1 745 ? 10.406 -15.345 37.691 1.00 83.50 745 GLU A C 1
ATOM 5776 O O . GLU A 1 745 ? 9.217 -15.465 37.385 1.00 83.50 745 GLU A O 1
ATOM 5781 N N . ILE A 1 746 ? 10.795 -14.977 38.917 1.00 86.88 746 ILE A N 1
ATOM 5782 C CA . ILE A 1 746 ? 9.862 -14.647 40.010 1.00 86.88 746 ILE A CA 1
ATOM 5783 C C . ILE A 1 746 ? 8.981 -13.454 39.627 1.00 86.88 746 ILE A C 1
ATOM 5785 O O . ILE A 1 746 ? 7.753 -13.509 39.765 1.00 86.88 746 ILE A O 1
ATOM 5789 N N . ILE A 1 747 ? 9.590 -12.395 39.081 1.00 86.00 747 ILE A N 1
ATOM 5790 C CA . ILE A 1 747 ? 8.866 -11.208 38.607 1.00 86.00 747 ILE A CA 1
ATOM 5791 C C . ILE A 1 747 ? 7.863 -11.608 37.519 1.00 86.00 747 ILE A C 1
ATOM 5793 O O . ILE A 1 747 ? 6.679 -11.290 37.634 1.00 86.00 747 ILE A O 1
ATOM 5797 N N . PHE A 1 748 ? 8.296 -12.369 36.507 1.00 83.25 748 PHE A N 1
ATOM 5798 C CA . PHE A 1 748 ? 7.424 -12.827 35.421 1.00 83.25 748 PHE A CA 1
ATOM 5799 C C . PHE A 1 748 ? 6.226 -13.648 35.918 1.00 83.25 748 PHE A C 1
ATOM 5801 O O . PHE A 1 748 ? 5.097 -13.395 35.498 1.00 83.25 748 PHE A O 1
ATOM 5808 N N . LYS A 1 749 ? 6.439 -14.588 36.849 1.00 87.12 749 LYS A N 1
ATOM 5809 C CA . LYS A 1 749 ? 5.363 -15.405 37.445 1.00 87.12 749 LYS A CA 1
ATOM 5810 C C . LYS A 1 749 ? 4.384 -14.585 38.295 1.00 87.12 749 LYS A C 1
ATOM 5812 O O . LYS A 1 749 ? 3.244 -15.009 38.497 1.00 87.12 749 LYS A O 1
ATOM 5817 N N . SER A 1 750 ? 4.807 -13.422 38.787 1.00 88.62 750 SER A N 1
ATOM 5818 C CA . SER A 1 750 ? 4.000 -12.546 39.642 1.00 88.62 750 SER A CA 1
ATOM 5819 C C . SER A 1 750 ? 3.093 -11.591 38.859 1.00 88.62 750 SER A C 1
ATOM 5821 O O . SER A 1 750 ? 2.057 -11.183 39.383 1.00 88.62 750 SER A O 1
ATOM 5823 N N . ILE A 1 751 ? 3.410 -11.283 37.594 1.00 86.12 751 ILE A N 1
ATOM 5824 C CA . ILE A 1 751 ? 2.642 -10.334 36.763 1.00 86.12 751 ILE A CA 1
ATOM 5825 C C . ILE A 1 751 ? 1.146 -10.700 36.649 1.00 86.12 751 ILE A C 1
ATOM 5827 O O . ILE A 1 751 ? 0.317 -9.836 36.946 1.00 86.12 751 ILE A O 1
ATOM 5831 N N . PRO A 1 752 ? 0.743 -11.940 36.289 1.00 88.62 752 PRO A N 1
ATOM 5832 C CA . PRO A 1 752 ? -0.680 -12.269 36.151 1.00 88.62 752 PRO A CA 1
ATOM 5833 C C . PRO A 1 752 ? -1.443 -12.159 37.476 1.00 88.62 752 PRO A C 1
ATOM 5835 O O . PRO A 1 752 ? -2.594 -11.727 37.507 1.00 88.62 752 PRO A O 1
ATOM 5838 N N . LYS A 1 753 ? -0.787 -12.507 38.592 1.00 89.81 753 LYS A N 1
ATOM 5839 C CA . LYS A 1 753 ? -1.368 -12.383 39.935 1.00 89.81 753 LYS A CA 1
ATOM 5840 C C . LYS A 1 753 ? -1.589 -10.914 40.298 1.00 89.81 753 LYS A C 1
ATOM 5842 O O . LYS A 1 753 ? -2.635 -10.578 40.840 1.00 89.81 753 LYS A O 1
ATOM 5847 N N . PHE A 1 754 ? -0.640 -10.047 39.947 1.00 89.50 754 PHE A N 1
ATOM 5848 C CA . PHE A 1 754 ? -0.757 -8.609 40.168 1.00 89.50 754 PHE A CA 1
ATOM 5849 C C . PHE A 1 754 ? -1.878 -7.976 39.333 1.00 89.50 754 PHE A C 1
ATOM 5851 O O . PHE A 1 754 ? -2.629 -7.150 39.847 1.00 89.50 754 PHE A O 1
ATOM 5858 N N . HIS A 1 755 ? -2.043 -8.394 38.071 1.00 89.75 755 HIS A N 1
ATOM 5859 C CA . HIS A 1 755 ? -3.166 -7.943 37.239 1.00 89.75 755 HIS A CA 1
ATOM 5860 C C . HIS A 1 755 ? -4.510 -8.256 37.905 1.00 89.75 755 HIS A C 1
ATOM 5862 O O . HIS A 1 755 ? -5.340 -7.361 38.044 1.00 89.75 755 HIS A O 1
ATOM 5868 N N . LYS A 1 756 ? -4.676 -9.473 38.433 1.00 89.94 756 LYS A N 1
ATOM 5869 C CA . LYS A 1 756 ? -5.889 -9.859 39.163 1.00 89.94 756 LYS A CA 1
ATOM 5870 C C . LYS A 1 756 ? -6.136 -9.000 40.413 1.00 89.94 756 LYS A C 1
ATOM 5872 O O . LYS A 1 756 ? -7.275 -8.659 40.712 1.00 89.94 756 LYS A O 1
ATOM 5877 N N . THR A 1 757 ? -5.084 -8.601 41.133 1.00 89.50 757 THR A N 1
ATOM 5878 C CA . THR A 1 757 ? -5.206 -7.677 42.278 1.00 89.50 757 THR A CA 1
ATOM 5879 C C . THR A 1 757 ? -5.798 -6.328 41.861 1.00 89.50 757 THR A C 1
ATOM 5881 O O . THR A 1 757 ? -6.672 -5.801 42.550 1.00 89.50 757 THR A O 1
ATOM 5884 N N . VAL A 1 758 ? -5.355 -5.790 40.721 1.00 88.25 758 VAL A N 1
ATOM 5885 C CA . VAL A 1 758 ? -5.834 -4.508 40.182 1.00 88.25 758 VAL A CA 1
ATOM 5886 C C . VAL A 1 758 ? -7.274 -4.640 39.669 1.00 88.25 758 VAL A C 1
ATOM 5888 O O . VAL A 1 758 ? -8.097 -3.774 39.954 1.00 88.25 758 VAL A O 1
ATOM 5891 N N . GLU A 1 759 ? -7.619 -5.739 38.991 1.00 88.75 759 GLU A N 1
ATOM 5892 C CA . GLU A 1 759 ? -9.003 -6.040 38.579 1.00 88.75 759 GLU A CA 1
ATOM 5893 C C . GLU A 1 759 ? -9.958 -6.067 39.783 1.00 88.75 759 GLU A C 1
ATOM 5895 O O . GLU A 1 759 ? -10.983 -5.386 39.780 1.00 88.75 759 GLU A O 1
ATOM 5900 N N . ASN A 1 760 ? -9.569 -6.731 40.874 1.00 90.12 760 ASN A N 1
ATOM 5901 C CA . ASN A 1 760 ? -10.359 -6.752 42.107 1.00 90.12 760 ASN A CA 1
ATOM 5902 C C . ASN A 1 760 ? -10.526 -5.355 42.736 1.00 90.12 760 ASN A C 1
ATOM 5904 O O . ASN A 1 760 ? -11.495 -5.109 43.455 1.00 90.12 760 ASN A O 1
ATOM 5908 N N . TYR A 1 761 ? -9.575 -4.431 42.553 1.00 88.44 761 TYR A N 1
ATOM 5909 C CA . TYR A 1 761 ? -9.732 -3.043 43.009 1.00 88.44 761 TYR A CA 1
ATOM 5910 C C . TYR A 1 761 ? -10.812 -2.306 42.205 1.00 88.44 761 TYR A C 1
ATOM 5912 O O . TYR A 1 761 ? -11.655 -1.630 42.793 1.00 88.44 761 TYR A O 1
ATOM 5920 N N . ILE A 1 762 ? -10.819 -2.479 40.881 1.00 86.94 762 ILE A N 1
ATOM 5921 C CA . ILE A 1 762 ? -11.823 -1.901 39.972 1.00 86.94 762 ILE A CA 1
ATOM 5922 C C . ILE A 1 762 ? -13.232 -2.414 40.302 1.00 86.94 762 ILE A C 1
ATOM 5924 O O . ILE A 1 762 ? -14.214 -1.672 40.212 1.00 86.94 762 ILE A O 1
ATOM 5928 N N . GLU A 1 763 ? -13.355 -3.689 40.670 1.00 86.62 763 GLU A N 1
ATOM 5929 C CA . GLU A 1 763 ? -14.633 -4.280 41.076 1.00 86.62 763 GLU A CA 1
ATOM 5930 C C . GLU A 1 763 ? -15.128 -3.737 42.418 1.00 86.62 763 GLU A C 1
ATOM 5932 O O . GLU A 1 763 ? -16.313 -3.438 42.546 1.00 86.62 763 GLU A O 1
ATOM 5937 N N . ARG A 1 764 ? -14.222 -3.542 43.386 1.00 89.06 764 ARG A N 1
ATOM 5938 C CA . ARG A 1 764 ? -14.542 -2.990 44.713 1.00 89.06 764 ARG A CA 1
ATOM 5939 C C . ARG A 1 764 ? -14.856 -1.492 44.702 1.00 89.06 764 ARG A C 1
ATOM 5941 O O . ARG A 1 764 ? -15.546 -1.029 45.603 1.00 89.06 764 ARG A O 1
ATOM 5948 N N . ASN A 1 765 ? -14.375 -0.745 43.706 1.00 88.19 765 ASN A N 1
ATOM 5949 C CA . ASN A 1 765 ? -14.554 0.708 43.603 1.00 88.19 765 ASN A CA 1
ATOM 5950 C C . ASN A 1 765 ? -15.297 1.105 42.312 1.00 88.19 765 ASN A C 1
ATOM 5952 O O . ASN A 1 765 ? -14.748 1.839 41.487 1.00 88.19 765 ASN A O 1
ATOM 5956 N N . PRO A 1 766 ? -16.546 0.646 42.103 1.00 83.38 766 PRO A N 1
ATOM 5957 C CA . PRO A 1 766 ? -17.274 0.886 40.858 1.00 83.38 766 PRO A CA 1
ATOM 5958 C C . PRO A 1 766 ? -17.607 2.366 40.620 1.00 83.38 766 PRO A C 1
ATOM 5960 O O . PRO A 1 766 ? -17.721 2.762 39.465 1.00 83.38 766 PRO A O 1
ATOM 5963 N N . GLU A 1 767 ? -17.714 3.173 41.681 1.00 82.75 767 GLU A N 1
ATOM 5964 C CA . GLU A 1 767 ? -18.039 4.605 41.604 1.00 82.75 767 GLU A CA 1
ATOM 5965 C C . GLU A 1 767 ? -16.834 5.494 41.260 1.00 82.75 767 GLU A C 1
ATOM 5967 O O . GLU A 1 767 ? -17.017 6.629 40.826 1.00 82.75 767 GLU A O 1
ATOM 5972 N N . ASN A 1 768 ? -15.602 4.991 41.391 1.00 87.44 768 ASN A N 1
ATOM 5973 C CA . ASN A 1 768 ? -14.398 5.734 41.012 1.00 87.44 768 ASN A CA 1
ATOM 5974 C C . ASN A 1 768 ? -14.433 6.068 39.507 1.00 87.44 768 ASN A C 1
ATOM 5976 O O . ASN A 1 768 ? -14.639 5.182 38.672 1.00 87.44 768 ASN A O 1
ATOM 5980 N N . ALA A 1 769 ? -14.196 7.332 39.145 1.00 88.19 769 ALA A N 1
ATOM 5981 C CA . ALA A 1 769 ? -14.356 7.808 37.770 1.00 88.19 769 ALA A CA 1
ATOM 5982 C C . ALA A 1 769 ? -13.446 7.064 36.776 1.00 88.19 769 ALA A C 1
ATOM 5984 O O . ALA A 1 769 ? -13.871 6.735 35.668 1.00 88.19 769 ALA A O 1
ATOM 5985 N N . LEU A 1 770 ? -12.213 6.732 37.173 1.00 88.69 770 LEU A N 1
ATOM 5986 C CA . LEU A 1 770 ? -11.290 5.961 36.334 1.00 88.69 770 LEU A CA 1
ATOM 5987 C C . LEU A 1 770 ? -11.779 4.521 36.131 1.00 88.69 770 LEU A C 1
ATOM 5989 O O . LEU A 1 770 ? -11.629 3.974 35.038 1.00 88.69 770 LEU A O 1
ATOM 5993 N N . SER A 1 771 ? -12.394 3.919 37.153 1.00 88.88 771 SER A N 1
ATOM 5994 C CA . SER A 1 771 ? -12.986 2.577 37.065 1.00 88.88 771 SER A CA 1
ATOM 5995 C C . SER A 1 771 ? -14.203 2.565 36.137 1.00 88.88 771 SER A C 1
ATOM 5997 O O . SER A 1 771 ? -14.329 1.661 35.306 1.00 88.88 771 SER A O 1
ATOM 5999 N N . GLN A 1 772 ? -15.056 3.593 36.213 1.00 86.88 772 GLN A N 1
ATOM 6000 C CA . GLN A 1 772 ? -16.192 3.774 35.302 1.00 86.88 772 GLN A CA 1
ATOM 6001 C C . GLN A 1 772 ? -15.727 3.942 33.851 1.00 86.88 772 GLN A C 1
ATOM 6003 O O . GLN A 1 772 ? -16.189 3.212 32.973 1.00 86.88 772 GLN A O 1
ATOM 6008 N N . LEU A 1 773 ? -14.757 4.832 33.603 1.00 87.94 773 LEU A N 1
ATOM 6009 C CA . LEU A 1 773 ? -14.180 5.043 32.273 1.00 87.94 773 LEU A CA 1
ATOM 6010 C C . LEU A 1 773 ? -13.566 3.755 31.717 1.00 87.94 773 LEU A C 1
ATOM 6012 O O . LEU A 1 773 ? -13.776 3.426 30.552 1.00 87.94 773 LEU A O 1
ATOM 6016 N N . MET A 1 774 ? -12.854 2.983 32.539 1.00 86.06 774 MET A N 1
ATOM 6017 C CA . MET A 1 774 ? -12.241 1.737 32.088 1.00 86.06 774 MET A CA 1
ATOM 6018 C C . MET A 1 774 ? -13.290 0.662 31.740 1.00 86.06 774 MET A C 1
ATOM 6020 O O . MET A 1 774 ? -13.170 0.005 30.702 1.00 86.06 774 MET A O 1
ATOM 6024 N N . LYS A 1 775 ? -14.347 0.504 32.555 1.00 84.19 775 LYS A N 1
ATOM 6025 C CA . LYS A 1 775 ? -15.473 -0.415 32.279 1.00 84.19 775 LYS A CA 1
ATOM 6026 C C . LYS A 1 775 ? -16.240 -0.019 31.013 1.00 84.19 775 LYS A C 1
ATOM 6028 O O . LYS A 1 775 ? -16.552 -0.881 30.186 1.00 84.19 775 LYS A O 1
ATOM 6033 N N . ALA A 1 776 ? -16.433 1.283 30.810 1.00 81.62 776 ALA A N 1
ATOM 6034 C CA . ALA A 1 776 ? -17.010 1.860 29.603 1.00 81.62 776 ALA A CA 1
ATOM 6035 C C . ALA A 1 776 ? -16.083 1.775 28.376 1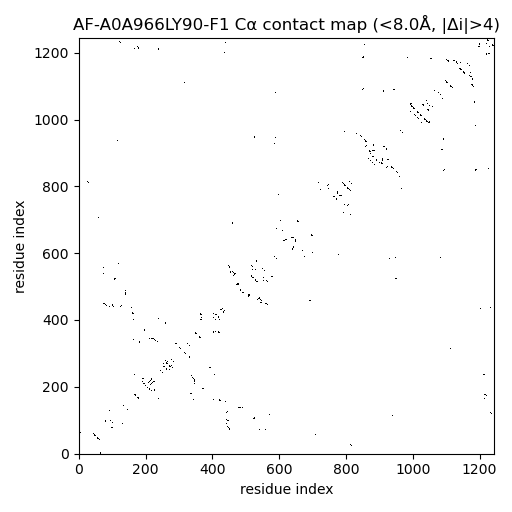.00 81.62 776 ALA A C 1
ATOM 6037 O O . ALA A 1 776 ? -16.416 2.309 27.329 1.00 81.62 776 ALA A O 1
ATOM 6038 N N . ASN A 1 777 ? -14.915 1.124 28.456 1.00 78.94 777 ASN A N 1
ATOM 6039 C CA . ASN A 1 777 ? -13.929 1.087 27.368 1.00 78.94 777 ASN A CA 1
ATOM 6040 C C . ASN A 1 777 ? -13.451 2.485 26.908 1.00 78.94 777 ASN A C 1
ATOM 6042 O O . ASN A 1 777 ? -13.051 2.669 25.755 1.00 78.94 777 ASN A O 1
ATOM 6046 N N . GLY A 1 778 ? -13.504 3.464 27.809 1.00 77.56 778 GLY A N 1
ATOM 6047 C CA . GLY A 1 778 ? -12.883 4.772 27.677 1.00 77.56 778 GLY A CA 1
ATOM 6048 C C . GLY A 1 778 ? -11.390 4.738 28.022 1.00 77.56 778 GLY A C 1
ATOM 6049 O O . GLY A 1 778 ? -10.750 3.683 28.067 1.00 77.56 778 GLY A O 1
ATOM 6050 N N . LYS A 1 779 ? -10.807 5.917 28.246 1.00 80.19 779 LYS A N 1
ATOM 6051 C CA . LYS A 1 779 ? -9.422 6.076 28.715 1.00 80.19 779 LYS A CA 1
ATOM 6052 C C . LYS A 1 779 ? -9.432 6.469 30.197 1.00 80.19 779 LYS A C 1
ATOM 6054 O O . LYS A 1 779 ? -10.264 7.294 30.560 1.00 80.19 779 LYS A O 1
ATOM 6059 N N . PRO A 1 780 ? -8.515 5.947 31.034 1.00 79.38 780 PRO A N 1
ATOM 6060 C CA . PRO A 1 780 ? -7.354 5.110 30.700 1.00 79.38 780 PRO A CA 1
ATOM 6061 C C . PRO A 1 780 ? -7.693 3.631 30.433 1.00 79.38 780 PRO A C 1
ATOM 6063 O O . PRO A 1 780 ? -8.669 3.095 30.944 1.00 79.38 780 PRO A O 1
ATOM 6066 N N . GLY A 1 781 ? -6.851 2.951 29.645 1.00 82.12 781 GLY A N 1
ATOM 6067 C CA . GLY A 1 781 ? -6.888 1.484 29.548 1.00 82.12 781 GLY A CA 1
ATOM 6068 C C . GLY A 1 781 ? -6.318 0.807 30.804 1.00 82.12 781 GLY A C 1
ATOM 6069 O O . GLY A 1 781 ? -5.709 1.473 31.636 1.00 82.12 781 GLY A O 1
ATOM 6070 N N . PHE A 1 782 ? -6.444 -0.520 30.915 1.00 84.31 782 PHE A N 1
ATOM 6071 C CA . PHE A 1 782 ? -6.050 -1.276 32.116 1.00 84.31 782 PHE A CA 1
ATOM 6072 C C . PHE A 1 782 ? -4.610 -1.011 32.591 1.00 84.31 782 PHE A C 1
ATOM 6074 O O . PHE A 1 782 ? -4.402 -0.667 33.749 1.00 84.31 782 PHE A O 1
ATOM 6081 N N . ASP A 1 783 ? -3.609 -1.092 31.707 1.00 82.81 783 ASP A N 1
ATOM 6082 C CA . ASP A 1 783 ? -2.213 -0.842 32.103 1.00 82.81 783 ASP A CA 1
ATOM 6083 C C . ASP A 1 783 ? -1.962 0.610 32.529 1.00 82.81 783 ASP A C 1
ATOM 6085 O O . ASP A 1 783 ? -1.182 0.862 33.443 1.00 82.81 783 ASP A O 1
ATOM 6089 N N . GLN A 1 784 ? -2.644 1.568 31.901 1.00 85.88 784 GLN A N 1
ATOM 6090 C CA . GLN A 1 784 ? -2.551 2.984 32.262 1.00 85.88 784 GLN A CA 1
ATOM 6091 C C . GLN A 1 784 ? -3.204 3.236 33.627 1.00 85.88 784 GLN A C 1
ATOM 6093 O O . GLN A 1 784 ? -2.636 3.933 34.462 1.00 85.88 784 GLN A O 1
ATOM 6098 N N . PHE A 1 785 ? -4.359 2.614 33.879 1.00 88.69 785 PHE A N 1
ATOM 6099 C CA . PHE A 1 785 ? -5.028 2.618 35.178 1.00 88.69 785 PHE A CA 1
ATOM 6100 C C . PHE A 1 785 ? -4.118 2.024 36.264 1.00 88.69 785 PHE A C 1
ATOM 6102 O O . PHE A 1 785 ? -3.870 2.661 37.286 1.00 88.69 785 PHE A O 1
ATOM 6109 N N . LYS A 1 786 ? -3.538 0.845 35.998 1.00 89.69 786 LYS A N 1
ATOM 6110 C CA . LYS A 1 786 ? -2.580 0.155 36.875 1.00 89.69 786 LYS A CA 1
ATOM 6111 C C . LYS A 1 786 ? -1.390 1.044 37.238 1.00 89.69 786 LYS A C 1
ATOM 6113 O O . LYS A 1 786 ? -1.005 1.098 38.401 1.00 89.69 786 LYS A O 1
ATOM 6118 N N . GLN A 1 787 ? -0.817 1.752 36.266 1.00 88.38 787 GLN A N 1
ATOM 6119 C CA . GLN A 1 787 ? 0.328 2.641 36.484 1.00 88.38 787 GLN A CA 1
ATOM 6120 C C . GLN A 1 787 ? -0.035 3.900 37.291 1.00 88.38 787 GLN A C 1
ATOM 6122 O O . GLN A 1 787 ? 0.777 4.371 38.088 1.00 88.38 787 GLN A O 1
ATOM 6127 N N . LEU A 1 788 ? -1.247 4.436 37.110 1.00 88.62 788 LEU A N 1
ATOM 6128 C CA . LEU A 1 788 ? -1.731 5.616 37.834 1.00 88.62 788 LEU A CA 1
ATOM 6129 C C . LEU A 1 788 ? -2.067 5.305 39.297 1.00 88.62 788 LEU A C 1
ATOM 6131 O O . LEU A 1 788 ? -1.599 6.014 40.183 1.00 88.62 788 LEU A O 1
ATOM 6135 N N . ILE A 1 789 ? -2.843 4.246 39.545 1.00 88.69 789 ILE A N 1
ATOM 6136 C CA . ILE A 1 789 ? -3.418 3.939 40.868 1.00 88.69 789 ILE A CA 1
ATOM 6137 C C . ILE A 1 789 ? -2.587 2.925 41.656 1.00 88.69 789 ILE A C 1
ATOM 6139 O O . ILE A 1 789 ? -2.607 2.924 42.881 1.00 88.69 789 ILE A O 1
ATOM 6143 N N . SER A 1 790 ? -1.822 2.065 40.989 1.00 90.25 790 SER A N 1
ATOM 6144 C CA . SER A 1 790 ? -1.048 1.025 41.665 1.00 90.25 790 SER A CA 1
ATOM 6145 C C . SER A 1 790 ? 0.454 1.246 41.495 1.00 90.25 790 SER A C 1
ATOM 6147 O O . SER A 1 790 ? 1.053 1.997 42.256 1.00 90.25 790 SER A O 1
ATOM 6149 N N . THR A 1 791 ? 1.091 0.586 40.533 1.00 88.88 791 THR A N 1
ATOM 6150 C CA . THR A 1 791 ? 2.503 0.794 40.184 1.00 88.88 791 THR A CA 1
ATOM 6151 C C . THR A 1 791 ? 2.775 0.181 38.803 1.00 88.88 791 THR A C 1
ATOM 6153 O O . THR A 1 791 ? 2.086 -0.774 38.423 1.00 88.88 791 THR A O 1
ATOM 6156 N N . PRO A 1 792 ? 3.764 0.676 38.029 1.00 86.44 792 PRO A N 1
ATOM 6157 C CA . PRO A 1 792 ? 4.241 -0.020 36.830 1.00 86.44 792 PRO A CA 1
ATOM 6158 C C . PRO A 1 792 ? 4.646 -1.484 37.082 1.00 86.44 792 PRO A C 1
ATOM 6160 O O . PRO A 1 792 ? 4.518 -2.314 36.183 1.00 86.44 792 PRO A O 1
ATOM 6163 N N . PHE A 1 793 ? 5.049 -1.804 38.315 1.00 88.94 793 PHE A N 1
ATOM 6164 C CA . PHE A 1 793 ? 5.500 -3.097 38.828 1.00 88.94 793 PHE A CA 1
ATOM 6165 C C . PHE A 1 793 ? 6.778 -3.629 38.170 1.00 88.94 793 PHE A C 1
ATOM 6167 O O . PHE A 1 793 ? 7.813 -3.689 38.824 1.00 88.94 793 PHE A O 1
ATOM 6174 N N . ALA A 1 794 ? 6.744 -4.000 36.890 1.00 86.56 794 ALA A N 1
ATOM 6175 C CA . ALA A 1 794 ? 7.851 -4.681 36.218 1.00 86.56 794 ALA A CA 1
ATOM 6176 C C . ALA A 1 794 ? 8.204 -4.007 34.885 1.00 86.56 794 ALA A C 1
ATOM 6178 O O . ALA A 1 794 ? 7.338 -3.795 34.040 1.00 86.56 794 ALA A O 1
ATOM 6179 N N . VAL A 1 795 ? 9.483 -3.696 34.674 1.00 81.06 795 VAL A N 1
ATOM 6180 C CA . VAL A 1 795 ? 9.982 -2.893 33.540 1.00 81.06 795 VAL A CA 1
ATOM 6181 C C . VAL A 1 795 ? 11.147 -3.577 32.822 1.00 81.06 795 VAL A C 1
ATOM 6183 O O . VAL A 1 795 ? 11.810 -4.450 33.387 1.00 81.06 795 VAL A O 1
ATOM 6186 N N . THR A 1 796 ? 11.405 -3.199 31.569 1.00 76.12 796 THR A N 1
ATOM 6187 C CA . THR A 1 796 ? 12.503 -3.753 30.761 1.00 76.12 796 THR A CA 1
ATOM 6188 C C . THR A 1 796 ? 13.692 -2.812 30.609 1.00 76.12 796 THR A C 1
ATOM 6190 O O . THR A 1 796 ? 13.539 -1.591 30.573 1.00 76.12 796 THR A O 1
ATOM 6193 N N . ASP A 1 797 ? 14.873 -3.395 30.408 1.00 73.38 797 ASP A N 1
ATOM 6194 C CA . ASP A 1 797 ? 16.070 -2.675 29.971 1.00 73.38 797 ASP A CA 1
ATOM 6195 C C . ASP A 1 797 ? 16.000 -2.251 28.486 1.00 73.38 797 ASP A C 1
ATOM 6197 O O . ASP A 1 797 ? 15.034 -2.522 27.764 1.00 73.38 797 ASP A O 1
ATOM 6201 N N . SER A 1 798 ? 17.053 -1.586 27.999 1.00 70.88 798 SER A N 1
ATOM 6202 C CA . SER A 1 798 ? 17.177 -1.184 26.590 1.00 70.88 798 SER A CA 1
ATOM 6203 C C . SER A 1 798 ? 17.196 -2.373 25.622 1.00 70.88 798 SER A C 1
ATOM 6205 O O . SER A 1 798 ? 16.757 -2.231 24.481 1.00 70.88 798 SER A O 1
ATOM 6207 N N . SER A 1 799 ? 17.630 -3.552 26.075 1.00 65.62 799 SER A N 1
ATOM 6208 C CA . SER A 1 799 ? 17.635 -4.799 25.301 1.00 65.62 799 SER A CA 1
ATOM 6209 C C . SER A 1 799 ? 16.284 -5.523 25.335 1.00 65.62 799 SER A C 1
ATOM 6211 O O . SER A 1 799 ? 16.050 -6.414 24.527 1.00 65.62 799 SER A O 1
ATOM 6213 N N . GLY A 1 800 ? 15.338 -5.080 26.169 1.00 66.81 800 GLY A N 1
ATOM 6214 C CA . GLY A 1 800 ? 13.971 -5.607 26.242 1.00 66.81 800 GLY A CA 1
ATOM 6215 C C . GLY A 1 800 ? 13.849 -6.769 27.211 1.00 66.81 800 GLY A C 1
ATOM 6216 O O . GLY A 1 800 ? 12.807 -7.414 27.280 1.00 66.81 800 GLY A O 1
ATOM 6217 N N . LYS A 1 801 ? 14.907 -7.037 27.977 1.00 72.50 801 LYS A N 1
ATOM 6218 C CA . LYS A 1 801 ? 14.874 -8.049 29.019 1.00 72.50 801 LYS A CA 1
ATOM 6219 C C . LYS A 1 801 ? 14.334 -7.433 30.299 1.00 72.50 801 LYS A C 1
ATOM 6221 O O . LYS A 1 801 ? 14.565 -6.263 30.598 1.00 72.50 801 LYS A O 1
ATOM 6226 N N . ALA A 1 802 ? 13.650 -8.254 31.084 1.00 76.94 802 ALA A N 1
ATOM 6227 C CA . ALA A 1 802 ? 13.114 -7.844 32.369 1.00 76.94 802 ALA A CA 1
ATOM 6228 C C . ALA A 1 802 ? 14.202 -7.379 33.330 1.00 76.94 802 ALA A C 1
ATOM 6230 O O . ALA A 1 802 ? 15.168 -8.113 33.531 1.00 76.94 802 ALA A O 1
ATOM 6231 N N . LEU A 1 803 ? 14.052 -6.211 33.947 1.00 82.38 803 LEU A N 1
ATOM 6232 C CA . LEU A 1 803 ? 14.965 -5.802 35.007 1.00 82.38 803 LEU A CA 1
ATOM 6233 C C . LEU A 1 803 ? 14.741 -6.678 36.254 1.00 82.38 803 LEU A C 1
ATOM 6235 O O . LEU A 1 803 ? 13.599 -7.002 36.571 1.00 82.38 803 LEU A O 1
ATOM 6239 N N . PRO A 1 804 ? 15.804 -7.073 36.983 1.00 86.69 804 PRO A N 1
ATOM 6240 C CA . PRO A 1 804 ? 15.689 -7.906 38.187 1.00 86.69 804 PRO A CA 1
ATOM 6241 C C . PRO A 1 804 ? 15.201 -7.121 39.427 1.00 86.69 804 PRO A C 1
ATOM 6243 O O . PRO A 1 804 ? 15.424 -7.546 40.562 1.00 86.69 804 PRO A O 1
ATOM 6246 N N . ILE A 1 805 ? 14.563 -5.966 39.215 1.00 86.94 805 ILE A N 1
ATOM 6247 C CA . ILE A 1 805 ? 14.017 -5.061 40.232 1.00 86.94 805 ILE A CA 1
ATOM 6248 C C . ILE A 1 805 ? 12.586 -4.666 39.852 1.00 86.94 805 ILE A C 1
ATOM 6250 O O . ILE A 1 805 ? 12.253 -4.619 38.666 1.00 86.94 805 ILE A O 1
ATOM 6254 N N . ILE A 1 806 ? 11.759 -4.376 40.857 1.00 88.88 806 ILE A N 1
ATOM 6255 C CA . ILE A 1 806 ? 10.369 -3.934 40.682 1.00 88.88 806 ILE A CA 1
ATOM 6256 C C . ILE A 1 806 ? 10.202 -2.474 41.109 1.00 88.88 806 ILE A C 1
ATOM 6258 O O . ILE A 1 806 ? 10.972 -1.973 41.926 1.00 88.88 806 ILE A O 1
ATOM 6262 N N . THR A 1 807 ? 9.196 -1.794 40.561 1.00 89.25 807 THR A N 1
ATOM 6263 C CA . THR A 1 807 ? 8.769 -0.469 41.035 1.00 89.25 807 THR A CA 1
ATOM 6264 C C . THR A 1 807 ? 7.686 -0.624 42.094 1.00 89.25 807 THR A C 1
ATOM 6266 O O . THR A 1 807 ? 6.856 -1.532 42.008 1.00 89.25 807 THR A O 1
ATOM 6269 N N . THR A 1 808 ? 7.672 0.271 43.077 1.00 89.38 808 THR A N 1
ATOM 6270 C CA . THR A 1 808 ? 6.763 0.187 44.228 1.00 89.38 808 THR A CA 1
ATOM 6271 C C . THR A 1 808 ? 5.714 1.294 44.232 1.00 89.38 808 THR A C 1
ATOM 6273 O O . THR A 1 808 ? 4.604 1.088 44.724 1.00 89.38 808 THR A O 1
ATOM 6276 N N . LYS A 1 809 ? 6.029 2.452 43.642 1.00 89.50 809 LYS A N 1
ATOM 6277 C CA . LYS A 1 809 ? 5.182 3.649 43.679 1.00 89.50 809 LYS A CA 1
ATOM 6278 C C . LYS A 1 809 ? 4.332 3.802 42.419 1.00 89.50 809 LYS A C 1
ATOM 6280 O O . LYS A 1 809 ? 4.632 3.223 41.369 1.00 89.50 809 LYS A O 1
ATOM 6285 N N . SER A 1 810 ? 3.243 4.561 42.539 1.00 89.75 810 SER A N 1
ATOM 6286 C CA . SER A 1 810 ? 2.356 4.904 41.421 1.00 89.75 810 SER A CA 1
ATOM 6287 C C . SER A 1 810 ? 2.767 6.224 40.763 1.00 89.75 810 SER A C 1
ATOM 6289 O O . SER A 1 810 ? 3.469 7.043 41.358 1.00 89.75 810 SER A O 1
ATOM 6291 N N . PHE A 1 811 ? 2.292 6.479 39.541 1.00 87.44 811 PHE A N 1
ATOM 6292 C CA . PHE A 1 811 ? 2.477 7.792 38.913 1.00 87.44 811 PHE A CA 1
ATOM 6293 C C . PHE A 1 811 ? 1.648 8.905 39.567 1.00 87.44 811 PHE A C 1
ATOM 6295 O O . PHE A 1 811 ? 2.017 10.070 39.428 1.00 87.44 811 PHE A O 1
ATOM 6302 N N . ALA A 1 812 ? 0.544 8.577 40.247 1.00 87.88 812 ALA A N 1
ATOM 6303 C CA . ALA A 1 812 ? -0.228 9.563 41.002 1.00 87.88 812 ALA A CA 1
ATOM 6304 C C . ALA A 1 812 ? 0.497 9.987 42.291 1.00 87.88 812 ALA A C 1
ATOM 6306 O O . ALA A 1 812 ? 0.529 11.171 42.612 1.00 87.88 812 ALA A O 1
ATOM 6307 N N . GLU A 1 813 ? 1.128 9.035 42.985 1.00 86.88 813 GLU A N 1
ATOM 6308 C CA . GLU A 1 813 ? 1.919 9.273 44.198 1.00 86.88 813 GLU A CA 1
ATOM 6309 C C . GLU A 1 813 ? 3.202 10.066 43.895 1.00 86.88 813 GLU A C 1
ATOM 6311 O O . GLU A 1 813 ? 3.573 10.968 44.647 1.00 86.88 813 GLU A O 1
ATOM 6316 N N . GLY A 1 814 ? 3.828 9.773 42.750 1.00 85.62 814 GLY A N 1
ATOM 6317 C CA . GLY A 1 814 ? 5.134 10.293 42.350 1.00 85.62 814 GLY A CA 1
ATOM 6318 C C . GLY A 1 814 ? 6.219 9.229 42.519 1.00 85.62 814 GLY A C 1
ATOM 6319 O O . GLY A 1 814 ? 6.219 8.462 43.481 1.00 85.62 814 GLY A O 1
ATOM 6320 N N . LEU A 1 815 ? 7.149 9.157 41.562 1.00 85.81 815 LEU A N 1
ATOM 6321 C CA . LEU A 1 815 ? 8.228 8.168 41.597 1.00 85.81 815 LEU A CA 1
ATOM 6322 C C . LEU A 1 815 ? 9.483 8.722 42.285 1.00 85.81 815 LEU A C 1
ATOM 6324 O O . LEU A 1 815 ? 9.851 9.870 42.023 1.00 85.81 815 LEU A O 1
ATOM 6328 N N . PRO A 1 816 ? 10.200 7.912 43.087 1.00 86.94 816 PRO A N 1
ATOM 6329 C CA . PRO A 1 816 ? 11.542 8.257 43.540 1.00 86.94 816 PRO A CA 1
ATOM 6330 C C . PRO A 1 816 ? 12.525 8.266 42.361 1.00 86.94 816 PRO A C 1
ATOM 6332 O O . PRO A 1 816 ? 12.290 7.633 41.329 1.00 86.94 816 PRO A O 1
ATOM 6335 N N . VAL A 1 817 ? 13.664 8.945 42.530 1.00 88.00 817 VAL A N 1
ATOM 6336 C CA . VAL A 1 817 ? 14.687 9.117 41.478 1.00 88.00 817 VAL A CA 1
ATOM 6337 C C . VAL A 1 817 ? 15.111 7.778 40.858 1.00 88.00 817 VAL A C 1
ATOM 6339 O O . VAL A 1 817 ? 15.199 7.667 39.636 1.00 88.00 817 VAL A O 1
ATOM 6342 N N . SER A 1 818 ? 15.335 6.746 41.675 1.00 86.25 818 SER A N 1
ATOM 6343 C CA . SER A 1 818 ? 15.751 5.413 41.215 1.00 86.25 818 SER A CA 1
ATOM 6344 C C . SER A 1 818 ? 14.701 4.739 40.324 1.00 86.25 818 SER A C 1
ATOM 6346 O O . SER A 1 818 ? 15.026 4.266 39.234 1.00 86.25 818 SER A O 1
ATOM 6348 N N . GLU A 1 819 ? 13.431 4.732 40.734 1.00 86.62 819 GLU A N 1
ATOM 6349 C CA . GLU A 1 819 ? 12.333 4.157 39.945 1.00 86.62 819 GLU A CA 1
ATOM 6350 C C . GLU A 1 819 ? 12.046 4.989 38.686 1.00 86.62 819 GLU A C 1
ATOM 6352 O O . GLU A 1 819 ? 11.784 4.432 37.616 1.00 86.62 819 GLU A O 1
ATOM 6357 N N . TYR A 1 820 ? 12.171 6.317 38.767 1.00 86.50 820 TYR A N 1
ATOM 6358 C CA . TYR A 1 820 ? 12.037 7.197 37.607 1.00 86.50 820 TYR A CA 1
ATOM 6359 C C . TYR A 1 820 ? 13.101 6.894 36.543 1.00 86.50 820 TYR A C 1
ATOM 6361 O O . TYR A 1 820 ? 12.773 6.705 35.374 1.00 86.50 820 TYR A O 1
ATOM 6369 N N . TRP A 1 821 ? 14.373 6.753 36.927 1.00 85.00 821 TRP A N 1
ATOM 6370 C CA . TRP A 1 821 ? 15.425 6.358 35.983 1.00 85.00 821 TRP A CA 1
ATOM 6371 C C . TRP A 1 821 ? 15.215 4.952 35.418 1.00 85.00 821 TRP A C 1
ATOM 6373 O O . TRP A 1 821 ? 15.453 4.719 34.233 1.00 85.00 821 TRP A O 1
ATOM 6383 N N . THR A 1 822 ? 14.717 4.028 36.239 1.00 81.88 822 THR A N 1
ATOM 6384 C CA . THR A 1 822 ? 14.423 2.655 35.811 1.00 81.88 822 THR A CA 1
ATOM 6385 C C . THR A 1 822 ? 13.324 2.632 34.738 1.00 81.88 822 THR A C 1
ATOM 6387 O O . THR A 1 822 ? 13.470 1.977 33.706 1.00 81.88 822 THR A O 1
ATOM 6390 N N . THR A 1 823 ? 12.258 3.416 34.921 1.00 80.06 823 THR A N 1
ATOM 6391 C CA . THR A 1 823 ? 11.166 3.571 33.938 1.00 80.06 823 THR A CA 1
ATOM 6392 C C . THR A 1 823 ? 11.577 4.402 32.709 1.00 80.06 823 THR A C 1
ATOM 6394 O O . THR A 1 823 ? 11.040 4.214 31.609 1.00 80.06 823 THR A O 1
ATOM 6397 N N . ALA A 1 824 ? 12.580 5.279 32.844 1.00 81.88 824 ALA A N 1
ATOM 6398 C CA . ALA A 1 824 ? 13.101 6.092 31.747 1.00 81.88 824 ALA A CA 1
ATOM 6399 C C . ALA A 1 824 ? 13.809 5.264 30.660 1.00 81.88 824 ALA A C 1
ATOM 6401 O O . ALA A 1 824 ? 13.691 5.608 29.482 1.00 81.88 824 ALA A O 1
ATOM 6402 N N . TYR A 1 825 ? 14.496 4.164 31.005 1.00 76.69 825 TYR A N 1
ATOM 6403 C CA . TYR A 1 825 ? 15.114 3.267 30.010 1.00 76.69 825 TYR A CA 1
ATOM 6404 C C . TYR A 1 825 ? 14.081 2.718 29.025 1.00 76.69 825 TYR A C 1
ATOM 6406 O O . TYR A 1 825 ? 14.263 2.816 27.807 1.00 76.69 825 TYR A O 1
ATOM 6414 N N . GLY A 1 826 ? 12.970 2.211 29.561 1.00 69.88 826 GLY A N 1
ATOM 6415 C CA . GLY A 1 826 ? 11.846 1.715 28.780 1.00 69.88 826 GLY A CA 1
ATOM 6416 C C . GLY A 1 826 ? 11.214 2.792 27.902 1.00 69.88 826 GLY A C 1
ATOM 6417 O O . GLY A 1 826 ? 11.035 2.607 26.697 1.00 69.88 826 GLY A O 1
ATOM 6418 N N . SER A 1 827 ? 10.968 3.965 28.486 1.00 72.94 827 SER A N 1
ATOM 6419 C CA . SER A 1 827 ? 10.388 5.113 27.781 1.00 72.94 827 SER A CA 1
ATOM 6420 C C . SER A 1 827 ? 11.280 5.607 26.634 1.00 72.94 827 SER A C 1
ATOM 6422 O O . SER A 1 827 ? 10.803 5.836 25.520 1.00 72.94 827 SER A O 1
ATOM 6424 N N . ARG A 1 828 ? 12.597 5.722 26.863 1.00 76.62 828 ARG A N 1
ATOM 6425 C CA . ARG A 1 828 ? 13.573 6.142 25.845 1.00 76.62 828 ARG A CA 1
ATOM 6426 C C . ARG A 1 828 ? 13.680 5.123 24.718 1.00 76.62 828 ARG A C 1
ATOM 6428 O O . ARG A 1 828 ? 13.701 5.523 23.553 1.00 76.62 828 ARG A O 1
ATOM 6435 N N . ARG A 1 829 ? 13.711 3.825 25.042 1.00 74.00 829 ARG A N 1
ATOM 6436 C CA . ARG A 1 829 ? 13.650 2.760 24.035 1.00 74.00 829 ARG A CA 1
ATOM 6437 C C . ARG A 1 829 ? 12.388 2.908 23.190 1.00 74.00 829 ARG A C 1
ATOM 6439 O O . ARG A 1 829 ? 12.516 2.972 21.975 1.00 74.00 829 ARG A O 1
ATOM 6446 N N . GLY A 1 830 ? 11.214 3.054 23.808 1.00 68.25 830 GLY A N 1
ATOM 6447 C CA . GLY A 1 830 ? 9.947 3.253 23.095 1.00 68.25 830 GLY A CA 1
ATOM 6448 C C . GLY A 1 830 ? 9.972 4.454 22.138 1.00 68.25 830 GLY A C 1
ATOM 6449 O O . GLY A 1 830 ? 9.501 4.352 21.007 1.00 68.25 830 GLY A O 1
ATOM 6450 N N . MET A 1 831 ? 10.596 5.573 22.531 1.00 70.31 831 MET A N 1
ATOM 6451 C CA . MET A 1 831 ? 10.766 6.745 21.655 1.00 70.31 831 MET A CA 1
ATOM 6452 C C . MET A 1 831 ? 11.733 6.512 20.483 1.00 70.31 831 MET A C 1
ATOM 6454 O O . MET A 1 831 ? 11.482 6.997 19.379 1.00 70.31 831 MET A O 1
ATOM 6458 N N . ILE A 1 832 ? 12.843 5.798 20.702 1.00 71.50 832 ILE A N 1
ATOM 6459 C CA . ILE A 1 832 ? 13.804 5.457 19.637 1.00 71.50 832 ILE A CA 1
ATOM 6460 C C . ILE A 1 832 ? 13.168 4.458 18.667 1.00 71.50 832 ILE A C 1
ATOM 6462 O O . ILE A 1 832 ? 13.187 4.668 17.453 1.00 71.50 832 ILE A O 1
ATOM 6466 N N . GLN A 1 833 ? 12.541 3.419 19.216 1.00 64.44 833 GLN A N 1
ATOM 6467 C CA . GLN A 1 833 ? 11.811 2.384 18.496 1.00 64.44 833 GLN A CA 1
ATOM 6468 C C . GLN A 1 833 ? 10.705 3.013 17.633 1.00 64.44 833 GLN A C 1
ATOM 6470 O O . GLN A 1 833 ? 10.607 2.701 16.453 1.00 64.44 833 GLN A O 1
ATOM 6475 N N . LYS A 1 834 ? 10.002 4.041 18.134 1.00 62.12 834 LYS A N 1
ATOM 6476 C CA . LYS A 1 834 ? 9.042 4.842 17.353 1.00 62.12 834 LYS A CA 1
ATOM 6477 C C . LYS A 1 834 ? 9.604 5.463 16.080 1.00 62.12 834 LYS A C 1
ATOM 6479 O O . LYS A 1 834 ? 8.907 5.519 15.069 1.00 62.12 834 LYS A O 1
ATOM 6484 N N . ARG A 1 835 ? 10.843 5.957 16.098 1.00 64.56 835 ARG A N 1
ATOM 6485 C CA . ARG A 1 835 ? 11.453 6.535 14.890 1.00 64.56 835 ARG A CA 1
ATOM 6486 C C . ARG A 1 835 ? 11.977 5.465 13.938 1.00 64.56 835 ARG A C 1
ATOM 6488 O O . ARG A 1 835 ? 11.833 5.635 12.733 1.00 64.56 835 ARG A O 1
ATOM 6495 N N . MET A 1 836 ? 12.560 4.389 14.462 1.00 61.44 836 MET A N 1
ATOM 6496 C CA . MET A 1 836 ? 13.169 3.337 13.639 1.00 61.44 836 MET A CA 1
ATOM 6497 C C . MET A 1 836 ? 12.115 2.407 13.020 1.00 61.44 836 MET A C 1
ATOM 6499 O O . MET A 1 836 ? 12.123 2.174 11.812 1.00 61.44 836 MET A O 1
ATOM 6503 N N . GLU A 1 837 ? 11.145 1.948 13.810 1.00 62.28 837 GLU A N 1
ATOM 6504 C CA . GLU A 1 837 ? 10.157 0.948 13.392 1.00 62.28 837 GLU A CA 1
ATOM 6505 C C . GLU A 1 837 ? 8.976 1.514 12.593 1.00 62.28 837 GLU A C 1
ATOM 6507 O O . GLU A 1 837 ? 8.067 0.782 12.231 1.00 62.28 837 GLU A O 1
ATOM 6512 N N . THR A 1 838 ? 8.957 2.802 12.249 1.00 61.16 838 THR A N 1
ATOM 6513 C CA . THR A 1 838 ? 7.970 3.315 11.276 1.00 61.16 838 THR A CA 1
ATOM 6514 C C . THR A 1 838 ? 8.412 3.080 9.831 1.00 61.16 838 THR A C 1
ATOM 6516 O O . THR A 1 838 ? 7.576 2.989 8.929 1.00 61.16 838 THR A O 1
ATOM 6519 N N . ALA A 1 839 ? 9.720 2.952 9.583 1.00 67.62 839 ALA A N 1
ATOM 6520 C CA . ALA A 1 839 ? 10.258 2.770 8.238 1.00 67.62 839 ALA A CA 1
ATOM 6521 C C . ALA A 1 839 ? 10.143 1.319 7.745 1.00 67.62 839 ALA A C 1
ATOM 6523 O O . ALA A 1 839 ? 9.831 1.088 6.572 1.00 67.62 839 ALA A O 1
ATOM 6524 N N . GLU A 1 840 ? 10.387 0.357 8.633 1.00 71.31 840 GLU A N 1
ATOM 6525 C CA . GLU A 1 840 ? 10.519 -1.059 8.294 1.00 71.31 840 GLU A CA 1
ATOM 6526 C C . GLU A 1 840 ? 9.181 -1.747 7.944 1.00 71.31 840 GLU A C 1
ATOM 6528 O O . GLU A 1 840 ? 9.100 -2.317 6.851 1.00 71.31 840 GLU A O 1
ATOM 6533 N N . PRO A 1 841 ? 8.087 -1.619 8.728 1.00 73.62 841 PRO A N 1
ATOM 6534 C CA . PRO A 1 841 ? 6.775 -2.157 8.359 1.00 73.62 841 PRO A CA 1
ATOM 6535 C C . PRO A 1 841 ? 6.232 -1.537 7.069 1.00 73.62 841 PRO A C 1
ATOM 6537 O O . PRO A 1 841 ? 5.651 -2.228 6.235 1.00 73.62 841 PRO A O 1
ATOM 6540 N N . GLY A 1 842 ? 6.477 -0.240 6.850 1.00 74.25 842 GLY A N 1
ATOM 6541 C CA . GLY A 1 842 ? 6.089 0.439 5.614 1.00 74.25 842 GLY A CA 1
ATOM 6542 C C . GLY A 1 842 ? 6.845 -0.082 4.387 1.00 74.25 842 GLY A C 1
ATOM 6543 O O . GLY A 1 842 ? 6.276 -0.168 3.297 1.00 74.25 842 GLY A O 1
ATOM 6544 N N . TYR A 1 843 ? 8.120 -0.451 4.540 1.00 77.19 843 TYR A N 1
ATOM 6545 C CA . TYR A 1 843 ? 8.890 -1.099 3.478 1.00 77.19 843 TYR A CA 1
ATOM 6546 C C . TYR A 1 843 ? 8.417 -2.536 3.233 1.00 77.19 843 TYR A C 1
ATOM 6548 O O . TYR A 1 843 ? 8.155 -2.897 2.084 1.00 77.19 843 TYR A O 1
ATOM 6556 N N . PHE A 1 844 ? 8.212 -3.310 4.300 1.00 81.94 844 PHE A N 1
ATOM 6557 C CA . PHE A 1 844 ? 7.645 -4.655 4.237 1.00 81.94 844 PHE A CA 1
ATOM 6558 C C . PHE A 1 844 ? 6.283 -4.667 3.523 1.00 81.94 844 PHE A C 1
ATOM 6560 O O . PHE A 1 844 ? 6.071 -5.453 2.601 1.00 81.94 844 PHE A O 1
ATOM 6567 N N . SER A 1 845 ? 5.403 -3.712 3.843 1.00 82.69 845 SER A N 1
ATOM 6568 C CA . SER A 1 845 ? 4.106 -3.536 3.177 1.00 82.69 845 SER A CA 1
ATOM 6569 C C . SER A 1 845 ? 4.239 -3.337 1.667 1.00 82.69 845 SER A C 1
ATOM 6571 O O . SER A 1 845 ? 3.533 -3.977 0.886 1.00 82.69 845 SER A O 1
ATOM 6573 N N . LYS A 1 846 ? 5.207 -2.525 1.221 1.00 79.75 846 LYS A N 1
ATOM 6574 C CA . LYS A 1 846 ? 5.475 -2.331 -0.213 1.00 79.75 846 LYS A CA 1
ATOM 6575 C C . LYS A 1 846 ? 5.966 -3.601 -0.904 1.00 79.75 846 LYS A C 1
ATOM 6577 O O . LYS A 1 846 ? 5.623 -3.786 -2.070 1.00 79.75 846 LYS A O 1
ATOM 6582 N N . GLN A 1 847 ? 6.756 -4.435 -0.226 1.00 82.31 847 GLN A N 1
ATOM 6583 C CA . GLN A 1 847 ? 7.248 -5.702 -0.778 1.00 82.31 847 GLN A CA 1
ATOM 6584 C C . GLN A 1 847 ? 6.125 -6.734 -0.904 1.00 82.31 847 GLN A C 1
ATOM 6586 O O . GLN A 1 847 ? 5.966 -7.334 -1.966 1.00 82.31 847 GLN A O 1
ATOM 6591 N N . VAL A 1 848 ? 5.309 -6.893 0.143 1.00 88.00 848 VAL A N 1
ATOM 6592 C CA . VAL A 1 848 ? 4.143 -7.787 0.118 1.00 88.00 848 VAL A CA 1
ATOM 6593 C C . VAL A 1 848 ? 3.202 -7.360 -1.007 1.00 88.00 848 VAL A C 1
ATOM 6595 O O . VAL A 1 848 ? 2.921 -8.150 -1.904 1.00 88.00 848 VAL A O 1
ATOM 6598 N N . LEU A 1 849 ? 2.805 -6.083 -1.036 1.00 85.94 849 LEU A N 1
ATOM 6599 C CA . LEU A 1 849 ? 1.884 -5.572 -2.052 1.00 85.94 849 LEU A CA 1
ATOM 6600 C C . LEU A 1 849 ? 2.455 -5.639 -3.473 1.00 85.94 849 LEU A C 1
ATOM 6602 O O . LEU A 1 849 ? 1.687 -5.859 -4.396 1.00 85.94 849 LEU A O 1
ATOM 6606 N N . SER A 1 850 ? 3.772 -5.510 -3.692 1.00 80.25 850 SER A N 1
ATOM 6607 C CA . SER A 1 850 ? 4.335 -5.703 -5.045 1.00 80.25 850 SER A CA 1
ATOM 6608 C C . SER A 1 850 ? 4.181 -7.120 -5.594 1.00 80.25 850 SER A C 1
ATOM 6610 O O . SER A 1 850 ? 4.268 -7.289 -6.802 1.00 80.25 850 SER A O 1
ATOM 6612 N N . VAL A 1 851 ? 3.982 -8.121 -4.733 1.00 84.81 851 VAL A N 1
ATOM 6613 C CA . VAL A 1 851 ? 3.838 -9.526 -5.143 1.00 84.81 851 VAL A CA 1
ATOM 6614 C C . VAL A 1 851 ? 2.373 -9.963 -5.105 1.00 84.81 851 VAL A C 1
ATOM 6616 O O . VAL A 1 851 ? 1.946 -10.790 -5.906 1.00 84.81 851 VAL A O 1
ATOM 6619 N N . THR A 1 852 ? 1.573 -9.417 -4.184 1.00 89.12 852 THR A N 1
ATOM 6620 C CA . THR A 1 852 ? 0.169 -9.818 -4.042 1.00 89.12 852 THR A CA 1
ATOM 6621 C C . THR A 1 852 ? -0.765 -9.097 -5.004 1.00 89.12 852 THR A C 1
ATOM 6623 O O . THR A 1 852 ? -1.791 -9.671 -5.342 1.00 89.12 852 THR A O 1
ATOM 6626 N N . ILE A 1 853 ? -0.436 -7.887 -5.471 1.00 86.25 853 ILE A N 1
ATOM 6627 C CA . ILE A 1 853 ? -1.343 -7.050 -6.280 1.00 86.25 853 ILE A CA 1
ATOM 6628 C C . ILE A 1 853 ? -1.760 -7.673 -7.620 1.00 86.25 853 ILE A C 1
ATOM 6630 O O . ILE A 1 853 ? -2.784 -7.288 -8.176 1.00 86.25 853 ILE A O 1
ATOM 6634 N N . ASP A 1 854 ? -1.012 -8.665 -8.102 1.00 81.31 854 ASP A N 1
ATOM 6635 C CA . ASP A 1 854 ? -1.325 -9.422 -9.320 1.00 81.31 854 ASP A CA 1
ATOM 6636 C C . ASP A 1 854 ? -2.480 -10.418 -9.110 1.00 81.31 854 ASP A C 1
ATOM 6638 O O . ASP A 1 854 ? -3.017 -10.985 -10.061 1.00 81.31 854 ASP A O 1
ATOM 6642 N N . ASN A 1 855 ? -2.878 -10.661 -7.856 1.00 88.00 855 ASN A N 1
ATOM 6643 C CA . ASN A 1 855 ? -3.954 -11.582 -7.525 1.00 88.00 855 ASN A CA 1
ATOM 6644 C C . ASN A 1 855 ? -5.312 -10.868 -7.540 1.00 88.00 855 ASN A C 1
ATOM 6646 O O . ASN A 1 855 ? -5.803 -10.384 -6.517 1.00 88.00 855 ASN A O 1
ATOM 6650 N N . VAL A 1 856 ? -5.919 -10.810 -8.721 1.00 88.81 856 VAL A N 1
ATOM 6651 C CA . VAL A 1 856 ? -7.278 -10.299 -8.926 1.00 88.81 856 VAL A CA 1
ATOM 6652 C C . VAL A 1 856 ? -8.286 -11.427 -9.112 1.00 88.81 856 VAL A C 1
ATOM 6654 O O . VAL A 1 856 ? -7.917 -12.569 -9.377 1.00 88.81 856 VAL A O 1
ATOM 6657 N N . ILE A 1 857 ? -9.572 -11.104 -9.049 1.00 90.06 857 ILE A N 1
ATOM 6658 C CA . ILE A 1 857 ? -10.616 -12.019 -9.500 1.00 90.06 857 ILE A CA 1
ATOM 6659 C C . ILE A 1 857 ? -10.691 -12.008 -11.026 1.00 90.06 857 ILE A C 1
ATOM 6661 O O . ILE A 1 857 ? -11.151 -11.036 -11.606 1.00 90.06 857 ILE A O 1
ATOM 6665 N N . SER A 1 858 ? -10.251 -13.075 -11.683 1.00 87.19 858 SER A N 1
ATOM 6666 C CA . SER A 1 858 ? -10.164 -13.162 -13.155 1.00 87.19 858 SER A CA 1
ATOM 6667 C C . SER A 1 858 ? -11.311 -13.943 -13.802 1.00 87.19 858 SER A C 1
ATOM 6669 O O . SER A 1 858 ? -11.364 -14.104 -15.014 1.00 87.19 858 SER A O 1
ATOM 6671 N N . GLY A 1 859 ? -12.229 -14.481 -13.002 1.00 88.19 859 GLY A N 1
ATOM 6672 C CA . GLY A 1 859 ? -13.355 -15.274 -13.489 1.00 88.19 859 GLY A CA 1
ATOM 6673 C C . GLY A 1 859 ? -14.241 -15.755 -12.349 1.00 88.19 859 GLY A C 1
ATOM 6674 O O . GLY A 1 859 ? -13.893 -15.620 -11.174 1.00 88.19 859 GLY A O 1
ATOM 6675 N N . GLU A 1 860 ? -15.396 -16.325 -12.675 1.00 91.19 860 GLU A N 1
ATOM 6676 C CA . GLU A 1 860 ? -16.369 -16.751 -11.663 1.00 91.19 860 GLU A CA 1
ATOM 6677 C C . GLU A 1 860 ? -16.023 -18.113 -11.048 1.00 91.19 860 GLU A C 1
ATOM 6679 O O . GLU A 1 860 ? -15.959 -18.244 -9.822 1.00 91.19 860 GLU A O 1
ATOM 6684 N N . ASP A 1 861 ? -15.738 -19.118 -11.881 1.00 92.25 861 ASP A N 1
ATOM 6685 C CA . ASP A 1 861 ? -15.483 -20.495 -11.455 1.00 92.25 861 ASP A CA 1
ATOM 6686 C C . ASP A 1 861 ? -14.392 -21.156 -12.312 1.00 92.25 861 ASP A C 1
ATOM 6688 O O . ASP A 1 861 ? -14.530 -21.266 -13.525 1.00 92.25 861 ASP A O 1
ATOM 6692 N N . CYS A 1 862 ? -13.311 -21.631 -11.683 1.00 89.06 862 CYS A N 1
ATOM 6693 C CA . CYS A 1 862 ? -12.243 -22.373 -12.365 1.00 89.06 862 CYS A CA 1
ATOM 6694 C C . CYS A 1 862 ? -12.497 -23.888 -12.490 1.00 89.06 862 CYS A C 1
ATOM 6696 O O . CYS A 1 862 ? -11.625 -24.607 -12.970 1.00 89.06 862 CYS A O 1
ATOM 6698 N N . GLY A 1 863 ? -13.632 -24.395 -11.995 1.00 87.44 863 GLY A N 1
ATOM 6699 C CA . GLY A 1 863 ? -14.018 -25.808 -12.092 1.00 87.44 863 GLY A CA 1
ATOM 6700 C C . GLY A 1 863 ? -13.245 -26.778 -11.188 1.00 87.44 863 GLY A C 1
ATOM 6701 O O . GLY A 1 863 ? -13.460 -27.987 -11.273 1.00 87.44 863 GLY A O 1
ATOM 6702 N N . VAL A 1 864 ? -12.353 -26.288 -10.318 1.00 88.38 864 VAL A N 1
ATOM 6703 C CA . VAL A 1 864 ? -11.574 -27.155 -9.419 1.00 88.38 864 VAL A CA 1
ATOM 6704 C C . VAL A 1 864 ? -12.478 -27.871 -8.408 1.00 88.38 864 VAL A C 1
ATOM 6706 O O . VAL A 1 864 ? -13.289 -27.234 -7.737 1.00 88.38 864 VAL A O 1
ATOM 6709 N N . LYS A 1 865 ? -12.305 -29.195 -8.291 1.00 86.75 865 LYS A N 1
ATOM 6710 C CA . LYS A 1 865 ? -13.000 -30.062 -7.315 1.00 86.75 865 LYS A CA 1
ATOM 6711 C C . LYS A 1 865 ? -12.152 -30.404 -6.083 1.00 86.75 865 LYS A C 1
ATOM 6713 O O . LYS A 1 865 ? -12.630 -31.063 -5.162 1.00 86.75 865 LYS A O 1
ATOM 6718 N N . ASP A 1 866 ? -10.893 -29.978 -6.089 1.00 87.06 866 ASP A N 1
ATOM 6719 C CA . ASP A 1 866 ? -9.960 -30.084 -4.969 1.00 87.06 866 ASP A CA 1
ATOM 6720 C C . ASP A 1 866 ? -10.018 -28.830 -4.075 1.00 87.06 866 ASP A C 1
ATOM 6722 O O . ASP A 1 866 ? -10.465 -27.756 -4.493 1.00 87.06 866 ASP A O 1
ATOM 6726 N N . GLY A 1 867 ? -9.573 -28.963 -2.829 1.00 91.06 867 GLY A N 1
ATOM 6727 C CA . GLY A 1 867 ? -9.665 -27.916 -1.822 1.00 91.06 867 GLY A CA 1
ATOM 6728 C C . GLY A 1 867 ? -8.636 -28.049 -0.708 1.00 91.06 867 GLY A C 1
ATOM 6729 O O . GLY A 1 867 ? -7.647 -28.769 -0.809 1.00 91.06 867 GLY A O 1
ATOM 6730 N N . VAL A 1 868 ? -8.868 -27.308 0.369 1.00 93.75 868 VAL A N 1
ATOM 6731 C CA . VAL A 1 868 ? -8.082 -27.376 1.602 1.00 93.75 868 VAL A CA 1
ATOM 6732 C C . VAL A 1 868 ? -8.964 -27.901 2.724 1.00 93.75 868 VAL A C 1
ATOM 6734 O O . VAL A 1 868 ? -10.136 -27.538 2.829 1.00 93.75 868 VAL A O 1
ATOM 6737 N N . VAL A 1 869 ? -8.407 -28.769 3.565 1.00 93.38 869 VAL A N 1
ATOM 6738 C CA . VAL A 1 869 ? -9.093 -29.247 4.770 1.00 93.38 869 VAL A CA 1
ATOM 6739 C C . VAL A 1 869 ? -9.097 -28.114 5.793 1.00 93.38 869 VAL A C 1
ATOM 6741 O O . VAL A 1 869 ? -8.037 -27.617 6.173 1.00 93.38 869 VAL A O 1
ATOM 6744 N N . THR A 1 870 ? -10.279 -27.686 6.226 1.00 91.88 870 THR A N 1
ATOM 6745 C CA . THR A 1 870 ? -10.470 -26.596 7.192 1.00 91.88 870 THR A CA 1
ATOM 6746 C C . THR A 1 870 ? -11.230 -27.107 8.413 1.00 91.88 870 THR A C 1
ATOM 6748 O O . THR A 1 870 ? -12.235 -27.803 8.273 1.00 91.88 870 THR A O 1
ATOM 6751 N N . SER A 1 871 ? -10.728 -26.784 9.609 1.00 91.12 871 SER A N 1
ATOM 6752 C CA . SER A 1 871 ? -11.387 -27.109 10.881 1.00 91.12 871 SER A CA 1
ATOM 6753 C C . SER A 1 871 ? -12.673 -26.298 11.048 1.00 91.12 871 SER A C 1
ATOM 6755 O O . SER A 1 871 ? -12.703 -25.117 10.705 1.00 91.12 871 SER A O 1
ATOM 6757 N N . LEU A 1 872 ? -13.716 -26.918 11.602 1.00 90.19 872 LEU A N 1
ATOM 6758 C CA . LEU A 1 872 ? -14.976 -26.247 11.937 1.00 90.19 872 LEU A CA 1
ATOM 6759 C C . LEU A 1 872 ? -14.913 -25.469 13.266 1.00 90.19 872 LEU A C 1
ATOM 6761 O O . LEU A 1 872 ? -15.915 -24.899 13.675 1.00 90.19 872 LEU A O 1
ATOM 6765 N N . GLU A 1 873 ? -13.763 -25.420 13.946 1.00 87.81 873 GLU A N 1
ATOM 6766 C CA . GLU A 1 873 ? -13.595 -24.652 15.192 1.00 87.81 873 GLU A CA 1
ATOM 6767 C C . GLU A 1 873 ? -13.682 -23.131 14.980 1.00 87.81 873 GLU A C 1
ATOM 6769 O O . GLU A 1 873 ? -14.208 -22.410 15.829 1.00 87.81 873 GLU A O 1
ATOM 6774 N N . ASP A 1 874 ? -13.167 -22.629 13.852 1.00 83.38 874 ASP A N 1
ATOM 6775 C CA . ASP A 1 874 ? -13.155 -21.199 13.533 1.00 83.38 874 ASP A CA 1
ATOM 6776 C C . ASP A 1 874 ? -14.208 -20.880 12.464 1.00 83.38 874 ASP A C 1
ATOM 6778 O O . ASP A 1 874 ? -13.971 -21.020 11.262 1.00 83.38 874 ASP A O 1
ATOM 6782 N N . LYS A 1 875 ? -15.381 -20.404 12.908 1.00 85.31 875 LYS A N 1
ATOM 6783 C CA . LYS A 1 875 ? -16.503 -20.013 12.031 1.00 85.31 875 LYS A CA 1
ATOM 6784 C C . LYS A 1 875 ? -16.062 -19.072 10.899 1.00 85.31 875 LYS A C 1
ATOM 6786 O O . LYS A 1 875 ? -16.571 -19.183 9.784 1.00 85.31 875 LYS A O 1
ATOM 6791 N N . ASN A 1 876 ? -15.109 -18.173 11.163 1.00 82.31 876 ASN A N 1
ATOM 6792 C CA . ASN A 1 876 ? -14.659 -17.162 10.200 1.00 82.31 876 ASN A CA 1
ATOM 6793 C C . ASN A 1 876 ? -13.844 -17.745 9.032 1.00 82.31 876 ASN A C 1
ATOM 6795 O O . ASN A 1 876 ? -13.700 -17.086 8.001 1.00 82.31 876 ASN A O 1
ATOM 6799 N N . ASP A 1 877 ? -13.286 -18.949 9.179 1.00 87.25 877 ASP A N 1
ATOM 6800 C CA . ASP A 1 877 ? -12.549 -19.618 8.102 1.00 87.25 877 ASP A CA 1
ATOM 6801 C C . ASP A 1 877 ? -13.459 -20.423 7.170 1.00 87.25 877 ASP A C 1
ATOM 6803 O O . ASP A 1 877 ? -13.007 -20.839 6.101 1.00 87.25 877 ASP A O 1
ATOM 6807 N N . VAL A 1 878 ? -14.710 -20.660 7.577 1.00 89.88 878 VAL A N 1
ATOM 6808 C CA . VAL A 1 878 ? -15.639 -21.585 6.918 1.00 89.88 878 VAL A CA 1
ATOM 6809 C C . VAL A 1 878 ? -16.793 -20.840 6.254 1.00 89.88 878 VAL A C 1
ATOM 6811 O O . VAL A 1 878 ? -17.084 -21.079 5.081 1.00 89.88 878 VAL A O 1
ATOM 6814 N N . VAL A 1 879 ? -17.440 -19.924 6.982 1.00 88.38 879 VAL A N 1
ATOM 6815 C CA . VAL A 1 879 ? -18.604 -19.185 6.476 1.00 88.38 879 VAL A CA 1
ATOM 6816 C C . VAL A 1 879 ? -18.199 -18.269 5.318 1.00 88.38 879 VAL A C 1
ATOM 6818 O O . VAL A 1 879 ? -17.181 -17.580 5.359 1.00 88.38 879 VAL A O 1
ATOM 6821 N N . GLY A 1 880 ? -19.013 -18.264 4.263 1.00 88.88 880 GLY A N 1
ATOM 6822 C CA . GLY A 1 880 ? -18.775 -17.503 3.040 1.00 88.88 880 GLY A CA 1
ATOM 6823 C C . GLY A 1 880 ? -17.821 -18.178 2.052 1.00 88.88 880 GLY A C 1
ATOM 6824 O O . GLY A 1 880 ? -17.417 -17.545 1.076 1.00 88.88 880 GLY A O 1
ATOM 6825 N N . ARG A 1 881 ? -17.453 -19.446 2.270 1.00 92.69 881 ARG A N 1
ATOM 6826 C CA . ARG A 1 881 ? -16.661 -20.255 1.328 1.00 92.69 881 ARG A CA 1
ATOM 6827 C C . ARG A 1 881 ? -17.507 -21.344 0.682 1.00 92.69 881 ARG A C 1
ATOM 6829 O O . ARG A 1 881 ? -18.574 -21.692 1.172 1.00 92.69 881 ARG A O 1
ATOM 6836 N N . TYR A 1 882 ? -17.011 -21.887 -0.423 1.00 94.19 882 TYR A N 1
ATOM 6837 C CA . TYR A 1 882 ? -17.668 -22.962 -1.163 1.00 94.19 882 TYR A CA 1
ATOM 6838 C C . TYR A 1 882 ? -17.048 -24.319 -0.820 1.00 94.19 882 TYR A C 1
ATOM 6840 O O . TYR A 1 882 ? -15.822 -24.442 -0.772 1.00 94.19 882 TYR A O 1
ATOM 6848 N N . GLU A 1 883 ? -17.872 -25.350 -0.625 1.00 94.88 883 GLU A N 1
ATOM 6849 C CA . GLU A 1 883 ? -17.395 -26.730 -0.486 1.00 94.88 883 GLU A CA 1
ATOM 6850 C C . GLU A 1 883 ? -16.803 -27.228 -1.816 1.00 94.88 883 GLU A C 1
ATOM 6852 O O . GLU A 1 883 ? -17.384 -27.025 -2.883 1.00 94.88 883 GLU A O 1
ATOM 6857 N N . ALA A 1 884 ? -15.644 -27.891 -1.769 1.00 92.12 884 ALA A N 1
ATOM 6858 C CA . ALA A 1 884 ? -14.886 -28.251 -2.970 1.00 92.12 884 ALA A CA 1
ATOM 6859 C C . ALA A 1 884 ? -15.608 -29.240 -3.900 1.00 92.12 884 ALA A C 1
ATOM 6861 O O . ALA A 1 884 ? -15.541 -29.094 -5.118 1.00 92.12 884 ALA A O 1
ATOM 6862 N N . LYS A 1 885 ? -16.321 -30.227 -3.342 1.00 88.69 885 LYS A N 1
ATOM 6863 C CA . LYS A 1 885 ? -16.966 -31.288 -4.133 1.00 88.69 885 LYS A CA 1
ATOM 6864 C C . LYS A 1 885 ? -18.331 -30.881 -4.684 1.00 88.69 885 LYS A C 1
ATOM 6866 O O . LYS A 1 885 ? -18.600 -31.125 -5.856 1.00 88.69 885 LYS A O 1
ATOM 6871 N N . THR A 1 886 ? -19.188 -30.295 -3.847 1.00 90.56 886 THR A N 1
ATOM 6872 C CA . THR A 1 886 ? -20.571 -29.947 -4.223 1.00 90.56 886 THR A CA 1
ATOM 6873 C C . THR A 1 886 ? -20.708 -28.538 -4.789 1.00 90.56 886 THR A C 1
ATOM 6875 O O . THR A 1 886 ? -21.735 -28.223 -5.382 1.00 90.56 886 THR A O 1
ATOM 6878 N N . ASN A 1 887 ? -19.689 -27.684 -4.625 1.00 91.69 887 ASN A N 1
ATOM 6879 C CA . ASN A 1 887 ? -19.731 -26.269 -4.997 1.00 91.69 887 ASN A CA 1
ATOM 6880 C C . ASN A 1 887 ? -20.854 -25.487 -4.285 1.00 91.69 887 ASN A C 1
ATOM 6882 O O . ASN A 1 887 ? -21.321 -24.469 -4.797 1.00 91.69 887 ASN A O 1
ATOM 6886 N N . LYS A 1 888 ? -21.298 -25.964 -3.115 1.00 93.00 888 LYS A N 1
ATOM 6887 C CA . LYS A 1 888 ? -22.309 -25.310 -2.279 1.00 93.00 888 LYS A CA 1
ATOM 6888 C C . LYS A 1 888 ? -21.663 -24.232 -1.407 1.00 93.00 888 LYS A C 1
ATOM 6890 O O . LYS A 1 888 ? -20.618 -24.476 -0.803 1.00 93.00 888 LYS A O 1
ATOM 6895 N N . LEU A 1 889 ? -22.275 -23.049 -1.345 1.00 93.56 889 LEU A N 1
ATOM 6896 C CA . LEU A 1 889 ? -21.871 -21.973 -0.437 1.00 93.56 889 LEU A CA 1
ATOM 6897 C C . LEU A 1 889 ? -22.210 -22.362 1.008 1.00 93.56 889 LEU A C 1
ATOM 6899 O O . LEU A 1 889 ? -23.340 -22.748 1.293 1.00 93.56 889 LEU A O 1
ATOM 6903 N N . ILE A 1 890 ? -21.242 -22.232 1.912 1.00 92.50 890 ILE A N 1
ATOM 6904 C CA . ILE A 1 890 ? -21.442 -22.446 3.343 1.00 92.50 890 ILE A CA 1
ATOM 6905 C C . ILE A 1 890 ? -21.834 -21.114 3.988 1.00 92.50 890 ILE A C 1
ATOM 6907 O O . ILE A 1 890 ? -20.982 -20.257 4.231 1.00 92.50 890 ILE A O 1
ATOM 6911 N N . ASP A 1 891 ? -23.124 -20.920 4.240 1.00 88.62 891 ASP A N 1
ATOM 6912 C CA . ASP A 1 891 ? -23.652 -19.797 5.018 1.00 88.62 891 ASP A CA 1
ATOM 6913 C C . ASP A 1 891 ? -23.770 -20.154 6.516 1.00 88.62 891 ASP A C 1
ATOM 6915 O O . ASP A 1 891 ? -23.283 -21.195 6.968 1.00 88.62 891 ASP A O 1
ATOM 6919 N N . GLU A 1 892 ? -24.376 -19.280 7.326 1.00 85.44 892 GLU A N 1
ATOM 6920 C CA . GLU A 1 892 ? -24.545 -19.552 8.761 1.00 85.44 892 GLU A CA 1
ATOM 6921 C C . GLU A 1 892 ? -25.460 -20.752 9.051 1.00 85.44 892 GLU A C 1
ATOM 6923 O O . GLU A 1 892 ? -25.249 -21.470 10.037 1.00 85.44 892 GLU A O 1
ATOM 6928 N N . VAL A 1 893 ? -26.463 -20.977 8.201 1.00 88.56 893 VAL A N 1
ATOM 6929 C CA . VAL A 1 893 ? -27.427 -22.072 8.348 1.00 88.56 893 VAL A CA 1
ATOM 6930 C C . VAL A 1 893 ? -26.727 -23.394 8.059 1.00 88.56 893 VAL A C 1
ATOM 6932 O O . VAL A 1 893 ? -26.775 -24.317 8.875 1.00 88.56 893 VAL A O 1
ATOM 6935 N N . GLU A 1 894 ? -25.996 -23.455 6.951 1.00 89.94 894 GLU A N 1
ATOM 6936 C CA . GLU A 1 894 ? -25.236 -24.625 6.535 1.00 89.94 894 GLU A CA 1
ATOM 6937 C C . GLU A 1 894 ? -24.104 -24.944 7.513 1.00 89.94 894 GLU A C 1
ATOM 6939 O O . GLU A 1 894 ? -23.907 -26.101 7.879 1.00 89.94 894 GLU A O 1
ATOM 6944 N N . TYR A 1 895 ? -23.391 -23.929 8.006 1.00 90.81 895 TYR A N 1
ATOM 6945 C CA . TYR A 1 895 ? -22.374 -24.108 9.042 1.00 90.81 895 TYR A CA 1
ATOM 6946 C C . TYR A 1 895 ? -22.958 -24.763 10.303 1.00 90.81 895 TYR A C 1
ATOM 6948 O O . TYR A 1 895 ? -22.381 -25.701 10.857 1.00 90.81 895 TYR A O 1
ATOM 6956 N N . THR A 1 896 ? -24.145 -24.322 10.727 1.00 90.38 896 THR A N 1
ATOM 6957 C CA . THR A 1 896 ? -24.846 -24.912 11.875 1.00 90.38 896 THR A CA 1
ATOM 6958 C C . THR A 1 896 ? -25.286 -26.352 11.589 1.00 90.38 896 THR A C 1
ATOM 6960 O O . THR A 1 896 ? -25.202 -27.205 12.474 1.00 90.38 896 THR A O 1
ATOM 6963 N N . ALA A 1 897 ? -25.717 -26.654 10.361 1.00 90.75 897 ALA A N 1
ATOM 6964 C CA . ALA A 1 897 ? -26.046 -28.015 9.939 1.00 90.75 897 ALA A CA 1
ATOM 6965 C C . ALA A 1 897 ? -24.811 -28.938 9.948 1.00 90.75 897 ALA A C 1
ATOM 6967 O O . ALA A 1 897 ? -24.892 -30.066 10.438 1.00 90.75 897 ALA A O 1
ATOM 6968 N N . LEU A 1 898 ? -23.651 -28.447 9.497 1.00 90.31 898 LEU A N 1
ATOM 6969 C CA . LEU A 1 898 ? -22.383 -29.180 9.543 1.00 90.31 898 LEU A CA 1
ATOM 6970 C C . LEU A 1 898 ? -21.972 -29.517 10.981 1.00 90.31 898 LEU A C 1
ATOM 6972 O O . LEU A 1 898 ? -21.630 -30.669 11.250 1.00 90.31 898 LEU A O 1
ATOM 6976 N N . LEU A 1 899 ? -22.078 -28.565 11.913 1.00 91.19 899 LEU A N 1
ATOM 6977 C CA . LEU A 1 899 ? -21.801 -28.813 13.332 1.00 91.19 899 LEU A CA 1
ATOM 6978 C C . LEU A 1 899 ? -22.758 -29.849 13.935 1.00 91.19 899 LEU A C 1
ATOM 6980 O O . LEU A 1 899 ? -22.317 -30.771 14.618 1.00 91.19 899 LEU A O 1
ATOM 6984 N N . LYS A 1 900 ? -24.061 -29.751 13.635 1.00 92.75 900 LYS A N 1
ATOM 6985 C CA . LYS A 1 900 ? -25.066 -30.727 14.094 1.00 92.75 900 LYS A CA 1
ATOM 6986 C C . LYS A 1 900 ? -24.834 -32.131 13.532 1.00 92.75 900 LYS A C 1
ATOM 6988 O O . LYS A 1 900 ? -25.188 -33.101 14.189 1.00 92.75 900 LYS A O 1
ATOM 6993 N N . SER A 1 901 ? -24.223 -32.247 12.351 1.00 90.50 901 SER A N 1
ATOM 6994 C CA . SER A 1 901 ? -23.877 -33.539 11.739 1.00 90.50 901 SER A CA 1
ATOM 6995 C C . SER A 1 901 ? -22.677 -34.250 12.385 1.00 90.50 901 SER A C 1
ATOM 6997 O O . SER A 1 901 ? -22.333 -35.352 11.967 1.00 90.50 901 SER A O 1
ATOM 6999 N N . GLY A 1 902 ? -22.018 -33.638 13.379 1.00 90.50 902 GLY A N 1
ATOM 7000 C CA . GLY A 1 902 ? -20.865 -34.221 14.076 1.00 90.50 902 GLY A CA 1
ATOM 7001 C C . GLY A 1 902 ? -19.546 -34.168 13.294 1.00 90.50 902 GLY A C 1
ATOM 7002 O O . GLY A 1 902 ? -18.555 -34.759 13.719 1.00 90.50 902 GLY A O 1
ATOM 7003 N N . LYS A 1 903 ? -19.498 -33.464 12.154 1.00 89.12 903 LYS A N 1
ATOM 7004 C CA . LYS A 1 903 ? -18.248 -33.237 11.414 1.00 89.12 903 LYS A CA 1
ATOM 7005 C C . LYS A 1 903 ? -17.315 -32.321 12.214 1.00 89.12 903 LYS A C 1
ATOM 7007 O O . LYS A 1 903 ? -17.764 -31.371 12.845 1.00 89.12 903 LYS A O 1
ATOM 7012 N N . THR A 1 904 ? -16.008 -32.570 12.126 1.00 92.31 904 THR A N 1
ATOM 7013 C CA . THR A 1 904 ? -14.954 -31.732 12.741 1.00 92.31 904 THR A CA 1
ATOM 7014 C C . THR A 1 904 ? -14.215 -30.861 11.724 1.00 92.31 904 THR A C 1
ATOM 7016 O O . THR A 1 904 ? -13.611 -29.851 12.078 1.00 92.31 904 THR A O 1
ATOM 7019 N N . SER A 1 905 ? -14.267 -31.227 10.442 1.00 93.38 905 SER A N 1
ATOM 7020 C CA . SER A 1 905 ? -13.627 -30.499 9.347 1.00 93.38 905 SER A CA 1
ATOM 7021 C C . SER A 1 905 ? -14.425 -30.618 8.049 1.00 93.38 905 SER A C 1
ATOM 7023 O O . SER A 1 905 ? -15.271 -31.502 7.890 1.00 93.38 905 SER A O 1
ATOM 7025 N N . VAL A 1 906 ? -14.153 -29.709 7.117 1.00 94.00 906 VAL A N 1
ATOM 7026 C CA . VAL A 1 906 ? -14.764 -29.657 5.785 1.00 94.00 906 VAL A CA 1
ATOM 7027 C C . VAL A 1 906 ? -13.705 -29.298 4.740 1.00 94.00 906 VAL A C 1
ATOM 7029 O O . VAL A 1 906 ? -12.735 -28.602 5.039 1.00 94.00 906 VAL A O 1
ATOM 7032 N N . VAL A 1 907 ? -13.864 -29.799 3.512 1.00 94.81 907 VAL A N 1
ATOM 7033 C CA . VAL A 1 907 ? -12.953 -29.500 2.397 1.00 94.81 907 VAL A CA 1
ATOM 7034 C C . VAL A 1 907 ? -13.511 -28.331 1.593 1.00 94.81 907 VAL A C 1
ATOM 7036 O O . VAL A 1 907 ? -14.528 -28.463 0.910 1.00 94.81 907 VAL A O 1
ATOM 7039 N N . LEU A 1 908 ? -12.839 -27.184 1.666 1.00 95.31 908 LEU A N 1
ATOM 7040 C CA . LEU A 1 908 ? -13.293 -25.934 1.057 1.00 95.31 908 LEU A CA 1
ATOM 7041 C C . LEU A 1 908 ? -12.439 -25.564 -0.151 1.00 95.31 908 LEU A C 1
ATOM 7043 O O . LEU A 1 908 ? -11.229 -25.798 -0.178 1.00 95.31 908 LEU A O 1
ATOM 7047 N N . ARG A 1 909 ? -13.056 -24.923 -1.145 1.00 95.12 909 ARG A N 1
ATOM 7048 C CA . ARG A 1 909 ? -12.323 -24.294 -2.247 1.00 95.12 909 ARG A CA 1
ATOM 7049 C C . ARG A 1 909 ? -11.424 -23.191 -1.698 1.00 95.12 909 ARG A C 1
ATOM 7051 O O . ARG A 1 909 ? -11.798 -22.468 -0.774 1.00 95.12 909 ARG A O 1
ATOM 7058 N N . SER A 1 910 ? -10.236 -23.060 -2.279 1.00 94.94 910 SER A N 1
ATOM 7059 C CA . SER A 1 910 ? -9.184 -22.163 -1.795 1.00 94.94 910 SER A CA 1
ATOM 7060 C C . SER A 1 910 ? -8.485 -21.426 -2.933 1.00 94.94 910 SER A C 1
ATOM 7062 O O . SER A 1 910 ? -8.289 -22.018 -4.003 1.00 94.94 910 SER A O 1
ATOM 7064 N N . PRO A 1 911 ? -8.005 -20.185 -2.706 1.00 94.38 911 PRO A N 1
ATOM 7065 C CA . PRO A 1 911 ? -7.064 -19.537 -3.608 1.00 94.38 911 PRO A CA 1
ATOM 7066 C C . PRO A 1 911 ? -5.809 -20.381 -3.884 1.00 94.38 911 PRO A C 1
ATOM 7068 O O . PRO A 1 911 ? -5.272 -20.286 -4.981 1.00 94.38 911 PRO A O 1
ATOM 7071 N N . LEU A 1 912 ? -5.356 -21.245 -2.967 1.00 94.00 912 LEU A N 1
ATOM 7072 C CA . LEU A 1 912 ? -4.161 -22.088 -3.157 1.00 94.00 912 LEU A CA 1
ATOM 7073 C C . LEU A 1 912 ? -4.332 -23.177 -4.230 1.00 94.00 912 LEU A C 1
ATOM 7075 O O . LEU A 1 912 ? -3.349 -23.604 -4.842 1.00 94.00 912 LEU A O 1
ATOM 7079 N N . LYS A 1 913 ? -5.571 -23.634 -4.446 1.00 92.25 913 LYS A N 1
ATOM 7080 C CA . LYS A 1 913 ? -5.922 -24.733 -5.365 1.00 92.25 913 LYS A CA 1
ATOM 7081 C C . LYS A 1 913 ? -6.568 -24.250 -6.664 1.00 92.25 913 LYS A C 1
ATOM 7083 O O . LYS A 1 913 ? -6.856 -25.041 -7.551 1.00 92.25 913 LYS A O 1
ATOM 7088 N N . CYS A 1 914 ? -6.826 -22.954 -6.786 1.00 92.06 914 CYS A N 1
ATOM 7089 C CA . CYS A 1 914 ? -7.558 -22.406 -7.917 1.00 92.06 914 CYS A CA 1
ATOM 7090 C C . CYS A 1 914 ? -6.751 -22.461 -9.224 1.00 92.06 914 CYS A C 1
ATOM 7092 O O . CYS A 1 914 ? -5.606 -22.020 -9.283 1.00 92.06 914 CYS A O 1
ATOM 7094 N N . LEU A 1 915 ? -7.407 -22.933 -10.287 1.00 89.19 915 LEU A N 1
ATOM 7095 C CA . LEU A 1 915 ? -6.806 -23.222 -11.591 1.00 89.19 915 LEU A CA 1
ATOM 7096 C C . LEU A 1 915 ? -6.867 -22.052 -12.588 1.00 89.19 915 LEU A C 1
ATOM 7098 O O . LEU A 1 915 ? -6.574 -22.250 -13.763 1.00 89.19 915 LEU A O 1
ATOM 7102 N N . MET A 1 916 ? -7.241 -20.841 -12.157 1.00 86.38 916 MET A N 1
ATOM 7103 C CA . MET A 1 916 ? -7.139 -19.655 -13.020 1.00 86.38 916 MET A CA 1
ATOM 7104 C C . MET A 1 916 ? -5.672 -19.376 -13.373 1.00 86.38 916 MET A C 1
ATOM 7106 O O . MET A 1 916 ? -4.811 -19.413 -12.489 1.00 86.38 916 MET A O 1
ATOM 7110 N N . ARG A 1 917 ? -5.406 -19.086 -14.655 1.00 79.56 917 ARG A N 1
ATOM 7111 C CA . ARG A 1 917 ? -4.059 -18.774 -15.168 1.00 79.56 917 ARG A CA 1
ATOM 7112 C C . ARG A 1 917 ? -3.482 -17.527 -14.500 1.00 79.56 917 ARG A C 1
ATOM 7114 O O . ARG A 1 917 ? -2.360 -17.551 -14.008 1.00 79.56 917 ARG A O 1
ATOM 7121 N N . GLU A 1 918 ? -4.282 -16.470 -14.447 1.00 79.56 918 GLU A N 1
ATOM 7122 C CA . GLU A 1 918 ? -3.975 -15.223 -13.752 1.00 79.56 918 GLU A CA 1
ATOM 7123 C C . GLU A 1 918 ? -4.974 -15.035 -12.612 1.00 79.56 918 GLU A C 1
ATOM 7125 O O . GLU A 1 918 ? -6.143 -15.394 -12.752 1.00 79.56 918 GLU A O 1
ATOM 7130 N N . GLY A 1 919 ? -4.534 -14.505 -11.472 1.00 86.19 919 GLY A N 1
ATOM 7131 C CA . GLY A 1 919 ? -5.425 -14.233 -10.343 1.00 86.19 919 GLY A CA 1
ATOM 7132 C C . GLY A 1 919 ? -6.082 -15.469 -9.710 1.00 86.19 919 GLY A C 1
ATOM 7133 O O . GLY A 1 919 ? -5.479 -16.534 -9.581 1.00 86.19 919 GLY A O 1
ATOM 7134 N N . THR A 1 920 ? -7.322 -15.315 -9.252 1.00 92.00 920 THR A N 1
ATOM 7135 C CA . THR A 1 920 ? -8.144 -16.336 -8.582 1.00 92.00 920 THR A CA 1
ATOM 7136 C C . THR A 1 920 ? -9.591 -16.234 -9.081 1.00 92.00 920 THR A C 1
ATOM 7138 O O . THR A 1 920 ? -10.012 -15.171 -9.511 1.00 92.00 920 THR A O 1
ATOM 7141 N N . CYS A 1 921 ? -10.386 -17.308 -9.048 1.00 92.75 921 CYS A N 1
ATOM 7142 C CA . CYS A 1 921 ? -11.816 -17.201 -9.369 1.00 92.75 921 CYS A CA 1
ATOM 7143 C C . CYS A 1 921 ? -12.655 -16.792 -8.146 1.00 92.75 921 CYS A C 1
ATOM 7145 O O . CYS A 1 921 ? -12.269 -17.058 -7.004 1.00 92.75 921 CYS A O 1
ATOM 7147 N N . SER A 1 922 ? -13.828 -16.202 -8.386 1.00 93.81 922 SER A N 1
ATOM 7148 C CA . SER A 1 922 ? -14.747 -15.733 -7.340 1.00 93.81 922 SER A CA 1
ATOM 7149 C C . SER A 1 922 ? -15.104 -16.843 -6.342 1.00 93.81 922 SER A C 1
ATOM 7151 O O . SER A 1 922 ? -14.947 -16.660 -5.135 1.00 93.81 922 SER A O 1
ATOM 7153 N N . LYS A 1 923 ? -15.456 -18.049 -6.814 1.00 94.25 923 LYS A N 1
ATOM 7154 C CA . LYS A 1 923 ? -15.830 -19.169 -5.926 1.00 94.25 923 LYS A CA 1
ATOM 7155 C C . LYS A 1 923 ? -14.679 -19.740 -5.095 1.00 94.25 923 LYS A C 1
ATOM 7157 O O . LYS A 1 923 ? -14.901 -20.195 -3.976 1.00 94.25 923 LYS A O 1
ATOM 7162 N N . CYS A 1 924 ? -13.447 -19.728 -5.608 1.00 94.69 924 CYS A N 1
ATOM 7163 C CA . CYS A 1 924 ? -12.286 -20.170 -4.827 1.00 94.69 924 CYS A CA 1
ATOM 7164 C C . CYS A 1 924 ? -11.889 -19.171 -3.740 1.00 94.69 924 CYS A C 1
ATOM 7166 O O . CYS A 1 924 ? -11.319 -19.589 -2.736 1.00 94.69 924 CYS A O 1
ATOM 7168 N N . TYR A 1 925 ? -12.165 -17.881 -3.942 1.00 93.62 925 TYR A N 1
ATOM 7169 C CA . TYR A 1 925 ? -11.957 -16.855 -2.925 1.00 93.62 925 TYR A CA 1
ATOM 7170 C C . TYR A 1 925 ? -13.095 -16.828 -1.890 1.00 93.62 925 TYR A C 1
ATOM 7172 O O . TYR A 1 925 ? -12.831 -16.761 -0.689 1.00 93.62 925 TYR A O 1
ATOM 7180 N N . GLY A 1 926 ? -14.346 -16.931 -2.349 1.00 91.38 926 GLY A N 1
ATOM 7181 C CA . GLY A 1 926 ? -15.553 -16.864 -1.523 1.00 91.38 926 GLY A CA 1
ATOM 7182 C C . GLY A 1 926 ? -16.189 -15.470 -1.493 1.00 91.38 926 GLY A C 1
ATOM 7183 O O . GLY A 1 926 ? -15.981 -14.648 -2.385 1.00 91.38 926 GLY A O 1
ATOM 7184 N N . LEU A 1 927 ? -16.995 -15.211 -0.463 1.00 87.25 927 LEU A N 1
ATOM 7185 C CA . LEU A 1 927 ? -17.673 -13.930 -0.255 1.00 87.25 927 LEU A CA 1
ATOM 7186 C C . LEU A 1 927 ? -16.712 -12.847 0.257 1.00 87.25 927 LEU A C 1
ATOM 7188 O O . LEU A 1 927 ? -15.750 -13.116 0.991 1.00 87.25 927 LEU A O 1
ATOM 7192 N N . ARG A 1 928 ? -17.008 -11.597 -0.099 1.00 79.31 928 ARG A N 1
ATOM 7193 C CA . ARG A 1 928 ? -16.377 -10.383 0.431 1.00 79.31 928 ARG A CA 1
ATOM 7194 C C . ARG A 1 928 ? -16.966 -10.003 1.791 1.00 79.31 928 ARG A C 1
ATOM 7196 O O . ARG A 1 928 ? -17.927 -10.594 2.271 1.00 79.31 928 ARG A O 1
ATOM 7203 N N . GLU A 1 929 ? -16.380 -8.978 2.396 1.00 72.56 929 GLU A N 1
ATOM 7204 C CA . GLU A 1 929 ? -16.805 -8.380 3.676 1.00 72.56 929 GLU A CA 1
ATOM 7205 C C . GLU A 1 929 ? -18.266 -7.947 3.727 1.00 72.56 929 GLU A C 1
ATOM 7207 O O . GLU A 1 929 ? -18.882 -7.966 4.779 1.00 72.56 929 GLU A O 1
ATOM 7212 N N . ASN A 1 930 ? -18.821 -7.535 2.592 1.00 69.44 930 ASN A N 1
ATOM 7213 C CA . ASN A 1 930 ? -20.209 -7.099 2.485 1.00 69.44 930 ASN A CA 1
ATOM 7214 C C . ASN A 1 930 ? -21.186 -8.272 2.268 1.00 69.44 930 ASN A C 1
ATOM 7216 O O . ASN A 1 930 ? -22.335 -8.043 1.900 1.00 69.44 930 ASN A O 1
ATOM 7220 N N . GLY A 1 931 ? -20.719 -9.520 2.404 1.00 74.56 931 GLY A N 1
ATOM 7221 C CA . GLY A 1 931 ? -21.507 -10.730 2.166 1.00 74.56 931 GLY A CA 1
ATOM 7222 C C . GLY A 1 931 ? -21.782 -11.035 0.691 1.00 74.56 931 GLY A C 1
ATOM 7223 O O . GLY A 1 931 ? -22.457 -12.016 0.394 1.00 74.56 931 GLY A O 1
ATOM 7224 N N . GLN A 1 932 ? -21.265 -10.238 -0.250 1.00 81.50 932 GLN A N 1
ATOM 7225 C CA . GLN A 1 932 ? -21.469 -10.456 -1.683 1.00 81.50 932 GLN A CA 1
ATOM 7226 C C . GLN A 1 932 ? -20.309 -11.254 -2.300 1.00 81.50 932 GLN A C 1
ATOM 7228 O O . GLN A 1 932 ? -19.168 -11.132 -1.844 1.00 81.50 932 GLN A O 1
ATOM 7233 N N . PRO A 1 933 ? -20.551 -12.050 -3.358 1.00 85.62 933 PRO A N 1
ATOM 7234 C CA . PRO A 1 933 ? -19.478 -12.658 -4.140 1.00 85.62 933 PRO A CA 1
ATOM 7235 C C . PRO A 1 933 ? -18.541 -11.601 -4.731 1.00 85.62 933 PRO A C 1
ATOM 7237 O O . PRO A 1 933 ? -18.977 -10.512 -5.114 1.00 85.62 933 PRO A O 1
ATOM 7240 N N . SER A 1 934 ? -17.253 -11.926 -4.844 1.00 87.56 934 SER A N 1
ATOM 7241 C CA . SER A 1 934 ? -16.302 -11.028 -5.500 1.00 87.56 934 SER A CA 1
ATOM 7242 C C . SER A 1 934 ? -16.591 -10.907 -6.996 1.00 87.56 934 SER A C 1
ATOM 7244 O O . SER A 1 934 ? -16.876 -11.906 -7.664 1.00 87.56 934 SER A O 1
ATOM 7246 N N . LYS A 1 935 ? -16.489 -9.688 -7.528 1.00 86.38 935 LYS A N 1
ATOM 7247 C CA . LYS A 1 935 ? -16.720 -9.380 -8.943 1.00 86.38 935 LYS A CA 1
ATOM 7248 C C . LYS A 1 935 ? -15.427 -9.510 -9.740 1.00 86.38 935 LYS A C 1
ATOM 7250 O O . LYS A 1 935 ? -14.334 -9.358 -9.196 1.00 86.38 935 LYS A O 1
ATOM 7255 N N . ILE A 1 936 ? -15.550 -9.740 -11.046 1.00 85.62 936 ILE A N 1
ATOM 7256 C CA . ILE A 1 936 ? -14.390 -9.787 -11.942 1.00 85.62 936 ILE A CA 1
ATOM 7257 C C . ILE A 1 936 ? -13.622 -8.447 -11.895 1.00 85.62 936 ILE A C 1
ATOM 7259 O O . ILE A 1 936 ? -14.178 -7.342 -11.905 1.00 85.62 936 ILE A O 1
ATOM 7263 N N . GLY A 1 937 ? -12.306 -8.577 -11.767 1.00 81.56 937 GLY A N 1
ATOM 7264 C CA . GLY A 1 937 ? -11.301 -7.542 -11.563 1.00 81.56 937 GLY A CA 1
ATOM 7265 C C . GLY A 1 937 ? -11.139 -7.051 -10.116 1.00 81.56 937 GLY A C 1
ATOM 7266 O O . GLY A 1 937 ? -10.348 -6.133 -9.888 1.00 81.56 937 GLY A O 1
ATOM 7267 N N . ASP A 1 938 ? -11.903 -7.553 -9.136 1.00 86.19 938 ASP A N 1
ATOM 7268 C CA . ASP A 1 938 ? -11.681 -7.192 -7.728 1.00 86.19 938 ASP A CA 1
ATOM 7269 C C . ASP A 1 938 ? -10.262 -7.602 -7.314 1.00 86.19 938 ASP A C 1
ATOM 7271 O O . ASP A 1 938 ? -9.857 -8.750 -7.504 1.00 86.19 938 ASP A O 1
ATOM 7275 N N . ASN A 1 939 ? -9.487 -6.678 -6.740 1.00 89.00 939 ASN A N 1
ATOM 7276 C CA . ASN A 1 939 ? -8.100 -6.951 -6.374 1.00 89.00 939 ASN A CA 1
ATOM 7277 C C . ASN A 1 939 ? -8.001 -7.504 -4.943 1.00 89.00 939 ASN A C 1
ATOM 7279 O O . ASN A 1 939 ? -7.706 -6.791 -3.980 1.00 89.00 939 ASN A O 1
ATOM 7283 N N . VAL A 1 940 ? -8.271 -8.804 -4.809 1.00 90.62 940 VAL A N 1
ATOM 7284 C CA . VAL A 1 940 ? -8.205 -9.526 -3.527 1.00 90.62 940 VAL A CA 1
ATOM 7285 C C . VAL A 1 940 ? -6.784 -9.621 -2.969 1.00 90.62 940 VAL A C 1
ATOM 7287 O O . VAL A 1 940 ? -6.597 -9.744 -1.761 1.00 90.62 940 VAL A O 1
ATOM 7290 N N . GLY A 1 941 ? -5.769 -9.511 -3.822 1.00 91.12 941 GLY A N 1
ATOM 7291 C CA . GLY A 1 941 ? -4.366 -9.503 -3.438 1.00 91.12 941 GLY A CA 1
ATOM 7292 C C . GLY A 1 941 ? -3.900 -8.203 -2.782 1.00 91.12 941 GLY A C 1
ATOM 7293 O O . GLY A 1 941 ? -3.167 -8.248 -1.790 1.00 91.12 941 GLY A O 1
ATOM 7294 N N . ALA A 1 942 ? -4.355 -7.045 -3.272 1.00 89.69 942 ALA A N 1
ATOM 7295 C CA . ALA A 1 942 ? -4.142 -5.755 -2.613 1.00 89.69 942 ALA A CA 1
ATOM 7296 C C . ALA A 1 942 ? -4.816 -5.741 -1.236 1.00 89.69 942 ALA A C 1
ATOM 7298 O O . ALA A 1 942 ? -4.202 -5.354 -0.243 1.00 89.69 942 ALA A O 1
ATOM 7299 N N . LEU A 1 943 ? -6.048 -6.250 -1.175 1.00 89.12 943 LEU A N 1
ATOM 7300 C CA . LEU A 1 943 ? -6.810 -6.400 0.057 1.00 89.12 943 LEU A CA 1
ATOM 7301 C C . LEU A 1 943 ? -6.067 -7.285 1.076 1.00 89.12 943 LEU A C 1
ATOM 7303 O O . LEU A 1 943 ? -5.780 -6.848 2.190 1.00 89.12 943 LEU A O 1
ATOM 7307 N N . ALA A 1 944 ? -5.680 -8.501 0.680 1.00 90.00 944 ALA A N 1
ATOM 7308 C CA . ALA A 1 944 ? -4.960 -9.436 1.541 1.00 90.00 944 ALA A CA 1
ATOM 7309 C C . ALA A 1 944 ? -3.586 -8.901 1.981 1.00 90.00 944 ALA A C 1
ATOM 7311 O O . ALA A 1 944 ? -3.222 -9.036 3.148 1.00 90.00 944 ALA A O 1
ATOM 7312 N N . GLY A 1 945 ? -2.843 -8.241 1.086 1.00 89.81 945 GLY A N 1
ATOM 7313 C CA . GLY A 1 945 ? -1.547 -7.637 1.408 1.00 89.81 945 GLY A CA 1
ATOM 7314 C C . GLY A 1 945 ? -1.648 -6.477 2.406 1.00 89.81 945 GLY A C 1
ATOM 7315 O O . GLY A 1 945 ? -0.816 -6.367 3.312 1.00 89.81 945 GLY A O 1
ATOM 7316 N N . GLN A 1 946 ? -2.684 -5.638 2.299 1.00 87.12 946 GLN A N 1
ATOM 7317 C CA . GLN A 1 946 ? -2.950 -4.585 3.285 1.00 87.12 946 GLN A CA 1
ATOM 7318 C C . GLN A 1 946 ? -3.295 -5.179 4.650 1.00 87.12 946 GLN A C 1
ATOM 7320 O O . GLN A 1 946 ? -2.697 -4.783 5.644 1.00 87.12 946 GLN A O 1
ATOM 7325 N N . PHE A 1 947 ? -4.174 -6.181 4.711 1.00 80.94 947 PHE A N 1
ATOM 7326 C CA . PHE A 1 947 ? -4.547 -6.807 5.985 1.00 80.94 947 PHE A CA 1
ATOM 7327 C C . PHE A 1 947 ? -3.441 -7.637 6.627 1.00 80.94 947 PHE A C 1
ATOM 7329 O O . PHE A 1 947 ? -3.424 -7.786 7.844 1.00 80.94 947 PHE A O 1
ATOM 7336 N N . LEU A 1 948 ? -2.493 -8.145 5.841 1.00 83.94 948 LEU A N 1
ATOM 7337 C CA . LEU A 1 948 ? -1.271 -8.731 6.381 1.00 83.94 948 LEU A CA 1
ATOM 7338 C C . LEU A 1 948 ? -0.411 -7.641 7.052 1.00 83.94 948 LEU A C 1
ATOM 7340 O O . LEU A 1 948 ? 0.129 -7.813 8.143 1.00 83.94 948 LEU A O 1
ATOM 7344 N N . THR A 1 949 ? -0.266 -6.484 6.416 1.00 84.00 949 THR A N 1
ATOM 7345 C CA . THR A 1 949 ? 0.773 -5.512 6.801 1.00 84.00 949 THR A CA 1
ATOM 7346 C C . THR A 1 949 ? 0.291 -4.429 7.771 1.00 84.00 949 THR A C 1
ATOM 7348 O O . THR A 1 949 ? 1.099 -3.880 8.526 1.00 84.00 949 THR A O 1
ATOM 7351 N N . GLU A 1 950 ? -1.013 -4.160 7.819 1.00 80.56 950 GLU A N 1
ATOM 7352 C CA . GLU A 1 950 ? -1.639 -3.201 8.733 1.00 80.56 950 GLU A CA 1
ATOM 7353 C C . GLU A 1 950 ? -1.434 -3.570 10.212 1.00 80.56 950 GLU A C 1
ATOM 7355 O O . GLU A 1 950 ? -0.895 -2.721 10.932 1.00 80.56 950 GLU A O 1
ATOM 7360 N N . PRO A 1 951 ? -1.694 -4.814 10.675 1.00 77.25 951 PRO A N 1
ATOM 7361 C CA . PRO A 1 951 ? -1.572 -5.134 12.094 1.00 77.25 951 PRO A CA 1
ATOM 7362 C C . PRO A 1 951 ? -0.120 -5.121 12.555 1.00 77.25 951 PRO A C 1
ATOM 7364 O O . PRO A 1 951 ? 0.172 -4.764 13.694 1.00 77.25 951 PRO A O 1
ATOM 7367 N N . ALA A 1 952 ? 0.804 -5.477 11.660 1.00 73.19 952 ALA A N 1
ATOM 7368 C CA . ALA A 1 952 ? 2.234 -5.411 11.921 1.00 73.19 952 ALA A CA 1
ATOM 7369 C C . ALA A 1 952 ? 2.702 -3.958 12.095 1.00 73.19 952 ALA A C 1
ATOM 7371 O O . ALA A 1 952 ? 3.427 -3.641 13.039 1.00 73.19 952 ALA A O 1
ATOM 7372 N N . THR A 1 953 ? 2.212 -3.052 11.243 1.00 70.44 953 THR A N 1
ATOM 7373 C CA . THR A 1 953 ? 2.511 -1.618 11.346 1.00 70.44 953 THR A CA 1
ATOM 7374 C C . THR A 1 953 ? 1.883 -1.008 12.600 1.00 70.44 953 THR A C 1
ATOM 7376 O O . THR A 1 953 ? 2.553 -0.308 13.357 1.00 70.44 953 THR A O 1
ATOM 7379 N N . GLN A 1 954 ? 0.612 -1.309 12.874 1.00 68.31 954 GLN A N 1
ATOM 7380 C CA . GLN A 1 954 ? -0.078 -0.822 14.068 1.00 68.31 954 GLN A CA 1
ATOM 7381 C C . GLN A 1 954 ? 0.498 -1.387 15.359 1.00 68.31 954 GLN A C 1
ATOM 7383 O O . GLN A 1 954 ? 0.539 -0.688 16.365 1.00 68.31 954 GLN A O 1
ATOM 7388 N N . GLY A 1 955 ? 0.909 -2.651 15.361 1.00 64.06 955 GLY A N 1
ATOM 7389 C CA . GLY A 1 955 ? 1.499 -3.296 16.521 1.00 64.06 955 GLY A CA 1
ATOM 7390 C C . GLY A 1 955 ? 2.815 -2.635 16.927 1.00 64.06 955 GLY A C 1
ATOM 7391 O O . GLY A 1 955 ? 2.992 -2.304 18.099 1.00 64.06 955 GLY A O 1
ATOM 7392 N N . SER A 1 956 ? 3.675 -2.328 15.949 1.00 61.12 956 SER A N 1
ATOM 7393 C CA . SER A 1 956 ? 4.866 -1.507 16.188 1.00 61.12 956 SER A CA 1
ATOM 7394 C C . SER A 1 956 ? 4.485 -0.132 16.756 1.00 61.12 956 SER A C 1
ATOM 7396 O O . SER A 1 956 ? 5.085 0.326 17.726 1.00 61.12 956 SER A O 1
ATOM 7398 N N . MET A 1 957 ? 3.400 0.480 16.259 1.00 59.28 957 MET A N 1
ATOM 7399 C CA . MET A 1 957 ? 2.896 1.739 16.817 1.00 59.28 957 MET A CA 1
ATOM 7400 C C . MET A 1 957 ? 2.302 1.630 18.232 1.00 59.28 957 MET A C 1
ATOM 7402 O O . MET A 1 957 ? 2.383 2.571 19.017 1.00 59.28 957 MET A O 1
ATOM 7406 N N . LYS A 1 958 ? 1.698 0.499 18.604 1.00 53.84 958 LYS A N 1
ATOM 7407 C CA . LYS A 1 958 ? 1.107 0.300 19.939 1.00 53.84 958 LYS A CA 1
ATOM 7408 C C . LYS A 1 958 ? 2.162 0.109 21.024 1.00 53.84 958 LYS A C 1
ATOM 7410 O O . LYS A 1 958 ? 1.922 0.542 22.152 1.00 53.84 958 LYS A O 1
ATOM 7415 N N . ALA A 1 959 ? 3.338 -0.425 20.679 1.00 53.84 959 ALA A N 1
ATOM 7416 C CA . ALA A 1 959 ? 4.486 -0.517 21.586 1.00 53.84 959 ALA A CA 1
ATOM 7417 C C . ALA A 1 959 ? 4.901 0.851 22.176 1.00 53.84 959 ALA A C 1
ATOM 7419 O O . ALA A 1 959 ? 5.560 0.913 23.211 1.00 53.84 959 ALA A O 1
ATOM 7420 N N . PHE A 1 960 ? 4.468 1.964 21.566 1.00 52.81 960 PHE A N 1
ATOM 7421 C CA . PHE A 1 960 ? 4.734 3.322 22.046 1.00 52.81 960 PHE A CA 1
ATOM 7422 C C . PHE A 1 960 ? 4.033 3.655 23.370 1.00 52.81 960 PHE A C 1
ATOM 7424 O O . PHE A 1 960 ? 4.564 4.441 24.152 1.00 52.81 960 PHE A O 1
ATOM 7431 N N . HIS A 1 961 ? 2.837 3.107 23.619 1.00 45.50 961 HIS A N 1
ATOM 7432 C CA . HIS A 1 961 ? 1.969 3.541 24.724 1.00 45.50 961 HIS A CA 1
ATOM 7433 C C . HIS A 1 961 ? 2.158 2.754 26.023 1.00 45.50 961 HIS A C 1
ATOM 7435 O O . HIS A 1 961 ? 1.668 3.187 27.065 1.00 45.50 961 HIS A O 1
ATOM 7441 N N . THR A 1 962 ? 2.838 1.608 25.976 1.00 51.19 962 THR A N 1
ATOM 7442 C CA . THR A 1 962 ? 2.967 0.695 27.121 1.00 51.19 962 THR A CA 1
ATOM 7443 C C . THR A 1 962 ? 4.273 0.874 27.904 1.00 51.19 962 THR A C 1
ATOM 7445 O O . THR A 1 962 ? 4.441 0.269 28.961 1.00 51.19 962 THR A O 1
ATOM 7448 N N . GLY A 1 963 ? 5.184 1.742 27.440 1.00 50.38 963 GLY A N 1
ATOM 7449 C CA . GLY A 1 963 ? 6.307 2.254 28.241 1.00 50.38 963 GLY A CA 1
ATOM 7450 C C . GLY A 1 963 ? 7.338 1.210 28.688 1.00 50.38 963 GLY A C 1
ATOM 7451 O O . GLY A 1 963 ? 8.022 1.426 29.682 1.00 50.38 963 GLY A O 1
ATOM 7452 N N . ALA A 1 964 ? 7.455 0.090 27.967 1.00 55.97 964 ALA A N 1
ATOM 7453 C CA . ALA A 1 964 ? 8.353 -1.026 28.293 1.00 55.97 964 ALA A CA 1
ATOM 7454 C C . ALA A 1 964 ? 8.072 -1.710 29.652 1.00 55.97 964 ALA A C 1
ATOM 7456 O O . ALA A 1 964 ? 8.962 -2.276 30.290 1.00 55.97 964 ALA A O 1
ATOM 7457 N N . VAL A 1 965 ? 6.808 -1.681 30.084 1.00 56.25 965 VAL A N 1
ATOM 7458 C CA . VAL A 1 965 ? 6.303 -2.491 31.199 1.00 56.25 965 VAL A CA 1
ATOM 7459 C C . VAL A 1 965 ? 6.098 -3.931 30.728 1.00 56.25 965 VAL A C 1
ATOM 7461 O O . VAL A 1 965 ? 5.453 -4.176 29.709 1.00 56.25 965 VAL A O 1
ATOM 7464 N N . LEU A 1 966 ? 6.624 -4.907 31.463 1.00 53.91 966 LEU A N 1
ATOM 7465 C CA . LEU A 1 966 ? 6.466 -6.325 31.132 1.00 53.91 966 LEU A CA 1
ATOM 7466 C C . LEU A 1 966 ? 5.018 -6.787 31.313 1.00 53.91 966 LEU A C 1
ATOM 7468 O O . LEU A 1 966 ? 4.340 -6.392 32.259 1.00 53.91 966 LEU A O 1
ATOM 7472 N N . GLY A 1 967 ? 4.556 -7.659 30.413 1.00 49.44 967 GLY A N 1
ATOM 7473 C CA . GLY A 1 967 ? 3.190 -8.195 30.434 1.00 49.44 967 GLY A CA 1
ATOM 7474 C C . GLY A 1 967 ? 2.129 -7.295 29.791 1.00 49.44 967 GLY A C 1
ATOM 7475 O O . GLY A 1 967 ? 0.960 -7.669 29.778 1.00 49.44 967 GLY A O 1
ATOM 7476 N N . SER A 1 968 ? 2.518 -6.154 29.213 1.00 45.22 968 SER A N 1
ATOM 7477 C CA . SER A 1 968 ? 1.628 -5.184 28.547 1.00 45.22 968 SER A CA 1
ATOM 7478 C C . SER A 1 968 ? 1.330 -5.499 27.062 1.00 45.22 968 SER A C 1
ATOM 7480 O O . SER A 1 968 ? 1.131 -4.605 26.239 1.00 45.22 968 SER A O 1
ATOM 7482 N N . GLY A 1 969 ? 1.268 -6.789 26.712 1.00 45.72 969 GLY A N 1
ATOM 7483 C CA . GLY A 1 969 ? 1.038 -7.293 25.350 1.00 45.72 969 GLY A CA 1
ATOM 7484 C C . GLY A 1 969 ? 2.250 -8.018 24.754 1.00 45.72 969 GLY A C 1
ATOM 7485 O O . GLY A 1 969 ? 3.386 -7.797 25.170 1.00 45.72 969 GLY A O 1
ATOM 7486 N N . ALA A 1 970 ? 1.996 -8.922 23.801 1.00 40.34 970 ALA A N 1
ATOM 7487 C CA . ALA A 1 970 ? 3.026 -9.701 23.113 1.00 40.34 970 ALA A CA 1
ATOM 7488 C C . ALA A 1 970 ? 4.055 -8.792 22.417 1.00 40.34 970 ALA A C 1
ATOM 7490 O O . ALA A 1 970 ? 3.691 -7.781 21.808 1.00 40.34 970 ALA A O 1
ATOM 7491 N N . SER A 1 971 ? 5.332 -9.170 22.490 1.00 50.38 971 SER A N 1
ATOM 7492 C CA . SER A 1 971 ? 6.483 -8.540 21.831 1.00 50.38 971 SER A CA 1
ATOM 7493 C C . SER A 1 971 ? 6.241 -8.420 20.323 1.00 50.38 971 SER A C 1
ATOM 7495 O O . SER A 1 971 ? 6.564 -9.298 19.528 1.00 50.38 971 SER A O 1
ATOM 7497 N N . THR A 1 972 ? 5.650 -7.305 19.894 1.00 52.28 972 THR A N 1
ATOM 7498 C CA . THR A 1 972 ? 5.222 -7.134 18.498 1.00 52.28 972 THR A CA 1
ATOM 7499 C C . THR A 1 972 ? 6.411 -7.099 17.524 1.00 52.28 972 THR A C 1
ATOM 7501 O O . THR A 1 972 ? 6.271 -7.470 16.360 1.00 52.28 972 THR A O 1
ATOM 7504 N N . SER A 1 973 ? 7.601 -6.735 18.011 1.00 57.09 973 SER A N 1
ATOM 7505 C CA . SER A 1 973 ? 8.856 -6.803 17.255 1.00 57.09 973 SER A CA 1
ATOM 7506 C C . SER A 1 973 ? 9.221 -8.235 16.840 1.00 57.09 973 SER A C 1
ATOM 7508 O O . SER A 1 973 ? 9.597 -8.455 15.694 1.00 57.09 973 SER A O 1
ATOM 7510 N N . GLU A 1 974 ? 9.034 -9.221 17.726 1.00 66.12 974 GLU A N 1
ATOM 7511 C CA . GLU A 1 974 ? 9.265 -10.641 17.406 1.00 66.12 974 GLU A CA 1
ATOM 7512 C C . GLU A 1 974 ? 8.226 -11.151 16.396 1.00 66.12 974 GLU A C 1
ATOM 7514 O O . GLU A 1 974 ? 8.539 -11.952 15.516 1.00 66.12 974 GLU A O 1
ATOM 7519 N N . GLY A 1 975 ? 6.996 -10.625 16.469 1.00 74.31 975 GLY A N 1
ATOM 7520 C CA . GLY A 1 975 ? 5.940 -10.896 15.494 1.00 74.31 975 GLY A CA 1
ATOM 7521 C C . GLY A 1 975 ? 6.306 -10.442 14.079 1.00 74.31 975 GLY A C 1
ATOM 7522 O O . GLY A 1 975 ? 6.224 -11.236 13.145 1.00 74.31 975 GLY A O 1
ATOM 7523 N N . LEU A 1 976 ? 6.757 -9.193 13.899 1.00 79.81 976 LEU A N 1
ATOM 7524 C CA . LEU A 1 976 ? 7.169 -8.687 12.580 1.00 79.81 976 LEU A CA 1
ATOM 7525 C C . LEU A 1 976 ? 8.372 -9.453 12.018 1.00 79.81 976 LEU A C 1
ATOM 7527 O O . LEU A 1 976 ? 8.350 -9.824 10.844 1.00 79.81 976 LEU A O 1
ATOM 7531 N N . GLU A 1 977 ? 9.385 -9.726 12.843 1.00 79.62 977 GLU A N 1
ATOM 7532 C CA . GLU A 1 977 ? 10.550 -10.513 12.428 1.00 79.62 977 GLU A CA 1
ATOM 7533 C C . GLU A 1 977 ? 10.117 -11.906 11.949 1.00 79.62 977 GLU A C 1
ATOM 7535 O O . GLU A 1 977 ? 10.531 -12.370 10.884 1.00 79.62 977 GLU A O 1
ATOM 7540 N N . ARG A 1 978 ? 9.199 -12.556 12.674 1.00 84.62 978 ARG A N 1
ATOM 7541 C CA . ARG A 1 978 ? 8.652 -13.853 12.270 1.00 84.62 978 ARG A CA 1
ATOM 7542 C C . ARG A 1 978 ? 7.883 -13.779 10.950 1.00 84.62 978 ARG A C 1
ATOM 7544 O O . ARG A 1 978 ? 8.059 -14.652 10.098 1.00 84.62 978 ARG A O 1
ATOM 7551 N N . LEU A 1 979 ? 7.072 -12.740 10.741 1.00 88.12 979 LEU A N 1
ATOM 7552 C CA . LEU A 1 979 ? 6.367 -12.513 9.472 1.00 88.12 979 LEU A CA 1
ATOM 7553 C C . LEU A 1 979 ? 7.353 -12.327 8.311 1.00 88.12 979 LEU A C 1
ATOM 7555 O O . LEU A 1 979 ? 7.174 -12.915 7.239 1.00 88.12 979 LEU A O 1
ATOM 7559 N N . GLN A 1 980 ? 8.422 -11.558 8.525 1.00 86.81 980 GLN A N 1
ATOM 7560 C CA . GLN A 1 980 ? 9.485 -11.370 7.541 1.00 86.81 980 GLN A CA 1
ATOM 7561 C C . GLN A 1 980 ? 10.197 -12.691 7.232 1.00 86.81 980 GLN A C 1
ATOM 7563 O O . GLN A 1 980 ? 10.369 -13.016 6.062 1.00 86.81 980 GLN A O 1
ATOM 7568 N N . GLN A 1 981 ? 10.542 -13.503 8.236 1.00 88.25 981 GLN A N 1
ATOM 7569 C CA . GLN A 1 981 ? 11.156 -14.820 8.022 1.00 88.25 981 GLN A CA 1
ATOM 7570 C C . GLN A 1 981 ? 10.269 -15.739 7.165 1.00 88.25 981 GLN A C 1
ATOM 7572 O O . GLN A 1 981 ? 10.768 -16.405 6.258 1.00 88.25 981 GLN A O 1
ATOM 7577 N N . LEU A 1 982 ? 8.955 -15.755 7.417 1.00 90.31 982 LEU A N 1
ATOM 7578 C CA . LEU A 1 982 ? 7.990 -16.587 6.685 1.00 90.31 982 LEU A CA 1
ATOM 7579 C C . LEU A 1 982 ? 7.755 -16.130 5.235 1.00 90.31 982 LEU A C 1
ATOM 7581 O O . LEU A 1 982 ? 7.416 -16.953 4.389 1.00 90.31 982 LEU A O 1
ATOM 7585 N N . THR A 1 983 ? 7.924 -14.841 4.935 1.00 88.62 983 THR A N 1
ATOM 7586 C CA . THR A 1 983 ? 7.607 -14.264 3.609 1.00 88.62 983 THR A CA 1
ATOM 7587 C C . THR A 1 983 ? 8.838 -13.953 2.755 1.00 88.62 983 THR A C 1
ATOM 7589 O O . THR A 1 983 ? 8.789 -14.082 1.531 1.00 88.62 983 THR A O 1
ATOM 7592 N N . LEU A 1 984 ? 9.957 -13.564 3.368 1.00 86.31 984 LEU A N 1
ATOM 7593 C CA . LEU A 1 984 ? 11.245 -13.366 2.696 1.00 86.31 984 LEU A CA 1
ATOM 7594 C C . LEU A 1 984 ? 12.022 -14.673 2.549 1.00 86.31 984 LEU A C 1
ATOM 7596 O O . LEU A 1 984 ? 12.890 -14.752 1.687 1.00 86.31 984 LEU A O 1
ATOM 7600 N N . VAL A 1 985 ? 11.708 -15.682 3.367 1.00 87.81 985 VAL A N 1
ATOM 7601 C CA . VAL A 1 985 ? 12.285 -17.031 3.306 1.00 87.81 985 VAL A CA 1
ATOM 7602 C C . VAL A 1 985 ? 13.822 -16.992 3.166 1.00 87.81 985 VAL A C 1
ATOM 7604 O O . VAL A 1 985 ? 14.366 -17.423 2.143 1.00 87.81 985 VAL A O 1
ATOM 7607 N N . PRO A 1 986 ? 14.539 -16.421 4.154 1.00 86.06 986 PRO A N 1
ATOM 7608 C CA . PRO A 1 986 ? 15.967 -16.150 4.034 1.00 86.06 986 PRO A CA 1
ATOM 7609 C C . PRO A 1 986 ? 16.782 -17.433 3.829 1.00 86.06 986 PRO A C 1
ATOM 7611 O O . PRO A 1 986 ? 16.400 -18.522 4.262 1.00 86.06 986 PRO A O 1
ATOM 7614 N N . GLU A 1 987 ? 17.935 -17.297 3.175 1.00 82.50 987 GLU A N 1
ATOM 7615 C CA . GLU A 1 987 ? 18.831 -18.422 2.886 1.00 82.50 987 GLU A CA 1
ATOM 7616 C C . GLU A 1 987 ? 19.379 -19.056 4.175 1.00 82.50 987 GLU A C 1
ATOM 7618 O O . GLU A 1 987 ? 19.388 -20.283 4.326 1.00 82.50 987 GLU A O 1
ATOM 7623 N N . TYR A 1 988 ? 19.732 -18.207 5.144 1.00 84.94 988 TYR A N 1
ATOM 7624 C CA . TYR A 1 988 ? 20.093 -18.592 6.501 1.00 84.94 988 TYR A CA 1
ATOM 7625 C C . TYR A 1 988 ? 18.962 -18.247 7.475 1.00 84.94 988 TYR A C 1
ATOM 7627 O O . TYR A 1 988 ? 18.517 -17.101 7.548 1.00 84.94 988 TYR A O 1
ATOM 7635 N N . LEU A 1 989 ? 18.522 -19.244 8.245 1.00 85.75 989 LEU A N 1
ATOM 7636 C CA . LEU A 1 989 ? 17.518 -19.092 9.292 1.00 85.75 989 LEU A CA 1
ATOM 7637 C C . LEU A 1 989 ? 18.161 -19.445 10.633 1.00 85.75 989 LEU A C 1
ATOM 7639 O O . LEU A 1 989 ? 18.584 -20.582 10.848 1.00 85.75 989 LEU A O 1
ATOM 7643 N N . LYS A 1 990 ? 18.259 -18.448 11.511 1.00 81.81 990 LYS A N 1
ATOM 7644 C CA . LYS A 1 990 ? 18.869 -18.595 12.831 1.00 81.81 990 LYS A CA 1
ATOM 7645 C C . LYS A 1 990 ? 18.050 -19.563 13.694 1.00 81.81 990 LYS A C 1
ATOM 7647 O O . LYS A 1 990 ? 16.825 -19.487 13.695 1.00 81.81 990 LYS A O 1
ATOM 7652 N N . ASP A 1 991 ? 18.745 -20.449 14.411 1.00 83.75 991 ASP A N 1
ATOM 7653 C CA . ASP A 1 991 ? 18.168 -21.431 15.342 1.00 83.75 991 ASP A CA 1
ATOM 7654 C C . ASP A 1 991 ? 17.054 -22.307 14.711 1.00 83.75 991 ASP A C 1
ATOM 7656 O O . ASP A 1 991 ? 16.103 -22.700 15.387 1.00 83.75 991 ASP A O 1
ATOM 7660 N N . LYS A 1 992 ? 17.148 -22.604 13.400 1.00 89.31 992 LYS A N 1
ATOM 7661 C CA . LYS A 1 992 ? 16.134 -23.376 12.657 1.00 89.31 992 LYS A CA 1
ATOM 7662 C C . LYS A 1 992 ? 15.869 -24.754 13.276 1.00 89.31 992 LYS A C 1
ATOM 7664 O O . LYS A 1 992 ? 16.784 -25.415 13.764 1.00 89.31 992 LYS A O 1
ATOM 7669 N N . ALA A 1 993 ? 14.628 -25.221 13.164 1.00 90.88 993 ALA A N 1
ATOM 7670 C CA . ALA A 1 993 ? 14.278 -26.578 13.566 1.00 90.88 993 ALA A CA 1
ATOM 7671 C C . ALA A 1 993 ? 14.916 -27.622 12.638 1.00 90.88 993 ALA A C 1
ATOM 7673 O O . ALA A 1 993 ? 14.957 -27.445 11.419 1.00 90.88 993 ALA A O 1
ATOM 7674 N N . THR A 1 994 ? 15.368 -28.735 13.217 1.00 92.00 994 THR A N 1
ATOM 7675 C CA . THR A 1 994 ? 15.886 -29.886 12.460 1.00 92.00 994 THR A CA 1
ATOM 7676 C C . THR A 1 994 ? 14.720 -30.752 11.991 1.00 92.00 994 THR A C 1
ATOM 7678 O O . THR A 1 994 ? 13.863 -31.106 12.800 1.00 92.00 994 THR A O 1
ATOM 7681 N N . LEU A 1 995 ? 14.661 -31.082 10.697 1.00 93.31 995 LEU A N 1
ATOM 7682 C CA . LEU A 1 995 ? 13.592 -31.899 10.110 1.00 93.31 995 LEU A CA 1
ATOM 7683 C C . LEU A 1 995 ? 14.048 -33.343 9.860 1.00 93.31 995 LEU A C 1
ATOM 7685 O O . LEU A 1 995 ? 15.190 -33.578 9.467 1.00 93.31 995 LEU A O 1
ATOM 7689 N N . ALA A 1 996 ? 13.129 -34.298 10.016 1.00 92.88 996 ALA A N 1
ATOM 7690 C CA . ALA A 1 996 ? 13.345 -35.688 9.618 1.00 92.88 996 ALA A CA 1
ATOM 7691 C C . ALA A 1 996 ? 13.437 -35.809 8.085 1.00 92.88 996 ALA A C 1
ATOM 7693 O O . ALA A 1 996 ? 12.529 -35.369 7.377 1.00 92.88 996 ALA A O 1
ATOM 7694 N N . THR A 1 997 ? 14.494 -36.425 7.548 1.00 92.19 997 THR A N 1
ATOM 7695 C CA . THR A 1 997 ? 14.628 -36.649 6.090 1.00 92.19 997 THR A CA 1
ATOM 7696 C C . THR A 1 997 ? 13.936 -37.931 5.633 1.00 92.19 997 THR A C 1
ATOM 7698 O O . THR A 1 997 ? 13.570 -38.041 4.460 1.00 92.19 997 THR A O 1
ATOM 7701 N N . VAL A 1 998 ? 13.699 -38.857 6.564 1.00 91.75 998 VAL A N 1
ATOM 7702 C CA . VAL A 1 998 ? 13.020 -40.141 6.371 1.00 91.75 998 VAL A CA 1
ATOM 7703 C C . VAL A 1 998 ? 11.862 -40.295 7.361 1.00 91.75 998 VAL A C 1
ATOM 7705 O O . VAL A 1 998 ? 11.806 -39.610 8.383 1.00 91.75 998 VAL A O 1
ATOM 7708 N N . SER A 1 999 ? 10.899 -41.153 7.027 1.00 92.38 999 SER A N 1
ATOM 7709 C CA . SER A 1 999 ? 9.836 -41.564 7.951 1.00 92.38 999 SER A CA 1
ATOM 7710 C C . SER A 1 999 ? 10.284 -42.834 8.664 1.00 92.38 999 SER A C 1
ATOM 7712 O O . SER A 1 999 ? 10.761 -43.743 7.998 1.00 92.38 999 SER A O 1
ATOM 7714 N N . GLY A 1 1000 ? 10.087 -42.931 9.975 1.00 92.06 1000 GLY A N 1
ATOM 7715 C CA . GLY A 1 1000 ? 10.545 -44.090 10.736 1.00 92.06 1000 GLY A CA 1
ATOM 7716 C C . GLY A 1 1000 ? 10.268 -43.966 12.227 1.00 92.06 1000 GLY A C 1
ATOM 7717 O O . GLY A 1 1000 ? 9.475 -43.126 12.661 1.00 92.06 1000 GLY A O 1
ATOM 7718 N N . VAL A 1 1001 ? 10.918 -44.819 13.013 1.00 91.62 1001 VAL A N 1
ATOM 7719 C CA . VAL A 1 1001 ? 10.910 -44.751 14.479 1.00 91.62 1001 VAL A CA 1
ATOM 7720 C C . VAL A 1 1001 ? 12.232 -44.150 14.939 1.00 91.62 1001 VAL A C 1
ATOM 7722 O O . VAL A 1 1001 ? 13.275 -44.445 14.363 1.00 91.62 1001 VAL A O 1
ATOM 7725 N N . VAL A 1 1002 ? 12.199 -43.299 15.964 1.00 92.50 1002 VAL A N 1
ATOM 7726 C CA . VAL A 1 1002 ? 13.422 -42.771 16.579 1.00 92.50 1002 VAL A CA 1
ATOM 7727 C C . VAL A 1 1002 ? 14.141 -43.901 17.319 1.00 92.50 1002 VAL A C 1
ATOM 7729 O O . VAL A 1 1002 ? 13.668 -44.369 18.356 1.00 92.50 1002 VAL A O 1
ATOM 7732 N N . GLU A 1 1003 ? 15.281 -44.330 16.789 1.00 90.81 1003 GLU A N 1
ATOM 7733 C CA . GLU A 1 1003 ? 16.079 -45.446 17.305 1.00 90.81 1003 GLU A CA 1
ATOM 7734 C C . GLU A 1 1003 ? 16.977 -45.017 18.460 1.00 90.81 1003 GLU A C 1
ATOM 7736 O O . GLU A 1 1003 ? 17.078 -45.725 19.462 1.00 90.81 1003 GLU A O 1
ATOM 7741 N N . ASP A 1 1004 ? 17.630 -43.861 18.334 1.00 89.94 1004 ASP A N 1
ATOM 7742 C CA . ASP A 1 1004 ? 18.575 -43.395 19.340 1.00 89.94 1004 ASP A CA 1
ATOM 7743 C C . ASP A 1 1004 ? 18.762 -41.878 19.351 1.00 89.94 1004 ASP A C 1
ATOM 7745 O O . ASP A 1 1004 ? 18.492 -41.198 18.356 1.00 89.94 1004 ASP A O 1
ATOM 7749 N N . ILE A 1 1005 ? 19.193 -41.355 20.503 1.00 90.31 1005 ILE A N 1
ATOM 7750 C CA . ILE A 1 1005 ? 19.457 -39.930 20.723 1.00 90.31 1005 ILE A CA 1
ATOM 7751 C C . ILE A 1 1005 ? 20.783 -39.790 21.481 1.00 90.31 1005 ILE A C 1
ATOM 7753 O O . ILE A 1 1005 ? 20.834 -39.997 22.693 1.00 90.31 1005 ILE A O 1
ATOM 7757 N N . GLU A 1 1006 ? 21.844 -39.406 20.776 1.00 90.19 1006 GLU A N 1
ATOM 7758 C CA . GLU A 1 1006 ? 23.198 -39.251 21.327 1.00 90.19 1006 GLU A CA 1
ATOM 7759 C C . GLU A 1 1006 ? 23.539 -37.765 21.512 1.00 90.19 1006 GLU A C 1
ATOM 7761 O O . GLU A 1 1006 ? 23.207 -36.930 20.670 1.00 90.19 1006 GLU A O 1
ATOM 7766 N N . VAL A 1 1007 ? 24.236 -37.398 22.591 1.00 84.50 1007 VAL A N 1
ATOM 7767 C CA . VAL A 1 1007 ? 24.752 -36.027 22.759 1.00 84.50 1007 VAL A CA 1
ATOM 7768 C C . VAL A 1 1007 ? 26.035 -35.877 21.945 1.00 84.50 1007 VAL A C 1
ATOM 7770 O O . VAL A 1 1007 ? 26.967 -36.661 22.107 1.00 84.50 1007 VAL A O 1
ATOM 7773 N N . ASN A 1 1008 ? 26.103 -34.862 21.084 1.00 82.31 1008 ASN A N 1
ATOM 7774 C CA . ASN A 1 1008 ? 27.305 -34.576 20.311 1.00 82.31 1008 ASN A CA 1
ATOM 7775 C C . ASN A 1 1008 ? 28.314 -33.796 21.180 1.00 82.31 1008 ASN A C 1
ATOM 7777 O O . ASN A 1 1008 ? 27.971 -32.705 21.647 1.00 82.31 1008 ASN A O 1
ATOM 7781 N N . PRO A 1 1009 ? 29.563 -34.272 21.359 1.00 76.44 1009 PRO A N 1
ATOM 7782 C CA . PRO A 1 1009 ? 30.594 -33.551 22.112 1.00 76.44 1009 PRO A CA 1
ATOM 7783 C C . PRO A 1 1009 ? 30.898 -32.144 21.573 1.00 76.44 1009 PRO A C 1
ATOM 7785 O O . PRO A 1 1009 ? 31.272 -31.261 22.340 1.00 76.44 1009 PRO A O 1
ATOM 7788 N N . ALA A 1 1010 ? 30.704 -31.913 20.269 1.00 75.06 1010 ALA A N 1
ATOM 7789 C CA . ALA A 1 1010 ? 30.870 -30.603 19.631 1.00 75.06 1010 ALA A CA 1
ATOM 7790 C C . ALA A 1 1010 ? 29.636 -29.681 19.773 1.00 75.06 1010 ALA A C 1
ATOM 7792 O O . ALA A 1 1010 ? 29.646 -28.555 19.275 1.00 75.06 1010 ALA A O 1
ATOM 7793 N N . GLY A 1 1011 ? 28.581 -30.148 20.451 1.00 75.00 1011 GLY A N 1
ATOM 7794 C CA . GLY A 1 1011 ? 27.326 -29.435 20.662 1.00 75.00 1011 GLY A CA 1
ATOM 7795 C C . GLY A 1 1011 ? 26.161 -29.950 19.804 1.00 75.00 1011 GLY A C 1
ATOM 7796 O O . GLY A 1 1011 ? 26.343 -30.351 18.656 1.00 75.00 1011 GLY A O 1
ATOM 7797 N N . GLY A 1 1012 ? 24.945 -29.916 20.367 1.00 81.56 1012 GLY A N 1
ATOM 7798 C CA . GLY A 1 1012 ? 23.739 -30.500 19.762 1.00 81.56 1012 GLY A CA 1
ATOM 7799 C C . GLY A 1 1012 ? 23.566 -31.987 20.094 1.00 81.56 1012 GLY A C 1
ATOM 7800 O O . GLY A 1 1012 ? 24.276 -32.543 20.933 1.00 81.56 1012 GLY A O 1
ATOM 7801 N N . GLN A 1 1013 ? 22.600 -32.638 19.453 1.00 88.06 1013 GLN A N 1
ATOM 7802 C CA . GLN A 1 1013 ? 22.265 -34.055 19.634 1.00 88.06 1013 GLN A CA 1
ATOM 7803 C C . GLN A 1 1013 ? 22.117 -34.739 18.268 1.00 88.06 1013 GLN A C 1
ATOM 7805 O O . GLN A 1 1013 ? 21.665 -34.118 17.309 1.00 88.06 1013 GLN A O 1
ATOM 7810 N N . PHE A 1 1014 ? 22.492 -36.011 18.159 1.00 90.50 1014 PHE A N 1
ATOM 7811 C CA . PHE A 1 1014 ? 22.212 -36.843 16.992 1.00 90.50 1014 PHE A CA 1
ATOM 7812 C C . PHE A 1 1014 ? 20.947 -37.656 17.241 1.00 90.50 1014 PHE A C 1
ATOM 7814 O O . PHE A 1 1014 ? 20.907 -38.449 18.173 1.00 90.50 1014 PHE A O 1
ATOM 7821 N N . VAL A 1 1015 ? 19.931 -37.474 16.401 1.00 90.50 1015 VAL A N 1
ATOM 7822 C CA . VAL A 1 1015 ? 18.712 -38.292 16.402 1.00 90.50 1015 VAL A CA 1
ATOM 7823 C C . VAL A 1 1015 ? 18.807 -39.290 15.254 1.00 90.50 1015 VAL A C 1
ATOM 7825 O O . VAL A 1 1015 ? 18.908 -38.871 14.102 1.00 90.50 1015 VAL A O 1
ATOM 7828 N N . THR A 1 1016 ? 18.783 -40.589 15.544 1.00 92.12 1016 THR A N 1
ATOM 7829 C CA . THR A 1 1016 ? 18.824 -41.650 14.523 1.00 92.12 1016 THR A CA 1
ATOM 7830 C C . THR A 1 1016 ? 17.410 -42.121 14.201 1.00 92.12 1016 THR A C 1
ATOM 7832 O O . THR A 1 1016 ? 16.657 -42.477 15.109 1.00 92.12 1016 THR A O 1
ATOM 7835 N N . ILE A 1 1017 ? 17.034 -42.101 12.923 1.00 91.81 1017 ILE A N 1
ATOM 7836 C CA . ILE A 1 1017 ? 15.723 -42.544 12.432 1.00 91.81 1017 ILE A CA 1
ATOM 7837 C C . ILE A 1 1017 ? 15.963 -43.463 11.240 1.00 91.81 1017 ILE A C 1
ATOM 7839 O O . ILE A 1 1017 ? 16.516 -43.005 10.241 1.00 91.81 1017 ILE A O 1
ATOM 7843 N N . ASP A 1 1018 ? 15.538 -44.724 11.333 1.00 86.88 1018 ASP A N 1
ATOM 7844 C CA . ASP A 1 1018 ? 15.671 -45.713 10.249 1.00 86.88 1018 ASP A CA 1
ATOM 7845 C C . ASP A 1 1018 ? 17.117 -45.787 9.704 1.00 86.88 1018 ASP A C 1
ATOM 7847 O O . ASP A 1 1018 ? 17.369 -45.682 8.506 1.00 86.88 1018 ASP A O 1
ATOM 7851 N N . GLY A 1 1019 ? 18.103 -45.823 10.611 1.00 85.25 1019 GLY A N 1
ATOM 7852 C CA . GLY A 1 1019 ? 19.535 -45.792 10.280 1.00 85.25 1019 GLY A CA 1
ATOM 7853 C C . GLY A 1 1019 ? 20.126 -44.439 9.836 1.00 85.25 1019 GLY A C 1
ATOM 7854 O O . GLY A 1 1019 ? 21.345 -44.333 9.680 1.00 85.25 1019 GLY A O 1
ATOM 7855 N N . HIS A 1 1020 ? 19.330 -43.375 9.668 1.00 89.25 1020 HIS A N 1
ATOM 7856 C CA . HIS A 1 1020 ? 19.816 -42.040 9.292 1.00 89.25 1020 HIS A CA 1
ATOM 7857 C C . HIS A 1 1020 ? 20.053 -41.139 10.518 1.00 89.25 1020 HIS A C 1
ATOM 7859 O O . HIS A 1 1020 ? 19.128 -40.862 11.281 1.00 89.25 1020 HIS A O 1
ATOM 7865 N N . LYS A 1 1021 ? 21.285 -40.628 10.696 1.00 90.75 1021 LYS A N 1
ATOM 7866 C CA . LYS A 1 1021 ? 21.637 -39.683 11.778 1.00 90.75 1021 LYS A CA 1
ATOM 7867 C C . LYS A 1 1021 ? 21.315 -38.229 11.409 1.00 90.75 1021 LYS A C 1
ATOM 7869 O O . LYS A 1 1021 ? 21.778 -37.716 10.391 1.00 90.75 1021 LYS A O 1
ATOM 7874 N N . HIS A 1 1022 ? 20.603 -37.538 12.295 1.00 91.50 1022 HIS A N 1
ATOM 7875 C CA . HIS A 1 1022 ? 20.229 -36.127 12.181 1.00 91.50 1022 HIS A CA 1
ATOM 7876 C C . HIS A 1 1022 ? 20.891 -35.292 13.275 1.00 91.50 1022 HIS A C 1
ATOM 7878 O O . HIS A 1 1022 ? 20.565 -35.460 14.447 1.00 91.50 1022 HIS A O 1
ATOM 7884 N N . LEU A 1 1023 ? 21.783 -34.368 12.909 1.00 90.88 1023 LEU A N 1
ATOM 7885 C CA . LEU A 1 1023 ? 22.388 -33.438 13.867 1.00 90.88 1023 LEU A CA 1
ATOM 7886 C C . LEU A 1 1023 ? 21.434 -32.280 14.184 1.00 90.88 1023 LEU A C 1
ATOM 7888 O O . LEU A 1 1023 ? 21.010 -31.560 13.279 1.00 90.88 1023 LEU A O 1
ATOM 7892 N N . THR A 1 1024 ? 21.146 -32.074 15.466 1.00 88.38 1024 THR A N 1
ATOM 7893 C CA . THR A 1 1024 ? 20.338 -30.959 15.958 1.00 88.38 1024 THR A CA 1
ATOM 7894 C C . THR A 1 1024 ? 21.171 -29.719 16.282 1.00 88.38 1024 THR A C 1
ATOM 7896 O O . THR A 1 1024 ? 22.373 -29.790 16.543 1.00 88.38 1024 THR A O 1
ATOM 7899 N N . GLY A 1 1025 ? 20.521 -28.551 16.276 1.00 82.06 1025 GLY A N 1
ATOM 7900 C CA . GLY A 1 1025 ? 21.143 -27.292 16.686 1.00 82.06 1025 GLY A CA 1
ATOM 7901 C C . GLY A 1 1025 ? 21.476 -27.260 18.181 1.00 82.06 1025 GLY A C 1
ATOM 7902 O O . GLY A 1 1025 ? 20.708 -27.745 19.005 1.00 82.06 1025 GLY A O 1
ATOM 7903 N N . PHE A 1 1026 ? 22.600 -26.629 18.544 1.00 80.12 1026 PHE A N 1
ATOM 7904 C CA . PHE A 1 1026 ? 23.108 -26.566 19.926 1.00 80.12 1026 PHE A CA 1
ATOM 7905 C C . PHE A 1 1026 ? 22.107 -26.005 20.949 1.00 80.12 1026 PHE A C 1
ATOM 7907 O O . PHE A 1 1026 ? 22.131 -26.392 22.113 1.00 80.12 1026 PHE A O 1
ATOM 7914 N N . ARG A 1 1027 ? 21.252 -25.064 20.530 1.00 77.44 1027 ARG A N 1
ATOM 7915 C CA . ARG A 1 1027 ? 20.299 -24.362 21.406 1.00 77.44 1027 ARG A CA 1
ATOM 7916 C C . ARG A 1 1027 ? 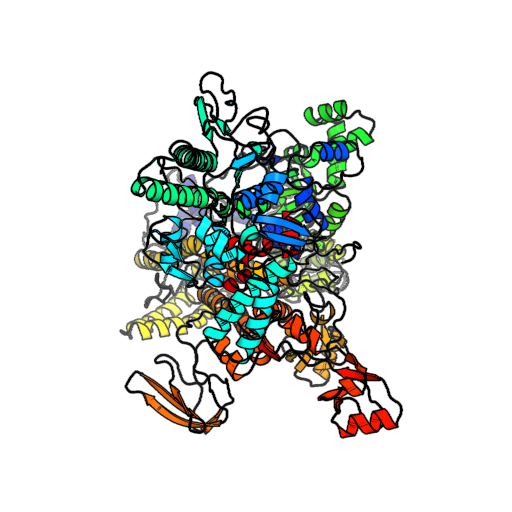18.881 -24.920 21.335 1.00 77.44 1027 ARG A C 1
ATOM 7918 O O . ARG A 1 1027 ? 18.025 -24.448 22.076 1.00 77.44 1027 ARG A O 1
ATOM 7925 N N . ASN A 1 1028 ? 18.631 -25.863 20.432 1.00 81.62 1028 ASN A N 1
ATOM 7926 C CA . ASN A 1 1028 ? 17.292 -26.338 20.137 1.00 81.62 1028 ASN A CA 1
ATOM 7927 C C . ASN A 1 1028 ? 16.926 -27.506 21.061 1.00 81.62 1028 ASN A C 1
ATOM 7929 O O . ASN A 1 1028 ? 17.681 -28.468 21.196 1.00 81.62 1028 ASN A O 1
ATOM 7933 N N . LEU A 1 1029 ? 15.749 -27.437 21.675 1.00 84.62 1029 LEU A N 1
ATOM 7934 C CA . LEU A 1 1029 ? 15.187 -28.503 22.494 1.00 84.62 1029 LEU A CA 1
ATOM 7935 C C . LEU A 1 1029 ? 14.557 -29.578 21.603 1.00 84.62 1029 LEU A C 1
ATOM 7937 O O . LEU A 1 1029 ? 13.860 -29.277 20.631 1.00 84.62 1029 LEU A O 1
ATOM 7941 N N . LEU A 1 1030 ? 14.760 -30.849 21.951 1.00 88.56 1030 LEU A N 1
ATOM 7942 C CA . LEU A 1 1030 ? 14.120 -31.969 21.261 1.00 88.56 1030 LEU A CA 1
ATOM 7943 C C . LEU A 1 1030 ? 12.610 -32.004 21.514 1.00 88.56 1030 LEU A C 1
ATOM 7945 O O . LEU A 1 1030 ? 12.142 -31.862 22.643 1.00 88.56 1030 LEU A O 1
ATOM 7949 N N . LYS A 1 1031 ? 11.853 -32.265 20.446 1.00 89.94 1031 LYS A N 1
ATOM 7950 C CA . LYS A 1 1031 ? 10.405 -32.526 20.482 1.00 89.94 1031 LYS A CA 1
ATOM 7951 C C . LYS A 1 1031 ? 10.058 -34.011 20.486 1.00 89.94 1031 LYS A C 1
ATOM 7953 O O . LYS A 1 1031 ? 8.907 -34.349 20.740 1.00 89.94 1031 LYS A O 1
ATOM 7958 N N . VAL A 1 1032 ? 11.028 -34.866 20.178 1.00 89.94 1032 VAL A N 1
ATOM 7959 C CA . VAL A 1 1032 ? 10.848 -36.311 20.017 1.00 89.94 1032 VAL A CA 1
ATOM 7960 C C . VAL A 1 1032 ? 11.640 -37.079 21.066 1.00 89.94 1032 VAL A C 1
ATOM 7962 O O . VAL A 1 1032 ? 12.662 -36.604 21.568 1.00 89.94 1032 VAL A O 1
ATOM 7965 N N . LYS A 1 1033 ? 11.166 -38.279 21.385 1.00 92.19 1033 LYS A N 1
ATOM 7966 C CA . LYS A 1 1033 ? 11.806 -39.242 22.279 1.00 92.19 1033 LYS A CA 1
ATOM 7967 C C . LYS A 1 1033 ? 12.112 -40.534 21.525 1.00 92.19 1033 LYS A C 1
ATOM 7969 O O . LYS A 1 1033 ? 11.514 -40.829 20.492 1.00 92.19 1033 LYS A O 1
ATOM 7974 N N . LYS A 1 1034 ? 13.044 -41.323 22.062 1.00 90.38 1034 LYS A N 1
ATOM 7975 C CA . LYS A 1 1034 ? 13.330 -42.677 21.571 1.00 90.38 1034 LYS A CA 1
ATOM 7976 C C . LYS A 1 1034 ? 12.042 -43.511 21.572 1.00 90.38 1034 LYS A C 1
ATOM 7978 O O . LYS A 1 1034 ? 11.336 -43.536 22.577 1.00 90.38 1034 LYS A O 1
ATOM 7983 N N . GLY A 1 1035 ? 11.744 -44.161 20.449 1.00 89.25 1035 GLY A N 1
ATOM 7984 C CA . GLY A 1 1035 ? 10.506 -44.912 20.218 1.00 89.25 1035 GLY A CA 1
ATOM 7985 C C . GLY A 1 1035 ? 9.372 -44.129 19.541 1.00 89.25 1035 GLY A C 1
ATOM 7986 O O . GLY A 1 1035 ? 8.388 -44.747 19.130 1.00 89.25 1035 GLY A O 1
ATOM 7987 N N . ASP A 1 1036 ? 9.491 -42.808 19.363 1.00 92.06 1036 ASP A N 1
ATOM 7988 C CA . ASP A 1 1036 ? 8.460 -42.022 18.676 1.00 92.06 1036 ASP A CA 1
ATOM 7989 C C . ASP A 1 1036 ? 8.426 -42.332 17.172 1.00 92.06 1036 ASP A C 1
ATOM 7991 O O . ASP A 1 1036 ? 9.462 -42.432 16.511 1.00 92.06 1036 ASP A O 1
ATOM 7995 N N . LYS A 1 1037 ? 7.216 -42.436 16.607 1.00 92.88 1037 LYS A N 1
ATOM 7996 C CA . LYS A 1 1037 ? 7.008 -42.513 15.154 1.00 92.88 1037 LYS A CA 1
ATOM 7997 C C . LYS A 1 1037 ? 7.043 -41.112 14.558 1.00 92.88 1037 LYS A C 1
ATOM 7999 O O . LYS A 1 1037 ? 6.239 -40.257 14.930 1.00 92.88 1037 LYS A O 1
ATOM 8004 N N . VAL A 1 1038 ? 7.931 -40.902 13.597 1.00 91.69 1038 VAL A N 1
ATOM 8005 C CA . VAL A 1 1038 ? 8.112 -39.623 12.910 1.00 91.69 1038 VAL A CA 1
ATOM 8006 C C . VAL A 1 1038 ? 7.875 -39.769 11.414 1.00 91.69 1038 VAL A C 1
ATOM 8008 O O . VAL A 1 1038 ? 8.205 -40.780 10.795 1.00 91.69 1038 VAL A O 1
ATOM 8011 N N . THR A 1 1039 ? 7.278 -38.742 10.820 1.00 92.19 1039 THR A N 1
ATOM 8012 C CA . THR A 1 1039 ? 7.057 -38.667 9.371 1.00 92.19 1039 THR A CA 1
ATOM 8013 C C . THR A 1 1039 ? 8.106 -37.781 8.710 1.00 92.19 1039 THR A C 1
ATOM 8015 O O . THR A 1 1039 ? 8.575 -36.807 9.301 1.00 92.19 1039 THR A O 1
ATOM 8018 N N . LYS A 1 1040 ? 8.458 -38.081 7.458 1.00 92.12 1040 LYS A N 1
ATOM 8019 C CA . LYS A 1 1040 ? 9.362 -37.256 6.653 1.00 92.12 1040 LYS A CA 1
ATOM 8020 C C . LYS A 1 1040 ? 8.909 -35.790 6.653 1.00 92.12 1040 LYS A C 1
ATOM 8022 O O . LYS A 1 1040 ? 7.758 -35.480 6.350 1.00 92.12 1040 LYS A O 1
ATOM 8027 N N . GLY A 1 1041 ? 9.826 -34.886 6.991 1.00 88.62 1041 GLY A N 1
ATOM 8028 C CA . GLY A 1 1041 ? 9.604 -33.446 7.134 1.00 88.62 1041 GLY A CA 1
ATOM 8029 C C . GLY A 1 1041 ? 9.010 -33.001 8.476 1.00 88.62 1041 GLY A C 1
ATOM 8030 O O . GLY A 1 1041 ? 8.695 -31.821 8.624 1.00 88.62 1041 GLY A O 1
ATOM 8031 N N . GLN A 1 1042 ? 8.834 -33.898 9.450 1.00 91.44 1042 GLN A N 1
ATOM 8032 C CA . GLN A 1 1042 ? 8.442 -33.541 10.816 1.00 91.44 1042 GLN A CA 1
ATOM 8033 C C . GLN A 1 1042 ? 9.606 -32.873 11.559 1.00 91.44 1042 GLN A C 1
ATOM 8035 O O . GLN A 1 1042 ? 10.754 -33.303 11.449 1.00 91.44 1042 GLN A O 1
ATOM 8040 N N . ALA A 1 1043 ? 9.307 -31.820 12.324 1.00 92.06 1043 ALA A N 1
ATOM 8041 C CA . ALA A 1 1043 ? 10.299 -31.138 13.148 1.00 92.06 1043 ALA A CA 1
ATOM 8042 C C . ALA A 1 1043 ? 10.690 -31.999 14.359 1.00 92.06 1043 ALA A C 1
ATOM 8044 O O . ALA A 1 1043 ? 9.842 -32.329 15.188 1.00 92.06 1043 ALA A O 1
ATOM 8045 N N . LEU A 1 1044 ? 11.976 -32.331 14.451 1.00 91.94 1044 LEU A N 1
ATOM 8046 C CA . LEU A 1 1044 ? 12.586 -33.096 15.542 1.00 91.94 1044 LEU A CA 1
ATOM 8047 C C . LEU A 1 1044 ? 12.924 -32.211 16.744 1.00 91.94 1044 LEU A C 1
ATOM 8049 O O . LEU A 1 1044 ? 12.968 -32.689 17.876 1.00 91.94 1044 LEU A O 1
ATOM 8053 N N . THR A 1 1045 ? 13.131 -30.917 16.505 1.00 91.25 1045 THR A N 1
ATOM 8054 C CA . THR A 1 1045 ? 13.444 -29.920 17.531 1.00 91.25 1045 THR A CA 1
ATOM 8055 C C . THR A 1 1045 ? 12.462 -28.752 17.518 1.00 91.25 1045 THR A C 1
ATOM 8057 O O . THR A 1 1045 ? 11.658 -28.586 16.594 1.00 91.25 1045 THR A O 1
ATOM 8060 N N . ASP A 1 1046 ? 12.519 -27.915 18.548 1.00 85.00 1046 ASP A N 1
ATOM 8061 C CA . ASP A 1 1046 ? 11.948 -26.573 18.522 1.00 85.00 1046 ASP A CA 1
ATOM 8062 C C . ASP A 1 1046 ? 12.701 -25.639 17.555 1.00 85.00 1046 ASP A C 1
ATOM 8064 O O . ASP A 1 1046 ? 13.677 -26.029 16.907 1.00 85.00 1046 ASP A O 1
ATOM 8068 N N . GLY A 1 1047 ? 12.183 -24.419 17.405 1.00 84.88 1047 GLY A N 1
ATOM 8069 C CA . GLY A 1 1047 ? 12.678 -23.420 16.459 1.00 84.88 1047 GLY A CA 1
ATOM 8070 C C . GLY A 1 1047 ? 11.827 -23.282 15.187 1.00 84.88 1047 GLY A C 1
ATOM 8071 O O . GLY A 1 1047 ? 10.889 -24.053 14.950 1.00 84.88 1047 GLY A O 1
ATOM 8072 N N . PRO A 1 1048 ? 12.112 -22.263 14.358 1.00 87.50 1048 PRO A N 1
ATOM 8073 C CA . PRO A 1 1048 ? 11.385 -22.020 13.122 1.00 87.50 1048 PRO A CA 1
ATOM 8074 C C . PRO A 1 1048 ? 11.762 -23.045 12.041 1.00 87.50 1048 PRO A C 1
ATOM 8076 O O . PRO A 1 1048 ? 12.938 -23.273 11.763 1.00 87.50 1048 PRO A O 1
ATOM 8079 N N . VAL A 1 1049 ? 10.767 -23.646 11.383 1.00 90.38 1049 VAL A N 1
ATOM 8080 C CA . VAL A 1 1049 ? 11.005 -24.553 10.246 1.00 90.38 1049 VAL A CA 1
ATOM 8081 C C . VAL A 1 1049 ? 11.331 -23.740 8.995 1.00 90.38 1049 VAL A C 1
ATOM 8083 O O . VAL A 1 1049 ? 10.607 -22.788 8.675 1.00 90.38 1049 VAL A O 1
ATOM 8086 N N . LYS A 1 1050 ? 12.394 -24.137 8.280 1.00 91.38 1050 LYS A N 1
ATOM 8087 C CA . LYS A 1 1050 ? 12.806 -23.543 7.003 1.00 91.38 1050 LYS A CA 1
ATOM 8088 C C . LYS A 1 1050 ? 11.892 -24.036 5.864 1.00 91.38 1050 LYS A C 1
ATOM 8090 O O . LYS A 1 1050 ? 11.915 -25.225 5.545 1.00 91.38 1050 LYS A O 1
ATOM 8095 N N . PRO A 1 1051 ? 11.104 -23.155 5.216 1.00 92.00 1051 PRO A N 1
ATOM 8096 C CA . PRO A 1 1051 ? 10.130 -23.571 4.204 1.00 92.00 1051 PRO A CA 1
ATOM 8097 C C . PRO A 1 1051 ? 10.721 -24.262 2.964 1.00 92.00 1051 PRO A C 1
ATOM 8099 O O . PRO A 1 1051 ? 10.046 -25.110 2.384 1.00 92.00 1051 PRO A O 1
ATOM 8102 N N . GLN A 1 1052 ? 11.955 -23.930 2.550 1.00 90.88 1052 GLN A N 1
ATOM 8103 C CA . GLN A 1 1052 ? 12.592 -24.598 1.403 1.00 90.88 1052 GLN A CA 1
ATOM 8104 C C . GLN A 1 1052 ? 12.880 -26.080 1.684 1.00 90.88 1052 GLN A C 1
ATOM 8106 O O . GLN A 1 1052 ? 12.573 -26.924 0.852 1.00 90.88 1052 GLN A O 1
ATOM 8111 N N . GLU A 1 1053 ? 13.379 -26.408 2.880 1.00 91.44 1053 GLU A N 1
ATOM 8112 C CA . GLU A 1 1053 ? 13.636 -27.803 3.277 1.00 91.44 1053 GLU A CA 1
ATOM 8113 C C . GLU A 1 1053 ? 12.327 -28.593 3.365 1.00 91.44 1053 GLU A C 1
ATOM 8115 O O . GLU A 1 1053 ? 12.238 -29.738 2.927 1.00 91.44 1053 GLU A O 1
ATOM 8120 N N . LEU A 1 1054 ? 11.263 -27.958 3.864 1.00 92.19 1054 LEU A N 1
ATOM 8121 C CA . LEU A 1 1054 ? 9.942 -28.576 3.899 1.00 92.19 1054 LEU A CA 1
ATOM 8122 C C . LEU A 1 1054 ? 9.392 -28.854 2.489 1.00 92.19 1054 LEU A C 1
ATOM 8124 O O . LEU A 1 1054 ? 8.782 -29.902 2.273 1.00 92.19 1054 LEU A O 1
ATOM 8128 N N . LEU A 1 1055 ? 9.632 -27.947 1.533 1.00 92.94 1055 LEU A N 1
ATOM 8129 C CA . LEU A 1 1055 ? 9.229 -28.114 0.135 1.00 92.94 1055 LEU A CA 1
ATOM 8130 C C . LEU A 1 1055 ? 9.916 -29.321 -0.511 1.00 92.94 1055 LEU A C 1
ATOM 8132 O O . LEU A 1 1055 ? 9.246 -30.106 -1.177 1.00 92.94 1055 LEU A O 1
ATOM 8136 N N . GLU A 1 1056 ? 11.216 -29.490 -0.280 1.00 90.88 1056 GLU A N 1
ATOM 8137 C CA . GLU A 1 1056 ? 11.991 -30.630 -0.786 1.00 90.88 1056 GLU A CA 1
ATOM 8138 C C . GLU A 1 1056 ? 11.534 -31.961 -0.168 1.00 90.88 1056 GLU A C 1
ATOM 8140 O O . GLU A 1 1056 ? 11.479 -32.986 -0.847 1.00 90.88 1056 GLU A O 1
ATOM 8145 N N . LEU A 1 1057 ? 11.169 -31.955 1.119 1.00 91.94 1057 LEU A N 1
ATOM 8146 C CA . LEU A 1 1057 ? 10.825 -33.175 1.850 1.00 91.94 1057 LEU A CA 1
ATOM 8147 C C . LEU A 1 1057 ? 9.367 -33.622 1.672 1.00 91.94 1057 LEU A C 1
ATOM 8149 O O . LEU A 1 1057 ? 9.122 -34.827 1.581 1.00 91.94 1057 LEU A O 1
ATOM 8153 N N . ARG A 1 1058 ? 8.406 -32.685 1.659 1.00 90.38 1058 ARG A N 1
ATOM 8154 C CA . ARG A 1 1058 ? 6.953 -32.969 1.676 1.00 90.38 1058 ARG A CA 1
ATOM 8155 C C . ARG A 1 1058 ? 6.166 -32.372 0.507 1.00 90.38 1058 ARG A C 1
ATOM 8157 O O . ARG A 1 1058 ? 4.965 -32.619 0.405 1.00 90.38 1058 ARG A O 1
ATOM 8164 N N . GLY A 1 1059 ? 6.806 -31.602 -0.367 1.00 91.19 1059 GLY A N 1
ATOM 8165 C CA . GLY A 1 1059 ? 6.155 -30.976 -1.514 1.00 91.19 1059 GLY A CA 1
ATOM 8166 C C . GLY A 1 1059 ? 5.351 -29.716 -1.177 1.00 91.19 1059 GLY A C 1
ATOM 8167 O O . GLY A 1 1059 ? 5.245 -29.270 -0.033 1.00 91.19 1059 GLY A O 1
ATOM 8168 N N . ILE A 1 1060 ? 4.781 -29.113 -2.224 1.00 91.62 1060 ILE A N 1
ATOM 8169 C CA . ILE A 1 1060 ? 4.224 -27.753 -2.176 1.00 91.62 1060 ILE A CA 1
ATOM 8170 C C . ILE A 1 1060 ? 3.009 -27.609 -1.256 1.00 91.62 1060 ILE A C 1
ATOM 8172 O O . ILE A 1 1060 ? 2.846 -26.572 -0.619 1.00 91.62 1060 ILE A O 1
ATOM 8176 N N . GLU A 1 1061 ? 2.170 -28.639 -1.149 1.00 90.81 1061 GLU A N 1
ATOM 8177 C CA . GLU A 1 1061 ? 0.923 -28.566 -0.380 1.00 90.81 1061 GLU A CA 1
ATOM 8178 C C . GLU A 1 1061 ? 1.185 -28.489 1.124 1.00 90.81 1061 GLU A C 1
ATOM 8180 O O . GLU A 1 1061 ? 0.608 -27.649 1.819 1.00 90.81 1061 GLU A O 1
ATOM 8185 N N . ALA A 1 1062 ? 2.115 -29.312 1.618 1.00 91.38 1062 ALA A N 1
ATOM 8186 C CA . ALA A 1 1062 ? 2.542 -29.281 3.010 1.00 91.38 1062 ALA A CA 1
ATOM 8187 C C . ALA A 1 1062 ? 3.209 -27.941 3.356 1.00 91.38 1062 ALA A C 1
ATOM 8189 O O . ALA A 1 1062 ? 2.935 -27.374 4.414 1.00 91.38 1062 ALA A O 1
ATOM 8190 N N . THR A 1 1063 ? 4.025 -27.400 2.445 1.00 93.62 1063 THR A N 1
ATOM 8191 C CA . THR A 1 1063 ? 4.682 -26.100 2.631 1.00 93.62 1063 THR A CA 1
ATOM 8192 C C . THR A 1 1063 ? 3.685 -24.946 2.656 1.00 93.62 1063 THR A C 1
ATOM 8194 O O . THR A 1 1063 ? 3.755 -24.107 3.551 1.00 93.62 1063 THR A O 1
ATOM 8197 N N . GLN A 1 1064 ? 2.722 -24.905 1.729 1.00 94.69 1064 GLN A N 1
ATOM 8198 C CA . GLN A 1 1064 ? 1.669 -23.883 1.717 1.00 94.69 1064 GLN A CA 1
ATOM 8199 C C . GLN A 1 1064 ? 0.834 -23.924 3.001 1.00 94.69 1064 GLN A C 1
ATOM 8201 O O . GLN A 1 1064 ? 0.597 -22.878 3.604 1.00 94.69 1064 GLN A O 1
ATOM 8206 N N . LYS A 1 1065 ? 0.443 -25.123 3.455 1.00 93.31 1065 LYS A N 1
ATOM 8207 C CA . LYS A 1 1065 ? -0.281 -25.296 4.719 1.00 93.31 1065 LYS A CA 1
ATOM 8208 C C . LYS A 1 1065 ? 0.531 -24.793 5.913 1.00 93.31 1065 LYS A C 1
ATOM 8210 O O . LYS A 1 1065 ? 0.019 -23.998 6.692 1.00 93.31 1065 LYS A O 1
ATOM 8215 N N . TYR A 1 1066 ? 1.801 -25.189 6.017 1.00 93.31 1066 TYR A N 1
ATOM 8216 C CA . TYR A 1 1066 ? 2.689 -24.717 7.082 1.00 93.31 1066 TYR A CA 1
ATOM 8217 C C . TYR A 1 1066 ? 2.821 -23.188 7.096 1.00 93.31 1066 TYR A C 1
ATOM 8219 O O . TYR A 1 1066 ? 2.789 -22.589 8.171 1.00 93.31 1066 TYR A O 1
ATOM 8227 N N . LEU A 1 1067 ? 2.940 -22.546 5.927 1.00 94.62 1067 LEU A N 1
ATOM 8228 C CA . LEU A 1 1067 ? 3.018 -21.087 5.832 1.00 94.62 1067 LEU A CA 1
ATOM 8229 C C . LEU A 1 1067 ? 1.722 -20.416 6.307 1.00 94.62 1067 LEU A C 1
ATOM 8231 O O . LEU A 1 1067 ? 1.798 -19.473 7.089 1.00 94.62 1067 LEU A O 1
ATOM 8235 N N . VAL A 1 1068 ? 0.548 -20.902 5.884 1.00 94.69 1068 VAL A N 1
ATOM 8236 C CA . VAL A 1 1068 ? -0.749 -20.364 6.339 1.00 94.69 1068 VAL A CA 1
ATOM 8237 C C . VAL A 1 1068 ? -0.908 -20.529 7.851 1.00 94.69 1068 VAL A C 1
ATOM 8239 O O . VAL A 1 1068 ? -1.200 -19.549 8.535 1.00 94.69 1068 VAL A O 1
ATOM 8242 N N . ASP A 1 1069 ? -0.657 -21.731 8.374 1.00 92.81 1069 ASP A N 1
ATOM 8243 C CA . ASP A 1 1069 ? -0.808 -22.040 9.798 1.00 92.81 1069 ASP A CA 1
ATOM 8244 C C . ASP A 1 1069 ? 0.169 -21.201 10.648 1.00 92.81 1069 ASP A C 1
ATOM 8246 O O . ASP A 1 1069 ? -0.241 -20.567 11.621 1.00 92.81 1069 ASP A O 1
ATOM 8250 N N . SER A 1 1070 ? 1.437 -21.092 10.226 1.00 92.31 1070 SER A N 1
ATOM 8251 C CA . SER A 1 1070 ? 2.457 -20.289 10.921 1.00 92.31 1070 SER A CA 1
ATOM 8252 C C . SER A 1 1070 ? 2.152 -18.791 10.892 1.00 92.31 1070 SER A C 1
ATOM 8254 O O . SER A 1 1070 ? 2.361 -18.094 11.889 1.00 92.31 1070 SER A O 1
ATOM 8256 N N . LEU A 1 1071 ? 1.667 -18.270 9.757 1.00 91.94 1071 LEU A N 1
ATOM 8257 C CA . LEU A 1 1071 ? 1.226 -16.878 9.664 1.00 91.94 1071 LEU A CA 1
ATOM 8258 C C . LEU A 1 1071 ? 0.042 -16.642 10.607 1.00 91.94 1071 LEU A C 1
ATOM 8260 O O . LEU A 1 1071 ? 0.075 -15.690 11.386 1.00 91.94 1071 LEU A O 1
ATOM 8264 N N . LYS A 1 1072 ? -0.968 -17.523 10.598 1.00 90.81 1072 LYS A N 1
ATOM 8265 C CA . LYS A 1 1072 ? -2.146 -17.400 11.465 1.00 90.81 1072 LYS A CA 1
ATOM 8266 C C . LYS A 1 1072 ? -1.772 -17.419 12.943 1.00 90.81 1072 LYS A C 1
ATOM 8268 O O . LYS A 1 1072 ? -2.259 -16.580 13.698 1.00 90.81 1072 LYS A O 1
ATOM 8273 N N . GLU A 1 1073 ? -0.896 -18.332 13.351 1.00 88.94 1073 GLU A N 1
ATOM 8274 C CA . GLU A 1 1073 ? -0.383 -18.406 14.720 1.00 88.94 1073 GLU A CA 1
ATOM 8275 C C . GLU A 1 1073 ? 0.362 -17.123 15.116 1.00 88.94 1073 GLU A C 1
ATOM 8277 O O . GLU A 1 1073 ? 0.085 -16.550 16.169 1.00 88.94 1073 GLU A O 1
ATOM 8282 N N . THR A 1 1074 ? 1.222 -16.600 14.235 1.00 87.12 1074 THR A N 1
ATOM 8283 C CA . THR A 1 1074 ? 1.945 -15.339 14.473 1.00 87.12 1074 THR A CA 1
ATOM 8284 C C . THR A 1 1074 ? 0.975 -14.175 14.707 1.00 87.12 1074 THR A C 1
ATOM 8286 O O . THR A 1 1074 ? 1.134 -13.424 15.670 1.00 87.12 1074 THR A O 1
ATOM 8289 N N . TYR A 1 1075 ? -0.086 -14.050 13.901 1.00 84.94 1075 TYR A N 1
ATOM 8290 C CA . TYR A 1 1075 ? -1.094 -13.004 14.113 1.00 84.94 1075 TYR A CA 1
ATOM 8291 C C . TYR A 1 1075 ? -1.934 -13.217 15.368 1.00 84.94 1075 TYR A C 1
ATOM 8293 O O . TYR A 1 1075 ? -2.190 -12.240 16.077 1.00 84.94 1075 TYR A O 1
ATOM 8301 N N . LYS A 1 1076 ? -2.321 -14.462 15.679 1.00 84.31 1076 LYS A N 1
ATOM 8302 C CA . LYS A 1 1076 ? -3.033 -14.787 16.924 1.00 84.31 1076 LYS A CA 1
ATOM 8303 C C . LYS A 1 1076 ? -2.208 -14.375 18.142 1.00 84.31 1076 LYS A C 1
ATOM 8305 O O . LYS A 1 1076 ? -2.751 -13.727 19.034 1.00 84.31 1076 LYS A O 1
ATOM 8310 N N . ASN A 1 1077 ? -0.901 -14.640 18.127 1.00 79.56 1077 ASN A N 1
ATOM 8311 C CA . ASN A 1 1077 ? 0.029 -14.220 19.179 1.00 79.56 1077 ASN A CA 1
ATOM 8312 C C . ASN A 1 1077 ? 0.148 -12.690 19.272 1.00 79.56 1077 ASN A C 1
ATOM 8314 O O . ASN A 1 1077 ? 0.274 -12.144 20.363 1.00 79.56 1077 ASN A O 1
ATOM 8318 N N . MET A 1 1078 ? 0.018 -11.979 18.149 1.00 74.06 1078 MET A N 1
ATOM 8319 C CA . MET A 1 1078 ? -0.077 -10.512 18.104 1.00 74.06 1078 MET A CA 1
ATOM 8320 C C . MET A 1 1078 ? -1.473 -9.964 18.476 1.00 74.06 1078 MET A C 1
ATOM 8322 O O . MET A 1 1078 ? -1.686 -8.752 18.433 1.00 74.06 1078 MET A O 1
ATOM 8326 N N . GLY A 1 1079 ? -2.439 -10.824 18.821 1.00 75.88 1079 GLY A N 1
ATOM 8327 C CA . GLY A 1 1079 ? -3.802 -10.441 19.206 1.00 75.88 1079 GLY A CA 1
ATOM 8328 C C . GLY A 1 1079 ? -4.763 -10.177 18.038 1.00 75.88 1079 GLY A C 1
ATOM 8329 O O . GLY A 1 1079 ? -5.815 -9.566 18.239 1.00 75.88 1079 GLY A O 1
ATOM 8330 N N . ASN A 1 1080 ? -4.426 -10.618 16.823 1.00 80.00 1080 ASN A N 1
ATOM 8331 C CA . ASN A 1 1080 ? -5.239 -10.440 15.619 1.00 80.00 1080 ASN A CA 1
ATOM 8332 C C . ASN A 1 1080 ? -5.692 -11.800 15.068 1.00 80.00 1080 ASN A C 1
ATOM 8334 O O . ASN A 1 1080 ? -4.874 -12.687 14.851 1.00 80.00 1080 ASN A O 1
ATOM 8338 N N . ASN A 1 1081 ? -6.991 -11.968 14.802 1.00 82.44 1081 ASN A N 1
ATOM 8339 C CA . ASN A 1 1081 ? -7.504 -13.171 14.141 1.00 82.44 1081 ASN A CA 1
ATOM 8340 C C . ASN A 1 1081 ? -7.747 -12.874 12.659 1.00 82.44 1081 ASN A C 1
ATOM 8342 O O . ASN A 1 1081 ? -8.732 -12.220 12.329 1.00 82.44 1081 ASN A O 1
ATOM 8346 N N . ILE A 1 1082 ? -6.841 -13.315 11.787 1.00 85.38 1082 ILE A N 1
ATOM 8347 C CA . ILE A 1 1082 ? -6.948 -13.118 10.335 1.00 85.38 1082 ILE A CA 1
ATOM 8348 C C . ILE A 1 1082 ? -7.549 -14.375 9.697 1.00 85.38 1082 ILE A C 1
ATOM 8350 O O . ILE A 1 1082 ? -7.076 -15.483 9.950 1.00 85.38 1082 ILE A O 1
ATOM 8354 N N . SER A 1 1083 ? -8.567 -14.193 8.850 1.00 86.38 1083 SER A N 1
ATOM 8355 C CA . SER A 1 1083 ? -9.189 -15.276 8.076 1.00 86.38 1083 SER A CA 1
ATOM 8356 C C . SER A 1 1083 ? -8.195 -15.984 7.148 1.00 86.38 1083 SER A C 1
ATOM 8358 O O . SER A 1 1083 ? -7.400 -15.338 6.450 1.00 86.38 1083 SER A O 1
ATOM 8360 N N . ASN A 1 1084 ? -8.303 -17.314 7.061 1.00 90.69 1084 ASN A N 1
ATOM 8361 C CA . ASN A 1 1084 ? -7.447 -18.134 6.205 1.00 90.69 1084 ASN A CA 1
ATOM 8362 C C . ASN A 1 1084 ? -7.476 -17.699 4.739 1.00 90.69 1084 ASN A C 1
ATOM 8364 O O . ASN A 1 1084 ? -6.428 -17.703 4.106 1.00 90.69 1084 ASN A O 1
ATOM 8368 N N . LYS A 1 1085 ? -8.615 -17.250 4.188 1.00 90.25 1085 LYS A N 1
ATOM 8369 C CA . LYS A 1 1085 ? -8.700 -16.873 2.762 1.00 90.25 1085 LYS A CA 1
ATOM 8370 C C . LYS A 1 1085 ? -7.711 -15.764 2.375 1.00 90.25 1085 LYS A C 1
ATOM 8372 O O . LYS A 1 1085 ? -7.164 -15.780 1.272 1.00 90.25 1085 LYS A O 1
ATOM 8377 N N . LEU A 1 1086 ? -7.439 -14.823 3.286 1.00 90.56 1086 LEU A N 1
ATOM 8378 C CA . LEU A 1 1086 ? -6.477 -13.741 3.058 1.00 90.56 1086 LEU A CA 1
ATOM 8379 C C . LEU A 1 1086 ? -5.040 -14.269 3.120 1.00 90.56 1086 LEU A C 1
ATOM 8381 O O . LEU A 1 1086 ? -4.240 -13.976 2.234 1.00 90.56 1086 LEU A O 1
ATOM 8385 N N . LEU A 1 1087 ? -4.729 -15.105 4.116 1.00 92.88 1087 LEU A N 1
ATOM 8386 C CA . LEU A 1 1087 ? -3.413 -15.738 4.249 1.00 92.88 1087 LEU A CA 1
ATOM 8387 C C . LEU A 1 1087 ? -3.118 -16.668 3.066 1.00 92.88 1087 LEU A C 1
ATOM 8389 O O . LEU A 1 1087 ? -2.047 -16.592 2.476 1.00 92.88 1087 LEU A O 1
ATOM 8393 N N . GLU A 1 1088 ? -4.093 -17.478 2.658 1.00 94.31 1088 GLU A N 1
ATOM 8394 C CA . GLU A 1 1088 ? -4.056 -18.332 1.471 1.00 94.31 1088 GLU A CA 1
ATOM 8395 C C . GLU A 1 1088 ? -3.814 -17.511 0.193 1.00 94.31 1088 GLU A C 1
ATOM 8397 O O . GLU A 1 1088 ? -3.049 -17.933 -0.670 1.00 94.31 1088 GLU A O 1
ATOM 8402 N N . THR A 1 1089 ? -4.407 -16.316 0.075 1.00 93.62 1089 THR A N 1
ATOM 8403 C CA . THR A 1 1089 ? -4.190 -15.401 -1.062 1.00 93.62 1089 THR A CA 1
ATOM 8404 C C . THR A 1 1089 ? -2.746 -14.892 -1.109 1.00 93.62 1089 THR A C 1
ATOM 8406 O O . THR A 1 1089 ? -2.140 -14.888 -2.182 1.00 93.62 1089 THR A O 1
ATOM 8409 N N . VAL A 1 1090 ? -2.168 -14.515 0.038 1.00 92.44 1090 VAL A N 1
ATOM 8410 C CA . VAL A 1 1090 ? -0.758 -14.096 0.137 1.00 92.44 1090 VAL A CA 1
ATOM 8411 C C . VAL A 1 1090 ? 0.176 -15.268 -0.154 1.00 92.44 1090 VAL A C 1
ATOM 8413 O O . VAL A 1 1090 ? 1.065 -15.149 -0.994 1.00 92.44 1090 VAL A O 1
ATOM 8416 N N . VAL A 1 1091 ? -0.040 -16.409 0.506 1.00 93.81 1091 VAL A N 1
ATOM 8417 C CA . VAL A 1 1091 ? 0.784 -17.614 0.347 1.00 93.81 1091 VAL A CA 1
ATOM 8418 C C . VAL A 1 1091 ? 0.720 -18.124 -1.088 1.00 93.81 1091 VAL A C 1
ATOM 8420 O O . VAL A 1 1091 ? 1.742 -18.542 -1.624 1.00 93.81 1091 VAL A O 1
ATOM 8423 N N . ARG A 1 1092 ? -0.432 -18.024 -1.765 1.00 91.75 1092 ARG A N 1
ATOM 8424 C CA . ARG A 1 1092 ? -0.526 -18.301 -3.203 1.00 91.75 1092 ARG A CA 1
ATOM 8425 C C . ARG A 1 1092 ? 0.482 -17.450 -3.969 1.00 91.75 1092 ARG A C 1
ATOM 8427 O O . ARG A 1 1092 ? 1.271 -18.006 -4.721 1.00 91.75 1092 ARG A O 1
ATOM 8434 N N . SER A 1 1093 ? 0.481 -16.133 -3.771 1.00 88.88 1093 SER A N 1
ATOM 8435 C CA . SER A 1 1093 ? 1.385 -15.225 -4.485 1.00 88.88 1093 SER A CA 1
ATOM 8436 C C . SER A 1 1093 ? 2.863 -15.499 -4.184 1.00 88.88 1093 SER A C 1
ATOM 8438 O O . SER A 1 1093 ? 3.687 -15.383 -5.087 1.00 88.88 1093 SER A O 1
ATOM 8440 N N . THR A 1 1094 ? 3.213 -15.923 -2.964 1.00 88.38 1094 THR A N 1
ATOM 8441 C CA . THR A 1 1094 ? 4.609 -16.243 -2.606 1.00 88.38 1094 THR A CA 1
ATOM 8442 C C . THR A 1 1094 ? 5.077 -17.625 -3.068 1.00 88.38 1094 THR A C 1
ATOM 8444 O O . THR A 1 1094 ? 6.276 -17.864 -3.178 1.00 88.38 1094 THR A O 1
ATOM 8447 N N . THR A 1 1095 ? 4.152 -18.538 -3.368 1.00 91.12 1095 THR A N 1
ATOM 8448 C CA . THR A 1 1095 ? 4.448 -19.930 -3.757 1.00 91.12 1095 THR A CA 1
ATOM 8449 C C . THR A 1 1095 ? 4.129 -20.234 -5.226 1.00 91.12 1095 THR A C 1
ATOM 8451 O O . THR A 1 1095 ? 4.215 -21.381 -5.659 1.00 91.12 1095 THR A O 1
ATOM 8454 N N . ASN A 1 1096 ? 3.776 -19.219 -6.022 1.00 88.50 1096 ASN A N 1
ATOM 8455 C CA . ASN A 1 1096 ? 3.370 -19.371 -7.421 1.00 88.50 1096 ASN A CA 1
ATOM 8456 C C . ASN A 1 1096 ? 4.554 -19.429 -8.407 1.00 88.50 1096 ASN A C 1
ATOM 8458 O O . ASN A 1 1096 ? 4.469 -18.876 -9.501 1.00 88.50 1096 ASN A O 1
ATOM 8462 N N . LEU A 1 1097 ? 5.657 -20.084 -8.046 1.00 89.31 1097 LEU A N 1
ATOM 8463 C CA . LEU A 1 1097 ? 6.845 -20.187 -8.892 1.00 89.31 1097 LEU A CA 1
ATOM 8464 C C . LEU A 1 1097 ? 7.267 -21.648 -9.053 1.00 89.31 1097 LEU A C 1
ATOM 8466 O O . LEU A 1 1097 ? 7.346 -22.402 -8.084 1.00 89.31 1097 LEU A O 1
ATOM 8470 N N . THR A 1 1098 ? 7.564 -22.047 -10.284 1.00 90.38 1098 THR A N 1
ATOM 8471 C CA . THR A 1 1098 ? 8.093 -23.374 -10.587 1.00 90.38 1098 THR A CA 1
ATOM 8472 C C . THR A 1 1098 ? 9.137 -23.300 -11.688 1.00 90.38 1098 THR A C 1
ATOM 8474 O O . THR A 1 1098 ? 9.047 -22.461 -12.582 1.00 90.38 1098 THR A O 1
ATOM 8477 N N . THR A 1 1099 ? 10.111 -24.202 -11.641 1.00 88.75 1099 THR A N 1
ATOM 8478 C CA . THR A 1 1099 ? 11.092 -24.389 -12.712 1.00 88.75 1099 THR A CA 1
ATOM 8479 C C . THR A 1 1099 ? 10.643 -25.534 -13.610 1.00 88.75 1099 THR A C 1
ATOM 8481 O O . THR A 1 1099 ? 10.231 -26.584 -13.114 1.00 88.75 1099 THR A O 1
ATOM 8484 N N . ILE A 1 1100 ? 10.711 -25.345 -14.923 1.00 86.06 1100 ILE A N 1
ATOM 8485 C CA . ILE A 1 1100 ? 10.403 -26.386 -15.904 1.00 86.06 1100 ILE A CA 1
ATOM 8486 C C . ILE A 1 1100 ? 11.569 -27.368 -15.969 1.00 86.06 1100 ILE A C 1
ATOM 8488 O O . ILE A 1 1100 ? 12.713 -26.973 -16.181 1.00 86.06 1100 ILE A O 1
ATOM 8492 N N . VAL A 1 1101 ? 11.269 -28.648 -15.772 1.00 85.25 1101 VAL A N 1
ATOM 8493 C CA . VAL A 1 1101 ? 12.226 -29.750 -15.927 1.00 85.25 1101 VAL A CA 1
ATOM 8494 C C . VAL A 1 1101 ? 12.148 -30.283 -17.353 1.00 85.25 1101 VAL A C 1
ATOM 8496 O O . VAL A 1 1101 ? 13.173 -30.447 -18.003 1.00 85.25 1101 VAL A O 1
ATOM 8499 N N . ASP A 1 1102 ? 10.926 -30.486 -17.844 1.00 81.62 1102 ASP A N 1
ATOM 8500 C CA . ASP A 1 1102 ? 10.631 -30.981 -19.186 1.00 81.62 1102 ASP A CA 1
ATOM 8501 C C . ASP A 1 1102 ? 9.395 -30.235 -19.721 1.00 81.62 1102 ASP A C 1
ATOM 8503 O O . ASP A 1 1102 ? 8.333 -30.308 -19.088 1.00 81.62 1102 ASP A O 1
ATOM 8507 N N . PRO A 1 1103 ? 9.511 -29.474 -20.827 1.00 77.00 1103 PRO A N 1
ATOM 8508 C CA . PRO A 1 1103 ? 8.400 -28.715 -21.395 1.00 77.00 1103 PRO A CA 1
ATOM 8509 C C . PRO A 1 1103 ? 7.322 -29.598 -22.046 1.00 77.00 1103 PRO A C 1
ATOM 8511 O O . PRO A 1 1103 ? 6.265 -29.067 -22.395 1.00 77.00 1103 PRO A O 1
ATOM 8514 N N . GLY A 1 1104 ? 7.550 -30.909 -22.206 1.00 78.69 1104 GLY A N 1
ATOM 8515 C CA . GLY A 1 1104 ? 6.618 -31.801 -22.896 1.00 78.69 1104 GLY A CA 1
ATOM 8516 C C . GLY A 1 1104 ? 6.294 -31.289 -24.303 1.00 78.69 1104 GLY A C 1
ATOM 8517 O O . GLY A 1 1104 ? 7.186 -30.870 -25.039 1.00 78.69 1104 GLY A O 1
ATOM 8518 N N . ASP A 1 1105 ? 5.004 -31.244 -24.648 1.00 72.19 1105 ASP A N 1
ATOM 8519 C CA . ASP A 1 1105 ? 4.531 -30.807 -25.972 1.00 72.19 1105 ASP A CA 1
ATOM 8520 C C . ASP A 1 1105 ? 4.428 -29.272 -26.121 1.00 72.19 1105 ASP A C 1
ATOM 8522 O O . ASP A 1 1105 ? 3.898 -28.778 -27.117 1.00 72.19 1105 ASP A O 1
ATOM 8526 N N . ASN A 1 1106 ? 4.858 -28.479 -25.130 1.00 73.44 1106 ASN A N 1
ATOM 8527 C CA . ASN A 1 1106 ? 4.681 -27.027 -25.167 1.00 73.44 1106 ASN A CA 1
ATOM 8528 C C . ASN A 1 1106 ? 5.875 -26.319 -25.847 1.00 73.44 1106 ASN A C 1
ATOM 8530 O O . ASN A 1 1106 ? 6.943 -26.212 -25.240 1.00 73.44 1106 ASN A O 1
ATOM 8534 N N . PRO A 1 1107 ? 5.706 -25.729 -27.050 1.00 66.81 1107 PRO A N 1
ATOM 8535 C CA . PRO A 1 1107 ? 6.811 -25.107 -27.789 1.00 66.81 1107 PRO A CA 1
ATOM 8536 C C . PRO A 1 1107 ? 7.287 -23.775 -27.179 1.00 66.81 1107 PRO A C 1
ATOM 8538 O O . PRO A 1 1107 ? 8.347 -23.249 -27.539 1.00 66.81 1107 PRO A O 1
ATOM 8541 N N . ASN A 1 1108 ? 6.509 -23.191 -26.263 1.00 73.06 1108 ASN A N 1
ATOM 8542 C CA . ASN A 1 1108 ? 6.806 -21.875 -25.704 1.00 73.06 1108 ASN A CA 1
ATOM 8543 C C . ASN A 1 1108 ? 7.829 -21.936 -24.572 1.00 73.06 1108 ASN A C 1
ATOM 8545 O O . ASN A 1 1108 ? 8.553 -20.957 -24.370 1.00 73.06 1108 ASN A O 1
ATOM 8549 N N . TYR A 1 1109 ? 7.928 -23.074 -23.888 1.00 78.81 1109 TYR A N 1
ATOM 8550 C CA . TYR A 1 1109 ? 8.772 -23.237 -22.717 1.00 78.81 1109 TYR A CA 1
ATOM 8551 C C . TYR A 1 1109 ? 10.108 -23.900 -23.024 1.00 78.81 1109 TYR A C 1
ATOM 8553 O O . TYR A 1 1109 ? 10.221 -24.757 -23.896 1.00 78.81 1109 TYR A O 1
ATOM 8561 N N . LEU A 1 1110 ? 11.128 -23.506 -22.265 1.00 73.94 1110 LEU A N 1
ATOM 8562 C CA . LEU A 1 1110 ? 12.439 -24.151 -22.285 1.00 73.94 1110 LEU A CA 1
ATOM 8563 C C . LEU A 1 1110 ? 12.723 -24.849 -20.944 1.00 73.94 1110 LEU A C 1
ATOM 8565 O O . LEU A 1 1110 ? 12.309 -24.342 -19.894 1.00 73.94 1110 LEU A O 1
ATOM 8569 N N . PRO A 1 1111 ? 13.477 -25.964 -20.940 1.00 76.25 1111 PRO A N 1
ATOM 8570 C CA . PRO A 1 1111 ? 14.022 -26.521 -19.707 1.00 76.25 1111 PRO A CA 1
ATOM 8571 C C . PRO A 1 1111 ? 14.775 -25.453 -18.893 1.00 76.25 1111 PRO A C 1
ATOM 8573 O O . PRO A 1 1111 ? 15.437 -24.563 -19.431 1.00 76.25 1111 PRO A O 1
ATOM 8576 N N . GLY A 1 1112 ? 14.623 -25.492 -17.571 1.00 76.19 1112 GLY A N 1
ATOM 8577 C CA . GLY A 1 1112 ? 15.186 -24.510 -16.642 1.00 76.19 1112 GLY A CA 1
ATOM 8578 C C . GLY A 1 1112 ? 14.493 -23.139 -16.640 1.00 76.19 1112 GLY A C 1
ATOM 8579 O O . GLY A 1 1112 ? 14.940 -22.233 -15.927 1.00 76.19 1112 GLY A O 1
ATOM 8580 N N . GLU A 1 1113 ? 13.440 -22.921 -17.437 1.00 77.81 1113 GLU A N 1
ATOM 8581 C CA . GLU A 1 1113 ? 12.633 -21.696 -17.369 1.00 77.81 1113 GLU A CA 1
ATOM 8582 C C . GLU A 1 1113 ? 11.808 -21.653 -16.081 1.00 77.81 1113 GLU A C 1
ATOM 8584 O O . GLU A 1 1113 ? 11.232 -22.652 -15.656 1.00 77.81 1113 GLU A O 1
ATOM 8589 N N . GLN A 1 1114 ? 11.767 -20.481 -15.447 1.00 83.69 1114 GLN A N 1
ATOM 8590 C CA . GLN A 1 1114 ? 10.941 -20.237 -14.272 1.00 83.69 1114 GLN A CA 1
ATOM 8591 C C . GLN A 1 1114 ? 9.635 -19.580 -14.692 1.00 83.69 1114 GLN A C 1
ATOM 8593 O O . GLN A 1 1114 ? 9.634 -18.546 -15.360 1.00 83.69 1114 GLN A O 1
ATOM 8598 N N . VAL A 1 1115 ? 8.530 -20.197 -14.294 1.00 84.75 1115 VAL A N 1
ATOM 8599 C CA . VAL A 1 1115 ? 7.177 -19.857 -14.736 1.00 84.75 1115 VAL A CA 1
ATOM 8600 C C . VAL A 1 1115 ? 6.205 -19.920 -13.564 1.00 84.75 1115 VAL A C 1
ATOM 8602 O O . VAL A 1 1115 ? 6.537 -20.403 -12.476 1.00 84.75 1115 VAL A O 1
ATOM 8605 N N . SER A 1 1116 ? 4.986 -19.427 -13.778 1.00 86.81 1116 SER A N 1
ATOM 8606 C CA . SER A 1 1116 ? 3.941 -19.506 -12.764 1.00 86.81 1116 SER A CA 1
ATOM 8607 C C . SER A 1 1116 ? 3.521 -20.957 -12.531 1.00 86.81 1116 SER A C 1
ATOM 8609 O O . SER A 1 1116 ? 3.145 -21.661 -13.465 1.00 86.81 1116 SER A O 1
ATOM 8611 N N . LEU A 1 1117 ? 3.503 -21.392 -11.267 1.00 88.44 1117 LEU A N 1
ATOM 8612 C CA . LEU A 1 1117 ? 3.008 -22.723 -10.896 1.00 88.44 1117 LEU A CA 1
ATOM 8613 C C . LEU A 1 1117 ? 1.557 -22.945 -11.355 1.00 88.44 1117 LEU A C 1
ATOM 8615 O O . LEU A 1 1117 ? 1.212 -24.031 -11.814 1.00 88.44 1117 LEU A O 1
ATOM 8619 N N . ASN A 1 1118 ? 0.706 -21.924 -11.250 1.00 86.50 1118 ASN A N 1
ATOM 8620 C CA . ASN A 1 1118 ? -0.696 -22.017 -11.656 1.00 86.50 1118 ASN A CA 1
ATOM 8621 C C . ASN A 1 1118 ? -0.871 -22.138 -13.168 1.00 86.50 1118 ASN A C 1
ATOM 8623 O O . ASN A 1 1118 ? -1.762 -22.860 -13.602 1.00 86.50 1118 ASN A O 1
ATOM 8627 N N . GLU A 1 1119 ? -0.021 -21.485 -13.961 1.00 83.75 1119 GLU A N 1
ATOM 8628 C CA . GLU A 1 1119 ? -0.040 -21.631 -15.418 1.00 83.75 1119 GLU A CA 1
ATOM 8629 C C . GLU A 1 1119 ? 0.246 -23.083 -15.822 1.00 83.75 1119 GLU A C 1
ATOM 8631 O O . GLU A 1 1119 ? -0.471 -23.649 -16.645 1.00 83.75 1119 GLU A O 1
ATOM 8636 N N . ILE A 1 1120 ? 1.209 -23.725 -15.152 1.00 86.38 1120 ILE A N 1
ATOM 8637 C CA . ILE A 1 1120 ? 1.527 -25.139 -15.379 1.00 86.38 1120 ILE A CA 1
ATOM 8638 C C . ILE A 1 1120 ? 0.425 -26.067 -14.860 1.00 86.38 1120 ILE A C 1
ATOM 8640 O O . ILE A 1 1120 ? 0.031 -27.002 -15.554 1.00 86.38 1120 ILE A O 1
ATOM 8644 N N . ARG A 1 1121 ? -0.136 -25.797 -13.674 1.00 85.12 1121 ARG A N 1
ATOM 8645 C CA . ARG A 1 1121 ? -1.279 -26.561 -13.146 1.00 85.12 1121 ARG A CA 1
ATOM 8646 C C . ARG A 1 1121 ? -2.485 -26.478 -14.077 1.00 85.12 1121 ARG A C 1
ATOM 8648 O O . ARG A 1 1121 ? -3.101 -27.503 -14.344 1.00 85.12 1121 ARG A O 1
ATOM 8655 N N . ASN A 1 1122 ? -2.810 -25.289 -14.581 1.00 84.25 1122 ASN A N 1
ATOM 8656 C CA . ASN A 1 1122 ? -3.880 -25.089 -15.553 1.00 84.25 1122 ASN A CA 1
ATOM 8657 C C . ASN A 1 1122 ? -3.607 -25.870 -16.847 1.00 84.25 1122 ASN A C 1
ATOM 8659 O O . ASN A 1 1122 ? -4.480 -26.616 -17.287 1.00 84.25 1122 ASN A O 1
ATOM 8663 N N . TRP A 1 1123 ? -2.388 -25.761 -17.397 1.00 80.69 1123 TRP A N 1
ATOM 8664 C CA . TRP A 1 1123 ? -1.975 -26.498 -18.595 1.00 80.69 1123 TRP A CA 1
ATOM 8665 C C . TRP A 1 1123 ? -2.154 -28.010 -18.428 1.00 80.69 1123 TRP A C 1
ATOM 8667 O O . TRP A 1 1123 ? -2.767 -28.653 -19.276 1.00 80.69 1123 TRP A O 1
ATOM 8677 N N . ASN A 1 1124 ? -1.684 -28.561 -17.307 1.00 81.81 1124 ASN A N 1
ATOM 8678 C CA . ASN A 1 1124 ? -1.718 -29.997 -17.040 1.00 81.81 1124 ASN A CA 1
ATOM 8679 C C . ASN A 1 1124 ? -3.116 -30.528 -16.658 1.00 81.81 1124 ASN A C 1
ATOM 8681 O O . ASN A 1 1124 ? -3.316 -31.737 -16.678 1.00 81.81 1124 ASN A O 1
ATOM 8685 N N . SER A 1 1125 ? -4.077 -29.670 -16.287 1.00 72.38 1125 SER A N 1
ATOM 8686 C CA . SER A 1 1125 ? -5.381 -30.117 -15.759 1.00 72.38 1125 SER A CA 1
ATOM 8687 C C . SER A 1 1125 ? -6.449 -30.388 -16.829 1.00 72.38 1125 SER A C 1
ATOM 8689 O O . SER A 1 1125 ? -7.349 -31.181 -16.571 1.00 72.38 1125 SER A O 1
ATOM 8691 N N . PHE A 1 1126 ? -6.405 -29.722 -17.993 1.00 62.12 1126 PHE A N 1
ATOM 8692 C CA . PHE A 1 1126 ? -7.569 -29.663 -18.902 1.00 62.12 1126 PHE A CA 1
ATOM 8693 C C . PHE A 1 1126 ? -7.261 -29.718 -20.409 1.00 62.12 1126 PHE A C 1
ATOM 8695 O O . PHE A 1 1126 ? -8.078 -29.254 -21.203 1.00 62.12 1126 PHE A O 1
ATOM 8702 N N . ARG A 1 1127 ? -6.113 -30.255 -20.846 1.00 65.06 1127 ARG A N 1
ATOM 8703 C CA . ARG A 1 1127 ? -5.790 -30.310 -22.283 1.00 65.06 1127 ARG A CA 1
ATOM 8704 C C . ARG A 1 1127 ? -5.852 -31.715 -22.867 1.00 65.06 1127 ARG A C 1
ATOM 8706 O O . ARG A 1 1127 ? -5.128 -32.618 -22.456 1.00 65.06 1127 ARG A O 1
ATOM 8713 N N . GLN A 1 1128 ? -6.728 -31.838 -23.857 1.00 71.44 1128 GLN A N 1
ATOM 8714 C CA . GLN A 1 1128 ? -6.869 -32.987 -24.732 1.00 71.44 1128 GLN A CA 1
ATOM 8715 C C . GLN A 1 1128 ? -6.406 -32.545 -26.123 1.00 71.44 1128 GLN A C 1
ATOM 8717 O O . GLN A 1 1128 ? -6.817 -31.485 -26.595 1.00 71.44 1128 GLN A O 1
ATOM 8722 N N . ASN A 1 1129 ? -5.541 -33.326 -26.755 1.00 70.25 1129 ASN A N 1
ATOM 8723 C CA . ASN A 1 1129 ? -5.133 -33.141 -28.138 1.00 70.25 1129 ASN A CA 1
ATOM 8724 C C . ASN A 1 1129 ? -5.837 -34.200 -28.984 1.00 70.25 1129 ASN A C 1
ATOM 8726 O O . ASN A 1 1129 ? -5.874 -35.369 -28.604 1.00 70.25 1129 ASN A O 1
ATOM 8730 N N . GLU A 1 1130 ? -6.382 -33.804 -30.128 1.00 77.69 1130 GLU A N 1
ATOM 8731 C CA . GLU A 1 1130 ? -6.792 -34.758 -31.155 1.00 77.69 1130 GLU A CA 1
ATOM 8732 C C . GLU A 1 1130 ? -5.551 -35.098 -31.987 1.00 77.69 1130 GLU A C 1
ATOM 8734 O O . GLU A 1 1130 ? -4.942 -34.209 -32.583 1.00 77.69 1130 GLU A O 1
ATOM 8739 N N . LEU A 1 1131 ? -5.141 -36.365 -31.973 1.00 78.44 1131 LEU A N 1
ATOM 8740 C CA . LEU A 1 1131 ? -4.020 -36.867 -32.764 1.00 78.44 1131 LEU A CA 1
ATOM 8741 C C . LEU A 1 1131 ? -4.517 -37.941 -33.724 1.00 78.44 1131 LEU A C 1
ATOM 8743 O O . LEU A 1 1131 ? -5.432 -38.699 -33.397 1.00 78.44 1131 LEU A O 1
ATOM 8747 N N . ASP A 1 1132 ? -3.865 -38.048 -34.879 1.00 83.56 1132 ASP A N 1
ATOM 8748 C CA . ASP A 1 1132 ? -4.027 -39.224 -35.725 1.00 83.56 1132 ASP A CA 1
ATOM 8749 C C . ASP A 1 1132 ? -3.575 -40.462 -34.943 1.00 83.56 1132 ASP A C 1
ATOM 8751 O O . ASP A 1 1132 ? -2.554 -40.435 -34.250 1.00 83.56 1132 ASP A O 1
ATOM 8755 N N . THR A 1 1133 ? -4.299 -41.569 -35.079 1.00 79.88 1133 THR A N 1
ATOM 8756 C CA . THR A 1 1133 ? -4.056 -42.802 -34.316 1.00 79.88 1133 THR A CA 1
ATOM 8757 C C . THR A 1 1133 ? -2.604 -43.277 -34.446 1.00 79.88 1133 THR A C 1
ATOM 8759 O O . THR A 1 1133 ? -1.986 -43.689 -33.472 1.00 79.88 1133 THR A O 1
ATOM 8762 N N . SER A 1 1134 ? -1.979 -43.105 -35.614 1.00 79.00 1134 SER A N 1
ATOM 8763 C CA . SER A 1 1134 ? -0.554 -43.414 -35.830 1.00 79.00 1134 SER A CA 1
ATOM 8764 C C . SER A 1 1134 ? 0.415 -42.579 -34.976 1.00 79.00 1134 SER A C 1
ATOM 8766 O O . SER A 1 1134 ? 1.479 -43.069 -34.607 1.00 79.00 1134 SER A O 1
ATOM 8768 N N . ALA A 1 1135 ? 0.071 -41.319 -34.699 1.00 77.81 1135 ALA A N 1
ATOM 8769 C CA . ALA A 1 1135 ? 0.887 -40.363 -33.952 1.00 77.81 1135 ALA A CA 1
ATOM 8770 C C . ALA A 1 1135 ? 0.601 -40.388 -32.438 1.00 77.81 1135 ALA A C 1
ATOM 8772 O O . ALA A 1 1135 ? 1.332 -39.777 -31.665 1.00 77.81 1135 ALA A O 1
ATOM 8773 N N . ALA A 1 1136 ? -0.436 -41.113 -32.010 1.00 75.56 1136 ALA A N 1
ATOM 8774 C CA . ALA A 1 1136 ? -0.884 -41.193 -30.622 1.00 75.56 1136 ALA A CA 1
ATOM 8775 C C . ALA A 1 1136 ? -0.126 -42.236 -29.770 1.00 75.56 1136 ALA A C 1
ATOM 8777 O O . ALA A 1 1136 ? -0.478 -42.471 -28.613 1.00 75.56 1136 ALA A O 1
ATOM 8778 N N . LEU A 1 1137 ? 0.925 -42.858 -30.316 1.00 80.81 1137 LEU A N 1
ATOM 8779 C CA . LEU A 1 1137 ? 1.742 -43.846 -29.611 1.00 80.81 1137 LEU A CA 1
ATOM 8780 C C . LEU A 1 1137 ? 2.387 -43.240 -28.351 1.00 80.81 1137 LEU A C 1
ATOM 8782 O O . LEU A 1 1137 ? 3.102 -42.244 -28.422 1.00 80.81 1137 LEU A O 1
ATOM 8786 N N . GLY A 1 1138 ? 2.168 -43.874 -27.199 1.00 72.88 1138 GLY A N 1
ATOM 8787 C CA . GLY A 1 1138 ? 2.680 -43.444 -25.895 1.00 72.88 1138 GLY A CA 1
ATOM 8788 C C . GLY A 1 1138 ? 1.809 -42.412 -25.172 1.00 72.88 1138 GLY A C 1
ATOM 8789 O O . GLY A 1 1138 ? 2.092 -42.095 -24.016 1.00 72.88 1138 GLY A O 1
ATOM 8790 N N . TYR A 1 1139 ? 0.737 -41.922 -25.800 1.00 76.19 1139 TYR A N 1
ATOM 8791 C CA . TYR A 1 1139 ? -0.209 -40.999 -25.178 1.00 76.19 1139 TYR A CA 1
ATOM 8792 C C . TYR A 1 1139 ? -1.351 -41.742 -24.470 1.00 76.19 1139 TYR A C 1
ATOM 8794 O O . TYR A 1 1139 ? -1.718 -42.854 -24.843 1.00 76.19 1139 TYR A O 1
ATOM 8802 N N . SER A 1 1140 ? -1.939 -41.121 -23.441 1.00 80.00 1140 SER A N 1
ATOM 8803 C CA . SER A 1 1140 ? -3.108 -41.677 -22.741 1.00 80.00 1140 SER A CA 1
ATOM 8804 C C . SER A 1 1140 ? -4.411 -41.134 -23.319 1.00 80.00 1140 SER A C 1
ATOM 8806 O O . SER A 1 1140 ? -4.521 -39.934 -23.549 1.00 80.00 1140 SER A O 1
ATOM 8808 N N . LEU A 1 1141 ? -5.413 -41.987 -23.529 1.00 78.69 1141 LEU A N 1
ATOM 8809 C CA . LEU A 1 1141 ? -6.717 -41.574 -24.051 1.00 78.69 1141 LEU A CA 1
ATOM 8810 C C . LEU A 1 1141 ? -7.424 -40.601 -23.097 1.00 78.69 1141 LEU A C 1
ATOM 8812 O O . LEU A 1 1141 ? -7.634 -40.897 -21.922 1.00 78.69 1141 LEU A O 1
ATOM 8816 N N . ALA A 1 1142 ? -7.835 -39.445 -23.605 1.00 74.44 1142 ALA A N 1
ATOM 8817 C CA . ALA A 1 1142 ? -8.644 -38.477 -22.873 1.00 74.44 1142 ALA A CA 1
ATOM 8818 C C . ALA A 1 1142 ? -10.143 -38.810 -22.934 1.00 74.44 1142 ALA A C 1
ATOM 8820 O O . ALA A 1 1142 ? -10.894 -38.534 -21.999 1.00 74.44 1142 ALA A O 1
ATOM 8821 N N . VAL A 1 1143 ? -10.558 -39.447 -24.029 1.00 78.38 1143 VAL A N 1
ATOM 8822 C CA . VAL A 1 1143 ? -11.885 -40.028 -24.246 1.00 78.38 1143 VAL A CA 1
ATOM 8823 C C . VAL A 1 1143 ? -11.673 -41.472 -24.697 1.00 78.38 1143 VAL A C 1
ATOM 8825 O O . VAL A 1 1143 ? -10.715 -41.751 -25.412 1.00 78.38 1143 VAL A O 1
ATOM 8828 N N . GLY A 1 1144 ? -12.517 -42.405 -24.249 1.00 82.00 1144 GLY A N 1
ATOM 8829 C CA . GLY A 1 1144 ? -12.398 -43.803 -24.670 1.00 82.00 1144 GLY A CA 1
ATOM 8830 C C . GLY A 1 1144 ? -12.515 -43.946 -26.192 1.00 82.00 1144 GLY A C 1
ATOM 8831 O O . GLY A 1 1144 ? -13.312 -43.246 -26.814 1.00 82.00 1144 GLY A O 1
ATOM 8832 N N . ALA A 1 1145 ? -11.732 -44.850 -26.775 1.00 81.25 1145 ALA A N 1
ATOM 8833 C CA . ALA A 1 1145 ? -11.700 -45.117 -28.210 1.00 81.25 1145 ALA A CA 1
ATOM 8834 C C . ALA A 1 1145 ? -11.644 -46.633 -28.445 1.00 81.25 1145 ALA A C 1
ATOM 8836 O O . ALA A 1 1145 ? -10.769 -47.322 -27.916 1.00 81.25 1145 ALA A O 1
ATOM 8837 N N . GLY A 1 1146 ? -12.603 -47.161 -29.212 1.00 85.75 1146 GLY A N 1
ATOM 8838 C CA . GLY A 1 1146 ? -12.747 -48.603 -29.427 1.00 85.75 1146 GLY A CA 1
ATOM 8839 C C . GLY A 1 1146 ? -12.897 -49.370 -28.098 1.00 85.75 1146 GLY A C 1
ATOM 8840 O O . GLY A 1 1146 ? -13.766 -49.015 -27.297 1.00 85.75 1146 GLY A O 1
ATOM 8841 N N . PRO A 1 1147 ? -12.071 -50.403 -27.829 1.00 85.06 1147 PRO A N 1
ATOM 8842 C CA . PRO A 1 1147 ? -12.115 -51.168 -26.579 1.00 85.06 1147 PRO A CA 1
ATOM 8843 C C . PRO A 1 1147 ? -11.408 -50.469 -25.401 1.00 85.06 1147 PRO A C 1
ATOM 8845 O O . PRO A 1 1147 ? -11.514 -50.921 -24.257 1.00 85.06 1147 PRO A O 1
ATOM 8848 N N . TYR A 1 1148 ? -10.680 -49.378 -25.653 1.00 88.75 1148 TYR A N 1
ATOM 8849 C CA . TYR A 1 1148 ? -9.834 -48.722 -24.662 1.00 88.75 1148 TYR A CA 1
ATOM 8850 C C . TYR A 1 1148 ? -10.585 -47.607 -23.933 1.00 88.75 1148 TYR A C 1
ATOM 8852 O O . TYR A 1 1148 ? -11.220 -46.739 -24.535 1.00 88.75 1148 TYR A O 1
ATOM 8860 N N . ARG A 1 1149 ? -10.514 -47.624 -22.598 1.00 86.75 1149 ARG A N 1
ATOM 8861 C CA . ARG A 1 1149 ? -11.171 -46.632 -21.735 1.00 86.75 1149 ARG A CA 1
ATOM 8862 C C . ARG A 1 1149 ? -10.308 -45.382 -21.553 1.00 86.75 1149 ARG A C 1
ATOM 8864 O O . ARG A 1 1149 ? -9.108 -45.387 -21.817 1.00 86.75 1149 ARG A O 1
ATOM 8871 N N . VAL A 1 1150 ? -10.932 -44.320 -21.044 1.00 83.00 1150 VAL A N 1
ATOM 8872 C CA . VAL A 1 1150 ? -10.248 -43.087 -20.622 1.00 83.00 1150 VAL A CA 1
ATOM 8873 C C . VAL A 1 1150 ? -9.068 -43.423 -19.702 1.00 83.00 1150 VAL A C 1
ATOM 8875 O O . VAL A 1 1150 ? -9.210 -44.211 -18.768 1.00 83.00 1150 VAL A O 1
ATOM 8878 N N . GLY A 1 1151 ? -7.914 -42.816 -19.967 1.00 74.31 1151 GLY A N 1
ATOM 8879 C CA . GLY A 1 1151 ? -6.663 -42.998 -19.233 1.00 74.31 1151 GLY A CA 1
ATOM 8880 C C . GLY A 1 1151 ? -5.781 -44.142 -19.736 1.00 74.31 1151 GLY A C 1
ATOM 8881 O O . GLY A 1 1151 ? -4.659 -44.272 -19.257 1.00 74.31 1151 GLY A O 1
ATOM 8882 N N . HIS A 1 1152 ? -6.240 -44.956 -20.693 1.00 81.75 1152 HIS A N 1
ATOM 8883 C CA . HIS A 1 1152 ? -5.428 -46.035 -21.257 1.00 81.75 1152 HIS A CA 1
ATOM 8884 C C . HIS A 1 1152 ? -4.287 -45.479 -22.121 1.00 81.75 1152 HIS A C 1
ATOM 8886 O O . HIS A 1 1152 ? -4.538 -44.675 -23.020 1.00 81.75 1152 HIS A O 1
ATOM 8892 N N . THR A 1 1153 ? -3.049 -45.899 -21.851 1.00 85.12 1153 THR A N 1
ATOM 8893 C CA . THR A 1 1153 ? -1.865 -45.517 -22.635 1.00 85.12 1153 THR A CA 1
ATOM 8894 C C . THR A 1 1153 ? -1.786 -46.353 -23.902 1.00 85.12 1153 THR A C 1
ATOM 8896 O O . THR A 1 1153 ? -1.748 -47.576 -23.831 1.00 85.12 1153 THR A O 1
ATOM 8899 N N . LEU A 1 1154 ? -1.747 -45.693 -25.054 1.00 81.81 1154 LEU A N 1
ATOM 8900 C CA . LEU A 1 1154 ? -1.726 -46.336 -26.359 1.00 81.81 1154 LEU A CA 1
ATOM 8901 C C . LEU A 1 1154 ? -0.337 -46.905 -26.659 1.00 81.81 1154 LEU A C 1
ATOM 8903 O O . LEU A 1 1154 ? 0.611 -46.161 -26.911 1.00 81.81 1154 LEU A O 1
ATOM 8907 N N . ASP A 1 1155 ? -0.206 -48.226 -26.630 1.00 86.56 1155 ASP A N 1
ATOM 8908 C CA . ASP A 1 1155 ? 0.978 -48.940 -27.101 1.00 86.56 1155 ASP A CA 1
ATOM 8909 C C . ASP A 1 1155 ? 0.835 -49.344 -28.581 1.00 86.56 1155 ASP A C 1
ATOM 8911 O O . ASP A 1 1155 ? -0.170 -49.058 -29.233 1.00 86.56 1155 ASP A O 1
ATOM 8915 N N . LYS A 1 1156 ? 1.866 -49.983 -29.152 1.00 86.56 1156 LYS A N 1
ATOM 8916 C CA . LYS A 1 1156 ? 1.859 -50.357 -30.578 1.00 86.56 1156 LYS A CA 1
ATOM 8917 C C . LYS A 1 1156 ? 0.676 -51.266 -30.938 1.00 86.56 1156 LYS A C 1
ATOM 8919 O O . LYS A 1 1156 ? 0.102 -51.088 -32.007 1.00 86.56 1156 LYS A O 1
ATOM 8924 N N . ALA A 1 1157 ? 0.292 -52.173 -30.038 1.00 85.38 1157 ALA A N 1
ATOM 8925 C CA . ALA A 1 1157 ? -0.843 -53.070 -30.235 1.00 85.38 1157 ALA A CA 1
ATOM 8926 C C . ALA A 1 1157 ? -2.177 -52.307 -30.199 1.00 85.38 1157 ALA A C 1
ATOM 8928 O O . ALA A 1 1157 ? -3.045 -52.537 -31.037 1.00 85.38 1157 ALA A O 1
ATOM 8929 N N . ALA A 1 1158 ? -2.324 -51.344 -29.286 1.00 83.25 1158 ALA A N 1
ATOM 8930 C CA . ALA A 1 1158 ? -3.509 -50.498 -29.214 1.00 83.25 1158 ALA A CA 1
ATOM 8931 C C . ALA A 1 1158 ? -3.697 -49.636 -30.466 1.00 83.25 1158 ALA A C 1
ATOM 8933 O O . ALA A 1 1158 ? -4.824 -49.461 -30.928 1.00 83.25 1158 ALA A O 1
ATOM 8934 N N . ILE A 1 1159 ? -2.603 -49.137 -31.048 1.00 86.94 1159 ILE A N 1
ATOM 8935 C CA . ILE A 1 1159 ? -2.644 -48.386 -32.307 1.00 86.94 1159 ILE A CA 1
ATOM 8936 C C . ILE A 1 1159 ? -3.109 -49.258 -33.480 1.00 86.94 1159 ILE A C 1
ATOM 8938 O O . ILE A 1 1159 ? -3.908 -48.787 -34.288 1.00 86.94 1159 ILE A O 1
ATOM 8942 N N . GLU A 1 1160 ? -2.651 -50.508 -33.579 1.00 86.19 1160 GLU A N 1
ATOM 8943 C CA . GLU A 1 1160 ? -3.100 -51.444 -34.623 1.00 86.19 1160 GLU A CA 1
ATOM 8944 C C . GLU A 1 1160 ? -4.594 -51.762 -34.490 1.00 86.19 1160 GLU A C 1
ATOM 8946 O O . GLU A 1 1160 ? -5.338 -51.602 -35.454 1.00 86.19 1160 GLU A O 1
ATOM 8951 N N . VAL A 1 1161 ? -5.068 -52.065 -33.277 1.00 88.00 1161 VAL A N 1
ATOM 8952 C CA . VAL A 1 1161 ? -6.494 -52.332 -33.012 1.00 88.00 1161 VAL A CA 1
ATOM 8953 C C . VAL A 1 1161 ? -7.378 -51.133 -33.369 1.00 88.00 1161 VAL A C 1
ATOM 8955 O O . VAL A 1 1161 ? -8.454 -51.293 -33.944 1.00 88.00 1161 VAL A O 1
ATOM 8958 N N . LEU A 1 1162 ? -6.947 -49.914 -33.042 1.00 87.44 1162 LEU A N 1
ATOM 8959 C CA . LEU A 1 1162 ? -7.699 -48.704 -33.378 1.00 87.44 1162 LEU A CA 1
ATOM 8960 C C . LEU A 1 1162 ? -7.743 -48.446 -34.893 1.00 87.44 1162 LEU A C 1
ATOM 8962 O O . LEU A 1 1162 ? -8.779 -48.010 -35.399 1.00 87.44 1162 LEU A O 1
ATOM 8966 N N . LYS A 1 1163 ? -6.665 -48.761 -35.623 1.00 84.50 1163 LYS A N 1
ATOM 8967 C CA . LYS A 1 1163 ? -6.633 -48.692 -37.094 1.00 84.50 1163 LYS A CA 1
ATOM 8968 C C . LYS A 1 1163 ? -7.545 -49.730 -37.741 1.00 84.50 1163 LYS A C 1
ATOM 8970 O O . LYS A 1 1163 ? -8.278 -49.383 -38.665 1.00 84.50 1163 LYS A O 1
ATOM 8975 N N . ASP A 1 1164 ? -7.559 -50.958 -37.230 1.00 87.38 1164 ASP A N 1
ATOM 8976 C CA . ASP A 1 1164 ? -8.440 -52.027 -37.719 1.00 87.38 1164 ASP A CA 1
ATOM 8977 C C . ASP A 1 1164 ? -9.923 -51.669 -37.538 1.00 87.38 1164 ASP A C 1
ATOM 8979 O O . ASP A 1 1164 ? -10.761 -51.969 -38.392 1.00 87.38 1164 ASP A O 1
ATOM 8983 N N . LEU A 1 1165 ? -10.244 -50.941 -36.464 1.00 88.06 1165 LEU A N 1
ATOM 8984 C CA . LEU A 1 1165 ? -11.577 -50.393 -36.200 1.00 88.06 1165 LEU A CA 1
ATOM 8985 C C . LEU A 1 1165 ? -11.903 -49.118 -37.000 1.00 88.06 1165 LEU A C 1
ATOM 8987 O O . LEU A 1 1165 ? -12.977 -48.549 -36.808 1.00 88.06 1165 LEU A O 1
ATOM 8991 N N . ARG A 1 1166 ? -11.011 -48.671 -37.897 1.00 86.25 1166 ARG A N 1
ATOM 8992 C CA . ARG A 1 1166 ? -11.132 -47.427 -38.683 1.00 86.25 1166 ARG A CA 1
ATOM 8993 C C . ARG A 1 1166 ? -11.324 -46.176 -37.821 1.00 86.25 1166 ARG A C 1
ATOM 8995 O O . ARG A 1 1166 ? -12.039 -45.248 -38.195 1.00 86.25 1166 ARG A O 1
ATOM 9002 N N . ILE A 1 1167 ? -10.706 -46.156 -36.642 1.00 85.75 1167 ILE A N 1
ATOM 9003 C CA . ILE A 1 1167 ? -10.631 -44.964 -35.802 1.00 85.75 1167 ILE A CA 1
ATOM 9004 C C . ILE A 1 1167 ? -9.354 -44.233 -36.206 1.00 85.75 1167 ILE A C 1
ATOM 9006 O O . ILE A 1 1167 ? -8.263 -44.573 -35.753 1.00 85.75 1167 ILE A O 1
ATOM 9010 N N . ASP A 1 1168 ? -9.489 -43.244 -37.087 1.00 83.38 1168 ASP A N 1
ATOM 9011 C CA . ASP A 1 1168 ? -8.342 -42.520 -37.657 1.00 83.38 1168 ASP A CA 1
ATOM 9012 C C . ASP A 1 1168 ? -7.773 -41.457 -36.709 1.00 83.38 1168 ASP A C 1
ATOM 9014 O O . ASP A 1 1168 ? -6.593 -41.111 -36.798 1.00 83.38 1168 ASP A O 1
ATOM 9018 N N . LYS A 1 1169 ? -8.599 -40.968 -35.777 1.00 86.75 1169 LYS A N 1
ATOM 9019 C CA . LYS A 1 1169 ? -8.244 -39.940 -34.798 1.00 86.75 1169 LYS A CA 1
ATOM 9020 C C . LYS A 1 1169 ? -8.676 -40.324 -33.395 1.00 86.75 1169 LYS A C 1
ATOM 9022 O O . LYS A 1 1169 ? -9.768 -40.851 -33.189 1.00 86.75 1169 LYS A O 1
ATOM 9027 N N . VAL A 1 1170 ? -7.839 -39.986 -32.422 1.00 84.75 1170 VAL A N 1
ATOM 9028 C CA . VAL A 1 1170 ? -8.099 -40.209 -31.001 1.00 84.75 1170 VAL A CA 1
ATOM 9029 C C . VAL A 1 1170 ? -7.829 -38.948 -30.189 1.00 84.75 1170 VAL A C 1
ATOM 9031 O O . VAL A 1 1170 ? -6.862 -38.222 -30.419 1.00 84.75 1170 VAL A O 1
ATOM 9034 N N . LEU A 1 1171 ? -8.692 -38.697 -29.206 1.00 82.62 1171 LEU A N 1
ATOM 9035 C CA . LEU A 1 1171 ? -8.490 -37.656 -28.203 1.00 82.62 1171 LEU A CA 1
ATOM 9036 C C . LEU A 1 1171 ? -7.586 -38.201 -27.103 1.00 82.62 1171 LEU A C 1
ATOM 9038 O O . LEU A 1 1171 ? -7.976 -39.108 -26.365 1.00 82.62 1171 LEU A O 1
ATOM 9042 N N . VAL A 1 1172 ? -6.394 -37.631 -26.969 1.00 79.94 1172 VAL A N 1
ATOM 9043 C CA . VAL A 1 1172 ? -5.398 -38.015 -25.968 1.00 79.94 1172 VAL A CA 1
ATOM 9044 C C . VAL A 1 1172 ? -5.083 -36.872 -25.010 1.00 79.94 1172 VAL A C 1
ATOM 9046 O O . VAL A 1 1172 ? -5.189 -35.703 -25.366 1.00 79.94 1172 VAL A O 1
ATOM 9049 N N . ASN A 1 1173 ? -4.685 -37.182 -23.780 1.00 73.44 1173 ASN A N 1
ATOM 9050 C CA . ASN A 1 1173 ? -4.180 -36.183 -22.843 1.00 73.44 1173 ASN A CA 1
ATOM 9051 C C . ASN A 1 1173 ? -2.801 -35.717 -23.320 1.00 73.44 1173 ASN A C 1
ATOM 9053 O O . ASN A 1 1173 ? -1.947 -36.553 -23.610 1.00 73.44 1173 ASN A O 1
ATOM 9057 N N . SER A 1 1174 ? -2.571 -34.404 -23.386 1.00 70.06 1174 SER A N 1
ATOM 9058 C CA . SER A 1 1174 ? -1.261 -33.845 -23.750 1.00 70.06 1174 SER A CA 1
ATOM 9059 C C . SER A 1 1174 ? -0.155 -34.349 -22.812 1.00 70.06 1174 SER A C 1
ATOM 9061 O O . SER A 1 1174 ? -0.412 -34.554 -21.622 1.00 70.06 1174 SER A O 1
ATOM 9063 N N . SER A 1 1175 ? 1.085 -34.481 -23.303 1.00 71.69 1175 SER A N 1
ATOM 9064 C CA . SER A 1 1175 ? 2.222 -34.793 -22.429 1.00 71.69 1175 SER A CA 1
ATOM 9065 C C . SER A 1 1175 ? 2.361 -33.690 -21.372 1.00 71.69 1175 SER A C 1
ATOM 9067 O O . SER A 1 1175 ? 2.527 -32.517 -21.734 1.00 71.69 1175 SER A O 1
ATOM 9069 N N . PRO A 1 1176 ? 2.268 -34.012 -20.067 1.00 75.12 1176 PRO A N 1
ATOM 9070 C CA . PRO A 1 1176 ? 2.270 -32.994 -19.031 1.00 75.12 1176 PRO A CA 1
ATOM 9071 C C . PRO A 1 1176 ? 3.647 -32.341 -18.934 1.00 75.12 1176 PRO A C 1
ATOM 9073 O O . PRO A 1 1176 ? 4.679 -33.008 -19.012 1.00 75.12 1176 PRO A O 1
ATOM 9076 N N . ILE A 1 1177 ? 3.661 -31.034 -18.681 1.00 83.19 1177 ILE A N 1
ATOM 9077 C CA . ILE A 1 1177 ? 4.897 -30.317 -18.369 1.00 83.19 1177 ILE A CA 1
ATOM 9078 C C . ILE A 1 1177 ? 5.396 -30.838 -17.020 1.00 83.19 1177 ILE A C 1
ATOM 9080 O O . ILE A 1 1177 ? 4.697 -30.699 -16.007 1.00 83.19 1177 ILE A O 1
ATOM 9084 N N . LYS A 1 1178 ? 6.604 -31.412 -16.981 1.00 85.94 1178 LYS A N 1
ATOM 9085 C CA . LYS A 1 1178 ? 7.245 -31.795 -15.716 1.00 85.94 1178 LYS A CA 1
ATOM 9086 C C . LYS A 1 1178 ? 7.929 -30.573 -15.136 1.00 85.94 1178 LYS A C 1
ATOM 9088 O O . LYS A 1 1178 ? 8.701 -29.886 -15.807 1.00 85.94 1178 LYS A O 1
ATOM 9093 N N . HIS A 1 1179 ? 7.666 -30.306 -13.867 1.00 89.38 1179 HIS A N 1
ATOM 9094 C CA . HIS A 1 1179 ? 8.133 -29.097 -13.211 1.00 89.38 1179 HIS A CA 1
ATOM 9095 C C . HIS A 1 1179 ? 8.523 -29.373 -11.756 1.00 89.38 1179 HIS A C 1
ATOM 9097 O O . HIS A 1 1179 ? 8.007 -30.292 -11.121 1.00 89.38 1179 HIS A O 1
ATOM 9103 N N . ALA A 1 1180 ? 9.426 -28.552 -11.229 1.00 89.75 1180 ALA A N 1
ATOM 9104 C CA . ALA A 1 1180 ? 9.852 -28.565 -9.838 1.00 89.75 1180 ALA A CA 1
ATOM 9105 C C . ALA A 1 1180 ? 9.435 -27.238 -9.180 1.00 89.75 1180 ALA A C 1
ATOM 9107 O O . ALA A 1 1180 ? 9.983 -26.189 -9.544 1.00 89.75 1180 ALA A O 1
ATOM 9108 N N . PRO A 1 1181 ? 8.449 -27.243 -8.258 1.00 90.69 1181 PRO A N 1
ATOM 9109 C CA . PRO A 1 1181 ? 8.074 -26.046 -7.515 1.00 90.69 1181 PRO A CA 1
ATOM 9110 C C . PRO A 1 1181 ? 9.286 -25.447 -6.802 1.00 90.69 1181 PRO A C 1
ATOM 9112 O O . PRO A 1 1181 ? 10.122 -26.170 -6.266 1.00 90.69 1181 PRO A O 1
ATOM 9115 N N . SER A 1 1182 ? 9.365 -24.123 -6.772 1.00 88.25 1182 SER A N 1
ATOM 9116 C CA . SER A 1 1182 ? 10.478 -23.401 -6.159 1.00 88.25 1182 SER A CA 1
ATOM 9117 C C . SER A 1 1182 ? 9.948 -22.310 -5.243 1.00 88.25 1182 SER A C 1
ATOM 9119 O O . SER A 1 1182 ? 9.000 -21.613 -5.603 1.00 88.25 1182 SER A O 1
ATOM 9121 N N . LEU A 1 1183 ? 10.580 -22.126 -4.086 1.00 88.81 1183 LEU A N 1
ATOM 9122 C CA . LEU A 1 1183 ? 10.201 -21.098 -3.126 1.00 88.81 1183 LEU A CA 1
ATOM 9123 C C . LEU A 1 1183 ? 11.316 -20.067 -2.978 1.00 88.81 1183 LEU A C 1
ATOM 9125 O O . LEU A 1 1183 ? 12.431 -20.398 -2.579 1.00 88.81 1183 LEU A O 1
ATOM 9129 N N . VAL A 1 1184 ? 10.991 -18.811 -3.269 1.00 86.44 1184 VAL A N 1
ATOM 9130 C CA . VAL A 1 1184 ? 11.897 -17.668 -3.122 1.00 86.44 1184 VAL A CA 1
ATOM 9131 C C . VAL A 1 1184 ? 11.178 -16.535 -2.397 1.00 86.44 1184 VAL A C 1
ATOM 9133 O O . VAL A 1 1184 ? 9.955 -16.417 -2.466 1.00 86.44 1184 VAL A O 1
ATOM 9136 N N . GLY A 1 1185 ? 11.935 -15.702 -1.685 1.00 87.44 1185 GLY A N 1
ATOM 9137 C CA . GLY A 1 1185 ? 11.383 -14.578 -0.935 1.00 87.44 1185 GLY A CA 1
ATOM 9138 C C . GLY A 1 1185 ? 10.658 -13.550 -1.800 1.00 87.44 1185 GLY A C 1
ATOM 9139 O O . GLY A 1 1185 ? 11.023 -13.320 -2.956 1.00 87.44 1185 GLY A O 1
ATOM 9140 N N . ILE A 1 1186 ? 9.681 -12.849 -1.214 1.00 86.12 1186 ILE A N 1
ATOM 9141 C CA . ILE A 1 1186 ? 8.920 -11.779 -1.893 1.00 86.12 1186 ILE A CA 1
ATOM 9142 C C . ILE A 1 1186 ? 9.801 -10.663 -2.479 1.00 86.12 1186 ILE A C 1
ATOM 9144 O O . ILE A 1 1186 ? 9.471 -10.074 -3.506 1.00 86.12 1186 ILE A O 1
ATOM 9148 N N . ASN A 1 1187 ? 10.958 -10.397 -1.871 1.00 80.62 1187 ASN A N 1
ATOM 9149 C CA . ASN A 1 1187 ? 11.949 -9.438 -2.360 1.00 80.62 1187 ASN A CA 1
ATOM 9150 C C . ASN A 1 1187 ? 12.608 -9.874 -3.680 1.00 80.62 1187 ASN A C 1
ATOM 9152 O O . ASN A 1 1187 ? 13.013 -9.021 -4.472 1.00 80.62 1187 ASN A O 1
ATOM 9156 N N . LEU A 1 1188 ? 12.728 -11.184 -3.910 1.00 82.06 1188 LEU A N 1
ATOM 9157 C CA . LEU A 1 1188 ? 13.273 -11.760 -5.136 1.00 82.06 1188 LEU A CA 1
ATOM 9158 C C . LEU A 1 1188 ? 12.179 -11.998 -6.177 1.00 82.06 1188 LEU A C 1
ATOM 9160 O O . LEU A 1 1188 ? 12.412 -11.683 -7.341 1.00 82.06 1188 LEU A O 1
ATOM 9164 N N . LEU A 1 1189 ? 10.986 -12.452 -5.768 1.00 81.75 1189 LEU A N 1
ATOM 9165 C CA . LEU A 1 1189 ? 9.838 -12.670 -6.663 1.00 81.75 1189 LEU A CA 1
ATOM 9166 C C . LEU A 1 1189 ? 9.521 -11.437 -7.509 1.00 81.75 1189 LEU A C 1
ATOM 9168 O O . LEU A 1 1189 ? 9.353 -11.545 -8.723 1.00 81.75 1189 LEU A O 1
ATOM 9172 N N . ALA A 1 1190 ? 9.548 -10.252 -6.896 1.00 73.31 1190 ALA A N 1
ATOM 9173 C CA . ALA A 1 1190 ? 9.293 -8.993 -7.591 1.00 73.31 1190 ALA A CA 1
ATOM 9174 C C . ALA A 1 1190 ? 10.295 -8.693 -8.735 1.00 73.31 1190 ALA A C 1
ATOM 9176 O O . ALA A 1 1190 ? 10.027 -7.848 -9.583 1.00 73.31 1190 ALA A O 1
ATOM 9177 N N . ARG A 1 1191 ? 11.448 -9.380 -8.792 1.00 76.25 1191 ARG A N 1
ATOM 9178 C CA . ARG A 1 1191 ? 12.455 -9.258 -9.868 1.00 76.25 1191 ARG A CA 1
ATOM 9179 C C . ARG A 1 1191 ? 12.244 -10.261 -11.006 1.00 76.25 1191 ARG A C 1
ATOM 9181 O O . ARG A 1 1191 ? 12.848 -10.105 -12.068 1.00 76.25 1191 ARG A O 1
ATOM 9188 N N . MET A 1 1192 ? 11.467 -11.316 -10.769 1.00 77.00 1192 MET A N 1
ATOM 9189 C CA . MET A 1 1192 ? 11.418 -12.508 -11.621 1.00 77.00 1192 MET A CA 1
ATOM 9190 C C . MET A 1 1192 ? 10.267 -12.507 -12.628 1.00 77.00 1192 MET A C 1
ATOM 9192 O O . MET A 1 1192 ? 10.335 -13.270 -13.586 1.00 77.00 1192 MET A O 1
ATOM 9196 N N . GLY A 1 1193 ? 9.249 -11.655 -12.447 1.00 73.75 1193 GLY A N 1
ATOM 9197 C CA . GLY A 1 1193 ? 8.144 -11.510 -13.409 1.00 73.75 1193 GLY A CA 1
ATOM 9198 C C . GLY A 1 1193 ? 8.619 -11.103 -14.811 1.00 73.75 1193 GLY A C 1
ATOM 9199 O O . GLY A 1 1193 ? 9.771 -10.731 -14.979 1.00 73.75 1193 GLY A O 1
ATOM 9200 N N . LYS A 1 1194 ? 7.763 -11.158 -15.836 1.00 73.81 1194 LYS A N 1
ATOM 9201 C CA . LYS A 1 1194 ? 8.098 -10.672 -17.199 1.00 73.81 1194 LYS A CA 1
ATOM 9202 C C . LYS A 1 1194 ? 7.620 -9.234 -17.462 1.00 73.81 1194 LYS A C 1
ATOM 9204 O O . LYS A 1 1194 ? 8.047 -8.618 -18.431 1.00 73.81 1194 LYS A O 1
ATOM 9209 N N . ASP A 1 1195 ? 6.788 -8.684 -16.574 1.00 84.94 1195 ASP A N 1
ATOM 9210 C CA . ASP A 1 1195 ? 6.338 -7.289 -16.625 1.00 84.94 1195 ASP A CA 1
ATOM 9211 C C . ASP A 1 1195 ? 7.438 -6.357 -16.105 1.00 84.94 1195 ASP A C 1
ATOM 9213 O O . ASP A 1 1195 ? 7.739 -6.306 -14.907 1.00 84.94 1195 ASP A O 1
ATOM 9217 N N . TRP A 1 1196 ? 8.061 -5.617 -17.016 1.00 87.44 1196 TRP A N 1
ATOM 9218 C CA . TRP A 1 1196 ? 9.159 -4.731 -16.663 1.00 87.44 1196 TRP A CA 1
ATOM 9219 C C . TRP A 1 1196 ? 8.712 -3.462 -15.930 1.00 87.44 1196 TRP A C 1
ATOM 9221 O O . TRP A 1 1196 ? 9.470 -2.969 -15.095 1.00 87.44 1196 TRP A O 1
ATOM 9231 N N . LEU A 1 1197 ? 7.498 -2.946 -16.171 1.00 87.50 1197 LEU A N 1
ATOM 9232 C CA . LEU A 1 1197 ? 6.982 -1.760 -15.472 1.00 87.50 1197 LEU A CA 1
ATOM 9233 C C . LEU A 1 1197 ? 6.735 -2.081 -13.997 1.00 87.50 1197 LEU A C 1
ATOM 9235 O O . LEU A 1 1197 ? 7.069 -1.278 -13.122 1.00 87.50 1197 LEU A O 1
ATOM 9239 N N . ALA A 1 1198 ? 6.243 -3.288 -13.712 1.00 83.50 1198 ALA A N 1
ATOM 9240 C CA . ALA A 1 1198 ? 6.123 -3.794 -12.350 1.00 83.50 1198 ALA A CA 1
ATOM 9241 C C . ALA A 1 1198 ? 7.491 -3.896 -11.642 1.00 83.50 1198 ALA A C 1
ATOM 9243 O O . ALA A 1 1198 ? 7.616 -3.506 -10.477 1.00 83.50 1198 ALA A O 1
ATOM 9244 N N . LYS A 1 1199 ? 8.556 -4.325 -12.342 1.00 83.69 1199 LYS A N 1
ATOM 9245 C CA . LYS A 1 1199 ? 9.921 -4.421 -11.774 1.00 83.69 1199 LYS A CA 1
ATOM 9246 C C . LYS A 1 1199 ? 10.512 -3.078 -11.371 1.00 83.69 1199 LYS A C 1
ATOM 9248 O O . LYS A 1 1199 ? 11.254 -3.013 -10.383 1.00 83.69 1199 LYS A O 1
ATOM 9253 N N . LEU A 1 1200 ? 10.185 -2.005 -12.096 1.00 83.81 1200 LEU A N 1
ATOM 9254 C CA . LEU A 1 1200 ? 10.636 -0.653 -11.743 1.00 83.81 1200 LEU A CA 1
ATOM 9255 C C . LEU A 1 1200 ? 10.026 -0.172 -10.414 1.00 83.81 1200 LEU A C 1
ATOM 9257 O O . LEU A 1 1200 ? 10.491 0.798 -9.816 1.00 83.81 1200 LEU A O 1
ATOM 9261 N N . ASN A 1 1201 ? 9.026 -0.891 -9.891 1.00 74.88 1201 ASN A N 1
ATOM 9262 C CA . ASN A 1 1201 ? 8.441 -0.629 -8.584 1.00 74.88 1201 ASN A CA 1
ATOM 9263 C C . ASN A 1 1201 ? 9.268 -1.169 -7.391 1.00 74.88 1201 ASN A C 1
ATOM 9265 O O . ASN A 1 1201 ? 8.833 -1.092 -6.236 1.00 74.88 1201 ASN A O 1
ATOM 9269 N N . THR A 1 1202 ? 10.450 -1.732 -7.662 1.00 74.50 1202 THR A N 1
ATOM 9270 C CA . THR A 1 1202 ? 11.357 -2.341 -6.676 1.00 74.50 1202 THR A CA 1
ATOM 9271 C C . THR A 1 1202 ? 12.649 -1.533 -6.514 1.00 74.50 1202 THR A C 1
ATOM 9273 O O . THR A 1 1202 ? 12.896 -0.569 -7.231 1.00 74.50 1202 THR A O 1
ATOM 9276 N N . ASN A 1 1203 ? 13.529 -1.939 -5.594 1.00 74.88 1203 ASN A N 1
ATOM 9277 C CA . ASN A 1 1203 ? 14.836 -1.293 -5.411 1.00 74.88 1203 ASN A CA 1
ATOM 9278 C C . ASN A 1 1203 ? 15.853 -1.621 -6.527 1.00 74.88 1203 ASN A C 1
ATOM 9280 O O . ASN A 1 1203 ? 16.954 -1.075 -6.527 1.00 74.88 1203 ASN A O 1
ATOM 9284 N N . TYR A 1 1204 ? 15.511 -2.503 -7.473 1.00 79.25 1204 TYR A N 1
ATOM 9285 C CA . TYR A 1 1204 ? 16.433 -3.050 -8.476 1.00 79.25 1204 TYR A CA 1
ATOM 9286 C C . TYR A 1 1204 ? 16.204 -2.486 -9.886 1.00 79.25 1204 TYR A C 1
ATOM 9288 O O . TYR A 1 1204 ? 16.486 -3.171 -10.862 1.00 79.25 1204 TYR A O 1
ATOM 9296 N N . ILE A 1 1205 ? 15.720 -1.244 -9.997 1.00 86.44 1205 ILE A N 1
ATOM 9297 C CA . ILE A 1 1205 ? 15.333 -0.568 -11.255 1.00 86.44 1205 ILE A CA 1
ATOM 9298 C C . ILE A 1 1205 ? 16.377 -0.764 -12.366 1.00 86.44 1205 ILE A C 1
ATOM 9300 O O . ILE A 1 1205 ? 16.061 -1.315 -13.414 1.00 86.44 1205 ILE A O 1
ATOM 9304 N N . GLN A 1 1206 ? 17.636 -0.392 -12.115 1.00 88.38 1206 GLN A N 1
ATOM 9305 C CA . GLN A 1 1206 ? 18.722 -0.491 -13.101 1.00 88.38 1206 GLN A CA 1
ATOM 9306 C C . GLN A 1 1206 ? 18.967 -1.934 -13.571 1.00 88.38 1206 GLN A C 1
ATOM 9308 O O . GLN A 1 1206 ? 19.052 -2.188 -14.767 1.00 88.38 1206 GLN A O 1
ATOM 9313 N N . GLN A 1 1207 ? 19.028 -2.899 -12.646 1.00 87.25 1207 GLN A N 1
ATOM 9314 C CA . GLN A 1 1207 ? 19.202 -4.315 -12.995 1.00 87.25 1207 GLN A CA 1
ATOM 9315 C C . GLN A 1 1207 ? 17.981 -4.875 -13.735 1.00 87.25 1207 GLN A C 1
ATOM 9317 O O . GLN A 1 1207 ? 18.136 -5.715 -14.618 1.00 87.25 1207 GLN A O 1
ATOM 9322 N N . GLY A 1 1208 ? 16.779 -4.420 -13.368 1.00 88.06 1208 GLY A N 1
ATOM 9323 C CA . GLY A 1 1208 ? 15.524 -4.777 -14.019 1.00 88.06 1208 GLY A CA 1
ATOM 9324 C C . GLY A 1 1208 ? 15.479 -4.304 -15.468 1.00 88.06 1208 GLY A C 1
ATOM 9325 O O . GLY A 1 1208 ? 15.126 -5.096 -16.330 1.00 88.06 1208 GLY A O 1
ATOM 9326 N N . ILE A 1 1209 ? 15.916 -3.069 -15.738 1.00 90.75 1209 ILE A N 1
ATOM 9327 C CA . ILE A 1 1209 ? 16.026 -2.518 -17.097 1.00 90.75 1209 ILE A CA 1
ATOM 9328 C C . ILE A 1 1209 ? 17.057 -3.304 -17.914 1.00 90.75 1209 ILE A C 1
ATOM 9330 O O . ILE A 1 1209 ? 16.718 -3.833 -18.967 1.00 90.75 1209 ILE A O 1
ATOM 9334 N N . VAL A 1 1210 ? 18.289 -3.446 -17.410 1.00 90.69 1210 VAL A N 1
ATOM 9335 C CA . VAL A 1 1210 ? 19.378 -4.128 -18.137 1.00 90.69 1210 VAL A CA 1
ATOM 9336 C C . VAL A 1 1210 ? 19.000 -5.573 -18.472 1.00 90.69 1210 VAL A C 1
ATOM 9338 O O . VAL A 1 1210 ? 19.100 -5.995 -19.620 1.00 90.69 1210 VAL A O 1
ATOM 9341 N N . LYS A 1 1211 ? 18.512 -6.337 -17.487 1.00 87.81 1211 LYS A N 1
ATOM 9342 C CA . LYS A 1 1211 ? 18.091 -7.725 -17.711 1.00 87.81 1211 LYS A CA 1
ATOM 9343 C C . LYS A 1 1211 ? 16.844 -7.805 -18.595 1.00 87.81 1211 LYS A C 1
ATOM 9345 O O . LYS A 1 1211 ? 16.741 -8.728 -19.402 1.00 87.81 1211 LYS A O 1
ATOM 9350 N N . GLY A 1 1212 ? 15.909 -6.868 -18.444 1.00 89.19 1212 GLY A N 1
ATOM 9351 C CA . GLY A 1 1212 ? 14.662 -6.856 -19.203 1.00 89.19 1212 GLY A CA 1
ATOM 9352 C C . GLY A 1 1212 ? 14.882 -6.634 -20.690 1.00 89.19 1212 GLY A C 1
ATOM 9353 O O . GLY A 1 1212 ? 14.308 -7.354 -21.495 1.00 89.19 1212 GLY A O 1
ATOM 9354 N N . VAL A 1 1213 ? 15.810 -5.754 -21.060 1.00 90.81 1213 VAL A N 1
ATOM 9355 C CA . VAL A 1 1213 ? 16.219 -5.551 -22.459 1.00 90.81 1213 VAL A CA 1
ATOM 9356 C C . VAL A 1 1213 ? 16.879 -6.789 -23.047 1.00 90.81 1213 VAL A C 1
ATOM 9358 O O . VAL A 1 1213 ? 16.554 -7.195 -24.156 1.00 90.81 1213 VAL A O 1
ATOM 9361 N N . GLN A 1 1214 ? 17.764 -7.433 -22.285 1.00 88.38 1214 GLN A N 1
ATOM 9362 C CA . GLN A 1 1214 ? 18.459 -8.643 -22.734 1.00 88.38 1214 GLN A CA 1
ATOM 9363 C C . GLN A 1 1214 ? 17.509 -9.829 -22.934 1.00 88.38 1214 GLN A C 1
ATOM 9365 O O . GLN A 1 1214 ? 17.778 -10.712 -23.742 1.00 88.38 1214 GLN A O 1
ATOM 9370 N N . THR A 1 1215 ? 16.412 -9.873 -22.177 1.00 82.94 1215 THR A N 1
ATOM 9371 C CA . THR A 1 1215 ? 15.450 -10.984 -22.205 1.00 82.94 1215 THR A CA 1
ATOM 9372 C C . THR A 1 1215 ? 14.174 -10.676 -22.988 1.00 82.94 1215 THR A C 1
ATOM 9374 O O . THR A 1 1215 ? 13.437 -11.607 -23.309 1.00 82.94 1215 THR A O 1
ATOM 9377 N N . GLY A 1 1216 ? 13.941 -9.418 -23.374 1.00 86.06 1216 GLY A N 1
ATOM 9378 C CA . GLY A 1 1216 ? 12.721 -8.964 -24.053 1.00 86.06 1216 GLY A CA 1
ATOM 9379 C C . GLY A 1 1216 ? 11.507 -8.965 -23.156 1.00 86.06 1216 GLY A C 1
ATOM 9380 O O . GLY A 1 1216 ? 10.440 -9.422 -23.566 1.00 86.06 1216 GLY A O 1
ATOM 9381 N N . ASP A 1 1217 ? 11.675 -8.505 -21.922 1.00 88.69 1217 ASP A N 1
ATOM 9382 C CA . ASP A 1 1217 ? 10.556 -8.344 -21.010 1.00 88.69 1217 ASP A CA 1
ATOM 9383 C C . ASP A 1 1217 ? 9.490 -7.431 -21.631 1.00 88.69 1217 ASP A C 1
ATOM 9385 O O . ASP A 1 1217 ? 9.783 -6.417 -22.275 1.00 88.69 1217 ASP A O 1
ATOM 9389 N N . ALA A 1 1218 ? 8.228 -7.779 -21.402 1.00 88.69 1218 ALA A N 1
ATOM 9390 C CA . ALA A 1 1218 ? 7.088 -7.077 -21.962 1.00 88.69 1218 ALA A CA 1
ATOM 9391 C C . ALA A 1 1218 ? 6.107 -6.714 -20.851 1.00 88.69 1218 ALA A C 1
ATOM 9393 O O . ALA A 1 1218 ? 5.679 -7.573 -20.081 1.00 88.69 1218 ALA A O 1
ATOM 9394 N N . ALA A 1 1219 ? 5.731 -5.440 -20.785 1.00 88.62 1219 ALA A N 1
ATOM 9395 C CA . ALA A 1 1219 ? 4.651 -4.983 -19.921 1.00 88.62 1219 ALA A CA 1
ATOM 9396 C C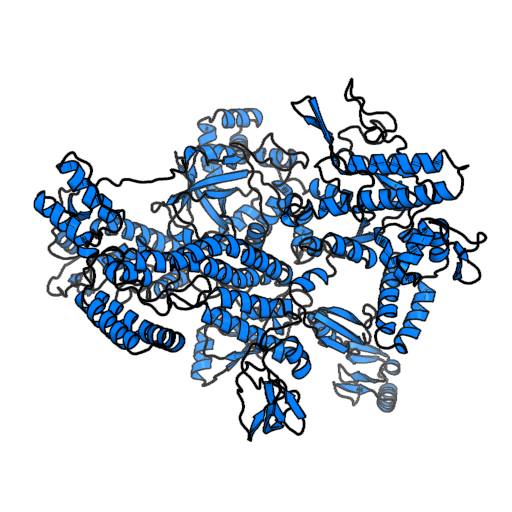 . ALA A 1 1219 ? 3.330 -5.051 -20.693 1.00 88.62 1219 ALA A C 1
ATOM 9398 O O . ALA A 1 1219 ? 3.215 -4.464 -21.771 1.00 88.62 1219 ALA A O 1
ATOM 9399 N N . ASP A 1 1220 ? 2.346 -5.772 -20.162 1.00 83.31 1220 ASP A N 1
ATOM 9400 C CA . ASP A 1 1220 ? 1.018 -5.883 -20.763 1.00 83.31 1220 ASP A CA 1
ATOM 9401 C C . ASP A 1 1220 ? 0.106 -4.772 -20.220 1.00 83.31 1220 ASP A C 1
ATOM 9403 O O . ASP A 1 1220 ? -0.112 -4.646 -19.017 1.00 83.31 1220 ASP A O 1
ATOM 9407 N N . LEU A 1 1221 ? -0.415 -3.940 -21.118 1.00 77.56 1221 LEU A N 1
ATOM 9408 C CA . LEU A 1 1221 ? -1.259 -2.789 -20.796 1.00 77.56 1221 LEU A CA 1
ATOM 9409 C C . LEU A 1 1221 ? -2.698 -3.182 -20.438 1.00 77.56 1221 LEU A C 1
ATOM 9411 O O . LEU A 1 1221 ? -3.431 -2.373 -19.881 1.00 77.56 1221 LEU A O 1
ATOM 9415 N N . SE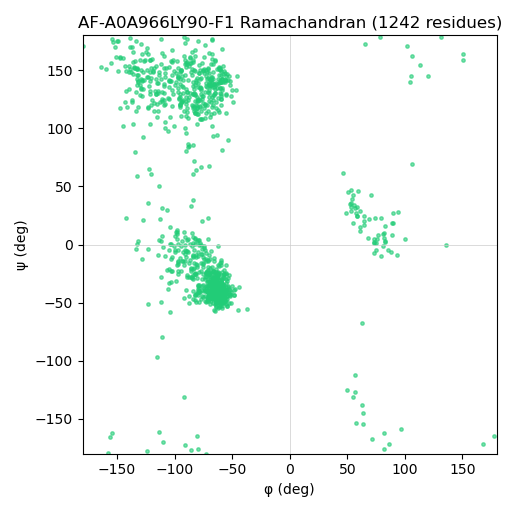R A 1 1222 ? -3.104 -4.410 -20.758 1.00 76.12 1222 SER A N 1
ATOM 9416 C CA . SER A 1 1222 ? -4.362 -5.023 -20.312 1.00 76.12 1222 SER A CA 1
ATOM 9417 C C . SER A 1 1222 ? -4.181 -5.869 -19.060 1.00 76.12 1222 SER A C 1
ATOM 9419 O O . SER A 1 1222 ? -5.167 -6.402 -18.558 1.00 76.12 1222 SER A O 1
ATOM 9421 N N . SER A 1 1223 ? -2.951 -5.985 -18.547 1.00 76.94 1223 SER A N 1
ATOM 9422 C CA . SER A 1 1223 ? -2.659 -6.796 -17.371 1.00 76.94 1223 SER A CA 1
ATOM 9423 C C . SER A 1 1223 ? -3.565 -6.430 -16.204 1.00 76.94 1223 SER A C 1
ATOM 9425 O O . SER A 1 1223 ? -3.900 -5.261 -15.969 1.00 76.94 1223 SER A O 1
ATOM 9427 N N . TYR A 1 1224 ? -3.914 -7.444 -15.422 1.00 74.75 1224 TYR A N 1
ATOM 9428 C CA . TYR A 1 1224 ? -4.516 -7.228 -14.120 1.00 74.75 1224 TYR A CA 1
ATOM 9429 C C . TYR A 1 1224 ? -3.527 -6.666 -13.092 1.00 74.75 1224 TYR A C 1
ATOM 9431 O O . TYR A 1 1224 ? -3.976 -6.162 -12.063 1.00 74.75 1224 TYR A O 1
ATOM 9439 N N . ASN A 1 1225 ? -2.211 -6.695 -13.366 1.00 79.00 1225 ASN A N 1
ATOM 9440 C CA . ASN A 1 1225 ? -1.242 -5.897 -12.617 1.00 79.00 1225 ASN A CA 1
ATOM 9441 C C . ASN A 1 1225 ? -1.513 -4.411 -12.899 1.00 79.00 1225 ASN A C 1
ATOM 9443 O O . ASN A 1 1225 ? -1.282 -3.942 -14.015 1.00 79.00 1225 ASN A O 1
ATOM 9447 N N . PRO A 1 1226 ? -1.957 -3.631 -11.904 1.00 77.06 1226 PRO A N 1
ATOM 9448 C CA . PRO A 1 1226 ? -2.396 -2.265 -12.141 1.00 77.06 1226 PRO A CA 1
ATOM 9449 C C . PRO A 1 1226 ? -1.229 -1.283 -12.324 1.00 77.06 1226 PRO A C 1
ATOM 9451 O O . PRO A 1 1226 ? -1.468 -0.136 -12.692 1.00 77.06 1226 PRO A O 1
ATOM 9454 N N . THR A 1 1227 ? 0.027 -1.697 -12.101 1.00 80.50 1227 THR A N 1
ATOM 9455 C CA . THR A 1 1227 ? 1.206 -0.816 -12.178 1.00 80.50 1227 THR A CA 1
ATOM 9456 C C . THR A 1 1227 ? 1.408 -0.241 -13.580 1.00 80.50 1227 THR A C 1
ATOM 9458 O O . THR A 1 1227 ? 1.491 0.978 -13.732 1.00 80.50 1227 THR A O 1
ATOM 9461 N N . GLY A 1 1228 ? 1.480 -1.098 -14.604 1.00 80.06 1228 GLY A N 1
ATOM 9462 C CA . GLY A 1 1228 ? 1.685 -0.672 -15.991 1.00 80.06 1228 GLY A CA 1
ATOM 9463 C C . GLY A 1 1228 ? 0.562 0.243 -16.494 1.00 80.06 1228 GLY A C 1
ATOM 9464 O O . GLY A 1 1228 ? 0.844 1.376 -16.903 1.00 80.06 1228 GLY A O 1
ATOM 9465 N N . PRO A 1 1229 ? -0.711 -0.181 -16.379 1.00 78.50 1229 PRO A N 1
ATOM 9466 C CA . PRO A 1 1229 ? -1.847 0.640 -16.770 1.00 78.50 1229 PRO A CA 1
ATOM 9467 C C . PRO A 1 1229 ? -1.910 1.981 -16.032 1.00 78.50 1229 PRO A C 1
ATOM 9469 O O . PRO A 1 1229 ? -2.144 3.006 -16.665 1.00 78.50 1229 PRO A O 1
ATOM 9472 N N . TYR A 1 1230 ? -1.615 2.020 -14.726 1.00 81.75 1230 TYR A N 1
ATOM 9473 C CA . TYR A 1 1230 ? -1.587 3.263 -13.945 1.00 81.75 1230 TYR A CA 1
ATOM 9474 C C . TYR A 1 1230 ? -0.479 4.229 -14.382 1.00 81.75 1230 TYR A C 1
ATOM 9476 O O . TYR A 1 1230 ? -0.697 5.434 -14.487 1.00 81.75 1230 TYR A O 1
ATOM 9484 N N . VAL A 1 1231 ? 0.725 3.730 -14.659 1.00 81.12 1231 VAL A N 1
ATOM 9485 C CA . VAL A 1 1231 ? 1.825 4.591 -15.115 1.00 81.12 1231 VAL A CA 1
ATOM 9486 C C . VAL A 1 1231 ? 1.449 5.294 -16.426 1.00 81.12 1231 VAL A C 1
ATOM 9488 O O . VAL A 1 1231 ? 1.666 6.500 -16.567 1.00 81.12 1231 VAL A O 1
ATOM 9491 N N . ILE A 1 1232 ? 0.807 4.555 -17.328 1.00 78.19 1232 ILE A N 1
ATOM 9492 C CA . ILE A 1 1232 ? 0.472 4.997 -18.686 1.00 78.19 1232 ILE A CA 1
ATOM 9493 C C . ILE A 1 1232 ? -0.832 5.790 -18.740 1.00 78.19 1232 ILE A C 1
ATOM 9495 O O . ILE A 1 1232 ? -0.973 6.656 -19.600 1.00 78.19 1232 ILE A O 1
ATOM 9499 N N . GLY A 1 1233 ? -1.765 5.511 -17.829 1.00 74.50 1233 GLY A N 1
ATOM 9500 C CA . GLY A 1 1233 ? -3.103 6.093 -17.845 1.00 74.50 1233 GLY A CA 1
ATOM 9501 C C . GLY A 1 1233 ? -4.160 5.244 -18.562 1.00 74.50 1233 GLY A C 1
ATOM 9502 O O . GLY A 1 1233 ? -5.142 5.771 -19.074 1.00 74.50 1233 GLY A O 1
ATOM 9503 N N . THR A 1 1234 ? -4.009 3.922 -18.605 1.00 75.62 1234 THR A N 1
ATOM 9504 C CA . THR A 1 1234 ? -5.029 3.007 -19.154 1.00 75.62 1234 THR A CA 1
ATOM 9505 C C . THR A 1 1234 ? -5.836 2.332 -18.042 1.00 75.62 1234 THR A C 1
ATOM 9507 O O . THR A 1 1234 ? -5.418 2.291 -16.883 1.00 75.62 1234 THR A O 1
ATOM 9510 N N . GLN A 1 1235 ? -7.035 1.837 -18.368 1.00 72.69 1235 GLN A N 1
ATOM 9511 C CA . GLN A 1 1235 ? -7.817 1.030 -17.428 1.00 72.69 1235 GLN A CA 1
ATOM 9512 C C . GLN A 1 1235 ? -7.205 -0.377 -17.345 1.00 72.69 1235 GLN A C 1
ATOM 9514 O O . GLN A 1 1235 ? -7.111 -1.062 -18.359 1.00 72.69 1235 GLN A O 1
ATOM 9519 N N . PHE A 1 1236 ? -6.797 -0.808 -16.149 1.00 73.19 1236 PHE A N 1
ATOM 9520 C CA . PHE A 1 1236 ? -6.219 -2.141 -15.939 1.00 73.19 1236 PHE A CA 1
ATOM 9521 C C . PHE A 1 1236 ? -7.273 -3.247 -16.052 1.00 73.19 1236 PHE A C 1
ATOM 9523 O O . PHE A 1 1236 ? -8.434 -3.039 -15.691 1.00 73.19 1236 PHE A O 1
ATOM 9530 N N . GLY A 1 1237 ? -6.858 -4.426 -16.520 1.00 68.00 1237 GLY A N 1
ATOM 9531 C CA . GLY A 1 1237 ? -7.699 -5.618 -16.627 1.00 68.00 1237 GLY A CA 1
ATOM 9532 C C . GLY A 1 1237 ? -8.714 -5.626 -17.770 1.00 68.00 1237 GLY A C 1
ATOM 9533 O O . GLY A 1 1237 ? -9.461 -6.586 -17.858 1.00 68.00 1237 GLY A O 1
ATOM 9534 N N . LYS A 1 1238 ? -8.786 -4.596 -18.627 1.00 69.31 1238 LYS A N 1
ATOM 9535 C CA . LYS A 1 1238 ? -9.651 -4.625 -19.819 1.00 69.31 1238 LYS A CA 1
ATOM 9536 C C . LYS A 1 1238 ? -8.883 -5.102 -21.043 1.00 69.31 1238 LYS A C 1
ATOM 9538 O O . LYS A 1 1238 ? -7.895 -4.481 -21.433 1.00 69.31 1238 LYS A O 1
ATOM 9543 N N . GLY A 1 1239 ? -9.378 -6.162 -21.673 1.00 62.84 1239 GLY A N 1
ATOM 9544 C CA . GLY A 1 1239 ? -8.920 -6.639 -22.970 1.00 62.84 1239 GLY A CA 1
ATOM 9545 C C . GLY A 1 1239 ? -9.244 -5.670 -24.113 1.00 62.84 1239 GLY A C 1
ATOM 9546 O O . GLY A 1 1239 ? -9.892 -4.635 -23.938 1.00 62.84 1239 GLY A O 1
ATOM 9547 N N . LYS A 1 1240 ? -8.797 -6.018 -25.327 1.00 59.31 1240 LYS A N 1
ATOM 9548 C CA . LYS A 1 1240 ? -9.012 -5.212 -26.547 1.00 59.31 1240 LYS A CA 1
ATOM 9549 C C . LYS A 1 1240 ? -10.491 -5.033 -26.914 1.00 59.31 1240 LYS A C 1
ATOM 9551 O O . LYS A 1 1240 ? -10.837 -4.067 -27.581 1.00 59.31 1240 LYS A O 1
ATOM 9556 N N . ASP A 1 1241 ? -11.344 -5.954 -26.484 1.00 57.25 1241 ASP A N 1
ATOM 9557 C CA . ASP A 1 1241 ? -12.800 -5.935 -26.643 1.00 57.25 1241 ASP A CA 1
ATOM 9558 C C . ASP A 1 1241 ? -13.514 -5.111 -25.552 1.00 57.25 1241 ASP A C 1
ATOM 9560 O O . ASP A 1 1241 ? -14.742 -5.030 -25.529 1.00 57.25 1241 ASP A O 1
ATOM 9564 N N . GLY A 1 1242 ? -12.753 -4.498 -24.637 1.00 59.81 1242 GLY A N 1
ATOM 9565 C CA . GLY A 1 1242 ? -13.267 -3.697 -23.530 1.00 59.81 1242 GLY A CA 1
ATOM 9566 C C . GLY A 1 1242 ? -13.863 -4.518 -22.385 1.00 59.81 1242 GLY A C 1
ATOM 9567 O O . GLY A 1 1242 ? -14.399 -3.919 -21.444 1.00 59.81 1242 GLY A O 1
ATOM 9568 N N . LYS A 1 1243 ? -13.769 -5.854 -22.446 1.00 59.50 1243 LYS A N 1
ATOM 9569 C CA . LYS A 1 1243 ? -14.222 -6.767 -21.392 1.00 59.50 1243 LYS A CA 1
ATOM 9570 C C . LYS A 1 1243 ? -13.100 -7.065 -20.407 1.00 59.50 1243 LYS A C 1
ATOM 9572 O O . LYS A 1 1243 ? -11.923 -6.908 -20.727 1.00 59.50 1243 LYS A O 1
ATOM 9577 N N . TYR A 1 1244 ? -13.509 -7.423 -19.194 1.00 60.06 1244 TYR A N 1
ATOM 9578 C CA . TYR A 1 1244 ? -12.622 -7.769 -18.091 1.00 60.06 1244 TYR A CA 1
ATOM 9579 C C . TYR A 1 1244 ? -12.283 -9.243 -18.058 1.00 60.06 1244 TYR A C 1
ATOM 9581 O O . TYR A 1 1244 ? -13.137 -10.055 -18.477 1.00 60.06 1244 TYR A O 1
#

Foldseek 3Di:
DQLLVFLQQVLCVLVVHHDDDDAQPVFFSLVVSVVSCVVSVHDQWDFDADPVPRDTLGTFGGGDGPDPDPPPDLVVAWAFFFDDDAADLQQFHAADDRRGFAWCAPLNVLLCLLLVLQVQLLCQQFPFQGDDPPQLVCLLQVHDGDDGDFRSLLVLLCLLCVLLQWHFDDDPQWTWTAGQFQVNQVVQFQEEAQALDAADLVPRFGDDSYLQHCRGQVGLQGQGKHKHFFLDKAFNVLCVVVLCLQLVHDPVLLLCQQLFCWFQDPVVRDIHNDPPHHGHVVRSLVSQQPDDLVVVLVVLVVVLVVDDDPVNVSSVLNNLLSVVCVVVVHGRNRRGMDRMRMRGRSSSFHWDADPVRDIDTRLLSVLSSQLSVLRVVCNVCVPDDSVVSSVSSSSNNQSSCQQSFNHARPDDDPPDGRGHSLCQQQDPHNCNHSCNVPLNGGTGGLKIKGAEDEDLLDFQQEKEDEPVSLLNSQVSQLSNQVVVVVDDSVRSNVCSVVVPVSSVVSSVVSLQQWWKWKAAPPNLHNLNIATHRYDYDNDSHMYHHPLSCQSNVDDRSGGMIMMHTDRDPSSRVSRVCRGLLNVQADFFARFGSSFDAALLLLLQQQLAAADAAPQVAEAAALVRLVVCVSVVVDGQRHFYHYNNDTGGSSLVQLVVLADPPQHADPRTRFPPCRRVRLVVQVVVDSVRSRSSSSSSSVSSVVSSSSSSLHAHSVLLAAPCPLQVVLLVVLVVVLVVDPDLVVLLVSLQVSVVVVLVSLVVVLVVCVVRSQSSCQRSNHPDDSCLSCQRHHNLFWFAALVLRTGSDTFGDHVSRHGRPVVVVRLVRLLVSLVVLVVPLLPVLVVVLLLLCLLLQQAFAAAAAQLALAFDKAFLPDVLQQAQAAASHPRDHCHPVNSVVCVVVVDGIGGTQAQQRALDLTHHHQRSLGAGSSRHTGDHLSRLSSNLSSVLSVLLSVLSVVSNPNSRRPPPAFPSVVLVVLVQCLFQLDPDDPQAFWFALAWAFFADWAADPVAAIWTAGPNDTTGHHRPWAAPDDGGDTDHFGDGRTDDHHRLQSSCVTPNDVRSLVCSLVSSQVSVVSRVGHGHSNSSSSSSLSQQQKKAFCAQAPDPVDDHRDIDGNSNLVNLQPDDKDKDFLVVQAQFFACCAADPRHGRDGQHPVNSVVNVVVVVGITTTRGDRGDIRGDGHHSLVSQLRDLALLSVSSHSCSSVSSSVSNSSRRMHRCQRSSCRNVSSRSHSHNADPVRHD

Radius of gyration: 36.67 Å; Cα contacts (8 Å, |Δi|>4): 2372; chains: 1; bounding box: 98×91×93 Å

Nearest PDB structures (foldseek):
  8eoe-assembly1_D  TM=8.495E-01  e=1.088E-60  Mycobacterium tuberculosis H37Rv
  8eof-assembly1_D  TM=8.487E-01  e=1.758E-60  Mycobacterium tuberculosis H37Rv
  6j9e-assembly1_D  TM=8.290E-01  e=2.992E-58  Xanthomonas oryzae pv. oryzae PXO99A
  7mkq-assembly1_D  TM=8.198E-01  e=2.733E-55  Escherichia coli K-12
  6j9f-assembly1_D  TM=8.174E-01  e=5.110E-54  Xanthomonas oryzae pv. oryzae PXO99A

Secondary structure (DSSP, 8-state):
-HHHHHHHHHHHHHHTS-----TT-SS-HHHHHHHHHHHTT--SEEEEE-TTT--EEEEEE------------GGG--EEE-SSS-B-TTSSBPPSSTTPPEE--HHHHHHHHHHT-HHHHHHHHHTSSS--HHHHHHHHHTPPPPPPPPPHHHHHHHHHHHHTTEEEEEETTEEEEEE--HHHHHHHEEEE------B-TTT-PBPTTSTT-TTTT-STT---EEEEEEEEEEE-GGGHHHHHHHHT--HHHHHHHHTTSSEEETTTTEEESSTTSB-HHHHHHHHHHT--HHHHHHHHHHHHTT--THHHHHHHHHHHHHHHHHHHT--HHHHHEEEEEEE--GGGS-EEE-TTSPEEE-THHHHHHHHHHHHHHHHHTTTS-HHHHHHHHHHHHHHHHHHHTSS--SS--TTSPP--HHHHHH-SSTTTSHIIIIIIS-EESSEEEEEEEE-SSS-TTEEEEEHHHHHHHTHHHHHHHHHHTT--HHHHHHHHHHT-HHHHHHHHHHHHT--EEEE-SS--SGGGEEEEEEEEESSSSEEE-TTTGGGGT--SSS-EEEEE---SHHHHHHHHHTSGGG--B-TTT--BSS---THHHHHHHHHHS---EEEEEEESSHHHHHHHHHTTSS-TTSEEEETTEEE-HHHHHHHHTSPTTPPPPTT-S-TTTHHHHHHHHHTT-HHHHHHHHHHHHHHHHHHHHHH-----TTTT---HHHHHHHHHHHHHHHHT---HHHHHHHHHHHHHHHHHHHHHHHHH-TTSHHHHHHHTT-SS-HHHHHHHHT---EEE-TTSPEEEEE--S-TTT---HHHHHHHHHHHHHHHHHHHHTTHHHHHHHHHHHHHHTT--EEES-------EEEETT-HHHHTTEEBTTT--EE-HHHHHHHHHTT-SEEEE--TTT---SSSEEHHHH-B-TTSSBPPTT--HHHHHHHHHHHHHHHHHHHTTTSTTBTTSS--HHHHHHHHHHHHH--SS-TTPPPBPSS-EEEEEEEE-TTSSEEEEETTEEEEPPTTPPB---TT-EE-TT-BSBSS---HHHHHHHHHHHHHHHHHHHHHHHHHHHTT----HHHHHHHHHHHH-EEEEEE-TT-TT--TT-EEEHHHHHHHHHS-EEEEEGGG-TTPEESS-BTTBPTT-B--HHHHHHHHHTT--EEEEEPPPPEEEE----HHHHHHHSS-HHHHTTSTTHHHHHHHHHHHT-EEETT-S-SHHHHHHTPPTT--TTS--

Solvent-accessible surface area (backbone atoms only — not comparable to full-atom values): 64658 Å² total; per-residue (Å²): 107,69,71,61,44,12,49,47,35,49,48,19,62,76,67,74,44,84,79,85,77,68,84,65,70,81,60,45,52,49,62,50,50,53,50,50,26,56,78,68,76,48,70,55,50,44,78,41,60,42,88,86,78,69,43,76,45,39,55,34,58,60,57,62,72,86,74,90,65,86,73,74,58,61,87,79,50,52,26,31,12,33,84,78,88,64,55,45,94,66,36,24,38,30,74,62,76,56,51,21,29,44,62,47,42,72,43,50,50,46,15,36,44,40,68,55,41,57,55,47,52,43,42,51,48,46,59,29,21,42,81,46,72,68,46,53,51,21,53,27,70,69,46,78,76,65,80,80,60,77,44,66,49,45,56,43,48,53,44,30,37,40,40,30,49,31,31,76,47,77,56,91,60,30,40,31,28,32,52,41,27,45,68,60,45,56,74,58,33,57,44,77,46,82,43,57,49,47,56,41,89,91,77,69,44,54,31,84,50,13,73,19,10,57,86,45,22,48,18,66,76,5,79,34,28,28,28,32,77,50,69,60,46,36,68,38,68,64,36,50,68,56,52,28,57,73,70,74,48,51,74,67,58,51,51,32,24,46,24,50,72,28,16,39,32,84,89,78,75,44,82,40,85,55,97,82,38,41,44,24,30,60,27,54,39,53,64,32,61,73,54,56,55,71,63,51,47,55,51,48,57,58,48,48,78,75,46,62,70,73,60,27,56,52,47,49,52,41,46,47,42,40,52,40,29,59,76,68,75,48,54,56,26,57,44,34,33,29,49,52,46,58,39,76,21,22,53,77,50,46,63,47,75,41,99,85,73,49,72,50,64,38,49,47,60,59,35,51,26,53,28,41,52,44,35,46,54,55,53,78,47,76,84,58,59,68,70,60,52,24,52,50,40,41,50,34,51,40,24,51,26,11,34,20,29,78,46,67,62,90,71,87,61,82,93,58,84,64,49,13,29,38,35,47,43,30,37,98,43,50,73,68,1,42,45,46,44,53,49,59,27,34,19,22,45,24,11,26,30,23,29,38,38,80,30,70,91,47,44,62,41,35,29,38,37,20,46,78,44,46,56,28,42,43,37,54,45,25,29,21,45,34,35,74,75,71,41,52,71,69,56,26,51,50,32,56,74,71,61,33,72,70,42,51,55,22,40,53,53,42,38,70,78,36,50,33,35,43,32,29,87,80,24,57,38,41,57,15,48,37,23,24,44,53,41,78,41,99,59,70,44,34,29,36,20,70,41,52,30,62,47,43,76,55,67,69,88,64,45,60,36,39,36,42,55,63,83,52,72,65,22,39,58,52,38,62,62,42,17,46,50,69,56,42,51,38,74,49,65,64,46,62,49,68,45,77,52,38,65,42,22,40,14,44,18,61,27,34,31,81,51,60,86,41,58,88,49,71,27,81,42,68,67,61,48,49,53,38,37,76,70,66,78,45,60,51,24,26,32,23,21,46,65,87,39,86,44,27,61,25,44,54,58,52,51,74,36,46,60,91,94,62,76,79,57,89,76,19,47,31,70,82,45,46,62,62,48,54,50,56,42,47,76,69,34,46,67,54,31,46,54,26,52,36,44,47,43,42,53,9,58,57,45,40,62,59,61,37,79,43,71,44,64,77,53,44,54,56,47,60,70,69,42,49,59,53,51,50,56,52,50,56,58,45,72,77,44,88,53,61,66,61,34,31,51,55,52,62,69,42,49,67,58,50,52,51,54,53,52,54,48,42,67,74,37,58,84,34,41,54,37,41,26,37,54,20,47,22,74,46,48,71,70,55,44,36,24,34,29,37,29,66,38,39,38,19,43,79,88,66,49,67,45,69,58,71,47,81,51,13,67,41,37,49,52,48,67,70,52,45,55,53,48,42,39,10,39,52,42,30,58,52,45,55,65,58,56,57,55,52,40,57,50,50,33,54,38,47,31,65,45,15,35,49,31,23,19,66,39,62,70,59,79,57,59,57,52,44,85,40,61,62,84,45,60,72,67,45,50,45,27,20,33,15,80,80,65,46,72,26,41,74,68,50,50,52,51,44,53,75,69,69,54,64,59,49,50,28,30,28,46,70,58,38,43,30,67,59,40,28,20,21,47,26,60,17,43,43,72,86,71,42,71,51,51,77,66,35,28,57,13,30,40,25,28,26,63,61,32,34,58,50,41,49,40,52,58,51,52,54,78,51,41,39,33,66,88,74,65,63,66,41,68,62,43,46,52,51,53,45,49,74,49,40,50,58,95,75,64,84,70,41,25,36,59,34,89,56,60,36,43,29,72,40,77,46,80,38,93,92,54,24,36,33,42,24,37,77,89,44,77,41,76,38,50,70,87,46,52,72,69,65,53,74,70,40,79,46,50,46,45,40,63,44,28,42,60,55,72,57,61,62,62,33,32,75,57,56,32,67,67,56,33,52,50,51,51,40,53,52,50,45,50,44,36,45,61,67,76,39,67,61,32,51,66,38,43,33,41,45,48,33,50,52,53,39,32,20,31,28,65,37,37,58,77,44,88,89,56,50,59,72,40,76,45,49,36,35,42,52,50,33,56,61,70,75,48,66,42,80,33,47,34,86,73,36,63,76,32,26,24,57,47,59,56,90,96,43,50,61,64,42,63,27,43,76,67,52,38,50,56,35,51,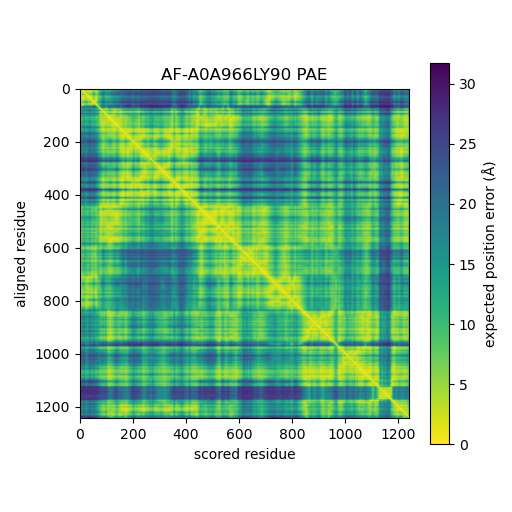76,70,68,41,62,62,43,42,20,38,55,61,57,62,40,64,46,79,46,76,57,15,38,79,53,50,46,70,66,62,54,38,49,56,55,21,54,76,43,90,48,29,60,62,42,51,40,53,24,33,59,59,48,22,38,28,46,41,36,30,61,41,49,57,42,7,52,56,52,48,43,66,50,30,32,46,98,86,69,46,111

Mean predicted aligned error: 11.87 Å

Sequence (1244 aa):
SQILEAAASKVAKKRGKPLKIDNFAGYDSVKELKRLLKENKLTDKEELIDPTTGQSLGKVMVGDQYYLKLMHQVKKKINARGVGPGYDVDLQPSKGGHTSARAMDRLTWNSLIAHGARENLYEMTNYKAEKNPELWRNVQLGLPLPAPKTSFVFDKLLGYMAAGGVNVKKDGNKLMMLPLTDADILSKSNGEIDDAKVIVSKNLRPVKDGLFDEAKTGGIGGKNWTHVSLAEPLLNPVMENAAMTLLDMTQTQLTSIISGSKFWDDKTRTITDTNTGLTAGKAIEKALKDINVSEELSKLKGDASKAKGATLDKIHKKMRLLKNLENNKLSPDEAYMIHNVPILPPAFRPMYPLPSGSLSTAPINYLYRDMILVNRQLKEFSGLPDAFKKELRGDLYKAVKAAQGLGDPLVQRGEKKIVGAIELIKGDQPKRGFFQSTVFSKNQDLSGSSTVTPSVEMNPDEILLPRDMAWNLYQPFITKELVAMGHTPLSAAAMVKNRDPQAGVALEAAVKNRPIFMNRAPSLHKFSILAFQPKLYDGRSIGVHPLAVGGFNMDFDGDTAGLYVPISSKAVEEAKSLMPSKLMEHAADGKIMLKPSHDIMTGLFYLTRPGKDRTNLKFSNMDEALKKYRTKEIEVYDDVTIGGKKTSIGRELVKEALPEGVEIPKEGFHKGSINKFMKAISSKGSDAFLQATDKLSRLSSEYNLYSSISIGLDDLEPDYKSRDSFVNKVNEELSSVTDQQKRREIIFKSIPKFHKTVENYIERNPENALSQLMKANGKPGFDQFKQLISTPFAVTDSSGKALPIITTKSFAEGLPVSEYWTTAYGSRRGMIQKRMETAEPGYFSKQVLSVTIDNVISGEDCGVKDGVVTSLEDKNDVVGRYEAKTNKLIDEVEYTALLKSGKTSVVLRSPLKCLMREGTCSKCYGLRENGQPSKIGDNVGALAGQFLTEPATQGSMKAFHTGAVLGSGASTSEGLERLQQLTLVPEYLKDKATLATVSGVVEDIEVNPAGGQFVTIDGHKHLTGFRNLLKVKKGDKVTKGQALTDGPVKPQELLELRGIEATQKYLVDSLKETYKNMGNNISNKLLETVVRSTTNLTTIVDPGDNPNYLPGEQVSLNEIRNWNSFRQNELDTSAALGYSLAVGAGPYRVGHTLDKAAIEVLKDLRIDKVLVNSSPIKHAPSLVGINLLARMGKDWLAKLNTNYIQQGIVKGVQTGDAADLSSYNPTGPYVIGTQFGKGKDGKY

pLDDT: mean 85.21, std 8.72, range [40.34, 96.94]